Protein AF-A0A3M9XNM8-F1 (afdb_monomer_lite)

pLDDT: mean 76.63, std 26.69, range [20.72, 98.88]

Secondary structure (DSSP, 8-state):
------SS----TT----SHHHHHHHHHHTSPPSTTTGGGGSTTSHHHHHHHHHHHHHHHHHHHHHHGGGGGSTTT--SSHHHHHHHTT-S-TT-TTTT-HHHHHH-----SHHHHHHHHHHTT-EEEEEE-TTS-----------SPPPPS-PPPPS--------------------S--SS--S-------------------------------PPP-SS-------S------PPP------------------S-------SS----EEEEEEHHHHHHHTTPPPPP--TT-----EEEE-S--SS-S-HHHHHHHHHHHTTS----PPP-----S-----SEEEEE--GGG----EEEETT-GGG-EEE--TT-EEEEEEETTEEEEEEEEEETT-EEEEEEESS--SS-TTTPBPP----TTEEEEEEEEEESS--TTSTTS-EEEEEEE-TTS-EEEEEEEGGGGEEEETTEEEEEEETTS-EEBSSTTTT-EE--TTSEEEEEEEEE-TT--TT--PEEEEEEEEEEEEEEEEEEESS--EEEEP---PPP-S-EEEEESTTTTTB-HHHHHHHHHHTT--SEEEEE--SSSSB-EEEETTEEEE--TT-SB-HHHHHHHHHHHHHHHHTT-EEEEEEESEEETTTS-GGGB-B-TTS-B-B-SSSS-EEEBPTT-HHHHHHHHHHHHHHHHHHHHTT---EEEEE-----B-TTT--B----HHHHHHHHHHHSSPPPP-S-TTSPPPHHHHHHHHHHHHHHHHHHHHHHHHHHHH-TT-EEEEEEEHHHHS-TT-TTTHHHHS-GGGSTTSSSEEEEE-HHHHHHT-HHHHHHHHHHHHHHH---GGGEEEE----SSGGGHHHHHHHHHHHHHHHHHTT-SEEEE--HHHHHHHTEEEEEPP-

Organism: NCBI:txid369798

Foldseek 3Di:
DDPDDPPDPDDPPQDFLQALVSQLVVLLVPDDDDPVSVCCPPPPGPNVVVSSVVSRVVSVVRVVVSLVVLCVALVRNDPCNVVLCVVLPPPDCLDLQNRRSNLSVPQDDDDDQVSLQVSCVNVLWHKGKDFPVVPDDDDDDWDFDPDDDDDDDDDDDDDFDFDFDDDDDDDDDDDDDDPDDPDDDDDYDDDDDDDDDDDDDDDDDDDPPDTGTGDDDDDDDDDDDDPDDDPDDDDDDDDDDDDDDDDDDDDDDDDDDDDDDDDDDDDDDDRWMKMWTDPQSSCVSVVHPRDDDPVPPPDRDIDIDGDDDPDDDDDDSSVVSVVVVVPDDDDDDDDDDDDPPDDDPFFWDKDQDALVPFDDWDWDFAPPQQQKWKDWDPPKFKFKADDPFWIKMKIKAWFLATKMWTKDFLWDQFFFSRFTWDRAQACAFKKKKWKKFKDLFAFLPDLPHKWKWWWWAPPVRHTDIFTASQVVQWDDGRGITIGMDNLQAGWGDSDPPVRTDRHDRRTTGMIITITGGNSHDHPGGATDPDITMMMMIIGPIAMDGPDCRITIGTAAQAAAAQAAAEAECVLDRGGYLVSLVRRCRRLRHDAEYEYEDDARHFFQWDDDPNATAGDDPVHGGDPSSLVRLLNNLLVCVVRNYAYEYEYEQKHQCSHHDLLQFFAFPVGHTQWDPDVVTMTGGQLQDPVSLVSLLRVQQVSQVSNVVSVHAAHYEHPHLAQGADPPQRATRQDRPRRQVVCCVPPVDGQDHDGHLLDDDDPSNLVSLLVLLVSSLVSLLVSVVSNCVVVVRYAYEYEAEQCVLVPPSRVSNVSNRPRLSQAPPSGQAYEYEHQVCLQVVVVVSVVVSVVVCCVSRVDQQLRYEYELDADPDLVCCVPRVVSSSVSLSVNVVSNHNHYYYDHSSRCSNSSMRMHTDDD

Radius of gyration: 39.52 Å; chains: 1; bounding box: 108×105×100 Å

InterPro domains:
  IPR057102 Non-contractile tail sheath, N-terminal domain [PF23844] (365-548)
  IPR057122 Non-contractile tail sheath, TIM barrel [PF23845] (559-907)

Sequence (915 aa):
MGLLDCDGGAQPHNWCPATEDDALPSVLGLLPQGAPWAAADIDGSVQNRFWRAIANVTSYAYQRLCDFPQEFHCSTIAESRDQWMTEYGLPDDCDPSGNNLCVKVTMKGGQDCDTFVEIARNAGWVITCEDIAAWYTNYAGCFEVGCTHLGPAPVLIEGSNLAIGEVCGCEYGPGIDHPEPEYWEFIRTATAHCPVPGSNLGETSGDPDCCFIVGYYDPPLRNNGEVVRSACDFNGATIQFECPVGSTPSLRRTPCGGEDVRFLLDYGGSYHWRVHVDVNASYALRGEPLAEPDENLSNAGNFEVGCTPLCSDEGPAAFLLCFLEQVKPAHTVMHTNINVDDVPADLYGYYLATEADRYWPQPMERFDPRFWTVNFPRPCNASVTTASTGMRAECALYNHNDLAGLIWQSEDTIDHPLLAYETNRDYSGLTMSFNIKQTGLADFDSLNGAVLTINGRDASSAPKTWYVRLWNYATGTSTKMDVVLDFDNLVGGFSLPADADPVYPFDIDDMLISMVSPDYVIGDSSPLSEPCYGTLEITELTVSGSGARTIKLFNAAAPSHGLKAATGYDDSYNITPERLLRNIRSLGYSSIINHYVGMSHYSRLTNVGGDWIADSSAGFLNPPCVAWHNDFLARAKLYRFDVILSLSFELLNENCPPAWRQYDYNGNPALTGWTPPSTLLSITNQSAQAHLHGAAKAFCSLAHDAGLPVRFQIGEPWWWVHFTSYVPNFYDASTTALYTAETGLAAPAITDMRDPMNDAQKAYLDWLGEKLGQATLDLRDAVKAEFPNATTYLLFYAPQVQASNTPELHRVNRPAAWSSPAFDVLQLEDYDFVIDGDVDQSATAASAITNLLGYPAEKQDYFSGFVLNAVDAATLWPRIVKAAEVGVKRGANNIYIWAMPQIMRDGLVVFKKGP

Structure (mmCIF, N/CA/C/O backbone):
data_AF-A0A3M9XNM8-F1
#
_entry.id   AF-A0A3M9XNM8-F1
#
loop_
_atom_site.group_PDB
_atom_site.id
_atom_site.type_symbol
_atom_site.label_atom_id
_atom_site.label_alt_id
_atom_site.label_comp_id
_atom_site.label_asym_id
_atom_site.label_entity_id
_atom_site.label_seq_id
_atom_site.pdbx_PDB_ins_code
_atom_site.Cartn_x
_atom_site.Cartn_y
_atom_site.Cartn_z
_atom_site.occupancy
_atom_site.B_iso_or_equiv
_atom_site.auth_seq_id
_atom_site.auth_comp_id
_atom_site.auth_asym_id
_atom_site.auth_atom_id
_atom_site.pdbx_PDB_model_num
ATOM 1 N N . MET A 1 1 ? 9.310 -36.075 -45.713 1.00 35.47 1 MET A N 1
ATOM 2 C CA . MET A 1 1 ? 8.466 -37.156 -45.162 1.00 35.47 1 MET A CA 1
ATOM 3 C C . MET A 1 1 ? 9.096 -38.474 -45.569 1.00 35.47 1 MET A C 1
ATOM 5 O O . MET A 1 1 ? 9.268 -38.691 -46.759 1.00 35.47 1 MET A O 1
ATOM 9 N N . GLY A 1 2 ? 9.524 -39.255 -44.582 1.00 32.59 2 GLY A N 1
ATOM 10 C CA . GLY A 1 2 ? 10.341 -40.465 -44.708 1.00 32.59 2 GLY A CA 1
ATOM 11 C C . GLY A 1 2 ? 11.018 -40.728 -43.361 1.00 32.59 2 GLY A C 1
ATOM 12 O O . GLY A 1 2 ? 12.233 -40.637 -43.254 1.00 32.59 2 GLY A O 1
ATOM 13 N N . LEU A 1 3 ? 10.203 -40.864 -42.312 1.00 35.59 3 LEU A N 1
ATOM 14 C CA . LEU A 1 3 ? 10.636 -41.234 -40.965 1.00 35.59 3 LEU A CA 1
ATOM 15 C C . LEU A 1 3 ? 10.812 -42.755 -40.938 1.00 35.59 3 LEU A C 1
ATOM 17 O O . LEU A 1 3 ? 9.859 -43.454 -41.260 1.00 35.59 3 LEU A O 1
ATOM 21 N N . LEU A 1 4 ? 12.015 -43.200 -40.560 1.00 35.34 4 LEU A N 1
ATOM 22 C CA . LEU A 1 4 ? 12.321 -44.479 -39.906 1.00 35.34 4 LEU A CA 1
ATOM 23 C C . LEU A 1 4 ? 11.525 -45.690 -40.422 1.00 35.34 4 LEU A C 1
ATOM 25 O O . LEU A 1 4 ? 10.580 -46.132 -39.776 1.00 35.34 4 LEU A O 1
ATOM 29 N N . ASP A 1 5 ? 11.952 -46.254 -41.551 1.00 34.34 5 ASP A N 1
ATOM 30 C CA . ASP A 1 5 ? 11.640 -47.649 -41.864 1.00 34.34 5 ASP A CA 1
ATOM 31 C C . ASP A 1 5 ? 12.819 -48.491 -41.355 1.00 34.34 5 ASP A C 1
ATOM 33 O O . ASP A 1 5 ? 13.928 -48.431 -41.893 1.00 34.34 5 ASP A O 1
ATOM 37 N N . CYS A 1 6 ? 12.621 -49.178 -40.230 1.00 38.09 6 CYS A N 1
ATOM 38 C CA . CYS A 1 6 ? 13.597 -50.118 -39.697 1.00 38.09 6 CYS A CA 1
ATOM 39 C C . CYS A 1 6 ? 13.520 -51.404 -40.531 1.00 38.09 6 CYS A C 1
ATOM 41 O O . CYS A 1 6 ? 12.634 -52.232 -40.317 1.00 38.09 6 CYS A O 1
ATOM 43 N N . ASP A 1 7 ? 14.456 -51.582 -41.465 1.00 38.59 7 ASP A N 1
ATOM 44 C CA . ASP A 1 7 ? 14.658 -52.824 -42.223 1.00 38.59 7 ASP A CA 1
ATOM 45 C C . ASP A 1 7 ? 15.117 -53.953 -41.276 1.00 38.59 7 ASP A C 1
ATOM 47 O O . ASP A 1 7 ? 16.304 -54.250 -41.134 1.00 38.59 7 ASP A O 1
ATOM 51 N N . GLY A 1 8 ? 14.172 -54.564 -40.557 1.00 43.25 8 GLY A N 1
ATOM 52 C CA . GLY A 1 8 ? 14.503 -55.524 -39.505 1.00 43.25 8 GLY A CA 1
ATOM 53 C C . GLY A 1 8 ? 13.328 -56.289 -38.906 1.00 43.25 8 GLY A C 1
ATOM 54 O O . GLY A 1 8 ? 13.337 -56.526 -37.705 1.00 43.25 8 GLY A O 1
ATOM 55 N N . GLY A 1 9 ? 12.336 -56.692 -39.709 1.00 45.12 9 GLY A N 1
ATOM 56 C CA . GLY A 1 9 ? 11.262 -57.600 -39.278 1.00 45.12 9 GLY A CA 1
ATOM 57 C C . GLY A 1 9 ? 10.347 -57.049 -38.173 1.00 45.12 9 GLY A C 1
ATOM 58 O O . GLY A 1 9 ? 10.582 -55.992 -37.599 1.00 45.12 9 GLY A O 1
ATOM 59 N N . ALA A 1 10 ? 9.250 -57.756 -37.889 1.00 41.66 10 ALA A N 1
ATOM 60 C CA . ALA A 1 10 ? 8.318 -57.363 -36.834 1.00 41.66 10 ALA A CA 1
ATOM 61 C C . ALA A 1 10 ? 9.004 -57.461 -35.460 1.00 41.66 10 ALA A C 1
ATOM 63 O O . ALA A 1 10 ? 9.077 -58.541 -34.872 1.00 41.66 10 ALA A O 1
ATOM 64 N N . GLN A 1 11 ? 9.522 -56.338 -34.966 1.00 50.59 11 GLN A N 1
ATOM 65 C CA . GLN A 1 11 ? 9.981 -56.215 -33.586 1.00 50.59 11 GLN A CA 1
ATOM 66 C C . GLN A 1 11 ? 8.760 -56.342 -32.654 1.00 50.59 11 GLN A C 1
ATOM 68 O O . GLN A 1 11 ? 7.706 -55.768 -32.951 1.00 50.59 11 GLN A O 1
ATOM 73 N N . PRO A 1 12 ? 8.844 -57.113 -31.555 1.00 48.88 12 PRO A N 1
ATOM 74 C CA . PRO A 1 12 ? 7.753 -57.215 -30.592 1.00 48.88 12 PRO A CA 1
ATOM 75 C C . PRO A 1 12 ? 7.434 -55.830 -30.013 1.00 48.88 12 PRO A C 1
ATOM 77 O O . PRO A 1 12 ? 8.330 -55.009 -29.843 1.00 48.88 12 PRO A O 1
ATOM 80 N N . HIS A 1 13 ? 6.164 -55.586 -29.674 1.00 52.31 13 HIS A N 1
ATOM 81 C CA . HIS A 1 13 ? 5.646 -54.286 -29.209 1.00 52.31 13 HIS A CA 1
ATOM 82 C C . HIS A 1 13 ? 6.380 -53.663 -27.996 1.00 52.31 13 HIS A C 1
ATOM 84 O O . HIS A 1 13 ? 6.143 -52.496 -27.706 1.00 52.31 13 HIS A O 1
ATOM 90 N N . ASN A 1 14 ? 7.290 -54.400 -27.345 1.00 56.22 14 ASN A N 1
ATOM 91 C CA . ASN A 1 14 ? 8.088 -53.982 -26.189 1.00 56.22 14 ASN A CA 1
ATOM 92 C C . ASN A 1 14 ? 9.605 -54.188 -26.418 1.00 56.22 14 ASN A C 1
ATOM 94 O O . ASN A 1 14 ? 10.292 -54.720 -25.546 1.00 56.22 14 ASN A O 1
ATOM 98 N N . TRP A 1 15 ? 10.143 -53.868 -27.600 1.00 63.38 15 TRP A N 1
ATOM 99 C CA . TRP A 1 15 ? 11.594 -53.933 -27.817 1.00 63.38 15 TRP A CA 1
ATOM 100 C C . TRP A 1 15 ? 12.292 -52.660 -27.324 1.00 63.38 15 TRP A C 1
ATOM 102 O O . TRP A 1 15 ? 11.965 -51.558 -27.759 1.00 63.38 15 TRP A O 1
ATOM 112 N N . CYS A 1 16 ? 13.274 -52.833 -26.439 1.00 72.38 16 CYS A N 1
ATOM 113 C CA . CYS A 1 16 ? 14.096 -51.768 -25.875 1.00 72.38 16 CYS A CA 1
ATOM 114 C C . CYS A 1 16 ? 15.573 -52.035 -26.192 1.00 72.38 16 CYS A C 1
ATOM 116 O O . CYS A 1 16 ? 16.052 -53.124 -25.864 1.00 72.38 16 CYS A O 1
ATOM 118 N N . PRO A 1 17 ? 16.303 -51.085 -26.811 1.00 75.94 17 PRO A N 1
ATOM 119 C CA . PRO A 1 17 ? 17.737 -51.224 -27.050 1.00 75.94 17 PRO A CA 1
ATOM 120 C C . PRO A 1 17 ? 18.480 -51.380 -25.718 1.00 75.94 17 PRO A C 1
ATOM 122 O O . PRO A 1 17 ? 18.564 -50.436 -24.932 1.00 75.94 17 PRO A O 1
ATOM 125 N N . ALA A 1 18 ? 18.985 -52.582 -25.445 1.00 73.62 18 ALA A N 1
ATOM 126 C CA . ALA A 1 18 ? 19.551 -52.933 -24.144 1.00 73.62 18 ALA A CA 1
ATOM 127 C C . ALA A 1 18 ? 21.083 -52.947 -24.157 1.00 73.62 18 ALA A C 1
ATOM 129 O O . ALA A 1 18 ? 21.706 -53.036 -23.102 1.00 73.62 18 ALA A O 1
ATOM 130 N N . THR A 1 19 ? 21.706 -52.862 -25.326 1.00 86.06 19 THR A N 1
ATOM 131 C CA . THR A 1 19 ? 23.160 -52.902 -25.463 1.00 86.06 19 THR A CA 1
ATOM 132 C C . THR A 1 19 ? 23.673 -51.777 -26.350 1.00 86.06 19 THR A C 1
ATOM 134 O O . THR A 1 19 ? 22.929 -51.181 -27.131 1.00 86.06 19 THR A O 1
ATOM 137 N N . GLU A 1 20 ? 24.974 -51.505 -26.246 1.00 86.38 20 GLU A N 1
ATOM 138 C CA . GLU A 1 20 ? 25.678 -50.605 -27.160 1.00 86.38 20 GLU A CA 1
ATOM 139 C C . GLU A 1 20 ? 25.433 -50.994 -28.628 1.00 86.38 20 GLU A C 1
ATOM 141 O O . GLU A 1 20 ? 25.161 -50.123 -29.451 1.00 86.38 20 GLU A O 1
ATOM 146 N N . ASP A 1 21 ? 25.469 -52.293 -28.945 1.00 88.06 21 ASP A N 1
ATOM 147 C CA . ASP A 1 21 ? 25.273 -52.802 -30.306 1.00 88.06 21 ASP A CA 1
ATOM 148 C C . ASP A 1 21 ? 23.836 -52.592 -30.816 1.00 88.06 21 ASP A C 1
ATOM 150 O O . ASP A 1 21 ? 23.643 -52.397 -32.016 1.00 88.06 21 ASP A O 1
ATOM 154 N N . ASP A 1 22 ? 22.838 -52.549 -29.924 1.00 85.12 22 ASP A N 1
ATOM 155 C CA . ASP A 1 22 ? 21.449 -52.233 -30.289 1.00 85.12 22 ASP A CA 1
ATOM 156 C C . ASP A 1 22 ? 21.256 -50.736 -30.586 1.00 85.12 22 ASP A C 1
ATOM 158 O O . ASP A 1 22 ? 20.462 -50.361 -31.449 1.00 85.12 22 ASP A O 1
ATOM 162 N N . ALA A 1 23 ? 21.969 -49.862 -29.864 1.00 86.44 23 ALA A N 1
ATOM 163 C CA . ALA A 1 23 ? 21.849 -48.408 -29.996 1.00 86.44 23 ALA A CA 1
ATOM 164 C C . ALA A 1 23 ? 22.748 -47.821 -31.100 1.00 86.44 23 ALA A C 1
ATOM 166 O O . ALA A 1 23 ? 22.434 -46.765 -31.662 1.00 86.44 23 ALA A O 1
ATOM 167 N N . LEU A 1 24 ? 23.858 -48.491 -31.429 1.00 89.12 24 LEU A N 1
ATOM 168 C CA . LEU A 1 24 ? 24.862 -48.005 -32.376 1.00 89.12 24 LEU A CA 1
ATOM 169 C C . LEU A 1 24 ? 24.296 -47.684 -33.772 1.00 89.12 24 LEU A C 1
ATOM 171 O O . LEU A 1 24 ? 24.626 -46.611 -34.279 1.00 89.12 24 LEU A O 1
ATOM 175 N N . PRO A 1 25 ? 23.420 -48.502 -34.392 1.00 87.62 25 PRO A N 1
ATOM 176 C CA . PRO A 1 25 ? 22.849 -48.182 -35.702 1.00 87.62 25 PRO A CA 1
ATOM 177 C C . PRO A 1 25 ? 22.071 -46.860 -35.711 1.00 87.62 25 PRO A C 1
ATOM 179 O O . PRO A 1 25 ? 22.201 -46.075 -36.649 1.00 87.62 25 PRO A O 1
ATOM 182 N N . SER A 1 26 ? 21.318 -46.573 -34.645 1.00 83.19 26 SER A N 1
ATOM 183 C CA . SER A 1 26 ? 20.571 -45.319 -34.497 1.00 83.19 26 SER A CA 1
ATOM 184 C C . SER A 1 26 ? 21.504 -44.121 -34.323 1.00 83.19 26 SER A C 1
ATOM 186 O O . SER A 1 26 ? 21.275 -43.075 -34.923 1.00 83.19 26 SER A O 1
ATOM 188 N N . VAL A 1 27 ? 22.587 -44.273 -33.552 1.00 87.00 27 VAL A N 1
ATOM 189 C CA . VAL A 1 27 ? 23.592 -43.213 -33.360 1.00 87.00 27 VAL A CA 1
ATOM 190 C C . VAL A 1 27 ? 24.348 -42.921 -34.657 1.00 87.00 27 VAL A C 1
ATOM 192 O O . VAL A 1 27 ? 24.519 -41.758 -35.019 1.00 87.00 27 VAL A O 1
ATOM 195 N N . LEU A 1 28 ? 24.763 -43.957 -35.389 1.00 87.88 28 LEU A N 1
ATOM 196 C CA . LEU A 1 28 ? 25.449 -43.801 -36.674 1.00 87.88 28 LEU A CA 1
ATOM 197 C C . LEU A 1 28 ? 24.516 -43.234 -37.753 1.00 87.88 28 LEU A C 1
ATOM 199 O O . LEU A 1 28 ? 24.940 -42.393 -38.544 1.00 87.88 28 LEU A O 1
ATOM 203 N N . GLY A 1 29 ? 23.233 -43.608 -37.736 1.00 83.50 29 GLY A N 1
ATOM 204 C CA . GLY A 1 29 ? 22.210 -43.079 -38.642 1.00 83.50 29 GLY A CA 1
ATOM 205 C C . GLY A 1 29 ? 21.945 -41.574 -38.499 1.00 83.50 29 GLY A C 1
ATOM 206 O O . GLY A 1 29 ? 21.398 -40.965 -39.418 1.00 83.50 29 GLY A O 1
ATOM 207 N N . LEU A 1 30 ? 22.355 -40.960 -37.383 1.00 85.00 30 LEU A N 1
ATOM 208 C CA . LEU A 1 30 ? 22.268 -39.513 -37.154 1.00 85.00 30 LEU A CA 1
ATOM 209 C C . LEU A 1 30 ? 23.494 -38.741 -37.667 1.00 85.00 30 LEU A C 1
ATOM 211 O O . LEU A 1 30 ? 23.489 -37.507 -37.655 1.00 85.00 30 LEU A O 1
ATOM 215 N N . LEU A 1 31 ? 24.546 -39.431 -38.115 1.00 83.69 31 LEU A N 1
ATOM 216 C CA . LEU A 1 31 ? 25.737 -38.771 -38.637 1.00 83.69 31 LEU A CA 1
ATOM 217 C C . LEU A 1 31 ? 25.488 -38.192 -40.038 1.00 83.69 31 LEU A C 1
ATOM 219 O O . LEU A 1 31 ? 24.802 -38.804 -40.861 1.00 83.69 31 LEU A O 1
ATOM 223 N N . PRO A 1 32 ? 26.073 -37.024 -40.364 1.00 80.19 32 PRO A N 1
ATOM 224 C CA . PRO A 1 32 ? 26.011 -36.490 -41.717 1.00 80.19 32 PRO A CA 1
ATOM 225 C C . PRO A 1 32 ? 26.644 -37.455 -42.725 1.00 80.19 32 PRO A C 1
ATOM 227 O O . PRO A 1 32 ? 27.686 -38.054 -42.466 1.00 80.19 32 PRO A O 1
ATOM 230 N N . GLN A 1 33 ? 26.073 -37.553 -43.923 1.00 77.25 33 GLN A N 1
ATOM 231 C CA . GLN A 1 33 ? 26.666 -38.377 -44.975 1.00 77.25 33 GLN A CA 1
ATOM 232 C C . GLN A 1 33 ? 27.911 -37.709 -45.579 1.00 77.25 33 GLN A C 1
ATOM 234 O O . GLN A 1 33 ? 27.912 -36.513 -45.874 1.00 77.25 33 GLN A O 1
ATOM 239 N N . GLY A 1 34 ? 28.978 -38.483 -45.797 1.00 75.38 34 GLY A N 1
ATOM 240 C CA . GLY A 1 34 ? 30.185 -38.020 -46.487 1.00 75.38 34 GLY A CA 1
ATOM 241 C C . GLY A 1 34 ? 31.465 -38.745 -46.065 1.00 75.38 34 GLY A C 1
ATOM 242 O O . GLY A 1 34 ? 31.527 -39.388 -45.020 1.00 75.38 34 GLY A O 1
ATOM 243 N N . ALA A 1 35 ? 32.523 -38.598 -46.869 1.00 76.62 35 ALA A N 1
ATOM 244 C CA . ALA A 1 35 ? 33.829 -39.223 -46.624 1.00 76.62 35 ALA A CA 1
ATOM 245 C C . ALA A 1 35 ? 34.437 -38.973 -45.220 1.00 76.62 35 ALA A C 1
ATOM 247 O O . ALA A 1 35 ? 35.075 -39.890 -44.705 1.00 76.62 35 ALA A O 1
ATOM 248 N N . PRO A 1 36 ? 34.239 -37.807 -44.563 1.00 79.62 36 PRO A N 1
ATOM 249 C CA . PRO A 1 36 ? 34.740 -37.572 -43.204 1.00 79.62 36 PRO A CA 1
ATOM 250 C C . PRO A 1 36 ? 34.132 -38.466 -42.113 1.00 79.62 36 PRO A C 1
ATOM 252 O O . PRO A 1 36 ? 34.724 -38.569 -41.042 1.00 79.62 36 PRO A O 1
ATOM 255 N N . TRP A 1 37 ? 32.981 -39.095 -42.370 1.00 83.25 37 TRP A N 1
ATOM 256 C CA . TRP A 1 37 ? 32.236 -39.907 -41.396 1.00 83.25 37 TRP A CA 1
ATOM 257 C C . TRP A 1 37 ? 32.237 -41.399 -41.735 1.00 83.25 37 TRP A C 1
ATOM 259 O O . TRP A 1 37 ? 31.847 -42.216 -40.912 1.00 83.25 37 TRP A O 1
ATOM 269 N N . ALA A 1 38 ? 32.749 -41.770 -42.913 1.00 81.50 38 ALA A N 1
ATOM 270 C CA . ALA A 1 38 ? 32.775 -43.151 -43.392 1.00 81.50 38 ALA A CA 1
ATOM 271 C C . ALA A 1 38 ? 33.567 -44.106 -42.479 1.00 81.50 38 ALA A C 1
ATOM 273 O O . ALA A 1 38 ? 33.347 -45.312 -42.509 1.00 81.50 38 ALA A O 1
ATOM 274 N N . ALA A 1 39 ? 34.493 -43.589 -41.661 1.00 84.38 39 ALA A N 1
ATOM 275 C CA . ALA A 1 39 ? 35.225 -44.413 -40.706 1.00 84.38 39 ALA A CA 1
ATOM 276 C C . ALA A 1 39 ? 34.393 -44.773 -39.463 1.00 84.38 39 ALA A C 1
ATOM 278 O O . ALA A 1 39 ? 34.780 -45.698 -38.752 1.00 84.38 39 ALA A O 1
ATOM 279 N N . ALA A 1 40 ? 33.264 -44.106 -39.200 1.00 84.44 40 ALA A N 1
ATOM 280 C CA . ALA A 1 40 ? 32.361 -44.445 -38.100 1.00 84.44 40 ALA A CA 1
ATOM 281 C C . ALA A 1 40 ? 31.691 -45.822 -38.284 1.00 84.44 40 ALA A C 1
ATOM 283 O O . ALA A 1 40 ? 31.472 -46.515 -37.293 1.00 84.44 40 ALA A O 1
ATOM 284 N N . ASP A 1 41 ? 31.490 -46.258 -39.532 1.00 83.00 41 ASP A N 1
ATOM 285 C CA . ASP A 1 41 ? 30.942 -47.580 -39.880 1.00 83.00 41 ASP A CA 1
ATOM 286 C C . ASP A 1 41 ? 32.004 -48.698 -39.907 1.00 83.00 41 ASP A C 1
ATOM 288 O O . ASP A 1 41 ? 31.681 -49.877 -40.047 1.00 83.00 41 ASP A O 1
ATOM 292 N N . ILE A 1 42 ? 33.294 -48.353 -39.791 1.00 88.25 42 ILE A N 1
ATOM 293 C CA . ILE A 1 42 ? 34.397 -49.322 -39.811 1.00 88.25 42 ILE A CA 1
ATOM 294 C C . ILE A 1 42 ? 34.717 -49.741 -38.378 1.00 88.25 42 ILE A C 1
ATOM 296 O O . ILE A 1 42 ? 35.346 -48.985 -37.629 1.00 88.25 42 ILE A O 1
ATOM 300 N N . ASP A 1 43 ? 34.323 -50.960 -38.015 1.00 86.94 43 ASP A N 1
ATOM 301 C CA . ASP A 1 43 ? 34.532 -51.511 -36.676 1.00 86.94 43 ASP A CA 1
ATOM 302 C C . ASP A 1 43 ? 36.015 -51.453 -36.258 1.00 86.94 43 ASP A C 1
ATOM 304 O O . ASP A 1 43 ? 36.925 -51.806 -37.015 1.00 86.94 43 ASP A O 1
ATOM 308 N N . GLY A 1 44 ? 36.278 -50.927 -35.060 1.00 85.31 44 GLY A N 1
ATOM 309 C CA . GLY A 1 44 ? 37.638 -50.753 -34.536 1.00 85.31 44 GLY A CA 1
ATOM 310 C C . GLY A 1 44 ? 38.397 -49.510 -35.029 1.00 85.31 44 GLY A C 1
ATOM 311 O O . GLY A 1 44 ? 39.551 -49.304 -34.631 1.00 85.31 44 GLY A O 1
ATOM 312 N N . SER A 1 45 ? 37.790 -48.633 -35.834 1.00 92.00 45 SER A N 1
ATOM 313 C CA . SER A 1 45 ? 38.358 -47.306 -36.114 1.00 92.00 45 SER A CA 1
ATOM 314 C C . SER A 1 45 ? 38.275 -46.377 -34.885 1.00 92.00 45 SER A C 1
ATOM 316 O O . SER A 1 45 ? 37.566 -46.649 -33.915 1.00 92.00 45 SER A O 1
ATOM 318 N N . VAL A 1 46 ? 39.001 -45.250 -34.900 1.00 90.62 46 VAL A N 1
ATOM 319 C CA . VAL A 1 46 ? 38.904 -44.239 -33.824 1.00 90.62 46 VAL A CA 1
ATOM 320 C C . VAL A 1 46 ? 37.504 -43.618 -33.770 1.00 90.62 46 VAL A C 1
ATOM 322 O O . VAL A 1 46 ? 36.965 -43.450 -32.681 1.00 90.62 46 VAL A O 1
ATOM 325 N N . GLN A 1 47 ? 36.905 -43.315 -34.927 1.00 88.56 47 GLN A N 1
ATOM 326 C CA . GLN A 1 47 ? 35.549 -42.763 -34.992 1.00 88.56 47 GLN A CA 1
ATOM 327 C C . GLN A 1 47 ? 34.505 -43.783 -34.545 1.00 88.56 47 GLN A C 1
ATOM 329 O O . GLN A 1 47 ? 33.627 -43.435 -33.766 1.00 88.56 47 GLN A O 1
ATOM 334 N N . ASN A 1 48 ? 34.624 -45.039 -34.976 1.00 92.50 48 ASN A N 1
ATOM 335 C CA . ASN A 1 48 ? 33.705 -46.092 -34.564 1.00 92.50 48 ASN A CA 1
ATOM 336 C C . ASN A 1 48 ? 33.754 -46.303 -33.043 1.00 92.50 48 ASN A C 1
ATOM 338 O O . ASN A 1 48 ? 32.711 -46.290 -32.406 1.00 92.50 48 ASN A O 1
ATOM 342 N N . ARG A 1 49 ? 34.947 -46.357 -32.429 1.00 90.75 49 ARG A N 1
ATOM 343 C CA . ARG A 1 49 ? 35.080 -46.428 -30.959 1.00 90.75 49 ARG A CA 1
ATOM 344 C C . ARG A 1 49 ? 34.471 -45.228 -30.230 1.00 90.75 49 ARG A C 1
ATOM 346 O O . ARG A 1 49 ? 33.905 -45.400 -29.156 1.00 90.75 49 ARG A O 1
ATOM 353 N N . PHE A 1 50 ? 34.596 -44.024 -30.788 1.00 91.94 50 PHE A N 1
ATOM 354 C CA . PHE A 1 50 ? 33.979 -42.827 -30.212 1.00 91.94 50 PHE A CA 1
ATOM 355 C C . PHE A 1 50 ? 32.447 -42.916 -30.246 1.00 91.94 50 PHE A C 1
ATOM 357 O O . PHE A 1 50 ? 31.795 -42.704 -29.227 1.00 91.94 50 PHE A O 1
ATOM 364 N N . TRP A 1 51 ? 31.868 -43.291 -31.388 1.00 92.12 51 TRP A N 1
ATOM 365 C CA . TRP A 1 51 ? 30.414 -43.403 -31.528 1.00 92.12 51 TRP A CA 1
ATOM 366 C C . TRP A 1 51 ? 29.827 -44.602 -30.792 1.00 92.12 51 TRP A C 1
ATOM 368 O O . TRP A 1 51 ? 28.719 -44.507 -30.282 1.00 92.12 51 TRP A O 1
ATOM 378 N N . ARG A 1 52 ? 30.600 -45.674 -30.628 1.00 92.31 52 ARG A N 1
ATOM 379 C CA . ARG A 1 52 ? 30.317 -46.774 -29.701 1.00 92.31 52 ARG A CA 1
ATOM 380 C C . ARG A 1 52 ? 30.225 -46.305 -28.251 1.00 92.31 52 ARG A C 1
ATOM 382 O O . ARG A 1 52 ? 29.258 -46.620 -27.570 1.00 92.31 52 ARG A O 1
ATOM 389 N N . ALA A 1 53 ? 31.138 -45.444 -27.799 1.00 90.31 53 ALA A N 1
ATOM 390 C CA . ALA A 1 53 ? 31.035 -44.854 -26.463 1.00 90.31 53 ALA A CA 1
ATOM 391 C C . ALA A 1 53 ? 29.763 -43.996 -26.293 1.00 90.31 53 ALA A C 1
ATOM 393 O O . ALA A 1 53 ? 29.113 -44.064 -25.251 1.00 90.31 53 ALA A O 1
ATOM 394 N N . ILE A 1 54 ? 29.369 -43.235 -27.322 1.00 89.25 54 ILE A N 1
ATOM 395 C CA . ILE A 1 54 ? 28.094 -42.495 -27.335 1.00 89.25 54 ILE A CA 1
ATOM 396 C C . ILE A 1 54 ? 26.897 -43.460 -27.327 1.00 89.25 54 ILE A C 1
ATOM 398 O O . ILE A 1 54 ? 25.942 -43.251 -26.577 1.00 89.25 54 ILE A O 1
ATOM 402 N N . ALA A 1 55 ? 26.946 -44.527 -28.125 1.00 90.38 55 ALA A N 1
ATOM 403 C CA . ALA A 1 55 ? 25.908 -45.549 -28.197 1.00 90.38 55 ALA A CA 1
ATOM 404 C C . ALA A 1 55 ? 25.720 -46.274 -26.863 1.00 90.38 55 ALA A C 1
ATOM 406 O O . ALA A 1 55 ? 24.583 -46.495 -26.472 1.00 90.38 55 ALA A O 1
ATOM 407 N N . ASN A 1 56 ? 26.792 -46.530 -26.113 1.00 89.69 56 ASN A N 1
ATOM 408 C CA . ASN A 1 56 ? 26.717 -47.111 -24.773 1.00 89.69 56 ASN A CA 1
ATOM 409 C C . ASN A 1 56 ? 25.983 -46.193 -23.770 1.00 89.69 56 ASN A C 1
ATOM 411 O O . ASN A 1 56 ? 25.168 -46.643 -22.965 1.00 89.69 56 ASN A O 1
ATOM 415 N N . VAL A 1 57 ? 26.217 -44.877 -23.833 1.00 88.31 57 VAL A N 1
ATOM 416 C CA . VAL A 1 57 ? 25.460 -43.912 -23.010 1.00 88.31 57 VAL A CA 1
ATOM 417 C C . VAL A 1 57 ? 24.006 -43.818 -23.480 1.00 88.31 57 VAL A C 1
ATOM 419 O O . VAL A 1 57 ? 23.086 -43.701 -22.672 1.00 88.31 57 VAL A O 1
ATOM 422 N N . THR A 1 58 ? 23.782 -43.915 -24.787 1.00 85.25 58 THR A N 1
ATOM 423 C CA . THR A 1 58 ? 22.444 -43.845 -25.382 1.00 85.25 58 THR A CA 1
ATOM 424 C C . THR A 1 58 ? 21.624 -45.096 -25.054 1.00 85.25 58 THR A C 1
ATOM 426 O O . THR A 1 58 ? 20.447 -44.969 -24.733 1.00 85.25 58 THR A O 1
ATOM 429 N N . SER A 1 59 ? 22.229 -46.289 -25.029 1.00 85.62 59 SER A N 1
ATOM 430 C CA . SER A 1 59 ? 21.557 -47.513 -24.577 1.00 85.62 59 SER A CA 1
ATOM 431 C C . SER A 1 59 ? 21.142 -47.418 -23.112 1.00 85.62 59 SER A C 1
ATOM 433 O O . SER A 1 59 ? 20.044 -47.840 -22.774 1.00 85.62 59 SER A O 1
ATOM 435 N N . TYR A 1 60 ? 21.947 -46.782 -22.253 1.00 82.94 60 TYR A N 1
ATOM 436 C CA . TYR A 1 60 ? 21.535 -46.506 -20.873 1.00 82.94 60 TYR A CA 1
ATOM 437 C C . TYR A 1 60 ? 20.314 -45.572 -20.816 1.00 82.94 60 TYR A C 1
ATOM 439 O O . TYR A 1 60 ? 19.360 -45.844 -20.093 1.00 82.94 60 TYR A O 1
ATOM 447 N N . ALA A 1 61 ? 20.294 -44.501 -21.616 1.00 82.62 61 ALA A N 1
ATOM 448 C CA . ALA A 1 61 ? 19.137 -43.608 -21.690 1.00 82.62 61 ALA A CA 1
ATOM 449 C C . ALA A 1 61 ? 17.876 -44.323 -22.216 1.00 82.62 61 ALA A C 1
ATOM 451 O O . ALA A 1 61 ? 16.786 -44.105 -21.689 1.00 82.62 61 ALA A O 1
ATOM 452 N N . TYR A 1 62 ? 18.016 -45.205 -23.211 1.00 82.12 62 TYR A N 1
ATOM 453 C CA . TYR A 1 62 ? 16.905 -46.016 -23.711 1.00 82.12 62 TYR A CA 1
ATOM 454 C C . TYR A 1 62 ? 16.386 -47.007 -22.674 1.00 82.12 62 TYR A C 1
ATOM 456 O O . TYR A 1 62 ? 15.174 -47.114 -22.522 1.00 82.12 62 TYR A O 1
ATOM 464 N N . GLN A 1 63 ? 17.268 -47.665 -21.919 1.00 80.38 63 GLN A N 1
ATOM 465 C CA . GLN A 1 63 ? 16.861 -48.502 -20.790 1.00 80.38 63 GLN A CA 1
ATOM 466 C C . GLN A 1 63 ? 16.058 -47.686 -19.772 1.00 80.38 63 GLN A C 1
ATOM 468 O O . GLN A 1 63 ? 14.947 -48.078 -19.435 1.00 80.38 63 GLN A O 1
ATOM 473 N N . ARG A 1 64 ? 16.528 -46.488 -19.387 1.00 81.75 64 ARG A N 1
ATOM 474 C CA . ARG A 1 64 ? 15.779 -45.626 -18.455 1.00 81.75 64 ARG A CA 1
ATOM 475 C C . ARG A 1 64 ? 14.403 -45.223 -18.975 1.00 81.75 64 ARG A C 1
ATOM 477 O O . ARG A 1 64 ? 13.437 -45.254 -18.223 1.00 81.75 64 ARG A O 1
ATOM 484 N N . LEU A 1 65 ? 14.298 -44.859 -20.251 1.00 78.44 65 LEU A N 1
ATOM 485 C CA . LEU A 1 65 ? 13.010 -44.523 -20.867 1.00 78.44 65 LEU A CA 1
ATOM 486 C C . LEU A 1 65 ? 12.071 -45.731 -20.944 1.00 78.44 65 LEU A C 1
ATOM 488 O O . LEU A 1 65 ? 10.859 -45.564 -20.861 1.00 78.44 65 LEU A O 1
ATOM 492 N N . CYS A 1 66 ? 12.622 -46.930 -21.098 1.00 78.75 66 CYS A N 1
ATOM 493 C CA . CYS A 1 66 ? 11.868 -48.176 -21.117 1.00 78.75 66 CYS A CA 1
ATOM 494 C C . CYS A 1 66 ? 11.439 -48.668 -19.733 1.00 78.75 66 CYS A C 1
ATOM 496 O O . CYS A 1 66 ? 10.419 -49.348 -19.629 1.00 78.75 66 CYS A O 1
ATOM 498 N N . ASP A 1 67 ? 12.181 -48.303 -18.692 1.00 77.56 67 ASP A N 1
ATOM 499 C CA . ASP A 1 67 ? 11.816 -48.567 -17.302 1.00 77.56 67 ASP A CA 1
ATOM 500 C C . ASP A 1 67 ? 10.780 -47.549 -16.797 1.00 77.56 67 ASP A C 1
ATOM 502 O O . ASP A 1 67 ? 9.962 -47.866 -15.940 1.00 77.56 67 ASP A O 1
ATOM 506 N N . PHE A 1 68 ? 10.730 -46.352 -17.389 1.00 79.69 68 PHE A N 1
ATOM 507 C CA . PHE A 1 68 ? 9.824 -45.270 -16.992 1.00 79.69 68 PHE A CA 1
ATOM 508 C C . PHE A 1 68 ? 8.324 -45.646 -16.960 1.00 79.69 68 PHE A C 1
ATOM 510 O O . PHE A 1 68 ? 7.643 -45.249 -16.019 1.00 79.69 68 PHE A O 1
ATOM 517 N N . PRO A 1 69 ? 7.765 -46.446 -17.895 1.00 77.38 69 PRO A N 1
ATOM 518 C CA . PRO A 1 69 ? 6.405 -46.975 -17.779 1.00 77.38 69 PRO A CA 1
ATOM 519 C C . PRO A 1 69 ? 6.132 -47.753 -16.483 1.00 77.38 69 PRO A C 1
ATOM 521 O O . PRO A 1 69 ? 4.998 -47.751 -16.009 1.00 77.38 69 PRO A O 1
ATOM 524 N N . GLN A 1 70 ? 7.144 -48.404 -15.896 1.00 77.75 70 GLN A N 1
ATOM 525 C CA . GLN A 1 70 ? 6.995 -49.120 -14.624 1.00 77.75 70 GLN A CA 1
ATOM 526 C C . GLN A 1 70 ? 6.746 -48.156 -13.454 1.00 77.75 70 GLN A C 1
ATOM 528 O O . GLN A 1 70 ? 6.082 -48.541 -12.494 1.00 77.75 70 GLN A O 1
ATOM 533 N N . GLU A 1 71 ? 7.170 -46.892 -13.569 1.00 81.44 71 GLU A N 1
ATOM 534 C CA . GLU A 1 71 ? 6.932 -45.832 -12.578 1.00 81.44 71 GLU A CA 1
ATOM 535 C C . GLU A 1 71 ? 5.489 -45.275 -12.608 1.00 81.44 71 GLU A C 1
ATOM 537 O O . GLU A 1 71 ? 5.128 -44.452 -11.772 1.00 81.44 71 GLU A O 1
ATOM 542 N N . PHE A 1 72 ? 4.620 -45.734 -13.522 1.00 77.00 72 PHE A N 1
ATOM 543 C CA . PHE A 1 72 ? 3.203 -45.322 -13.576 1.00 77.00 72 PHE A CA 1
ATOM 544 C C . PHE A 1 72 ? 2.236 -46.271 -12.857 1.00 77.00 72 PHE A C 1
ATOM 546 O O . PHE A 1 72 ? 1.041 -45.980 -12.768 1.00 77.00 72 PHE A O 1
ATOM 553 N N . HIS A 1 73 ? 2.713 -47.411 -12.353 1.00 75.81 73 HIS A N 1
ATOM 554 C CA . HIS A 1 73 ? 1.874 -48.380 -11.651 1.00 75.81 73 HIS A CA 1
ATOM 555 C C . HIS A 1 73 ? 2.410 -48.626 -10.246 1.00 75.81 73 HIS A C 1
ATOM 557 O O . HIS A 1 73 ? 3.538 -49.077 -10.085 1.00 75.81 73 HIS A O 1
ATOM 563 N N . CYS A 1 74 ? 1.570 -48.418 -9.228 1.00 72.62 74 CYS A N 1
ATOM 564 C CA . CYS A 1 74 ? 1.927 -48.558 -7.809 1.00 72.62 74 CYS A CA 1
ATOM 565 C C . CYS A 1 74 ? 2.647 -49.881 -7.461 1.00 72.62 74 CYS A C 1
ATOM 567 O O . CYS A 1 74 ? 3.407 -49.938 -6.499 1.00 72.62 74 CYS A O 1
ATOM 569 N N . SER A 1 75 ? 2.395 -50.954 -8.224 1.00 73.69 75 SER A N 1
ATOM 570 C CA . SER A 1 75 ? 2.947 -52.293 -8.000 1.00 73.69 75 SER A CA 1
ATOM 571 C C . SER A 1 75 ? 4.355 -52.475 -8.562 1.00 73.69 75 SER A C 1
ATOM 573 O O . SER A 1 75 ? 5.020 -53.448 -8.220 1.00 73.69 75 SER A O 1
ATOM 575 N N . THR A 1 76 ? 4.776 -51.591 -9.465 1.00 76.88 76 THR A N 1
ATOM 576 C CA . THR A 1 76 ? 6.050 -51.678 -10.190 1.00 76.88 76 THR A CA 1
ATOM 577 C C . THR A 1 76 ? 6.916 -50.433 -10.030 1.00 76.88 76 THR A C 1
ATOM 579 O O . THR A 1 76 ? 8.071 -50.480 -10.444 1.00 76.88 76 THR A O 1
ATOM 582 N N . ILE A 1 77 ? 6.400 -49.359 -9.413 1.00 80.69 77 ILE A N 1
ATOM 583 C CA . ILE A 1 77 ? 7.193 -48.162 -9.121 1.00 80.69 77 ILE A CA 1
ATOM 584 C C . ILE A 1 77 ? 8.357 -48.505 -8.190 1.00 80.69 77 ILE A C 1
ATOM 586 O O . ILE A 1 77 ? 8.192 -49.231 -7.202 1.00 80.69 77 ILE A O 1
ATOM 590 N N . ALA A 1 78 ? 9.526 -47.953 -8.483 1.00 80.75 78 ALA A N 1
ATOM 591 C CA . ALA A 1 78 ? 10.716 -48.151 -7.674 1.00 80.75 78 ALA A CA 1
ATOM 592 C C . ALA A 1 78 ? 11.395 -46.818 -7.360 1.00 80.75 78 ALA A C 1
ATOM 594 O O . ALA A 1 78 ? 11.723 -46.566 -6.202 1.00 80.75 78 ALA A O 1
ATOM 595 N N . GLU A 1 79 ? 11.573 -45.952 -8.358 1.00 78.69 79 GLU A N 1
ATOM 596 C CA . GLU A 1 79 ? 12.333 -44.710 -8.219 1.00 78.69 79 GLU A CA 1
ATOM 597 C C . GLU A 1 79 ? 11.514 -43.562 -7.625 1.00 78.69 79 GLU A C 1
ATOM 599 O O . GLU A 1 79 ? 12.027 -42.832 -6.779 1.00 78.69 79 GLU A O 1
ATOM 604 N N . SER A 1 80 ? 10.241 -43.409 -8.010 1.00 80.50 80 SER A N 1
ATOM 605 C CA . SER A 1 80 ? 9.369 -42.352 -7.468 1.00 80.50 80 SER A CA 1
ATOM 606 C C . SER A 1 80 ? 8.507 -42.813 -6.294 1.00 80.50 80 SER A C 1
ATOM 608 O O . SER A 1 80 ? 7.551 -42.132 -5.920 1.00 80.50 80 SER A O 1
ATOM 610 N N . ARG A 1 81 ? 8.819 -43.969 -5.693 1.00 80.88 81 ARG A N 1
ATOM 611 C CA . ARG A 1 81 ? 7.988 -44.577 -4.645 1.00 80.88 81 ARG A CA 1
ATOM 612 C C . ARG A 1 81 ? 7.753 -43.643 -3.458 1.00 80.88 81 ARG A C 1
ATOM 614 O O . ARG A 1 81 ? 6.611 -43.496 -3.046 1.00 80.88 81 ARG A O 1
ATOM 621 N N . ASP A 1 82 ? 8.782 -42.967 -2.956 1.00 80.06 82 ASP A N 1
ATOM 622 C CA . ASP A 1 82 ? 8.660 -42.077 -1.789 1.00 80.06 82 ASP A CA 1
ATOM 623 C C . ASP A 1 82 ? 7.805 -40.831 -2.081 1.00 80.06 82 ASP A C 1
ATOM 625 O O . ASP A 1 82 ? 7.081 -40.344 -1.211 1.00 80.06 82 ASP A O 1
ATOM 629 N N . GLN A 1 83 ? 7.837 -40.345 -3.327 1.00 78.25 83 GLN A N 1
ATOM 630 C CA . GLN A 1 83 ? 6.989 -39.240 -3.779 1.00 78.25 83 GLN A CA 1
ATOM 631 C C . GLN A 1 83 ? 5.530 -39.679 -3.853 1.00 78.25 83 GLN A C 1
ATOM 633 O O . GLN A 1 83 ? 4.672 -38.993 -3.312 1.00 78.25 83 GLN A O 1
ATOM 638 N N . TRP A 1 84 ? 5.257 -40.853 -4.430 1.00 79.50 84 TRP A N 1
ATOM 639 C CA . TRP A 1 84 ? 3.906 -41.413 -4.451 1.00 79.50 84 TRP A CA 1
ATOM 640 C C . TRP A 1 84 ? 3.383 -41.690 -3.043 1.00 79.50 84 TRP A C 1
ATOM 642 O O . TRP A 1 84 ? 2.232 -41.394 -2.756 1.00 79.50 84 TRP A O 1
ATOM 652 N N . MET A 1 85 ? 4.215 -42.227 -2.149 1.00 76.81 85 MET A N 1
ATOM 653 C CA . MET A 1 85 ? 3.833 -42.405 -0.748 1.00 76.81 85 MET A CA 1
ATOM 654 C C . MET A 1 85 ? 3.409 -41.054 -0.155 1.00 76.81 85 MET A C 1
ATOM 656 O O . MET A 1 85 ? 2.280 -40.933 0.298 1.00 76.81 85 MET A O 1
ATOM 660 N N . THR A 1 86 ? 4.234 -40.014 -0.298 1.00 74.94 86 THR A N 1
ATOM 661 C CA . THR A 1 86 ? 3.939 -38.661 0.210 1.00 74.94 86 THR A CA 1
ATOM 662 C C . THR A 1 86 ? 2.670 -38.052 -0.402 1.00 74.94 86 THR A C 1
ATOM 664 O O . THR A 1 86 ? 1.846 -37.492 0.317 1.00 74.94 86 THR A O 1
ATOM 667 N N . GLU A 1 87 ? 2.487 -38.156 -1.721 1.00 72.81 87 GLU A N 1
ATOM 668 C CA . GLU A 1 87 ? 1.321 -37.609 -2.433 1.00 72.81 87 GLU A CA 1
ATOM 669 C C . GLU A 1 87 ? 0.012 -38.276 -2.016 1.00 72.81 87 GLU A C 1
ATOM 671 O O . GLU A 1 87 ? -1.018 -37.612 -1.914 1.00 72.81 87 GLU A O 1
ATOM 676 N N . TYR A 1 88 ? 0.057 -39.582 -1.756 1.00 66.06 88 TYR A N 1
ATOM 677 C CA . TYR A 1 88 ? -1.093 -40.347 -1.287 1.00 66.06 88 TYR A CA 1
ATOM 678 C C . TYR A 1 88 ? -1.242 -40.325 0.242 1.00 66.06 88 TYR A C 1
ATOM 680 O O . TYR A 1 88 ? -2.095 -41.039 0.767 1.00 66.06 88 TYR A O 1
ATOM 688 N N . GLY A 1 89 ? -0.461 -39.489 0.939 1.00 63.72 89 GLY A N 1
ATOM 689 C CA . GLY A 1 89 ? -0.560 -39.281 2.385 1.00 63.72 89 GLY A CA 1
ATOM 690 C C . GLY A 1 89 ? 0.046 -40.400 3.232 1.00 63.72 89 GLY A C 1
ATOM 691 O O . GLY A 1 89 ? -0.308 -40.529 4.391 1.00 63.72 89 GLY A O 1
ATOM 692 N N . LEU A 1 90 ? 0.947 -41.207 2.670 1.00 68.62 90 LEU A N 1
ATOM 693 C CA . LEU A 1 90 ? 1.611 -42.335 3.323 1.00 68.62 90 LEU A CA 1
ATOM 694 C C . LEU A 1 90 ? 3.098 -42.025 3.641 1.00 68.62 90 LEU A C 1
ATOM 696 O O . LEU A 1 90 ? 3.774 -41.363 2.851 1.00 68.62 90 LEU A O 1
ATOM 700 N N . PRO A 1 91 ? 3.678 -42.579 4.721 1.00 58.44 91 PRO A N 1
ATOM 701 C CA . PRO A 1 91 ? 3.010 -43.409 5.702 1.00 58.44 91 PRO A CA 1
ATOM 702 C C . PRO A 1 91 ? 2.160 -42.570 6.662 1.00 58.44 91 PRO A C 1
ATOM 704 O O . PRO A 1 91 ? 2.615 -41.551 7.175 1.00 58.44 91 PRO A O 1
ATOM 707 N N . ASP A 1 92 ? 0.953 -43.038 6.922 1.00 57.56 92 ASP A N 1
ATOM 708 C CA . ASP A 1 92 ? 0.068 -42.541 7.958 1.00 57.56 92 ASP A CA 1
ATOM 709 C C . ASP A 1 92 ? -0.500 -43.769 8.674 1.00 57.56 92 ASP A C 1
ATOM 711 O O . ASP A 1 92 ? -1.151 -44.627 8.080 1.00 57.56 92 ASP A O 1
ATOM 715 N N . ASP A 1 93 ? -0.187 -43.883 9.963 1.00 49.16 93 ASP A N 1
ATOM 716 C CA . ASP A 1 93 ? -0.589 -45.014 10.802 1.00 49.16 93 ASP A CA 1
ATOM 717 C C . ASP A 1 93 ? -2.105 -45.032 11.070 1.00 49.16 93 ASP A C 1
ATOM 719 O O . ASP A 1 93 ? -2.626 -46.005 11.610 1.00 49.16 93 ASP A O 1
ATOM 723 N N . CYS A 1 94 ? -2.811 -43.960 10.697 1.00 44.47 94 CYS A N 1
ATOM 724 C CA . CYS A 1 94 ? -4.267 -43.871 10.708 1.00 44.47 94 CYS A CA 1
ATOM 725 C C . CYS A 1 94 ? -4.880 -44.131 9.321 1.00 44.47 94 CYS A C 1
ATOM 727 O O . CYS A 1 94 ? -6.106 -44.147 9.193 1.00 44.47 94 CYS A O 1
ATOM 729 N N . ASP A 1 95 ? -4.056 -44.328 8.286 1.00 51.88 95 ASP A N 1
ATOM 730 C CA . ASP A 1 95 ? -4.524 -44.522 6.922 1.00 51.88 95 ASP A CA 1
ATOM 731 C C . ASP A 1 95 ? -5.081 -45.941 6.723 1.00 51.88 95 ASP A C 1
ATOM 733 O O . ASP A 1 95 ? -4.366 -46.929 6.915 1.00 51.88 95 ASP A O 1
ATOM 737 N N . PRO A 1 96 ? -6.330 -46.085 6.244 1.00 47.31 96 PRO A N 1
ATOM 738 C CA . PRO A 1 96 ? -6.991 -47.383 6.118 1.00 47.31 96 PRO A CA 1
ATOM 739 C C . PRO A 1 96 ? -6.365 -48.318 5.066 1.00 47.31 96 PRO A C 1
ATOM 741 O O . PRO A 1 96 ? -6.784 -49.469 4.932 1.00 47.31 96 PRO A O 1
ATOM 744 N N . SER A 1 97 ? -5.391 -47.848 4.284 1.00 55.56 97 SER A N 1
ATOM 745 C CA . SER A 1 97 ? -4.580 -48.681 3.394 1.00 55.56 97 SER A CA 1
ATOM 746 C C . SER A 1 97 ? -3.372 -49.323 4.089 1.00 55.56 97 SER A C 1
ATOM 748 O O . SER A 1 97 ? -2.660 -50.094 3.442 1.00 55.56 97 SER A O 1
ATOM 750 N N . GLY A 1 98 ? -3.118 -49.036 5.372 1.00 56.16 98 GLY A N 1
ATOM 751 C CA . GLY A 1 98 ? -2.033 -49.638 6.156 1.00 56.16 98 GLY A CA 1
ATOM 752 C C . GLY A 1 98 ? -0.653 -49.366 5.555 1.00 56.16 98 GLY A C 1
ATOM 753 O O . GLY A 1 98 ? 0.183 -50.268 5.451 1.00 56.16 98 GLY A O 1
ATOM 754 N N . ASN A 1 99 ? -0.436 -48.143 5.057 1.00 65.75 99 ASN A N 1
ATOM 755 C CA . ASN A 1 99 ? 0.760 -47.738 4.308 1.00 65.75 99 ASN A CA 1
ATOM 756 C C . ASN A 1 99 ? 0.996 -48.519 3.000 1.00 65.75 99 ASN A C 1
ATOM 758 O O . ASN A 1 99 ? 2.086 -48.468 2.418 1.00 65.75 99 ASN A O 1
ATOM 762 N N . ASN A 1 100 ? -0.019 -49.228 2.493 1.00 74.50 100 ASN A N 1
ATOM 763 C CA . ASN A 1 100 ? 0.036 -49.911 1.209 1.00 74.50 100 ASN A CA 1
ATOM 764 C C . ASN A 1 100 ? -0.473 -49.000 0.088 1.00 74.50 100 ASN A C 1
ATOM 766 O O . ASN A 1 100 ? -1.666 -48.935 -0.215 1.00 74.50 100 ASN A O 1
ATOM 770 N N . LEU A 1 101 ? 0.476 -48.364 -0.597 1.00 74.88 101 LEU A N 1
ATOM 771 C CA . LEU A 1 101 ? 0.214 -47.468 -1.719 1.00 74.88 101 LEU A CA 1
ATOM 772 C C . LEU A 1 101 ? -0.724 -48.053 -2.779 1.00 74.88 101 LEU A C 1
ATOM 774 O O . LEU A 1 101 ? -1.587 -47.345 -3.285 1.00 74.88 101 LEU A O 1
ATOM 778 N N . CYS A 1 102 ? -0.601 -49.338 -3.121 1.00 72.88 102 CYS A N 1
ATOM 779 C CA . CYS A 1 102 ? -1.486 -49.920 -4.129 1.00 72.88 102 CYS A CA 1
ATOM 780 C C . CYS A 1 102 ? -2.925 -50.062 -3.654 1.00 72.88 102 CYS A C 1
ATOM 782 O O . CYS A 1 102 ? -3.852 -49.913 -4.451 1.00 72.88 102 CYS A O 1
ATOM 784 N N . VAL A 1 103 ? -3.121 -50.329 -2.367 1.00 66.00 103 VAL A N 1
ATOM 785 C CA . VAL A 1 103 ? -4.456 -50.348 -1.775 1.00 66.00 103 VAL A CA 1
ATOM 786 C C . VAL A 1 103 ? -5.023 -48.928 -1.793 1.00 66.00 103 VAL A C 1
ATOM 788 O O . VAL A 1 103 ? -6.123 -48.735 -2.302 1.00 66.00 103 VAL A O 1
ATOM 791 N N . LYS A 1 104 ? -4.240 -47.916 -1.394 1.00 70.06 104 LYS A N 1
ATOM 792 C CA . LYS A 1 104 ? -4.662 -46.505 -1.431 1.00 70.06 104 LYS A CA 1
ATOM 793 C C . LYS A 1 104 ? -5.039 -46.030 -2.840 1.00 70.06 104 LYS A C 1
ATOM 795 O O . LYS A 1 104 ? -6.083 -45.417 -3.025 1.00 70.06 104 LYS A O 1
ATOM 800 N N . VAL A 1 105 ? -4.242 -46.384 -3.851 1.00 69.25 105 VAL A N 1
ATOM 801 C CA . VAL A 1 105 ? -4.488 -46.043 -5.267 1.00 69.25 105 VAL A CA 1
ATOM 802 C C . VAL A 1 105 ? -5.740 -46.738 -5.828 1.00 69.25 105 VAL A C 1
ATOM 804 O O . VAL A 1 105 ? -6.374 -46.221 -6.748 1.00 69.25 105 VAL A O 1
ATOM 807 N N . THR A 1 106 ? -6.113 -47.912 -5.304 1.00 59.31 106 THR A N 1
ATOM 808 C CA . THR A 1 106 ? -7.260 -48.698 -5.800 1.00 59.31 106 THR A CA 1
ATOM 809 C C . THR A 1 106 ? -8.572 -48.422 -5.063 1.00 59.31 106 THR A C 1
ATOM 811 O O . THR A 1 106 ? -9.627 -48.798 -5.579 1.00 59.31 106 THR A O 1
ATOM 814 N N . MET A 1 107 ? -8.544 -47.721 -3.922 1.00 61.19 107 MET A N 1
ATOM 815 C CA . MET A 1 107 ? -9.743 -47.291 -3.195 1.00 61.19 107 MET A CA 1
ATOM 816 C C . MET A 1 107 ? -10.599 -46.348 -4.058 1.00 61.19 107 MET A C 1
ATOM 818 O O . MET A 1 107 ? -10.304 -45.167 -4.228 1.00 61.19 107 MET A O 1
ATOM 822 N N . LYS A 1 108 ? -11.700 -46.871 -4.606 1.00 54.56 108 LYS A N 1
ATOM 823 C CA . LYS A 1 108 ? -12.757 -46.087 -5.259 1.00 54.56 108 LYS A CA 1
ATOM 824 C C . LYS A 1 108 ? -13.880 -45.900 -4.245 1.00 54.56 108 LYS A C 1
ATOM 826 O O . LYS A 1 108 ? -14.450 -46.889 -3.806 1.00 54.56 108 LYS A O 1
ATOM 831 N N . GLY A 1 109 ? -14.174 -44.663 -3.849 1.00 51.72 109 GLY A N 1
ATOM 832 C CA . GLY A 1 109 ? -15.129 -44.337 -2.777 1.00 51.72 109 GLY A CA 1
ATOM 833 C C . GLY A 1 109 ? -16.593 -44.723 -3.049 1.00 51.72 109 GLY A C 1
ATOM 834 O O . GLY A 1 109 ? -17.422 -43.849 -3.289 1.00 51.72 109 GLY A O 1
ATOM 835 N N . GLY A 1 110 ? -16.917 -46.017 -3.000 1.00 52.84 110 GLY A N 1
ATOM 836 C CA . GLY A 1 110 ? -18.280 -46.559 -2.946 1.00 52.84 110 GLY A CA 1
ATOM 837 C C . GLY A 1 110 ? -18.768 -46.760 -1.504 1.00 52.84 110 GLY A C 1
ATOM 838 O O . GLY A 1 110 ? -17.967 -46.864 -0.578 1.00 52.84 110 GLY A O 1
ATOM 839 N N . GLN A 1 111 ? -20.090 -46.792 -1.305 1.00 55.66 111 GLN A N 1
ATOM 840 C CA . GLN A 1 111 ? -20.744 -46.968 0.006 1.00 55.66 111 GLN A CA 1
ATOM 841 C C . GLN A 1 111 ? -21.732 -48.153 0.001 1.00 55.66 111 GLN A C 1
ATOM 843 O O . GLN A 1 111 ? -22.821 -48.060 0.565 1.00 55.66 111 GLN A O 1
ATOM 848 N N . ASP A 1 112 ? -21.380 -49.252 -0.670 1.00 62.16 112 ASP A N 1
ATOM 849 C CA . ASP A 1 112 ? -22.178 -50.484 -0.721 1.00 62.16 112 ASP A CA 1
ATOM 850 C C . ASP A 1 112 ? -21.414 -51.693 -0.152 1.00 62.16 112 ASP A C 1
ATOM 852 O O . ASP A 1 112 ? -20.193 -51.669 0.028 1.00 62.16 112 ASP A O 1
ATOM 856 N N . CYS A 1 113 ? -22.149 -52.765 0.160 1.00 63.22 113 CYS A N 1
ATOM 857 C CA . CYS A 1 113 ? -21.570 -53.978 0.737 1.00 63.22 113 CYS A CA 1
ATOM 858 C C . CYS A 1 113 ? -20.493 -54.631 -0.133 1.00 63.22 113 CYS A C 1
ATOM 860 O O . CYS A 1 113 ? -19.532 -55.172 0.415 1.00 63.22 113 CYS A O 1
ATOM 862 N N . ASP A 1 114 ? -20.633 -54.587 -1.459 1.00 68.94 114 ASP A N 1
ATOM 863 C CA . ASP A 1 114 ? -19.651 -55.176 -2.371 1.00 68.94 114 ASP A CA 1
ATOM 864 C C . ASP A 1 114 ? -18.320 -54.418 -2.280 1.00 68.94 114 ASP A C 1
ATOM 866 O O . ASP A 1 114 ? -17.259 -55.038 -2.164 1.00 68.94 114 ASP A O 1
ATOM 870 N N . THR A 1 115 ? -18.386 -53.086 -2.204 1.00 62.94 115 THR A N 1
ATOM 871 C CA . THR A 1 115 ? -17.231 -52.213 -1.980 1.00 62.94 115 THR A CA 1
ATOM 872 C C . THR A 1 115 ? -16.561 -52.512 -0.635 1.00 62.94 115 THR A C 1
ATOM 874 O O . THR A 1 115 ? -15.338 -52.633 -0.567 1.00 62.94 115 THR A O 1
ATOM 877 N N . PHE A 1 116 ? -17.328 -52.701 0.446 1.00 63.34 116 PHE A N 1
ATOM 878 C CA . PHE A 1 116 ? -16.753 -53.025 1.760 1.00 63.34 116 PHE A CA 1
ATOM 879 C C . PHE A 1 116 ? -16.074 -54.396 1.794 1.00 63.34 116 PHE A C 1
ATOM 881 O O . PHE A 1 116 ? -14.981 -54.526 2.348 1.00 63.34 116 PHE A O 1
ATOM 888 N N . VAL A 1 117 ? -16.686 -55.412 1.181 1.00 69.19 117 VAL A N 1
ATOM 889 C CA . VAL A 1 117 ? -16.102 -56.758 1.075 1.00 69.19 117 VAL A CA 1
ATOM 890 C C . VAL A 1 117 ? -14.799 -56.724 0.273 1.00 69.19 117 VAL A C 1
ATOM 892 O O . VAL A 1 117 ? -13.838 -57.402 0.640 1.00 69.19 117 VAL A O 1
ATOM 895 N N . GLU A 1 118 ? -14.743 -55.932 -0.800 1.00 65.81 118 GLU A N 1
ATOM 896 C CA . GLU A 1 118 ? -13.545 -55.777 -1.628 1.00 65.81 118 GLU A CA 1
ATOM 897 C C . GLU A 1 118 ? -12.404 -55.086 -0.869 1.00 65.81 118 GLU A C 1
ATOM 899 O O . GLU A 1 118 ? -11.287 -55.610 -0.839 1.00 65.81 118 GLU A O 1
ATOM 904 N N . ILE A 1 119 ? -12.680 -53.962 -0.199 1.00 61.69 119 ILE A N 1
ATOM 905 C CA . ILE A 1 119 ? -11.655 -53.225 0.552 1.00 61.69 119 ILE A CA 1
ATOM 906 C C . ILE A 1 119 ? -11.129 -54.064 1.724 1.00 61.69 119 ILE A C 1
ATOM 908 O O . ILE A 1 119 ? -9.915 -54.183 1.895 1.00 61.69 119 ILE A O 1
ATOM 912 N N . ALA A 1 120 ? -12.013 -54.721 2.481 1.00 64.31 120 ALA A N 1
ATOM 913 C CA . ALA A 1 120 ? -11.607 -55.600 3.575 1.00 64.31 120 ALA A CA 1
ATOM 914 C C . ALA A 1 120 ? -10.744 -56.770 3.076 1.00 64.31 120 ALA A C 1
ATOM 916 O O . ALA A 1 120 ? -9.710 -57.067 3.674 1.00 64.31 120 ALA A O 1
ATOM 917 N N . ARG A 1 121 ? -11.098 -57.384 1.936 1.00 67.56 121 ARG A N 1
ATOM 918 C CA . ARG A 1 121 ? -10.292 -58.450 1.317 1.00 67.56 121 ARG A CA 1
ATOM 919 C C . ARG A 1 121 ? -8.907 -57.959 0.909 1.00 67.56 121 ARG A C 1
ATOM 921 O O . ARG A 1 121 ? -7.932 -58.669 1.153 1.00 67.56 121 ARG A O 1
ATOM 928 N N . ASN A 1 122 ? -8.806 -56.760 0.339 1.00 58.59 122 ASN A N 1
ATOM 929 C CA . ASN A 1 122 ? -7.526 -56.155 -0.040 1.00 58.59 122 ASN A CA 1
ATOM 930 C C . ASN A 1 122 ? -6.663 -55.789 1.183 1.00 58.59 122 ASN A C 1
ATOM 932 O O . ASN A 1 122 ? -5.439 -55.865 1.104 1.00 58.59 122 ASN A O 1
ATOM 936 N N . ALA A 1 123 ? -7.290 -55.499 2.325 1.00 56.84 123 ALA A N 1
ATOM 937 C CA . ALA A 1 123 ? -6.641 -55.345 3.630 1.00 56.84 123 ALA A CA 1
ATOM 938 C C . ALA A 1 123 ? -6.367 -56.690 4.352 1.00 56.84 123 ALA A C 1
ATOM 940 O O . ALA A 1 123 ? -5.932 -56.719 5.504 1.00 56.84 123 ALA A O 1
ATOM 941 N N . GLY A 1 124 ? -6.611 -57.833 3.697 1.00 60.00 124 GLY A N 1
ATOM 942 C CA . GLY A 1 124 ? -6.337 -59.164 4.244 1.00 60.00 124 GLY A CA 1
ATOM 943 C C . GLY A 1 124 ? -7.397 -59.688 5.220 1.00 60.00 124 GLY A C 1
ATOM 944 O O . GLY A 1 124 ? -7.083 -60.533 6.058 1.00 60.00 124 GLY A O 1
ATOM 945 N N . TRP A 1 125 ? -8.636 -59.204 5.140 1.00 62.03 125 TRP A N 1
ATOM 946 C CA . TRP A 1 125 ? -9.780 -59.647 5.941 1.00 62.03 125 TRP A CA 1
ATOM 947 C C . TRP A 1 125 ? -10.871 -60.256 5.059 1.00 62.03 125 TRP A C 1
ATOM 949 O O . TRP A 1 125 ? -11.222 -59.734 4.008 1.00 62.03 125 TRP A O 1
ATOM 959 N N . VAL A 1 126 ? -11.450 -61.371 5.484 1.00 64.31 126 VAL A N 1
ATOM 960 C CA . VAL A 1 126 ? -12.587 -62.000 4.809 1.00 64.31 126 VAL A CA 1
ATOM 961 C C . VAL A 1 126 ? -13.849 -61.624 5.570 1.00 64.31 126 VAL A C 1
ATOM 963 O O . VAL A 1 126 ? -14.031 -62.040 6.711 1.00 64.31 126 VAL A O 1
ATOM 966 N N . ILE A 1 127 ? -14.717 -60.833 4.940 1.00 65.44 127 ILE A N 1
ATOM 967 C CA . ILE A 1 127 ? -15.997 -60.404 5.515 1.00 65.44 127 ILE A CA 1
ATOM 968 C C . ILE A 1 127 ? -17.164 -60.733 4.577 1.00 65.44 127 ILE A C 1
ATOM 970 O O . ILE A 1 127 ? -16.985 -60.894 3.369 1.00 65.44 127 ILE A O 1
ATOM 974 N N . THR A 1 128 ? -18.369 -60.782 5.133 1.00 64.62 128 THR A N 1
ATOM 975 C CA . THR A 1 128 ? -19.649 -60.752 4.417 1.00 64.62 128 THR A CA 1
ATOM 976 C C . THR A 1 128 ? -20.473 -59.580 4.932 1.00 64.62 128 THR A C 1
ATOM 978 O O . THR A 1 128 ? -20.497 -59.340 6.135 1.00 64.62 128 THR A O 1
ATOM 981 N N . CYS A 1 129 ? -21.151 -58.864 4.041 1.00 61.59 129 CYS A N 1
ATOM 982 C CA . CYS A 1 129 ? -21.939 -57.677 4.362 1.00 61.59 129 CYS A CA 1
ATOM 983 C C . CYS A 1 129 ? -23.372 -57.843 3.824 1.00 61.59 129 CYS A C 1
ATOM 985 O O . CYS A 1 129 ? -23.553 -58.355 2.720 1.00 61.59 129 CYS A O 1
ATOM 987 N N . GLU A 1 130 ? -24.378 -57.440 4.602 1.00 60.00 130 GLU A N 1
ATOM 988 C CA . GLU A 1 130 ? -25.812 -57.527 4.293 1.00 60.00 130 GLU A CA 1
ATOM 989 C C . GLU A 1 130 ? -26.486 -56.149 4.445 1.00 60.00 130 GLU A C 1
ATOM 991 O O . GLU A 1 130 ? -26.327 -55.504 5.480 1.00 60.00 130 GLU A O 1
ATOM 996 N N . ASP A 1 131 ? -27.265 -55.714 3.442 1.00 60.38 131 ASP A N 1
ATOM 997 C CA . ASP A 1 131 ? -28.144 -54.532 3.528 1.00 60.38 131 ASP A CA 1
ATOM 998 C C . ASP A 1 131 ? -29.422 -54.869 4.299 1.00 60.38 131 ASP A C 1
ATOM 1000 O O . ASP A 1 131 ? -30.212 -55.714 3.870 1.00 60.38 131 ASP A O 1
ATOM 1004 N N . ILE A 1 132 ? -29.654 -54.193 5.418 1.00 54.72 132 ILE A N 1
ATOM 1005 C CA . ILE A 1 132 ? -30.837 -54.375 6.262 1.00 54.72 132 ILE A CA 1
ATOM 1006 C C . ILE A 1 132 ? -31.806 -53.181 6.190 1.00 54.72 132 ILE A C 1
ATOM 1008 O O . ILE A 1 132 ? -32.726 -53.088 7.005 1.00 54.72 132 ILE A O 1
ATOM 1012 N N . ALA A 1 133 ? -31.673 -52.296 5.187 1.00 50.69 133 ALA A N 1
ATOM 1013 C CA . ALA A 1 133 ? -32.505 -51.093 5.014 1.00 50.69 133 ALA A CA 1
ATOM 1014 C C . ALA A 1 133 ? -34.018 -51.355 4.929 1.00 50.69 133 ALA A C 1
ATOM 1016 O O . ALA A 1 133 ? -34.827 -50.462 5.176 1.00 50.69 133 ALA A O 1
ATOM 1017 N N . ALA A 1 134 ? -34.434 -52.578 4.597 1.00 44.28 134 ALA A N 1
ATOM 1018 C CA . ALA A 1 134 ? -35.841 -52.932 4.440 1.00 44.28 134 ALA A CA 1
ATOM 1019 C C . ALA A 1 134 ? -36.583 -53.245 5.762 1.00 44.28 134 ALA A C 1
ATOM 1021 O O . ALA A 1 134 ? -37.792 -53.486 5.717 1.00 44.28 134 ALA A O 1
ATOM 1022 N N . TRP A 1 135 ? -35.906 -53.308 6.919 1.00 43.34 135 TRP A N 1
ATOM 1023 C CA . TRP A 1 135 ? -36.446 -53.910 8.154 1.00 43.34 135 TRP A CA 1
ATOM 1024 C C . TRP A 1 135 ? -36.583 -52.936 9.358 1.00 43.34 135 TRP A C 1
ATOM 1026 O O . TRP A 1 135 ? -35.943 -53.162 10.372 1.00 43.34 135 TRP A O 1
ATOM 1036 N N . TYR A 1 136 ? -37.510 -51.962 9.318 1.00 35.28 136 TYR A N 1
ATOM 1037 C CA . TYR A 1 136 ? -38.095 -51.195 10.464 1.00 35.28 136 TYR A CA 1
ATOM 1038 C C . TYR A 1 136 ? -37.744 -49.698 10.666 1.00 35.28 136 TYR A C 1
ATOM 1040 O O . TYR A 1 136 ? -36.800 -49.146 10.116 1.00 35.28 136 TYR A O 1
ATOM 1048 N N . THR A 1 137 ? -38.664 -49.063 11.411 1.00 35.91 137 THR A N 1
ATOM 1049 C CA . THR A 1 137 ? -39.082 -47.657 11.577 1.00 35.91 137 THR A CA 1
ATOM 1050 C C . THR A 1 137 ? -38.187 -46.763 12.448 1.00 35.91 137 THR A C 1
ATOM 1052 O O . THR A 1 137 ? -37.566 -47.235 13.391 1.00 35.91 137 THR A O 1
ATOM 1055 N N . ASN A 1 138 ? -38.223 -45.451 12.169 1.00 29.69 138 ASN A N 1
ATOM 1056 C CA . ASN A 1 138 ? -37.508 -44.362 12.854 1.00 29.69 138 ASN A CA 1
ATOM 1057 C C . ASN A 1 138 ? -37.577 -44.416 14.396 1.00 29.69 138 ASN A C 1
ATOM 1059 O O . ASN A 1 138 ? -38.670 -44.423 14.961 1.00 29.69 138 ASN A O 1
ATOM 1063 N N . TYR A 1 139 ? -36.419 -44.322 15.058 1.00 31.33 139 TYR A N 1
ATOM 1064 C CA . TYR A 1 139 ? -36.286 -44.078 16.500 1.00 31.33 139 TYR A CA 1
ATOM 1065 C C . TYR A 1 139 ? -35.583 -42.732 16.740 1.00 31.33 139 TYR A C 1
ATOM 1067 O O . TYR A 1 139 ? -34.581 -42.433 16.092 1.00 31.33 139 TYR A O 1
ATOM 1075 N N . ALA A 1 140 ? -36.106 -41.918 17.661 1.00 29.05 140 ALA A N 1
ATOM 1076 C CA . ALA A 1 140 ? -35.452 -40.704 18.154 1.00 29.05 140 ALA A CA 1
ATOM 1077 C C . ALA A 1 140 ? -34.889 -40.969 19.560 1.00 29.05 140 ALA A C 1
ATOM 1079 O O . ALA A 1 140 ? -35.609 -41.489 20.411 1.00 29.05 140 ALA A O 1
ATOM 1080 N N . GLY A 1 141 ? -33.616 -40.630 19.786 1.00 29.14 141 GLY A N 1
ATOM 1081 C CA . GLY A 1 141 ? -32.938 -40.800 21.076 1.00 29.14 141 GLY A CA 1
ATOM 1082 C C . GLY A 1 141 ? -33.335 -39.737 22.107 1.00 29.14 141 GLY A C 1
ATOM 1083 O O . GLY A 1 141 ? -33.731 -38.624 21.752 1.00 29.14 141 GLY A O 1
ATOM 1084 N N . CYS A 1 142 ? -33.231 -40.080 23.391 1.00 31.27 142 CYS A N 1
ATOM 1085 C CA . CYS A 1 142 ? -33.391 -39.140 24.503 1.00 31.27 142 CYS A CA 1
ATOM 1086 C C . CYS A 1 142 ? -32.154 -38.233 24.640 1.00 31.27 142 CYS A C 1
ATOM 1088 O O . CYS A 1 142 ? -31.047 -38.652 24.315 1.00 31.27 142 CYS A O 1
ATOM 1090 N N . PHE A 1 143 ? -32.323 -37.008 25.151 1.00 31.55 143 PHE A N 1
ATOM 1091 C CA . PHE A 1 143 ? -31.208 -36.118 25.499 1.00 31.55 143 PHE A CA 1
ATOM 1092 C C . PHE A 1 143 ? -31.395 -35.517 26.896 1.00 31.55 143 PHE A C 1
ATOM 1094 O O . PHE A 1 143 ? -32.521 -35.296 27.345 1.00 31.55 143 PHE A O 1
ATOM 1101 N N . GLU A 1 144 ? -30.281 -35.255 27.574 1.00 29.98 144 GLU A N 1
ATOM 1102 C CA . GLU A 1 144 ? -30.226 -34.712 28.930 1.00 29.98 144 GLU A CA 1
ATOM 1103 C C . GLU A 1 144 ? -29.878 -33.216 28.877 1.00 29.98 144 GLU A C 1
ATOM 1105 O O . GLU A 1 144 ? -28.978 -32.803 28.144 1.00 29.98 144 GLU A O 1
ATOM 1110 N N . VAL A 1 145 ? -30.593 -32.379 29.634 1.00 29.48 145 VAL A N 1
ATOM 1111 C CA . VAL A 1 145 ? -30.293 -30.943 29.743 1.00 29.48 145 VAL A CA 1
ATOM 1112 C C . VAL A 1 145 ? -29.820 -30.682 31.168 1.00 29.48 145 VAL A C 1
ATOM 1114 O O . VAL A 1 145 ? -30.628 -30.637 32.092 1.00 29.48 145 VAL A O 1
ATOM 1117 N N . GLY A 1 146 ? -28.506 -30.542 31.362 1.00 33.38 146 GLY A N 1
ATOM 1118 C CA . GLY A 1 146 ? -27.924 -30.193 32.665 1.00 33.38 146 GLY A CA 1
ATOM 1119 C C . GLY A 1 146 ? -28.431 -28.844 33.207 1.00 33.38 146 GLY A C 1
ATOM 1120 O O . GLY A 1 146 ? -29.011 -28.060 32.455 1.00 33.38 146 GLY A O 1
ATOM 1121 N N . CYS A 1 147 ? -28.187 -28.580 34.502 1.00 31.11 147 CYS A N 1
ATOM 1122 C CA . CYS A 1 147 ? -28.756 -27.546 35.400 1.00 31.11 147 CYS A CA 1
ATOM 1123 C C . CYS A 1 147 ? -28.800 -26.076 34.907 1.00 31.11 147 CYS A C 1
ATOM 1125 O O . CYS A 1 147 ? -28.298 -25.163 35.564 1.00 31.11 147 CYS A O 1
ATOM 1127 N N . THR A 1 148 ? -29.431 -25.811 33.770 1.00 30.12 148 THR A N 1
ATOM 1128 C CA . THR A 1 148 ? -29.546 -24.484 33.165 1.00 30.12 148 THR A CA 1
ATOM 1129 C C . THR A 1 148 ? -30.881 -23.857 33.555 1.00 30.12 148 THR A C 1
ATOM 1131 O O . THR A 1 148 ? -31.945 -24.403 33.270 1.00 30.12 148 THR A O 1
ATOM 1134 N N . HIS A 1 149 ? -30.846 -22.682 34.188 1.00 28.09 149 HIS A N 1
ATOM 1135 C CA . HIS A 1 149 ? -32.046 -21.871 34.401 1.00 28.09 149 HIS A CA 1
ATOM 1136 C C . HIS A 1 149 ? -32.583 -21.365 33.053 1.00 28.09 149 HIS A C 1
ATOM 1138 O O . HIS A 1 149 ? -31.923 -20.588 32.364 1.00 28.09 149 HIS A O 1
ATOM 1144 N N . LEU A 1 150 ? -33.803 -21.765 32.695 1.00 33.84 150 LEU A N 1
ATOM 1145 C CA . LEU A 1 150 ? -34.522 -21.197 31.555 1.00 33.84 150 LEU A CA 1
ATOM 1146 C C . LEU A 1 150 ? -34.968 -19.763 31.898 1.00 33.84 150 LEU A C 1
ATOM 1148 O O . LEU A 1 150 ? -35.701 -19.542 32.862 1.00 33.84 150 LEU A O 1
ATOM 1152 N N . GLY A 1 151 ? -34.513 -18.780 31.115 1.00 29.70 151 GLY A N 1
ATOM 1153 C CA . GLY A 1 151 ? -34.991 -17.394 31.186 1.00 29.70 151 GLY A CA 1
ATOM 1154 C C . GLY A 1 151 ? -36.483 -17.261 30.818 1.00 29.70 151 GLY A C 1
ATOM 1155 O O . GLY A 1 151 ? -37.088 -18.211 30.315 1.00 29.70 151 GLY A O 1
ATOM 1156 N N . PRO A 1 152 ? -37.119 -16.100 31.062 1.00 29.03 152 PRO A N 1
ATOM 1157 C CA . PRO A 1 152 ? -38.559 -15.953 30.879 1.00 29.03 152 PRO A CA 1
ATOM 1158 C C . PRO A 1 152 ? -38.972 -16.008 29.393 1.00 29.03 152 PRO A C 1
ATOM 1160 O O . PRO A 1 152 ? -38.716 -15.084 28.632 1.00 29.03 152 PRO A O 1
ATOM 1163 N N . ALA A 1 153 ? -39.652 -17.108 29.049 1.00 28.50 153 ALA A N 1
ATOM 1164 C CA . ALA A 1 153 ? -40.617 -17.353 27.965 1.00 28.50 153 ALA A CA 1
ATOM 1165 C C . ALA A 1 153 ? -40.288 -16.916 26.513 1.00 28.50 153 ALA A C 1
ATOM 1167 O O . ALA A 1 153 ? -40.506 -15.761 26.145 1.00 28.50 153 ALA A O 1
ATOM 1168 N N . PRO A 1 154 ? -39.998 -17.875 25.611 1.00 28.36 154 PRO A N 1
ATOM 1169 C CA . PRO A 1 154 ? -40.353 -17.784 24.198 1.00 28.36 154 PRO A CA 1
ATOM 1170 C C . PRO A 1 154 ? -41.815 -18.206 23.961 1.00 28.36 154 PRO A C 1
ATOM 1172 O O . PRO A 1 154 ? -42.359 -19.084 24.631 1.00 28.36 154 PRO A O 1
ATOM 1175 N N . VAL A 1 155 ? -42.445 -17.576 22.971 1.00 27.62 155 VAL A N 1
ATOM 1176 C CA . VAL A 1 155 ? -43.805 -17.852 22.485 1.00 27.62 155 VAL A CA 1
ATOM 1177 C C . VAL A 1 155 ? -43.856 -19.217 21.781 1.00 27.62 155 VAL A C 1
ATOM 1179 O O . VAL A 1 155 ? -43.061 -19.480 20.883 1.00 27.62 155 VAL A O 1
ATOM 1182 N N . LEU A 1 156 ? -44.805 -20.073 22.177 1.00 28.02 156 LEU A N 1
ATOM 1183 C CA . LEU A 1 156 ? -45.063 -21.391 21.582 1.00 28.02 156 LEU A CA 1
ATOM 1184 C C . LEU A 1 156 ? -45.672 -21.258 20.174 1.00 28.02 156 LEU A C 1
ATOM 1186 O O . LEU A 1 156 ? -46.753 -20.691 20.019 1.00 28.02 156 LEU A O 1
ATOM 1190 N N . ILE A 1 157 ? -45.016 -21.844 19.170 1.00 25.39 157 ILE A N 1
ATOM 1191 C CA . ILE A 1 157 ? -45.658 -22.299 17.927 1.00 25.39 157 ILE A CA 1
ATOM 1192 C C . ILE A 1 157 ? -45.911 -23.802 18.105 1.00 25.39 157 ILE A C 1
ATOM 1194 O O . ILE A 1 157 ? -45.062 -24.509 18.644 1.00 25.39 157 ILE A O 1
ATOM 1198 N N . GLU A 1 158 ? -47.117 -24.243 17.748 1.00 29.81 158 GLU A N 1
ATOM 1199 C CA . GLU A 1 158 ? -47.701 -25.566 18.010 1.00 29.81 158 GLU A CA 1
ATOM 1200 C C . GLU A 1 158 ? -46.709 -26.740 17.885 1.00 29.81 158 GLU A C 1
ATOM 1202 O O . GLU A 1 158 ? -46.112 -26.944 16.831 1.00 29.81 158 GLU A O 1
ATOM 1207 N N . GLY A 1 159 ? -46.578 -27.543 18.953 1.00 31.08 159 GLY A N 1
ATOM 1208 C CA . GLY A 1 159 ? -45.898 -28.841 18.875 1.00 31.08 159 GLY A CA 1
ATOM 1209 C C . GLY A 1 159 ? -45.426 -29.481 20.184 1.00 31.08 159 GLY A C 1
ATOM 1210 O O . GLY A 1 159 ? -45.397 -30.700 20.256 1.00 31.08 159 GLY A O 1
ATOM 1211 N N . SER A 1 160 ? -45.097 -28.734 21.240 1.00 23.86 160 SER A N 1
ATOM 1212 C CA . SER A 1 160 ? -44.294 -29.311 22.341 1.00 23.86 160 SER A CA 1
ATOM 1213 C C . SER A 1 160 ? -44.972 -29.217 23.711 1.00 23.86 160 SER A C 1
ATOM 1215 O O . SER A 1 160 ? -45.228 -28.115 24.191 1.00 23.86 160 SER A O 1
ATOM 1217 N N . ASN A 1 161 ? -45.198 -30.357 24.378 1.00 27.09 161 ASN A N 1
ATOM 1218 C CA . ASN A 1 161 ? -45.531 -30.411 25.808 1.00 27.09 161 ASN A CA 1
ATOM 1219 C C . ASN A 1 161 ? -44.325 -30.932 26.607 1.00 27.09 161 ASN A C 1
ATOM 1221 O O . ASN A 1 161 ? -43.800 -31.998 26.301 1.00 27.09 161 ASN A O 1
ATOM 1225 N N . LEU A 1 162 ? -43.922 -30.199 27.650 1.00 26.69 162 LEU A N 1
ATOM 1226 C CA . LEU A 1 162 ? -42.972 -30.655 28.671 1.00 26.69 162 LEU A CA 1
ATOM 1227 C C . LEU A 1 162 ? -43.740 -31.411 29.768 1.00 26.69 162 LEU A C 1
ATOM 1229 O O . LEU A 1 162 ? -44.671 -30.847 30.343 1.00 26.69 162 LEU A O 1
ATOM 1233 N N . ALA A 1 163 ? -43.357 -32.648 30.088 1.00 29.00 163 ALA A N 1
ATOM 1234 C CA . ALA A 1 163 ? -43.922 -33.397 31.213 1.00 29.00 163 ALA A CA 1
ATOM 1235 C C . ALA A 1 163 ? -42.816 -34.088 32.023 1.00 29.00 163 ALA A C 1
ATOM 1237 O O . ALA A 1 163 ? -41.870 -34.602 31.446 1.00 29.00 163 ALA A O 1
ATOM 1238 N N . ILE A 1 164 ? -42.960 -34.083 33.351 1.00 28.75 164 ILE A N 1
ATOM 1239 C CA . ILE A 1 164 ? -42.013 -34.615 34.345 1.00 28.75 164 ILE A CA 1
ATOM 1240 C C . ILE A 1 164 ? -42.433 -36.041 34.713 1.00 28.75 164 ILE A C 1
ATOM 1242 O O . ILE A 1 164 ? -43.616 -36.252 34.984 1.00 28.75 164 ILE A O 1
ATOM 1246 N N . GLY A 1 165 ? -41.498 -36.994 34.767 1.00 26.88 165 GLY A N 1
ATOM 1247 C CA . GLY A 1 165 ? -41.755 -38.365 35.229 1.00 26.88 165 GLY A CA 1
ATOM 1248 C C . GLY A 1 165 ? -40.746 -38.828 36.281 1.00 26.88 165 GLY A C 1
ATOM 1249 O O . GLY A 1 165 ? -39.545 -38.754 36.044 1.00 26.88 165 GLY A O 1
ATOM 1250 N N . GLU A 1 166 ? -41.262 -39.284 37.428 1.00 26.25 166 GLU A N 1
ATOM 1251 C CA . GLU A 1 166 ? -40.544 -39.808 38.601 1.00 26.25 166 GLU A CA 1
ATOM 1252 C C . GLU A 1 166 ? -39.798 -41.129 38.344 1.00 26.25 166 GLU A C 1
ATOM 1254 O O . GLU A 1 166 ? -40.264 -42.013 37.626 1.00 26.25 166 GLU A O 1
ATOM 1259 N N . VAL A 1 167 ? -38.671 -41.281 39.041 1.00 29.81 167 VAL A N 1
ATOM 1260 C CA . VAL A 1 167 ? -37.916 -42.525 39.224 1.00 29.81 167 VAL A CA 1
ATOM 1261 C C . VAL A 1 167 ? -38.598 -43.366 40.306 1.00 29.81 167 VAL A C 1
ATOM 1263 O O . VAL A 1 167 ? -38.786 -42.854 41.404 1.00 29.81 167 VAL A O 1
ATOM 1266 N N . CYS A 1 168 ? -38.896 -44.650 40.055 1.00 29.67 168 CYS A N 1
ATOM 1267 C CA . CYS A 1 168 ? -38.766 -45.710 41.074 1.00 29.67 168 CYS A CA 1
ATOM 1268 C C . CYS A 1 168 ? -39.089 -47.119 40.562 1.00 29.67 168 CYS A C 1
ATOM 1270 O O . CYS A 1 168 ? -40.018 -47.326 39.785 1.00 29.67 168 CYS A O 1
ATOM 1272 N N . GLY A 1 169 ? -38.399 -48.108 41.139 1.00 25.98 169 GLY A N 1
ATOM 1273 C CA . GLY A 1 169 ? -38.827 -49.499 41.079 1.00 25.98 169 GLY A CA 1
ATOM 1274 C C . GLY A 1 169 ? -37.975 -50.475 41.891 1.00 25.98 169 GLY A C 1
ATOM 1275 O O . GLY A 1 169 ? -37.432 -51.408 41.313 1.00 25.98 169 GLY A O 1
ATOM 1276 N N . CYS A 1 170 ? -37.880 -50.315 43.216 1.00 22.38 170 CYS A N 1
ATOM 1277 C CA . CYS A 1 170 ? -37.454 -51.413 44.094 1.00 22.38 170 CYS A CA 1
ATOM 1278 C C . CYS A 1 170 ? -38.688 -52.125 44.679 1.00 22.38 170 CYS A C 1
ATOM 1280 O O . CYS A 1 170 ? -39.393 -51.550 45.499 1.00 22.38 170 CYS A O 1
ATOM 1282 N N . GLU A 1 171 ? -38.874 -53.374 44.242 1.00 26.91 171 GLU A N 1
ATOM 1283 C CA . GLU A 1 171 ? -39.571 -54.524 44.853 1.00 26.91 171 GLU A CA 1
ATOM 1284 C C . GLU A 1 171 ? -41.057 -54.466 45.282 1.00 26.91 171 GLU A C 1
ATOM 1286 O O . GLU A 1 171 ? -41.566 -53.561 45.936 1.00 26.91 171 GLU A O 1
ATOM 1291 N N . TYR A 1 172 ? -41.743 -55.564 44.940 1.00 29.94 172 TYR A N 1
ATOM 1292 C CA . TYR A 1 172 ? -43.147 -55.875 45.214 1.00 29.94 172 TYR A CA 1
ATOM 1293 C C . TYR A 1 172 ? -43.481 -56.070 46.708 1.00 29.94 172 TYR A C 1
ATOM 1295 O O . TYR A 1 172 ? -42.787 -56.779 47.433 1.00 29.94 172 TYR A O 1
ATOM 1303 N N . GLY A 1 173 ? -44.676 -55.608 47.098 1.00 25.34 173 GLY A N 1
ATOM 1304 C CA . GLY A 1 173 ? -45.452 -56.057 48.264 1.00 25.34 173 GLY A CA 1
ATOM 1305 C C . GLY A 1 173 ? -46.964 -55.889 47.999 1.00 25.34 173 GLY A C 1
ATOM 1306 O O . GLY A 1 173 ? -47.331 -55.025 47.207 1.00 25.34 173 GLY A O 1
ATOM 1307 N N . PRO A 1 174 ? -47.851 -56.734 48.566 1.00 27.25 174 PRO A N 1
ATOM 1308 C CA . PRO A 1 174 ? -49.189 -56.992 48.026 1.00 27.25 174 PRO A CA 1
ATOM 1309 C C . PRO A 1 174 ? -50.205 -55.883 48.328 1.00 27.25 174 PRO A C 1
ATOM 1311 O O . PRO A 1 174 ? -50.156 -55.234 49.372 1.00 27.25 174 PRO A O 1
ATOM 1314 N N . GLY A 1 175 ? -51.147 -55.716 47.397 1.00 37.88 175 GLY A N 1
ATOM 1315 C CA . GLY A 1 175 ? -52.168 -54.673 47.408 1.00 37.88 175 GLY A CA 1
ATOM 1316 C C . GLY A 1 175 ? -53.182 -54.751 48.550 1.00 37.88 175 GLY A C 1
ATOM 1317 O O . GLY A 1 175 ? -53.416 -55.799 49.156 1.00 37.88 175 GLY A O 1
ATOM 1318 N N . ILE A 1 176 ? -53.828 -53.610 48.785 1.00 24.84 176 ILE A N 1
ATOM 1319 C CA . ILE A 1 176 ? -55.067 -53.497 49.550 1.00 24.84 176 ILE A CA 1
ATOM 1320 C C . ILE A 1 176 ? -56.066 -52.761 48.655 1.00 24.84 176 ILE A C 1
ATOM 1322 O O . ILE A 1 176 ? -55.905 -51.571 48.390 1.00 24.84 176 ILE A O 1
ATOM 1326 N N . ASP A 1 177 ? -57.073 -53.494 48.178 1.00 33.34 177 ASP A N 1
ATOM 1327 C CA . ASP A 1 177 ? -58.233 -52.943 47.481 1.00 33.34 177 ASP A CA 1
ATOM 1328 C C . ASP A 1 177 ? -59.022 -52.009 48.404 1.00 33.34 177 ASP A C 1
ATOM 1330 O O . ASP A 1 177 ? -59.322 -52.336 49.559 1.00 33.34 177 ASP A O 1
ATOM 1334 N N . HIS A 1 178 ? -59.378 -50.845 47.862 1.00 29.30 178 HIS A N 1
ATOM 1335 C CA . HIS A 1 178 ? -60.212 -49.853 48.524 1.00 29.30 178 HIS A CA 1
ATOM 1336 C C . HIS A 1 178 ? -61.672 -50.339 48.582 1.00 29.30 178 HIS A C 1
ATOM 1338 O O . HIS A 1 178 ? -62.257 -50.658 47.544 1.00 29.30 178 HIS A O 1
ATOM 1344 N N . PRO A 1 179 ? -62.316 -50.364 49.757 1.00 32.00 179 PRO A N 1
ATOM 1345 C CA . PRO A 1 179 ? -63.655 -50.906 49.893 1.00 32.00 179 PRO A CA 1
ATOM 1346 C C . PRO A 1 179 ? -64.717 -49.808 49.770 1.00 32.00 179 PRO A C 1
ATOM 1348 O O . PRO A 1 179 ? -65.435 -49.606 50.730 1.00 32.00 179 PRO A O 1
ATOM 1351 N N . GLU A 1 180 ? -64.832 -49.122 48.625 1.00 35.00 180 GLU A N 1
ATOM 1352 C CA . GLU A 1 180 ? -66.065 -48.421 48.177 1.00 35.00 180 GLU A CA 1
ATOM 1353 C C . GLU A 1 180 ? -65.999 -48.190 46.645 1.00 35.00 180 GLU A C 1
ATOM 1355 O O . GLU A 1 180 ? -65.258 -47.307 46.216 1.00 35.00 180 GLU A O 1
ATOM 1360 N N . PRO A 1 181 ? -66.721 -48.960 45.798 1.00 46.31 181 PRO A N 1
ATOM 1361 C CA . PRO A 1 181 ? -66.538 -48.954 44.337 1.00 46.31 181 PRO A CA 1
ATOM 1362 C C . PRO A 1 181 ? -67.517 -48.068 43.527 1.00 46.31 181 PRO A C 1
ATOM 1364 O O . PRO A 1 181 ? -67.710 -48.328 42.342 1.00 46.31 181 PRO A O 1
ATOM 1367 N N . GLU A 1 182 ? -68.168 -47.044 44.106 1.00 42.91 182 GLU A N 1
ATOM 1368 C CA . GLU A 1 182 ? -69.302 -46.362 43.428 1.00 42.91 182 GLU A CA 1
ATOM 1369 C C . GLU A 1 182 ? -69.271 -44.821 43.313 1.00 42.91 182 GLU A C 1
ATOM 1371 O O . GLU A 1 182 ? -70.273 -44.227 42.925 1.00 42.91 182 GLU A O 1
ATOM 1376 N N . TYR A 1 183 ? -68.142 -44.138 43.504 1.00 31.28 183 TYR A N 1
ATOM 1377 C CA . TYR A 1 183 ? -67.992 -42.734 43.069 1.00 31.28 183 TYR A CA 1
ATOM 1378 C C . TYR A 1 183 ? -66.555 -42.515 42.538 1.00 31.28 183 TYR A C 1
ATOM 1380 O O . TYR A 1 183 ? -65.628 -42.890 43.244 1.00 31.28 183 TYR A O 1
ATOM 1388 N N . TRP A 1 184 ? -66.399 -41.904 41.338 1.00 28.62 184 TRP A N 1
ATOM 1389 C CA . TRP A 1 184 ? -65.169 -41.672 40.504 1.00 28.62 184 TRP A CA 1
ATOM 1390 C C . TRP A 1 184 ? -64.795 -42.871 39.572 1.00 28.62 184 TRP A C 1
ATOM 1392 O O . TRP A 1 184 ? -64.800 -43.995 40.041 1.00 28.62 184 TRP A O 1
ATOM 1402 N N . GLU A 1 185 ? -64.541 -42.819 38.244 1.00 29.00 185 GLU A N 1
ATOM 1403 C CA . GLU A 1 185 ? -63.962 -41.818 37.324 1.00 29.00 185 GLU A CA 1
ATOM 1404 C C . GLU A 1 185 ? -64.487 -41.940 35.859 1.00 29.00 185 GLU A C 1
ATOM 1406 O O . GLU A 1 185 ? -64.336 -42.960 35.188 1.00 29.00 185 GLU A O 1
ATOM 1411 N N . PHE A 1 186 ? -65.019 -40.848 35.301 1.00 28.78 186 PHE A N 1
ATOM 1412 C CA . PHE A 1 186 ? -64.867 -40.505 33.880 1.00 28.78 186 PHE A CA 1
ATOM 1413 C C . PHE A 1 186 ? -64.663 -38.981 33.835 1.00 28.78 186 PHE A C 1
ATOM 1415 O O . PHE A 1 186 ? -65.493 -38.239 34.359 1.00 28.78 186 PHE A O 1
ATOM 1422 N N . ILE A 1 187 ? -63.602 -38.543 33.143 1.00 25.16 187 ILE A N 1
ATOM 1423 C CA . ILE A 1 187 ? -63.318 -37.182 32.637 1.00 25.16 187 ILE A CA 1
ATOM 1424 C C . ILE A 1 187 ? -62.485 -36.210 33.526 1.00 25.16 187 ILE A C 1
ATOM 1426 O O . ILE A 1 187 ? -63.015 -35.540 34.405 1.00 25.16 187 ILE A O 1
ATOM 1430 N N . ARG A 1 188 ? -61.249 -35.967 33.034 1.00 24.33 188 ARG A N 1
ATOM 1431 C CA . ARG A 1 188 ? -60.502 -34.685 32.872 1.00 24.33 188 ARG A CA 1
ATOM 1432 C C . ARG A 1 188 ? -59.494 -34.168 33.929 1.00 24.33 188 ARG A C 1
ATOM 1434 O O . ARG A 1 188 ? -59.809 -33.934 35.084 1.00 24.33 188 ARG A O 1
ATOM 1441 N N . THR A 1 189 ? -58.374 -33.725 33.331 1.00 25.11 189 THR A N 1
ATOM 1442 C CA . THR A 1 189 ? -57.610 -32.463 33.505 1.00 25.11 189 THR A CA 1
ATOM 1443 C C . THR A 1 189 ? -56.522 -32.319 34.571 1.00 25.11 189 THR A C 1
ATOM 1445 O O . THR A 1 189 ? -56.745 -32.467 35.762 1.00 25.11 189 THR A O 1
ATOM 1448 N N . ALA A 1 190 ? -55.367 -31.893 34.044 1.00 31.06 190 ALA A N 1
ATOM 1449 C CA . ALA A 1 190 ? -54.219 -31.220 34.641 1.00 31.06 190 ALA A CA 1
ATOM 1450 C C . ALA A 1 190 ? -54.480 -30.403 35.916 1.00 31.06 190 ALA A C 1
ATOM 1452 O O . ALA A 1 190 ? -55.387 -29.575 35.949 1.00 31.06 190 ALA A O 1
ATOM 1453 N N . THR A 1 191 ? -53.585 -30.530 36.898 1.00 23.20 191 THR A N 1
ATOM 1454 C CA . THR A 1 191 ? -52.636 -29.492 37.368 1.00 23.20 191 THR A CA 1
ATOM 1455 C C . THR A 1 191 ? -52.100 -29.876 38.748 1.00 23.20 191 THR A C 1
ATOM 1457 O O . THR A 1 191 ? -52.865 -30.225 39.640 1.00 23.20 191 THR A O 1
ATOM 1460 N N . ALA A 1 192 ? -50.792 -29.732 38.955 1.00 23.31 192 ALA A N 1
ATOM 1461 C CA . ALA A 1 192 ? -50.239 -29.479 40.278 1.00 23.31 192 ALA A CA 1
ATOM 1462 C C . ALA A 1 192 ? -49.302 -28.272 40.179 1.00 23.31 192 ALA A C 1
ATOM 1464 O O . ALA A 1 192 ? -48.291 -28.287 39.480 1.00 23.31 192 ALA A O 1
ATOM 1465 N N . HIS A 1 193 ? -49.724 -27.195 40.837 1.00 23.75 193 HIS A N 1
ATOM 1466 C CA . HIS A 1 193 ? -48.934 -26.016 41.150 1.00 23.75 193 HIS A CA 1
ATOM 1467 C C . HIS A 1 193 ? -47.864 -26.361 42.187 1.00 23.75 193 HIS A C 1
ATOM 1469 O O . HIS A 1 193 ? -48.162 -27.051 43.159 1.00 23.75 193 HIS A O 1
ATOM 1475 N N . CYS A 1 194 ? -46.671 -25.782 42.051 1.00 24.36 194 CYS A N 1
ATOM 1476 C CA . CYS A 1 194 ? -45.763 -25.618 43.179 1.00 24.36 194 CYS A CA 1
ATOM 1477 C C . CYS A 1 194 ? -46.144 -24.300 43.882 1.00 24.36 194 CYS A C 1
ATOM 1479 O O . CYS A 1 194 ? -45.964 -23.230 43.291 1.00 24.36 194 CYS A O 1
ATOM 1481 N N . PRO A 1 195 ? -46.743 -24.318 45.085 1.00 26.56 195 PRO A N 1
ATOM 1482 C CA . PRO A 1 195 ? -46.980 -23.093 45.829 1.00 26.56 195 PRO A CA 1
ATOM 1483 C C . PRO A 1 195 ? -45.631 -22.558 46.314 1.00 26.56 195 PRO A C 1
ATOM 1485 O O . PRO A 1 195 ? -44.848 -23.295 46.907 1.00 26.56 195 PRO A O 1
ATOM 1488 N N . VAL A 1 196 ? -45.382 -21.264 46.116 1.00 37.09 196 VAL A N 1
ATOM 1489 C CA . VAL A 1 196 ? -44.318 -20.544 46.826 1.00 37.09 196 VAL A CA 1
ATOM 1490 C C . VAL A 1 196 ? -44.974 -19.618 47.849 1.00 37.09 196 VAL A C 1
ATOM 1492 O O . VAL A 1 196 ? -45.480 -18.560 47.470 1.00 37.09 196 VAL A O 1
ATOM 1495 N N . PRO A 1 197 ? -44.983 -19.979 49.143 1.00 24.06 197 PRO A N 1
ATOM 1496 C CA . PRO A 1 197 ? -45.329 -19.045 50.202 1.00 24.06 197 PRO A CA 1
ATOM 1497 C C . PRO A 1 197 ? -44.152 -18.817 51.168 1.00 24.06 197 PRO A C 1
ATOM 1499 O O . PRO A 1 197 ? -43.832 -19.680 51.975 1.00 24.06 197 PRO A O 1
ATOM 1502 N N . GLY A 1 198 ? -43.601 -17.596 51.154 1.00 26.84 198 GLY A N 1
ATOM 1503 C CA . GLY A 1 198 ? -42.998 -16.947 52.327 1.00 26.84 198 GLY A CA 1
ATOM 1504 C C . GLY A 1 198 ? -41.527 -17.241 52.678 1.00 26.84 198 GLY A C 1
ATOM 1505 O O . GLY A 1 198 ? -41.204 -18.273 53.243 1.00 26.84 198 GLY A O 1
ATOM 1506 N N . SER A 1 199 ? -40.711 -16.186 52.556 1.00 28.25 199 SER A N 1
ATOM 1507 C CA . SER A 1 199 ? -39.471 -15.869 53.300 1.00 28.25 199 SER A CA 1
ATOM 1508 C C . SER A 1 199 ? -38.111 -16.459 52.871 1.00 28.25 199 SER A C 1
ATOM 1510 O O . SER A 1 199 ? -37.892 -17.658 52.872 1.00 28.25 199 SER A O 1
ATOM 1512 N N . ASN A 1 200 ? -37.218 -15.500 52.579 1.00 29.31 200 ASN A N 1
ATOM 1513 C CA . ASN A 1 200 ? -35.759 -15.394 52.738 1.00 29.31 200 ASN A CA 1
ATOM 1514 C C . ASN A 1 200 ? -34.811 -16.549 52.362 1.00 29.31 200 ASN A C 1
ATOM 1516 O O . ASN A 1 200 ? -34.844 -17.621 52.941 1.00 29.31 200 ASN A O 1
ATOM 1520 N N . LEU A 1 201 ? -33.866 -16.187 51.479 1.00 36.06 201 LEU A N 1
ATOM 1521 C CA . LEU A 1 201 ? -32.475 -16.650 51.346 1.00 36.06 201 LEU A CA 1
ATOM 1522 C C . LEU A 1 201 ? -32.030 -17.849 52.207 1.00 36.06 201 LEU A C 1
ATOM 1524 O O . LEU A 1 201 ? -31.930 -17.726 53.424 1.00 36.06 201 LEU A O 1
ATOM 1528 N N . GLY A 1 202 ? -31.518 -18.875 51.522 1.00 36.59 202 GLY A N 1
ATOM 1529 C CA . GLY A 1 202 ? -30.378 -19.660 51.998 1.00 36.59 202 GLY A CA 1
ATOM 1530 C C . GLY A 1 202 ? -30.692 -20.969 52.727 1.00 36.59 202 GLY A C 1
ATOM 1531 O O . GLY A 1 202 ? -31.372 -20.982 53.742 1.00 36.59 202 GLY A O 1
ATOM 1532 N N . GLU A 1 203 ? -30.058 -22.027 52.212 1.00 38.34 203 GLU A N 1
ATOM 1533 C CA . GLU A 1 203 ? -29.592 -23.235 52.910 1.00 38.34 203 GLU A CA 1
ATOM 1534 C C . GLU A 1 203 ? -30.639 -24.186 53.527 1.00 38.34 203 GLU A C 1
ATOM 1536 O O . GLU A 1 203 ? -31.264 -23.916 54.545 1.00 38.34 203 GLU A O 1
ATOM 1541 N N . THR A 1 204 ? -30.714 -25.423 53.026 1.00 31.08 204 THR A N 1
ATOM 1542 C CA . THR A 1 204 ? -29.962 -26.573 53.579 1.00 31.08 204 THR A CA 1
ATOM 1543 C C . THR A 1 204 ? -30.391 -27.893 52.918 1.00 31.08 204 THR A C 1
ATOM 1545 O O . THR A 1 204 ? -31.515 -28.041 52.455 1.00 31.08 204 THR A O 1
ATOM 1548 N N . SER A 1 205 ? -29.442 -28.837 52.901 1.00 32.00 205 SER A N 1
ATOM 1549 C CA . SER A 1 205 ? -29.543 -30.269 52.560 1.00 32.00 205 SER A CA 1
ATOM 1550 C C . SER A 1 205 ? -29.896 -30.653 51.116 1.00 32.00 205 SER A C 1
ATOM 1552 O O . SER A 1 205 ? -31.016 -31.036 50.814 1.00 32.00 205 SER A O 1
ATOM 1554 N N . GLY A 1 206 ? -28.875 -30.633 50.255 1.00 36.88 206 GLY A N 1
ATOM 1555 C CA . GLY A 1 206 ? -28.240 -31.875 49.798 1.00 36.88 206 GLY A CA 1
ATOM 1556 C C . GLY A 1 206 ? -29.115 -32.945 49.148 1.00 36.88 206 GLY A C 1
ATOM 1557 O O . GLY A 1 206 ? -29.110 -34.069 49.636 1.00 36.88 206 GLY A O 1
ATOM 1558 N N . ASP A 1 207 ? -29.750 -32.624 48.025 1.00 31.91 207 ASP A N 1
ATOM 1559 C CA . ASP A 1 207 ? -29.968 -33.620 46.973 1.00 31.91 207 ASP A CA 1
ATOM 1560 C C . ASP A 1 207 ? -29.802 -32.954 45.587 1.00 31.91 207 ASP A C 1
ATOM 1562 O O . ASP A 1 207 ? -30.591 -32.067 45.246 1.00 31.91 207 ASP A O 1
ATOM 1566 N N . PRO A 1 208 ? -28.727 -33.257 44.834 1.00 30.73 208 PRO A N 1
ATOM 1567 C CA . PRO A 1 208 ? -28.461 -32.681 43.518 1.00 30.73 208 PRO A CA 1
ATOM 1568 C C . PRO A 1 208 ? -29.220 -33.358 42.360 1.00 30.73 208 PRO A C 1
ATOM 1570 O O . PRO A 1 208 ? -29.132 -32.861 41.239 1.00 30.73 208 PRO A O 1
ATOM 1573 N N . ASP A 1 209 ? -30.005 -34.413 42.604 1.00 31.02 209 ASP A N 1
ATOM 1574 C CA . ASP A 1 209 ? -30.516 -35.286 41.534 1.00 31.02 209 ASP A CA 1
ATOM 1575 C C . ASP A 1 209 ? -32.017 -35.098 41.227 1.00 31.02 209 ASP A C 1
ATOM 1577 O O . ASP A 1 209 ? -32.808 -36.041 41.220 1.00 31.02 209 ASP A O 1
ATOM 1581 N N . CYS A 1 210 ? -32.437 -33.870 40.912 1.00 29.75 210 CYS A N 1
ATOM 1582 C CA . CYS A 1 210 ? -33.728 -33.629 40.249 1.00 29.75 210 CYS A CA 1
ATOM 1583 C C . CYS A 1 210 ? -33.513 -33.222 38.783 1.00 29.75 210 CYS A C 1
ATOM 1585 O O . CYS A 1 210 ? -33.527 -32.038 38.444 1.00 29.75 210 CYS A O 1
ATOM 1587 N N . CYS A 1 211 ? -33.334 -34.214 37.905 1.00 28.56 211 CYS A N 1
ATOM 1588 C CA . CYS A 1 211 ? -33.310 -34.031 36.450 1.00 28.56 211 CYS A CA 1
ATOM 1589 C C . CYS A 1 211 ? -34.728 -34.130 35.856 1.00 28.56 211 CYS A C 1
ATOM 1591 O O . CYS A 1 211 ? -35.496 -35.035 36.177 1.00 28.56 211 CYS A O 1
ATOM 1593 N N . PHE A 1 212 ? -35.078 -33.207 34.956 1.00 28.53 212 PHE A N 1
ATOM 1594 C CA . PHE A 1 212 ? -36.290 -33.286 34.133 1.00 28.53 212 PHE A CA 1
ATOM 1595 C C . PHE A 1 212 ? -36.003 -34.077 32.847 1.00 28.53 212 PHE A C 1
ATOM 1597 O O . PHE A 1 212 ? -35.025 -33.792 32.161 1.00 28.53 212 PHE A O 1
ATOM 1604 N N . ILE A 1 213 ? -36.891 -35.003 32.475 1.00 30.06 213 ILE A N 1
ATOM 1605 C CA . ILE A 1 213 ? -36.848 -35.747 31.203 1.00 30.06 213 ILE A CA 1
ATOM 1606 C C . ILE A 1 213 ? -37.971 -35.230 30.295 1.00 30.06 213 ILE A C 1
ATOM 1608 O O . ILE A 1 213 ? -39.093 -35.056 30.760 1.00 30.06 213 ILE A O 1
ATOM 1612 N N . VAL A 1 214 ? -37.704 -35.007 29.004 1.00 27.73 214 VAL A N 1
ATOM 1613 C CA . VAL A 1 214 ? -38.727 -34.642 28.005 1.00 27.73 214 VAL A CA 1
ATOM 1614 C C . VAL A 1 214 ? -38.678 -35.641 26.851 1.00 27.73 214 VAL A C 1
ATOM 1616 O O . VAL A 1 214 ? -37.638 -35.802 26.222 1.00 27.73 214 VAL A O 1
ATOM 1619 N N . GLY A 1 215 ? -39.799 -36.305 26.559 1.00 29.20 215 GLY A N 1
ATOM 1620 C CA . GLY A 1 215 ? -39.934 -37.240 25.437 1.00 29.20 215 GLY A CA 1
ATOM 1621 C C . GLY A 1 215 ? -41.121 -36.888 24.538 1.00 29.20 215 GLY A C 1
ATOM 1622 O O . GLY A 1 215 ? -42.185 -36.512 25.033 1.00 29.20 215 GLY A O 1
ATOM 1623 N N . TYR A 1 216 ? -40.939 -37.007 23.220 1.00 26.84 216 TYR A N 1
ATOM 1624 C CA . TYR A 1 216 ? -42.003 -36.866 22.218 1.00 26.84 216 TYR A CA 1
ATOM 1625 C C . TYR A 1 216 ? -42.763 -38.193 22.071 1.00 26.84 216 TYR A C 1
ATOM 1627 O O . TYR A 1 216 ? -42.143 -39.243 21.920 1.00 26.84 216 TYR A O 1
ATOM 1635 N N . TYR A 1 217 ? -44.097 -38.144 22.060 1.00 30.12 217 TYR A N 1
ATOM 1636 C CA . TYR A 1 217 ? -44.952 -39.295 21.757 1.00 30.12 217 TYR A CA 1
ATOM 1637 C C . TYR A 1 217 ? -45.777 -39.007 20.503 1.00 30.12 217 TYR A C 1
ATOM 1639 O O . TYR A 1 217 ? -46.481 -37.998 20.451 1.00 30.12 217 TYR A O 1
ATOM 1647 N N . ASP A 1 218 ? -45.729 -39.907 19.522 1.00 27.30 218 ASP A N 1
ATOM 1648 C CA . ASP A 1 218 ? -46.642 -39.902 18.374 1.00 27.30 218 ASP A CA 1
ATOM 1649 C C . ASP A 1 218 ? -47.842 -40.835 18.665 1.00 27.30 218 ASP A C 1
ATOM 1651 O O . ASP A 1 218 ? -47.630 -41.958 19.141 1.00 27.30 218 ASP A O 1
ATOM 1655 N N . PRO A 1 219 ? -49.110 -40.430 18.448 1.00 28.20 219 PRO A N 1
ATOM 1656 C CA . PRO A 1 219 ? -50.260 -41.315 18.618 1.00 28.20 219 PRO A CA 1
ATOM 1657 C C . PRO A 1 219 ? -50.347 -42.368 17.496 1.00 28.20 219 PRO A C 1
ATOM 1659 O O . PRO A 1 219 ? -49.869 -42.162 16.383 1.00 28.20 219 PRO A O 1
ATOM 1662 N N . PRO A 1 220 ? -51.019 -43.506 17.736 1.00 33.97 220 PRO A N 1
ATOM 1663 C CA . PRO A 1 220 ? -50.811 -44.724 16.963 1.00 33.97 220 PRO A CA 1
ATOM 1664 C C . PRO A 1 220 ? -51.441 -44.654 15.566 1.00 33.97 220 PRO A C 1
ATOM 1666 O O . PRO A 1 220 ? -52.669 -44.672 15.411 1.00 33.97 220 PRO A O 1
ATOM 1669 N N . LEU A 1 221 ? -50.612 -44.707 14.521 1.00 29.67 221 LEU A N 1
ATOM 1670 C CA . LEU A 1 221 ? -51.061 -45.158 13.207 1.00 29.67 221 LEU A CA 1
ATOM 1671 C C . LEU A 1 221 ? -51.193 -46.687 13.217 1.00 29.67 221 LEU A C 1
ATOM 1673 O O . LEU A 1 221 ? -50.226 -47.437 13.236 1.00 29.67 221 LEU A O 1
ATOM 1677 N N . ARG A 1 222 ? -52.459 -47.109 13.247 1.00 34.88 222 ARG A N 1
ATOM 1678 C CA . ARG A 1 222 ? -53.024 -48.441 12.979 1.00 34.88 222 ARG A CA 1
ATOM 1679 C C . ARG A 1 222 ? -52.047 -49.459 12.368 1.00 34.88 222 ARG A C 1
ATOM 1681 O O . ARG A 1 222 ? -51.876 -49.485 11.154 1.00 34.88 222 ARG A O 1
ATOM 1688 N N . ASN A 1 223 ? -51.524 -50.356 13.200 1.00 30.95 223 ASN A N 1
ATOM 1689 C CA . ASN A 1 223 ? -51.597 -51.817 13.050 1.00 30.95 223 ASN A CA 1
ATOM 1690 C C . ASN A 1 223 ? -50.774 -52.475 14.169 1.00 30.95 223 ASN A C 1
ATOM 1692 O O . ASN A 1 223 ? -49.586 -52.220 14.282 1.00 30.95 223 ASN A O 1
ATOM 1696 N N . ASN A 1 224 ? -51.445 -53.295 14.984 1.00 37.16 224 ASN A N 1
ATOM 1697 C CA . ASN A 1 224 ? -50.956 -54.217 16.022 1.00 37.16 224 ASN A CA 1
ATOM 1698 C C . ASN A 1 224 ? -49.428 -54.428 16.153 1.00 37.16 224 ASN A C 1
ATOM 1700 O O . ASN A 1 224 ? -48.924 -55.501 15.825 1.00 37.16 224 ASN A O 1
ATOM 1704 N N . GLY A 1 225 ? -48.718 -53.456 16.721 1.00 28.12 225 GLY A N 1
ATOM 1705 C CA . GLY A 1 225 ? -47.397 -53.651 17.312 1.00 28.12 225 GLY A CA 1
ATOM 1706 C C . GLY A 1 225 ? -47.502 -53.393 18.809 1.00 28.12 225 GLY A C 1
ATOM 1707 O O . GLY A 1 225 ? -47.888 -52.299 19.214 1.00 28.12 225 GLY A O 1
ATOM 1708 N N . GLU A 1 226 ? -47.235 -54.408 19.627 1.00 27.50 226 GLU A N 1
ATOM 1709 C CA . GLU A 1 226 ? -47.063 -54.235 21.070 1.00 27.50 226 GLU A CA 1
ATOM 1710 C C . GLU A 1 226 ? -45.933 -53.232 21.351 1.00 27.50 226 GLU A C 1
ATOM 1712 O O . GLU A 1 226 ? -44.925 -53.192 20.647 1.00 27.50 226 GLU A O 1
ATOM 1717 N N . VAL A 1 227 ? -46.091 -52.427 22.402 1.00 29.31 227 VAL A N 1
ATOM 1718 C CA . VAL A 1 227 ? -45.009 -51.605 22.957 1.00 29.31 227 VAL A CA 1
ATOM 1719 C C . VAL A 1 227 ? -44.068 -52.549 23.704 1.00 29.31 227 VAL A C 1
ATOM 1721 O O . VAL A 1 227 ? -44.432 -53.033 24.772 1.00 29.31 227 VAL A O 1
ATOM 1724 N N . VAL A 1 228 ? -42.889 -52.855 23.148 1.00 27.34 228 VAL A N 1
ATOM 1725 C CA . VAL A 1 228 ? -42.021 -53.917 23.706 1.00 27.34 228 VAL A CA 1
ATOM 1726 C C . VAL A 1 228 ? -40.789 -53.423 24.476 1.00 27.34 228 VAL A C 1
ATOM 1728 O O . VAL A 1 228 ? -40.074 -54.273 24.987 1.00 27.34 228 VAL A O 1
ATOM 1731 N N . ARG A 1 229 ? -40.510 -52.116 24.631 1.00 28.12 229 ARG A N 1
ATOM 1732 C CA . ARG A 1 229 ? -39.492 -51.607 25.591 1.00 28.12 229 ARG A CA 1
ATOM 1733 C C . ARG A 1 229 ? -39.452 -50.076 25.664 1.00 28.12 229 ARG A C 1
ATOM 1735 O O . ARG A 1 229 ? -39.455 -49.414 24.632 1.00 28.12 229 ARG A O 1
ATOM 1742 N N . SER A 1 230 ? -39.322 -49.539 26.877 1.00 28.33 230 SER A N 1
ATOM 1743 C CA . SER A 1 230 ? -38.668 -48.250 27.138 1.00 28.33 230 SER A CA 1
ATOM 1744 C C . SER A 1 230 ? -37.155 -48.481 27.197 1.00 28.33 230 SER A C 1
ATOM 1746 O O . SER A 1 230 ? -36.709 -49.378 27.910 1.00 28.33 230 SER A O 1
ATOM 1748 N N . ALA A 1 231 ? -36.363 -47.706 26.461 1.00 29.53 231 ALA A N 1
ATOM 1749 C CA . ALA A 1 231 ? -34.911 -47.886 26.349 1.00 29.53 231 ALA A CA 1
ATOM 1750 C C . ALA A 1 231 ? -34.110 -47.188 27.470 1.00 29.53 231 ALA A C 1
ATOM 1752 O O . ALA A 1 231 ? -33.075 -46.591 27.211 1.00 29.53 231 ALA A O 1
ATOM 1753 N N . CYS A 1 232 ? -34.569 -47.275 28.718 1.00 26.58 232 CYS A N 1
ATOM 1754 C CA . CYS A 1 232 ? -33.793 -46.827 29.876 1.00 26.58 232 CYS A CA 1
ATOM 1755 C C . CYS A 1 232 ? -33.654 -47.994 30.853 1.00 26.58 232 CYS A C 1
ATOM 1757 O O . CYS A 1 232 ? -34.422 -48.096 31.805 1.00 26.58 232 CYS A O 1
ATOM 1759 N N . ASP A 1 233 ? -32.709 -48.898 30.595 1.00 28.69 233 ASP A N 1
ATOM 1760 C CA . ASP A 1 233 ? -32.277 -49.888 31.584 1.00 28.69 233 ASP A CA 1
ATOM 1761 C C . ASP A 1 233 ? -30.742 -49.930 31.595 1.00 28.69 233 ASP A C 1
ATOM 1763 O O . ASP A 1 233 ? -30.099 -50.301 30.612 1.00 28.69 233 ASP A O 1
ATOM 1767 N N . PHE A 1 234 ? -30.161 -49.439 32.690 1.00 38.44 234 PHE A N 1
ATOM 1768 C CA . PHE A 1 234 ? -28.724 -49.293 32.904 1.00 38.44 234 PHE A CA 1
ATOM 1769 C C . PHE A 1 234 ? -28.195 -50.539 33.617 1.00 38.44 234 PHE A C 1
ATOM 1771 O O . PHE A 1 234 ? -28.436 -50.674 34.811 1.00 38.44 234 PHE A O 1
ATOM 1778 N N . ASN A 1 235 ? -27.432 -51.404 32.932 1.00 24.31 235 ASN A N 1
ATOM 1779 C CA . ASN A 1 235 ? -26.477 -52.325 33.572 1.00 24.31 235 ASN A CA 1
ATOM 1780 C C . ASN A 1 235 ? -25.399 -52.866 32.595 1.00 24.31 235 ASN A C 1
ATOM 1782 O O . ASN A 1 235 ? -25.595 -53.877 31.933 1.00 24.31 235 ASN A O 1
ATOM 1786 N N . GLY A 1 236 ? -24.244 -52.183 32.570 1.00 24.16 236 GLY A N 1
ATOM 1787 C CA . GLY A 1 236 ? -22.872 -52.734 32.606 1.00 24.16 236 GLY A CA 1
ATOM 1788 C C . GLY A 1 236 ? -22.273 -53.557 31.445 1.00 24.16 236 GLY A C 1
ATOM 1789 O O . GLY A 1 236 ? -22.559 -54.740 31.323 1.00 24.16 236 GLY A O 1
ATOM 1790 N N . ALA A 1 237 ? -21.257 -52.993 30.766 1.00 25.73 237 ALA A N 1
ATOM 1791 C CA . ALA A 1 237 ? -19.837 -53.413 30.835 1.00 25.73 237 ALA A CA 1
ATOM 1792 C C . ALA A 1 237 ? -18.929 -52.389 30.107 1.00 25.73 237 ALA A C 1
ATOM 1794 O O . ALA A 1 237 ? -19.186 -52.024 28.964 1.00 25.73 237 ALA A O 1
ATOM 1795 N N . THR A 1 238 ? -17.865 -51.916 30.762 1.00 26.59 238 THR A N 1
ATOM 1796 C CA . THR A 1 238 ? -16.935 -50.893 30.241 1.00 26.59 238 THR A CA 1
ATOM 1797 C C . THR A 1 238 ? -15.636 -51.543 29.752 1.00 26.59 238 THR A C 1
ATOM 1799 O O . THR A 1 238 ? -14.977 -52.238 30.523 1.00 26.59 238 THR A O 1
ATOM 1802 N N . ILE A 1 239 ? -15.231 -51.286 28.504 1.00 25.11 239 ILE A N 1
ATOM 1803 C CA . ILE A 1 239 ? -13.877 -51.572 27.997 1.00 25.11 239 ILE A CA 1
ATOM 1804 C C . ILE A 1 239 ? -13.067 -50.272 28.119 1.00 25.11 239 ILE A C 1
ATOM 1806 O O . ILE A 1 239 ? -13.501 -49.229 27.635 1.00 25.11 239 ILE A O 1
ATOM 1810 N N . GLN A 1 240 ? -11.928 -50.302 28.820 1.00 26.66 240 GLN A N 1
ATOM 1811 C CA . GLN A 1 240 ? -11.057 -49.131 28.978 1.00 26.66 240 GLN A CA 1
ATOM 1812 C C . GLN A 1 240 ? -10.272 -48.849 27.691 1.00 26.66 240 GLN A C 1
ATOM 1814 O O . GLN A 1 240 ? -9.517 -49.703 27.233 1.00 26.66 240 GLN A O 1
ATOM 1819 N N . PHE A 1 241 ? -10.383 -47.624 27.179 1.00 27.64 241 PHE A N 1
ATOM 1820 C CA . PHE A 1 241 ? -9.401 -47.022 26.280 1.00 27.64 241 PHE A CA 1
ATOM 1821 C C . PHE A 1 241 ? -8.310 -46.361 27.139 1.00 27.64 241 PHE A C 1
ATOM 1823 O O . PHE A 1 241 ? -8.564 -45.342 27.778 1.00 27.64 241 PHE A O 1
ATOM 1830 N N . GLU A 1 242 ? -7.103 -46.929 27.191 1.00 25.84 242 GLU A N 1
ATOM 1831 C CA . GLU A 1 242 ? -5.916 -46.197 27.656 1.00 25.84 242 GLU A CA 1
ATOM 1832 C C . GLU A 1 242 ? -5.258 -45.534 26.436 1.00 25.84 242 GLU A C 1
ATOM 1834 O O . GLU A 1 242 ? -4.548 -46.184 25.675 1.00 25.84 242 GLU A O 1
ATOM 1839 N N . CYS A 1 243 ? -5.503 -44.236 26.237 1.00 26.36 243 CYS A N 1
ATOM 1840 C CA . CYS A 1 243 ? -4.663 -43.390 25.387 1.00 26.36 243 CYS A CA 1
ATOM 1841 C C . CYS A 1 243 ? -3.573 -42.780 26.293 1.00 26.36 243 CYS A C 1
ATOM 1843 O O . CYS A 1 243 ? -3.913 -42.259 27.362 1.00 26.36 243 CYS A O 1
ATOM 1845 N N . PRO A 1 244 ? -2.274 -42.896 25.970 1.00 27.41 244 PRO A N 1
ATOM 1846 C CA . PRO A 1 244 ? -1.213 -42.648 26.936 1.00 27.41 244 PRO A CA 1
ATOM 1847 C C . PRO A 1 244 ? -1.040 -41.153 27.225 1.00 27.41 244 PRO A C 1
ATOM 1849 O O . PRO A 1 244 ? -0.465 -40.414 26.433 1.00 27.41 244 PRO A O 1
ATOM 1852 N N . VAL A 1 245 ? -1.442 -40.732 28.424 1.00 30.08 245 VAL A N 1
ATOM 1853 C CA . VAL A 1 245 ? -0.896 -39.550 29.104 1.00 30.08 245 VAL A CA 1
ATOM 1854 C C . VAL A 1 245 ? -0.617 -39.948 30.556 1.00 30.08 245 VAL A C 1
ATOM 1856 O O . VAL A 1 245 ? -1.523 -40.366 31.276 1.00 30.08 245 VAL A O 1
ATOM 1859 N N . GLY A 1 246 ? 0.638 -39.861 31.011 1.00 26.69 246 GLY A N 1
ATOM 1860 C CA . GLY A 1 246 ? 0.942 -39.894 32.451 1.00 26.69 246 GLY A CA 1
ATOM 1861 C C . GLY A 1 246 ? 0.348 -38.639 33.113 1.00 26.69 246 GLY A C 1
ATOM 1862 O O . GLY A 1 246 ? 0.435 -37.561 32.546 1.00 26.69 246 GLY A O 1
ATOM 1863 N N . SER A 1 247 ? -0.268 -38.667 34.299 1.00 29.48 247 SER A N 1
ATOM 1864 C CA . SER A 1 247 ? 0.213 -39.317 35.517 1.00 29.48 247 SER A CA 1
ATOM 1865 C C . SER A 1 247 ? -0.885 -39.545 36.593 1.00 29.48 247 SER A C 1
ATOM 1867 O O . SER A 1 247 ? -1.432 -38.606 37.160 1.00 29.48 247 SER A O 1
ATOM 1869 N N . THR A 1 248 ? -1.039 -40.824 36.990 1.00 31.11 248 THR A N 1
ATOM 1870 C CA . THR A 1 248 ? -1.482 -41.385 38.305 1.00 31.11 248 THR A CA 1
ATOM 1871 C C . THR A 1 248 ? -3.004 -41.481 38.633 1.00 31.11 248 THR A C 1
ATOM 1873 O O . THR A 1 248 ? -3.811 -40.830 37.988 1.00 31.11 248 THR A O 1
ATOM 1876 N N . PRO A 1 249 ? -3.446 -42.367 39.569 1.00 36.53 249 PRO A N 1
ATOM 1877 C CA . PRO A 1 249 ? -3.844 -43.750 39.260 1.00 36.53 249 PRO A CA 1
ATOM 1878 C C . PRO A 1 249 ? -5.159 -44.214 39.954 1.00 36.53 249 PRO A C 1
ATOM 1880 O O . PRO A 1 249 ? -5.698 -43.550 40.834 1.00 36.53 249 PRO A O 1
ATOM 1883 N N . SER A 1 250 ? -5.545 -45.470 39.678 1.00 26.78 250 SER A N 1
ATOM 1884 C CA . SER A 1 250 ? -6.524 -46.331 40.391 1.00 26.78 250 SER A CA 1
ATOM 1885 C C . SER A 1 250 ? -7.984 -46.210 39.911 1.00 26.78 250 SER A C 1
ATOM 1887 O O . SER A 1 250 ? -8.504 -45.120 39.772 1.00 26.78 250 SER A O 1
ATOM 1889 N N . LEU A 1 251 ? -8.709 -47.292 39.595 1.00 24.73 251 LEU A N 1
ATOM 1890 C CA . LEU A 1 251 ? -8.891 -48.520 40.373 1.00 24.73 251 LEU A CA 1
ATOM 1891 C C . LEU A 1 251 ? -9.228 -49.755 39.501 1.00 24.73 251 LEU A C 1
ATOM 1893 O O . LEU A 1 251 ? -10.192 -49.770 38.754 1.00 24.73 251 LEU A O 1
ATOM 1897 N N . ARG A 1 252 ? -8.431 -50.811 39.716 1.00 22.23 252 ARG A N 1
ATOM 1898 C CA . ARG A 1 252 ? -8.750 -52.255 39.829 1.00 22.23 252 ARG A CA 1
ATOM 1899 C C . ARG A 1 252 ? -9.814 -52.909 38.914 1.00 22.23 252 ARG A C 1
ATOM 1901 O O . ARG A 1 252 ? -11.008 -52.838 39.166 1.00 22.23 252 ARG A O 1
ATOM 1908 N N . ARG A 1 253 ? -9.281 -53.768 38.027 1.00 23.52 253 ARG A N 1
ATOM 1909 C CA . ARG A 1 253 ? -9.724 -55.126 37.607 1.00 23.52 253 ARG A CA 1
ATOM 1910 C C . ARG A 1 253 ? -10.791 -55.788 38.500 1.00 23.52 253 ARG A C 1
ATOM 1912 O O . ARG A 1 253 ? -10.612 -55.782 39.716 1.00 23.52 253 ARG A O 1
ATOM 1919 N N . THR A 1 254 ? -11.762 -56.515 37.924 1.00 24.27 254 THR A N 1
ATOM 1920 C CA . THR A 1 254 ? -11.883 -58.007 37.799 1.00 24.27 254 THR A CA 1
ATOM 1921 C C . THR A 1 254 ? -13.265 -58.358 37.148 1.00 24.27 254 THR A C 1
ATOM 1923 O O . THR A 1 254 ? -14.051 -57.443 36.938 1.00 24.27 254 THR A O 1
ATOM 1926 N N . PRO A 1 255 ? -13.602 -59.630 36.837 1.00 25.52 255 PRO A N 1
ATOM 1927 C CA . PRO A 1 255 ? -13.555 -60.299 35.531 1.00 25.52 255 PRO A CA 1
ATOM 1928 C C . PRO A 1 255 ? -14.924 -60.493 34.833 1.00 25.52 255 PRO A C 1
ATOM 1930 O O . PRO A 1 255 ? -15.976 -60.507 35.466 1.00 25.52 255 PRO A O 1
ATOM 1933 N N . CYS A 1 256 ? -14.870 -60.730 33.520 1.00 26.19 256 CYS A N 1
ATOM 1934 C CA . CYS A 1 256 ? -16.013 -61.022 32.652 1.00 26.19 256 CYS A CA 1
ATOM 1935 C C . CYS A 1 256 ? -16.650 -62.395 32.926 1.00 26.19 256 CYS A C 1
ATOM 1937 O O . CYS A 1 256 ? -15.944 -63.373 33.181 1.00 26.19 256 CYS A O 1
ATOM 1939 N N . GLY A 1 257 ? -17.972 -62.472 32.758 1.00 24.17 257 GLY A N 1
ATOM 1940 C CA . GLY A 1 257 ? -18.719 -63.719 32.606 1.00 24.17 257 GLY A CA 1
ATOM 1941 C C . GLY A 1 257 ? -20.213 -63.463 32.392 1.00 24.17 257 GLY A C 1
ATOM 1942 O O . GLY A 1 257 ? -20.885 -63.023 33.320 1.00 24.17 257 GLY A O 1
ATOM 1943 N N . GLY A 1 258 ? -20.720 -63.752 31.191 1.00 23.98 258 GLY A N 1
ATOM 1944 C CA . GLY A 1 258 ? -22.151 -63.738 30.867 1.00 23.98 258 GLY A CA 1
ATOM 1945 C C . GLY A 1 258 ? -22.419 -63.423 29.395 1.00 23.98 258 GLY A C 1
ATOM 1946 O O . GLY A 1 258 ? -21.912 -62.439 28.878 1.00 23.98 258 GLY A O 1
ATOM 1947 N N . GLU A 1 259 ? -23.161 -64.306 28.738 1.00 30.80 259 GLU A N 1
ATOM 1948 C CA . GLU A 1 259 ? -23.444 -64.382 27.300 1.00 30.80 259 GLU A CA 1
ATOM 1949 C C . GLU A 1 259 ? -24.330 -63.215 26.792 1.00 30.80 259 GLU A C 1
ATOM 1951 O O . GLU A 1 259 ? -25.110 -62.657 27.558 1.00 30.80 259 GLU A O 1
ATOM 1956 N N . ASP A 1 260 ? -24.212 -62.887 25.495 1.00 28.19 260 ASP A N 1
ATOM 1957 C CA . ASP A 1 260 ? -24.855 -61.792 24.727 1.00 28.19 260 ASP A CA 1
ATOM 1958 C C . ASP A 1 260 ? -24.357 -60.347 24.970 1.00 28.19 260 ASP A C 1
ATOM 1960 O O . ASP A 1 260 ? -24.831 -59.624 25.843 1.00 28.19 260 ASP A O 1
ATOM 1964 N N . VAL A 1 261 ? -23.473 -59.860 24.084 1.00 22.55 261 VAL A N 1
ATOM 1965 C CA . VAL A 1 261 ? -23.058 -58.444 24.017 1.00 22.55 261 VAL A CA 1
ATOM 1966 C C . VAL A 1 261 ? -23.719 -57.774 22.808 1.00 22.55 261 VAL A C 1
ATOM 1968 O O . VAL A 1 261 ? -23.304 -57.987 21.670 1.00 22.55 261 VAL A O 1
ATOM 1971 N N . ARG A 1 262 ? -24.753 -56.953 23.038 1.00 26.98 262 ARG A N 1
ATOM 1972 C CA . ARG A 1 262 ? -25.262 -55.990 22.043 1.00 26.98 262 ARG A CA 1
ATOM 1973 C C . ARG A 1 262 ? -24.699 -54.609 22.369 1.00 26.98 262 ARG A C 1
ATOM 1975 O O . ARG A 1 262 ? -24.973 -54.081 23.442 1.00 26.98 262 ARG A O 1
ATOM 1982 N N . PHE A 1 263 ? -23.936 -54.023 21.448 1.00 26.08 263 PHE A N 1
ATOM 1983 C CA . PHE A 1 263 ? -23.514 -52.627 21.542 1.00 26.08 263 PHE A CA 1
ATOM 1984 C C . PHE A 1 263 ? -24.708 -51.724 21.210 1.00 26.08 263 PHE A C 1
ATOM 1986 O O . PHE A 1 263 ? -25.123 -51.643 20.059 1.00 26.08 263 PHE A O 1
ATOM 1993 N N . LEU A 1 264 ? -25.276 -51.066 22.220 1.00 26.80 264 LEU A N 1
ATOM 1994 C CA . LEU A 1 264 ? -26.168 -49.921 22.039 1.00 26.80 264 LEU A CA 1
ATOM 1995 C C . LEU A 1 264 ? -25.377 -48.667 22.415 1.00 26.80 264 LEU A C 1
ATOM 1997 O O . LEU A 1 264 ? -25.250 -48.339 23.592 1.00 26.80 264 LEU A O 1
ATOM 2001 N N . LEU A 1 265 ? -24.808 -48.002 21.411 1.00 28.48 265 LEU A N 1
ATOM 2002 C CA . LEU A 1 265 ? -24.445 -46.592 21.509 1.00 28.48 265 LEU A CA 1
ATOM 2003 C C . LEU A 1 265 ? -25.583 -45.807 20.856 1.00 28.48 265 LEU A C 1
ATOM 2005 O O . LEU A 1 265 ? -25.796 -45.884 19.648 1.00 28.48 265 LEU A O 1
ATOM 2009 N N . ASP A 1 266 ? -26.353 -45.130 21.703 1.00 30.08 266 ASP A N 1
ATOM 2010 C CA . ASP A 1 266 ? -27.313 -44.105 21.308 1.00 30.08 266 ASP A CA 1
ATOM 2011 C C . ASP A 1 266 ? -26.592 -42.914 20.650 1.00 30.08 266 ASP A C 1
ATOM 2013 O O . ASP A 1 266 ? -25.395 -42.716 20.853 1.00 30.08 266 ASP A O 1
ATOM 2017 N N . TYR A 1 267 ? -27.375 -42.107 19.925 1.00 26.72 267 TYR A N 1
ATOM 2018 C CA . TYR A 1 267 ? -27.039 -40.881 19.176 1.00 26.72 267 TYR A CA 1
ATOM 2019 C C . TYR A 1 267 ? -26.743 -41.038 17.667 1.00 26.72 267 TYR A C 1
ATOM 2021 O O . TYR A 1 267 ? -25.607 -41.047 17.212 1.00 26.72 267 TYR A O 1
ATOM 2029 N N . GLY A 1 268 ? -27.818 -40.961 16.870 1.00 27.06 268 GLY A N 1
ATOM 2030 C CA . GLY A 1 268 ? -27.833 -40.097 15.679 1.00 27.06 268 GLY A CA 1
ATOM 2031 C C . GLY A 1 268 ? -27.449 -40.692 14.316 1.00 27.06 268 GLY A C 1
ATOM 2032 O O . GLY A 1 268 ? -26.382 -40.398 13.790 1.00 27.06 268 GLY A O 1
ATOM 2033 N N . GLY A 1 269 ? -28.418 -41.359 13.672 1.00 44.91 269 GLY A N 1
ATOM 2034 C CA . GLY A 1 269 ? -28.498 -41.611 12.219 1.00 44.91 269 GLY A CA 1
ATOM 2035 C C . GLY A 1 269 ? -28.055 -43.017 11.798 1.00 44.91 269 GLY A C 1
ATOM 2036 O O . GLY A 1 269 ? -27.193 -43.599 12.439 1.00 44.91 269 GLY A O 1
ATOM 2037 N N . SER A 1 270 ? -28.617 -43.623 10.748 1.00 35.41 270 SER A N 1
ATOM 2038 C CA . SER A 1 270 ? -28.014 -44.851 10.186 1.00 35.41 270 SER A CA 1
ATOM 2039 C C . SER A 1 270 ? -28.367 -45.089 8.721 1.00 35.41 270 SER A C 1
ATOM 2041 O O . SER A 1 270 ? -29.528 -45.041 8.330 1.00 35.41 270 SER A O 1
ATOM 2043 N N . TYR A 1 271 ? -27.334 -45.389 7.931 1.00 38.34 271 TYR A N 1
ATOM 2044 C CA . TYR A 1 271 ? -27.416 -46.314 6.799 1.00 38.34 271 TYR A CA 1
ATOM 2045 C C . TYR A 1 271 ? -27.297 -47.749 7.347 1.00 38.34 271 TYR A C 1
ATOM 2047 O O . TYR A 1 271 ? -26.725 -47.957 8.415 1.00 38.34 271 TYR A O 1
ATOM 2055 N N . HIS A 1 272 ? -27.870 -48.730 6.650 1.00 53.41 272 HIS A N 1
ATOM 2056 C CA . HIS A 1 272 ? -28.367 -49.971 7.249 1.00 53.41 272 HIS A CA 1
ATOM 2057 C C . HIS A 1 272 ? -27.569 -51.218 6.812 1.00 53.41 272 HIS A C 1
ATOM 2059 O O . HIS A 1 272 ? -28.043 -51.967 5.965 1.00 53.41 272 HIS A O 1
ATOM 2065 N N . TRP A 1 273 ? -26.390 -51.491 7.387 1.00 51.16 273 TRP A N 1
ATOM 2066 C CA . TRP A 1 273 ? -25.580 -52.661 6.992 1.00 51.16 273 TRP A CA 1
ATOM 2067 C C . TRP A 1 273 ? -25.157 -53.536 8.181 1.00 51.16 273 TRP A C 1
ATOM 2069 O O . TRP A 1 273 ? -24.680 -53.039 9.204 1.00 51.16 273 TRP A O 1
ATOM 2079 N N . ARG A 1 274 ? -25.281 -54.859 8.029 1.00 51.12 274 ARG A N 1
ATOM 2080 C CA . ARG A 1 274 ? -24.749 -55.870 8.957 1.00 51.12 274 ARG A CA 1
ATOM 2081 C C . ARG A 1 274 ? -23.501 -56.506 8.357 1.00 51.12 274 ARG A C 1
ATOM 2083 O O . ARG A 1 274 ? -23.544 -56.982 7.227 1.00 51.12 274 ARG A O 1
ATOM 2090 N N . VAL A 1 275 ? -22.405 -56.559 9.114 1.00 52.25 275 VAL A N 1
ATOM 2091 C CA . VAL A 1 275 ? -21.129 -57.123 8.652 1.00 52.25 275 VAL A CA 1
ATOM 2092 C C . VAL A 1 275 ? -20.711 -58.288 9.547 1.00 52.25 275 VAL A C 1
ATOM 2094 O O . VAL A 1 275 ? -20.789 -58.220 10.772 1.00 52.25 275 VAL A O 1
ATOM 2097 N N . HIS A 1 276 ? -20.262 -59.369 8.920 1.00 51.66 276 HIS A N 1
ATOM 2098 C CA . HIS A 1 276 ? -19.790 -60.583 9.569 1.00 51.66 276 HIS A CA 1
ATOM 2099 C C . HIS A 1 276 ? -18.367 -60.900 9.099 1.00 51.66 276 HIS A C 1
ATOM 2101 O O . HIS A 1 276 ? -18.100 -60.934 7.898 1.00 51.66 276 HIS A O 1
ATOM 2107 N N . VAL A 1 277 ? -17.448 -61.126 10.039 1.00 53.22 277 VAL A N 1
ATOM 2108 C CA . VAL A 1 277 ? -16.015 -61.329 9.767 1.00 53.22 277 VAL A CA 1
ATOM 2109 C C . VAL A 1 277 ? -15.657 -62.806 9.936 1.00 53.22 277 VAL A C 1
ATOM 2111 O O . VAL A 1 277 ? -15.835 -63.377 11.009 1.00 53.22 277 VAL A O 1
ATOM 2114 N N . ASP A 1 278 ? -15.110 -63.428 8.891 1.00 58.19 278 ASP A N 1
ATOM 2115 C CA . ASP A 1 278 ? -14.558 -64.783 8.946 1.00 58.19 278 ASP A CA 1
ATOM 2116 C C . ASP A 1 278 ? -13.079 -64.717 9.340 1.00 58.19 278 ASP A C 1
ATOM 2118 O O . ASP A 1 278 ? -12.168 -64.546 8.521 1.00 58.19 278 ASP A O 1
ATOM 2122 N N . VAL A 1 279 ? -12.843 -64.822 10.643 1.00 52.00 279 VAL A N 1
ATOM 2123 C CA . VAL A 1 279 ? -11.517 -64.699 11.254 1.00 52.00 279 VAL A CA 1
ATOM 2124 C C . VAL A 1 279 ? -10.557 -65.783 10.746 1.00 52.00 279 VAL A C 1
ATOM 2126 O O . VAL A 1 279 ? -9.402 -65.489 10.436 1.00 52.00 279 VAL A O 1
ATOM 2129 N N . ASN A 1 280 ? -11.032 -67.017 10.567 1.00 51.56 280 ASN A N 1
ATOM 2130 C CA . ASN A 1 280 ? -10.198 -68.134 10.116 1.00 51.56 280 ASN A CA 1
ATOM 2131 C C . ASN A 1 280 ? -9.802 -67.991 8.643 1.00 51.56 280 ASN A C 1
ATOM 2133 O O . ASN A 1 280 ? -8.638 -68.198 8.289 1.00 51.56 280 ASN A O 1
ATOM 2137 N N . ALA A 1 281 ? -10.741 -67.587 7.784 1.00 55.62 281 ALA A N 1
ATOM 2138 C CA . ALA A 1 281 ? -10.441 -67.303 6.385 1.00 55.62 281 ALA A CA 1
ATOM 2139 C C . ALA A 1 281 ? -9.532 -66.068 6.229 1.00 55.62 281 ALA A C 1
ATOM 2141 O O . ALA A 1 281 ? -8.680 -66.050 5.341 1.00 55.62 281 ALA A O 1
ATOM 2142 N N . SER A 1 282 ? -9.647 -65.077 7.121 1.00 56.62 282 SER A N 1
ATOM 2143 C CA . SER A 1 282 ? -8.756 -63.906 7.169 1.00 56.62 282 SER A CA 1
ATOM 2144 C C . SER A 1 282 ? -7.311 -64.290 7.506 1.00 56.62 282 SER A C 1
ATOM 2146 O O . SER A 1 282 ? -6.382 -63.842 6.838 1.00 56.62 282 SER A O 1
ATOM 2148 N N . TYR A 1 283 ? -7.097 -65.169 8.493 1.00 54.69 283 TYR A N 1
ATOM 2149 C CA . TYR A 1 283 ? -5.758 -65.679 8.820 1.00 54.69 283 TYR A CA 1
ATOM 2150 C C . TYR A 1 283 ? -5.141 -66.480 7.669 1.00 54.69 283 TYR A C 1
ATOM 2152 O O . TYR A 1 283 ? -3.977 -66.268 7.322 1.00 54.69 283 TYR A O 1
ATOM 2160 N N . ALA A 1 284 ? -5.938 -67.333 7.019 1.00 59.94 284 ALA A N 1
ATOM 2161 C CA . ALA A 1 284 ? -5.498 -68.080 5.845 1.00 59.94 284 ALA A CA 1
ATOM 2162 C C . ALA A 1 284 ? -5.126 -67.157 4.669 1.00 59.94 284 ALA A C 1
ATOM 2164 O O . ALA A 1 284 ? -4.115 -67.393 4.007 1.00 59.94 284 ALA A O 1
ATOM 2165 N N . LEU A 1 285 ? -5.898 -66.086 4.434 1.00 59.56 285 LEU A N 1
ATOM 2166 C CA . LEU A 1 285 ? -5.626 -65.096 3.386 1.00 59.56 285 LEU A CA 1
ATOM 2167 C C . LEU A 1 285 ? -4.314 -64.332 3.631 1.00 59.56 285 LEU A C 1
ATOM 2169 O O . LEU A 1 285 ? -3.610 -64.007 2.678 1.00 59.56 285 LEU A O 1
ATOM 2173 N N . ARG A 1 286 ? -3.957 -64.088 4.896 1.00 59.81 286 ARG A N 1
ATOM 2174 C CA . ARG A 1 286 ? -2.715 -63.401 5.288 1.00 59.81 286 ARG A CA 1
ATOM 2175 C C . ARG A 1 286 ? -1.495 -64.317 5.405 1.00 59.81 286 ARG A C 1
ATOM 2177 O O . ARG A 1 286 ? -0.407 -63.834 5.703 1.00 59.81 286 ARG A O 1
ATOM 2184 N N . GLY A 1 287 ? -1.654 -65.624 5.181 1.00 52.97 287 GLY A N 1
ATOM 2185 C CA . GLY A 1 287 ? -0.575 -66.604 5.351 1.00 52.97 287 GLY A CA 1
ATOM 2186 C C . GLY A 1 287 ? -0.090 -66.739 6.800 1.00 52.97 287 GLY A C 1
ATOM 2187 O O . GLY A 1 287 ? 1.012 -67.233 7.038 1.00 52.97 287 GLY A O 1
ATOM 2188 N N . GLU A 1 288 ? -0.895 -66.289 7.764 1.00 51.69 288 GLU A N 1
ATOM 2189 C CA . GLU A 1 288 ? -0.608 -66.382 9.193 1.00 51.69 288 GLU A CA 1
ATOM 2190 C C . GLU A 1 288 ? -0.986 -67.793 9.688 1.00 51.69 288 GLU A C 1
ATOM 2192 O O . GLU A 1 288 ? -1.977 -68.363 9.216 1.00 51.69 288 GLU A O 1
ATOM 2197 N N . PRO A 1 289 ? -0.209 -68.405 10.604 1.00 45.81 289 PRO A N 1
ATOM 2198 C CA . PRO A 1 289 ? -0.553 -69.717 11.136 1.00 45.81 289 PRO A CA 1
ATOM 2199 C C . PRO A 1 289 ? -1.933 -69.644 11.793 1.00 45.81 289 PRO A C 1
ATOM 2201 O O . PRO A 1 289 ? -2.169 -68.785 12.642 1.00 45.81 289 PRO A O 1
ATOM 2204 N N . LEU A 1 290 ? -2.838 -70.543 11.388 1.00 47.50 290 LEU A N 1
ATOM 2205 C CA . LEU A 1 290 ? -4.132 -70.704 12.047 1.00 47.50 290 LEU A CA 1
ATOM 2206 C C . LEU A 1 290 ? -3.864 -70.899 13.540 1.00 47.50 290 LEU A C 1
ATOM 2208 O O . LEU A 1 290 ? -3.097 -71.793 13.909 1.00 47.50 290 LEU A O 1
ATOM 2212 N N . ALA A 1 291 ? -4.452 -70.047 14.380 1.00 42.56 291 ALA A N 1
ATOM 2213 C CA . ALA A 1 291 ? -4.420 -70.257 15.817 1.00 42.56 291 ALA A CA 1
ATOM 2214 C C . ALA A 1 291 ? -4.913 -71.686 16.092 1.00 42.56 291 ALA A C 1
ATOM 2216 O O . ALA A 1 291 ? -5.940 -72.096 15.541 1.00 42.56 291 ALA A O 1
ATOM 2217 N N . GLU A 1 292 ? -4.168 -72.468 16.885 1.00 39.25 292 GLU A N 1
ATOM 2218 C CA . GLU A 1 292 ? -4.720 -73.729 17.380 1.00 39.25 292 GLU A CA 1
ATOM 2219 C C . GLU A 1 292 ? -6.069 -73.422 18.042 1.00 39.25 292 GLU A C 1
ATOM 2221 O O . GLU A 1 292 ? -6.187 -72.388 18.708 1.00 39.25 292 GLU A O 1
ATOM 2226 N N . PRO A 1 293 ? -7.098 -74.254 17.810 1.00 34.81 293 PRO A N 1
ATOM 2227 C CA . PRO A 1 293 ? -8.440 -73.958 18.265 1.00 34.81 293 PRO A CA 1
ATOM 2228 C C . PRO A 1 293 ? -8.435 -73.956 19.789 1.00 34.81 293 PRO A C 1
ATOM 2230 O O . PRO A 1 293 ? -8.445 -75.007 20.424 1.00 34.81 293 PRO A O 1
ATOM 2233 N N . ASP A 1 294 ? -8.415 -72.768 20.381 1.00 32.06 294 ASP A N 1
ATOM 2234 C CA . ASP A 1 294 ? -8.872 -72.610 21.747 1.00 32.06 294 ASP A CA 1
ATOM 2235 C C . ASP A 1 294 ? -10.381 -72.876 21.694 1.00 32.06 294 ASP A C 1
ATOM 2237 O O . ASP A 1 294 ? -11.115 -72.174 20.991 1.00 32.06 294 ASP A O 1
ATOM 2241 N N . GLU A 1 295 ? -10.850 -73.929 22.369 1.00 32.62 295 GLU A N 1
ATOM 2242 C CA . GLU A 1 295 ? -12.247 -74.406 22.339 1.00 32.62 295 GLU A CA 1
ATOM 2243 C C . GLU A 1 295 ? -13.271 -73.344 22.819 1.00 32.62 295 GLU A C 1
ATOM 2245 O O . GLU A 1 295 ? -14.470 -73.604 22.825 1.00 32.62 295 GLU A O 1
ATOM 2250 N N . ASN A 1 296 ? -12.818 -72.130 23.159 1.00 33.03 296 ASN A N 1
ATOM 2251 C CA . ASN A 1 296 ? -13.619 -70.971 23.556 1.00 33.03 296 ASN A CA 1
ATOM 2252 C C . ASN A 1 296 ? -13.710 -69.838 22.506 1.00 33.03 296 ASN A C 1
ATOM 2254 O O . ASN A 1 296 ? -14.351 -68.824 22.776 1.00 33.03 296 ASN A O 1
ATOM 2258 N N . LEU A 1 297 ? -13.111 -69.974 21.315 1.00 31.11 297 LEU A N 1
ATOM 2259 C CA . LEU A 1 297 ? -13.251 -69.015 20.202 1.00 31.11 297 LEU A CA 1
ATOM 2260 C C . LEU A 1 297 ? -14.139 -69.569 19.078 1.00 31.11 297 LEU A C 1
ATOM 2262 O O . LEU A 1 297 ? -13.802 -69.514 17.898 1.00 31.11 297 LEU A O 1
ATOM 2266 N N . SER A 1 298 ? -15.320 -70.082 19.418 1.00 32.91 298 SER A N 1
ATOM 2267 C CA . SER A 1 298 ? -16.367 -70.357 18.427 1.00 32.91 298 SER A CA 1
ATOM 2268 C C . SER A 1 298 ? -17.199 -69.105 18.127 1.00 32.91 298 SER A C 1
ATOM 2270 O O . SER A 1 298 ? -18.421 -69.172 18.170 1.00 32.91 298 SER A O 1
ATOM 2272 N N . ASN A 1 299 ? -16.584 -67.949 17.871 1.00 32.31 299 ASN A N 1
ATOM 2273 C CA . ASN A 1 299 ? -17.332 -66.690 17.779 1.00 32.31 299 ASN A CA 1
ATOM 2274 C C . ASN A 1 299 ? -17.152 -66.019 16.415 1.00 32.31 299 ASN A C 1
ATOM 2276 O O . ASN A 1 299 ? -16.392 -65.071 16.245 1.00 32.31 299 ASN A O 1
ATOM 2280 N N . ALA A 1 300 ? -17.920 -66.520 15.448 1.00 30.27 300 ALA A N 1
ATOM 2281 C CA . ALA A 1 300 ? -18.493 -65.699 14.389 1.00 30.27 300 ALA A CA 1
ATOM 2282 C C . ALA A 1 300 ? -19.317 -64.574 15.047 1.00 30.27 300 ALA A C 1
ATOM 2284 O O . ALA A 1 300 ? -20.401 -64.820 15.575 1.00 30.27 300 ALA A O 1
ATOM 2285 N N . GLY A 1 301 ? -18.767 -63.361 15.107 1.00 32.75 301 GLY A N 1
ATOM 2286 C CA . GLY A 1 301 ? -19.449 -62.192 15.662 1.00 32.75 301 GLY A CA 1
ATOM 2287 C C . GLY A 1 301 ? -20.219 -61.443 14.576 1.00 32.75 301 GLY A C 1
ATOM 2288 O O . GLY A 1 301 ? -19.639 -61.067 13.559 1.00 32.75 301 GLY A O 1
ATOM 2289 N N . ASN A 1 302 ? -21.515 -61.208 14.793 1.00 30.52 302 ASN A N 1
ATOM 2290 C CA . ASN A 1 302 ? -22.294 -60.255 14.001 1.00 30.52 302 ASN A CA 1
ATOM 2291 C C . ASN A 1 302 ? -22.116 -58.860 14.607 1.00 30.52 302 ASN A C 1
ATOM 2293 O O . ASN A 1 302 ? -22.390 -58.686 15.794 1.00 30.52 302 ASN A O 1
ATOM 2297 N N . PHE A 1 303 ? -21.711 -57.870 13.811 1.00 38.25 303 PHE A N 1
ATOM 2298 C CA . PHE A 1 303 ? -21.719 -56.469 14.233 1.00 38.25 303 PHE A CA 1
ATOM 2299 C C . PHE A 1 303 ? -22.563 -55.631 13.261 1.00 38.25 303 PHE A C 1
ATOM 2301 O O . PHE A 1 303 ? -22.480 -55.788 12.040 1.00 38.25 303 PHE A O 1
ATOM 2308 N N . GLU A 1 304 ? -23.420 -54.773 13.813 1.00 34.41 304 GLU A N 1
ATOM 2309 C CA . GLU A 1 304 ? -24.235 -53.811 13.063 1.00 34.41 304 GLU A CA 1
ATOM 2310 C C . GLU A 1 304 ? -23.538 -52.450 13.114 1.00 34.41 304 GLU A C 1
ATOM 2312 O O . GLU A 1 304 ? -23.290 -51.914 14.193 1.00 34.41 304 GLU A O 1
ATOM 2317 N N . VAL A 1 305 ? -23.183 -51.900 11.950 1.00 35.69 305 VAL A N 1
ATOM 2318 C CA . VAL A 1 305 ? -22.468 -50.620 11.864 1.00 35.69 305 VAL A CA 1
ATOM 2319 C C . VAL A 1 305 ? -23.501 -49.487 11.837 1.00 35.69 305 VAL A C 1
ATOM 2321 O O . VAL A 1 305 ? -23.993 -49.114 10.775 1.00 35.69 305 VAL A O 1
ATOM 2324 N N . GLY A 1 306 ? -23.863 -48.973 13.018 1.00 30.86 306 GLY A N 1
ATOM 2325 C CA . GLY A 1 306 ? -24.620 -47.723 13.208 1.00 30.86 306 GLY A CA 1
ATOM 2326 C C . GLY A 1 306 ? -23.685 -46.514 13.390 1.00 30.86 306 GLY A C 1
ATOM 2327 O O . GLY A 1 306 ? -22.541 -46.685 13.796 1.00 30.86 306 GLY A O 1
ATOM 2328 N N . CYS A 1 307 ? -24.133 -45.305 13.033 1.00 29.86 307 CYS A N 1
ATOM 2329 C CA . CYS A 1 307 ? -23.280 -44.151 12.706 1.00 29.86 307 CYS A CA 1
ATOM 2330 C C . CYS A 1 307 ? -22.273 -43.629 13.758 1.00 29.86 307 CYS A C 1
ATOM 2332 O O . CYS A 1 307 ? -22.544 -43.554 14.951 1.00 29.86 307 CYS A O 1
ATOM 2334 N N . THR A 1 308 ? -21.212 -43.045 13.172 1.00 28.75 308 THR A N 1
ATOM 2335 C CA . THR A 1 308 ? -20.211 -42.059 13.649 1.00 28.75 308 THR A CA 1
ATOM 2336 C C . THR A 1 308 ? -19.076 -42.551 14.555 1.00 28.75 308 THR A C 1
ATOM 2338 O O . THR A 1 308 ? -19.308 -42.816 15.732 1.00 28.75 308 THR A O 1
ATOM 2341 N N . PRO A 1 309 ? -17.804 -42.518 14.100 1.00 27.97 309 PRO A N 1
ATOM 2342 C CA . PRO A 1 309 ? -16.698 -42.342 15.020 1.00 27.97 309 PRO A CA 1
ATOM 2343 C C . PRO A 1 309 ? -16.484 -40.859 15.324 1.00 27.97 309 PRO A C 1
ATOM 2345 O O . PRO A 1 309 ? -16.383 -40.009 14.440 1.00 27.97 309 PRO A O 1
ATOM 2348 N N . LEU A 1 310 ? -16.337 -40.586 16.615 1.00 33.69 310 LEU A N 1
ATOM 2349 C CA . LEU A 1 310 ? -15.396 -39.606 17.142 1.00 33.69 310 LEU A CA 1
ATOM 2350 C C . LEU A 1 310 ? -14.004 -39.875 16.537 1.00 33.69 310 LEU A C 1
ATOM 2352 O O . LEU A 1 310 ? -13.221 -40.602 17.131 1.00 33.69 310 LEU A O 1
ATOM 2356 N N . CYS A 1 311 ? -13.774 -39.391 15.317 1.00 28.11 311 CYS A N 1
ATOM 2357 C CA . CYS A 1 311 ? -12.509 -39.053 14.657 1.00 28.11 311 CYS A CA 1
ATOM 2358 C C . CYS A 1 311 ? -12.862 -38.614 13.219 1.00 28.11 311 CYS A C 1
ATOM 2360 O O . CYS A 1 311 ? -13.662 -39.248 12.539 1.00 28.11 311 CYS A O 1
ATOM 2362 N N . SER A 1 312 ? -12.305 -37.481 12.813 1.00 34.81 312 SER A N 1
ATOM 2363 C CA . SER A 1 312 ? -12.539 -36.671 11.607 1.00 34.81 312 SER A CA 1
ATOM 2364 C C . SER A 1 312 ? -12.740 -37.377 10.243 1.00 34.81 312 SER A C 1
ATOM 2366 O O . SER A 1 312 ? -12.065 -38.340 9.902 1.00 34.81 312 SER A O 1
ATOM 2368 N N . ASP A 1 313 ? -13.633 -36.780 9.442 1.00 36.94 313 ASP A N 1
ATOM 2369 C CA . ASP A 1 313 ? -13.658 -36.596 7.974 1.00 36.94 313 ASP A CA 1
ATOM 2370 C C . ASP A 1 313 ? -13.637 -37.760 6.946 1.00 36.94 313 ASP A C 1
ATOM 2372 O O . ASP A 1 313 ? -13.931 -37.482 5.784 1.00 36.94 313 ASP A O 1
ATOM 2376 N N . GLU A 1 314 ? -13.422 -39.042 7.279 1.00 48.41 314 GLU A N 1
ATOM 2377 C CA . GLU A 1 314 ? -13.196 -40.078 6.224 1.00 48.41 314 GLU A CA 1
ATOM 2378 C C . GLU A 1 314 ? -14.302 -41.144 5.984 1.00 48.41 314 GLU A C 1
ATOM 2380 O O . GLU A 1 314 ? -14.159 -42.044 5.153 1.00 48.41 314 GLU A O 1
ATOM 2385 N N . GLY A 1 315 ? -15.478 -41.025 6.607 1.00 47.25 315 GLY A N 1
ATOM 2386 C CA . GLY A 1 315 ? -16.666 -41.826 6.254 1.00 47.25 315 GLY A CA 1
ATOM 2387 C C . GLY A 1 315 ? -16.696 -43.297 6.748 1.00 47.25 315 GLY A C 1
ATOM 2388 O O . GLY A 1 315 ? -15.776 -43.772 7.410 1.00 47.25 315 GLY A O 1
ATOM 2389 N N . PRO A 1 316 ? -17.785 -44.052 6.467 1.00 45.12 316 PRO A N 1
ATOM 2390 C CA . PRO A 1 316 ? -18.075 -45.355 7.097 1.00 45.12 316 PRO A CA 1
ATOM 2391 C C . PRO A 1 316 ? -17.079 -46.479 6.765 1.00 45.12 316 PRO A C 1
ATOM 2393 O O . PRO A 1 316 ? -16.890 -47.396 7.564 1.00 45.12 316 PRO A O 1
ATOM 2396 N N . ALA A 1 317 ? -16.436 -46.405 5.594 1.00 44.31 317 ALA A N 1
ATOM 2397 C CA . ALA A 1 317 ? -15.432 -47.373 5.151 1.00 44.31 317 ALA A CA 1
ATOM 2398 C C . ALA A 1 317 ? -14.175 -47.338 6.038 1.00 44.31 317 ALA A C 1
ATOM 2400 O O . ALA A 1 317 ? -13.639 -48.389 6.386 1.00 44.31 317 ALA A O 1
ATOM 2401 N N . ALA A 1 318 ? -13.744 -46.136 6.437 1.00 47.31 318 ALA A N 1
ATOM 2402 C CA . ALA A 1 318 ? -12.575 -45.926 7.285 1.00 47.31 318 ALA A CA 1
ATOM 2403 C C . ALA A 1 318 ? -12.796 -46.487 8.698 1.00 47.31 318 ALA A C 1
ATOM 2405 O O . ALA A 1 318 ? -11.929 -47.170 9.236 1.00 47.31 318 ALA A O 1
ATOM 2406 N N . PHE A 1 319 ? -13.996 -46.304 9.265 1.00 47.44 319 PHE A N 1
ATOM 2407 C CA . PHE A 1 319 ? -14.360 -46.873 10.568 1.00 47.44 319 PHE A CA 1
ATOM 2408 C C . PHE A 1 319 ? -14.251 -48.404 10.600 1.00 47.44 319 PHE A C 1
ATOM 2410 O O . PHE A 1 319 ? -13.659 -48.965 11.522 1.00 47.44 319 PHE A O 1
ATOM 2417 N N . LEU A 1 320 ? -14.801 -49.080 9.584 1.00 47.94 320 LEU A N 1
ATOM 2418 C CA . LEU A 1 320 ? -14.751 -50.539 9.482 1.00 47.94 320 LEU A CA 1
ATOM 2419 C C . LEU A 1 320 ? -13.303 -51.048 9.395 1.00 47.94 320 LEU A C 1
ATOM 2421 O O . LEU A 1 320 ? -12.984 -52.073 9.990 1.00 47.94 320 LEU A O 1
ATOM 2425 N N . LEU A 1 321 ? -12.422 -50.329 8.696 1.00 49.41 321 LEU A N 1
ATOM 2426 C CA . LEU A 1 321 ? -11.016 -50.710 8.529 1.00 49.41 321 LEU A CA 1
ATOM 2427 C C . LEU A 1 321 ? -10.193 -50.462 9.795 1.00 49.41 321 LEU A C 1
ATOM 2429 O O . LEU A 1 321 ? -9.490 -51.375 10.223 1.00 49.41 321 LEU A O 1
ATOM 2433 N N . CYS A 1 322 ? -10.373 -49.316 10.460 1.00 47.31 322 CYS A N 1
ATOM 2434 C CA . CYS A 1 322 ? -9.795 -49.058 11.782 1.00 47.31 322 CYS A CA 1
ATOM 2435 C C . CYS A 1 322 ? -10.213 -50.129 12.799 1.00 47.31 322 CYS A C 1
ATOM 2437 O O . CYS A 1 322 ? -9.386 -50.632 13.557 1.00 47.31 322 CYS A O 1
ATOM 2439 N N . PHE A 1 323 ? -11.492 -50.518 12.802 1.00 46.50 323 PHE A N 1
ATOM 2440 C CA . PHE A 1 323 ? -11.982 -51.591 13.663 1.00 46.50 323 PHE A CA 1
ATOM 2441 C C . PHE A 1 323 ? -11.308 -52.932 13.345 1.00 46.50 323 PHE A C 1
ATOM 2443 O O . PHE A 1 323 ? -10.841 -53.604 14.261 1.00 46.50 323 PHE A O 1
ATOM 2450 N N . LEU A 1 324 ? -11.218 -53.313 12.065 1.00 46.09 324 LEU A N 1
ATOM 2451 C CA . LEU A 1 324 ? -10.575 -54.559 11.640 1.00 46.09 324 LEU A CA 1
ATOM 2452 C C . LEU A 1 324 ? -9.079 -54.590 12.010 1.00 46.09 324 LEU A C 1
ATOM 2454 O O . LEU A 1 324 ? -8.596 -55.629 12.456 1.00 46.09 324 LEU A O 1
ATOM 2458 N N . GLU A 1 325 ? -8.347 -53.477 11.901 1.00 43.19 325 GLU A N 1
ATOM 2459 C CA . GLU A 1 325 ? -6.933 -53.406 12.304 1.00 43.19 325 GLU A CA 1
ATOM 2460 C C . GLU A 1 325 ? -6.709 -53.597 13.812 1.00 43.19 325 GLU A C 1
ATOM 2462 O O . GLU A 1 325 ? -5.738 -54.247 14.210 1.00 43.19 325 GLU A O 1
ATOM 2467 N N . GLN A 1 326 ? -7.627 -53.127 14.663 1.00 41.16 326 GLN A N 1
ATOM 2468 C CA . GLN A 1 326 ? -7.504 -53.265 16.121 1.00 41.16 326 GLN A CA 1
ATOM 2469 C C . GLN A 1 326 ? -7.764 -54.688 16.652 1.00 41.16 326 GLN A C 1
ATOM 2471 O O . GLN A 1 326 ? -7.577 -54.950 17.840 1.00 41.16 326 GLN A O 1
ATOM 2476 N N . VAL A 1 327 ? -8.122 -55.644 15.789 1.00 37.88 327 VAL A N 1
ATOM 2477 C CA . VAL A 1 327 ? -8.380 -57.051 16.157 1.00 37.88 327 VAL A CA 1
ATOM 2478 C C . VAL A 1 327 ? -7.086 -57.909 16.204 1.00 37.88 327 VAL A C 1
ATOM 2480 O O . VAL A 1 327 ? -7.154 -59.136 16.252 1.00 37.88 327 VAL A O 1
ATOM 2483 N N . LYS A 1 328 ? -5.871 -57.326 16.236 1.00 31.16 328 LYS A N 1
ATOM 2484 C CA . LYS A 1 328 ? -4.586 -58.078 16.276 1.00 31.16 328 LYS A CA 1
ATOM 2485 C C . LYS A 1 328 ? -3.795 -57.978 17.603 1.00 31.16 328 LYS A C 1
ATOM 2487 O O . LYS A 1 328 ? -3.945 -57.008 18.341 1.00 31.16 328 LYS A O 1
ATOM 2492 N N . PRO A 1 329 ? -2.967 -58.998 17.946 1.00 27.06 329 PRO A N 1
ATOM 2493 C CA . PRO A 1 329 ? -2.406 -59.170 19.284 1.00 27.06 329 PRO A CA 1
ATOM 2494 C C . PRO A 1 329 ? -1.259 -58.199 19.586 1.00 27.06 329 PRO A C 1
ATOM 2496 O O . PRO A 1 329 ? -0.454 -57.854 18.726 1.00 27.06 329 PRO A O 1
ATOM 2499 N N . ALA A 1 330 ? -1.191 -57.799 20.854 1.00 25.70 330 ALA A N 1
ATOM 2500 C CA . ALA A 1 330 ? -0.332 -56.749 21.374 1.00 25.70 330 ALA A CA 1
ATOM 2501 C C . ALA A 1 330 ? 1.190 -57.013 21.226 1.00 25.70 330 ALA A C 1
ATOM 2503 O O . ALA A 1 330 ? 1.653 -58.134 21.431 1.00 25.70 330 ALA A O 1
ATOM 2504 N N . HIS A 1 331 ? 1.932 -55.905 21.029 1.00 22.66 331 HIS A N 1
ATOM 2505 C CA . HIS A 1 331 ? 3.388 -55.654 21.164 1.00 22.66 331 HIS A CA 1
ATOM 2506 C C . HIS A 1 331 ? 4.214 -55.576 19.860 1.00 22.66 331 HIS A C 1
ATOM 2508 O O . HIS A 1 331 ? 4.544 -56.596 19.265 1.00 22.66 331 HIS A O 1
ATOM 2514 N N . THR A 1 332 ? 4.724 -54.383 19.510 1.00 22.56 332 THR A N 1
ATOM 2515 C CA . THR A 1 332 ? 6.138 -53.956 19.713 1.00 22.56 332 THR A CA 1
ATOM 2516 C C . THR A 1 332 ? 6.415 -52.581 19.074 1.00 22.56 332 THR A C 1
ATOM 2518 O O . THR A 1 332 ? 6.361 -52.431 17.862 1.00 22.56 332 THR A O 1
ATOM 2521 N N . VAL A 1 333 ? 6.781 -51.588 19.895 1.00 22.06 333 VAL A N 1
ATOM 2522 C CA . VAL A 1 333 ? 7.356 -50.295 19.471 1.00 22.06 333 VAL A CA 1
ATOM 2523 C C . VAL A 1 333 ? 8.869 -50.341 19.708 1.00 22.06 333 VAL A C 1
ATOM 2525 O O . VAL A 1 333 ? 9.306 -50.748 20.788 1.00 22.06 333 VAL A O 1
ATOM 2528 N N . MET A 1 334 ? 9.678 -49.925 18.726 1.00 20.89 334 MET A N 1
ATOM 2529 C CA . MET A 1 334 ? 11.109 -49.668 18.926 1.00 20.89 334 MET A CA 1
ATOM 2530 C C . MET A 1 334 ? 11.342 -48.219 19.364 1.00 20.89 334 MET A C 1
ATOM 2532 O O . MET A 1 334 ? 11.040 -47.275 18.645 1.00 20.89 334 MET A O 1
ATOM 2536 N N . HIS A 1 335 ? 11.935 -48.079 20.548 1.00 20.72 335 HIS A N 1
ATOM 2537 C CA . HIS A 1 335 ? 12.512 -46.852 21.086 1.00 20.72 335 HIS A CA 1
ATOM 2538 C C . HIS A 1 335 ? 13.705 -46.354 20.254 1.00 20.72 335 HIS A C 1
ATOM 2540 O O . HIS A 1 335 ? 14.676 -47.089 20.068 1.00 20.72 335 HIS A O 1
ATOM 2546 N N . THR A 1 336 ? 13.732 -45.055 19.952 1.00 22.81 336 THR A N 1
ATOM 2547 C CA . THR A 1 336 ? 14.981 -44.278 19.913 1.00 22.81 336 THR A CA 1
ATOM 2548 C C . THR A 1 336 ? 14.839 -43.057 20.812 1.00 22.81 336 THR A C 1
ATOM 2550 O O . THR A 1 336 ? 14.008 -42.188 20.576 1.00 22.81 336 THR A O 1
ATOM 2553 N N . ASN A 1 337 ? 15.642 -43.036 21.878 1.00 23.95 337 ASN A N 1
ATOM 2554 C CA . ASN A 1 337 ? 15.674 -42.004 22.909 1.00 23.95 337 ASN A CA 1
ATOM 2555 C C . ASN A 1 337 ? 16.094 -40.639 22.345 1.00 23.95 337 ASN A C 1
ATOM 2557 O O . ASN A 1 337 ? 17.275 -40.412 22.081 1.00 23.95 337 ASN A O 1
ATOM 2561 N N . ILE A 1 338 ? 15.145 -39.713 22.286 1.00 25.28 338 ILE A N 1
ATOM 2562 C CA . ILE A 1 338 ? 15.385 -38.285 22.494 1.00 25.28 338 ILE A CA 1
ATOM 2563 C C . ILE A 1 338 ? 14.562 -37.937 23.739 1.00 25.28 338 ILE A C 1
ATOM 2565 O O . ILE A 1 338 ? 13.411 -38.348 23.836 1.00 25.28 338 ILE A O 1
ATOM 2569 N N . ASN A 1 339 ? 15.162 -37.285 24.736 1.00 24.00 339 ASN A N 1
ATOM 2570 C CA . ASN A 1 339 ? 14.441 -36.829 25.929 1.00 24.00 339 ASN A CA 1
ATOM 2571 C C . ASN A 1 339 ? 13.306 -35.886 25.500 1.00 24.00 339 ASN A C 1
ATOM 2573 O O . ASN A 1 339 ? 13.590 -34.826 24.951 1.00 24.00 339 ASN A O 1
ATOM 2577 N N . VAL A 1 340 ? 12.054 -36.266 25.763 1.00 30.00 340 VAL A N 1
ATOM 2578 C CA . VAL A 1 340 ? 10.842 -35.511 25.386 1.00 30.00 340 VAL A CA 1
ATOM 2579 C C . VAL A 1 340 ? 10.219 -34.795 26.594 1.00 30.00 340 VAL A C 1
ATOM 2581 O O . VAL A 1 340 ? 9.004 -34.719 26.712 1.00 30.00 340 VAL A O 1
ATOM 2584 N N . ASP A 1 341 ? 11.041 -34.253 27.494 1.00 28.03 341 ASP A N 1
ATOM 2585 C CA . ASP A 1 341 ? 10.544 -33.406 28.594 1.00 28.03 341 ASP A CA 1
ATOM 2586 C C . ASP A 1 341 ? 10.536 -31.898 28.246 1.00 28.03 341 ASP A C 1
ATOM 2588 O O . ASP A 1 341 ? 10.254 -31.081 29.112 1.00 28.03 341 ASP A O 1
ATOM 2592 N N . ASP A 1 342 ? 10.763 -31.517 26.981 1.00 32.16 342 ASP A N 1
ATOM 2593 C CA . ASP A 1 342 ? 10.629 -30.134 26.487 1.00 32.16 342 ASP A CA 1
ATOM 2594 C C . ASP A 1 342 ? 9.917 -30.104 25.113 1.00 32.16 342 ASP A C 1
ATOM 2596 O O . ASP A 1 342 ? 10.545 -29.986 24.061 1.00 32.16 342 ASP A O 1
ATOM 2600 N N . VAL A 1 343 ? 8.585 -30.224 25.099 1.00 31.47 343 VAL A N 1
ATOM 2601 C CA . VAL A 1 343 ? 7.751 -29.935 23.910 1.00 31.47 343 VAL A CA 1
ATOM 2602 C C . VAL A 1 343 ? 7.429 -28.430 23.906 1.00 31.47 343 VAL A C 1
ATOM 2604 O O . VAL A 1 343 ? 6.935 -27.942 24.925 1.00 31.47 343 VAL A O 1
ATOM 2607 N N . PRO A 1 344 ? 7.649 -27.642 22.831 1.00 40.94 344 PRO A N 1
ATOM 2608 C CA . PRO A 1 344 ? 7.273 -26.234 22.867 1.00 40.94 344 PRO A CA 1
ATOM 2609 C C . PRO A 1 344 ? 5.758 -26.061 22.706 1.00 40.94 344 PRO A C 1
ATOM 2611 O O . PRO A 1 344 ? 5.163 -26.503 21.728 1.00 40.94 344 PRO A O 1
ATOM 2614 N N . ALA A 1 345 ? 5.162 -25.326 23.641 1.00 53.62 345 ALA A N 1
ATOM 2615 C CA . ALA A 1 345 ? 3.747 -24.959 23.744 1.00 53.62 345 ALA A CA 1
ATOM 2616 C C . ALA A 1 345 ? 3.219 -23.956 22.675 1.00 53.62 345 ALA A C 1
ATOM 2618 O O . ALA A 1 345 ? 2.224 -23.258 22.917 1.00 53.62 345 ALA A O 1
ATOM 2619 N N . ASP A 1 346 ? 3.869 -23.856 21.509 1.00 60.66 346 ASP A N 1
ATOM 2620 C CA . ASP A 1 346 ? 3.633 -22.811 20.496 1.00 60.66 346 ASP A CA 1
ATOM 2621 C C . ASP A 1 346 ? 3.033 -23.377 19.194 1.00 60.66 346 ASP A C 1
ATOM 2623 O O . ASP A 1 346 ? 3.520 -24.372 18.666 1.00 60.66 346 ASP A O 1
ATOM 2627 N N . LEU A 1 347 ? 2.028 -22.696 18.632 1.00 77.88 347 LEU A N 1
ATOM 2628 C CA . LEU A 1 347 ? 1.331 -23.065 17.385 1.00 77.88 347 LEU A CA 1
ATOM 2629 C C . LEU A 1 347 ? 2.116 -22.642 16.131 1.00 77.88 347 LEU A C 1
ATOM 2631 O O . LEU A 1 347 ? 2.051 -23.301 15.091 1.00 77.88 347 LEU A O 1
ATOM 2635 N N . TYR A 1 348 ? 2.846 -21.527 16.221 1.00 86.06 348 TYR A N 1
ATOM 2636 C CA . TYR A 1 348 ? 3.611 -20.965 15.109 1.00 86.06 348 TYR A CA 1
ATOM 2637 C C . TYR A 1 348 ? 5.115 -20.981 15.386 1.00 86.06 348 TYR A C 1
ATOM 2639 O O . TYR A 1 348 ? 5.588 -20.771 16.505 1.00 86.06 348 TYR A O 1
ATOM 2647 N N . GLY A 1 349 ? 5.880 -21.239 14.331 1.00 87.56 349 GLY A N 1
ATOM 2648 C CA . GLY A 1 349 ? 7.301 -20.949 14.235 1.00 87.56 349 GLY A CA 1
ATOM 2649 C C . GLY A 1 349 ? 7.529 -19.772 13.295 1.00 87.56 349 GLY A C 1
ATOM 2650 O O . GLY A 1 349 ? 6.674 -19.439 12.472 1.00 87.56 349 GLY A O 1
ATOM 2651 N N . TYR A 1 350 ? 8.688 -19.139 13.427 1.00 91.12 350 TYR A N 1
ATOM 2652 C CA . TYR A 1 350 ? 9.111 -18.085 12.519 1.00 91.12 350 TYR A CA 1
ATOM 2653 C C . TYR A 1 350 ? 10.597 -18.207 12.205 1.00 91.12 350 TYR A C 1
ATOM 2655 O O . TYR A 1 350 ? 11.358 -18.842 12.940 1.00 91.12 350 TYR A O 1
ATOM 2663 N N . TYR A 1 351 ? 10.996 -17.579 11.109 1.00 90.88 351 TYR A N 1
ATOM 2664 C CA . TYR A 1 351 ? 12.377 -17.456 10.682 1.00 90.88 351 TYR A CA 1
ATOM 2665 C C . TYR A 1 351 ? 12.594 -16.087 10.027 1.00 90.88 351 TYR A C 1
ATOM 2667 O O . TYR A 1 351 ? 11.690 -15.589 9.363 1.00 90.88 351 TYR A O 1
ATOM 2675 N N . LEU A 1 352 ? 13.764 -15.474 10.235 1.00 94.19 352 LEU A N 1
ATOM 2676 C CA . LEU A 1 352 ? 14.173 -14.243 9.549 1.00 94.19 352 LEU A CA 1
ATOM 2677 C C . LEU A 1 352 ? 15.174 -14.620 8.458 1.00 94.19 352 LEU A C 1
ATOM 2679 O O . LEU A 1 352 ? 16.360 -14.812 8.726 1.00 94.19 352 LEU A O 1
ATOM 2683 N N . ALA A 1 353 ? 14.652 -14.809 7.255 1.00 93.75 353 ALA A N 1
ATOM 2684 C CA . ALA A 1 353 ? 15.386 -15.258 6.096 1.00 93.75 353 ALA A CA 1
ATOM 2685 C C . ALA A 1 353 ? 16.312 -14.186 5.541 1.00 93.75 353 ALA A C 1
ATOM 2687 O O . ALA A 1 353 ? 16.014 -12.995 5.515 1.00 93.75 353 ALA A O 1
ATOM 2688 N N . THR A 1 354 ? 17.432 -14.652 5.019 1.00 92.69 354 THR A N 1
ATOM 2689 C CA . THR A 1 354 ? 18.434 -13.838 4.350 1.00 92.69 354 THR A CA 1
ATOM 2690 C C . THR A 1 354 ? 18.640 -14.339 2.928 1.00 92.69 354 THR A C 1
ATOM 2692 O O . THR A 1 354 ? 18.061 -15.333 2.486 1.00 92.69 354 THR A O 1
ATOM 2695 N N . GLU A 1 355 ? 19.515 -13.668 2.186 1.00 89.56 355 GLU A N 1
ATOM 2696 C CA . GLU A 1 355 ? 19.919 -14.138 0.864 1.00 89.56 355 GLU A CA 1
ATOM 2697 C C . GLU A 1 355 ? 20.588 -15.523 0.892 1.00 89.56 355 GLU A C 1
ATOM 2699 O O . GLU A 1 355 ? 20.557 -16.235 -0.111 1.00 89.56 355 GLU A O 1
ATOM 2704 N N . ALA A 1 356 ? 21.183 -15.917 2.026 1.00 89.69 356 ALA A N 1
ATOM 2705 C CA . ALA A 1 356 ? 21.837 -17.216 2.180 1.00 89.69 356 ALA A CA 1
ATOM 2706 C C . ALA A 1 356 ? 20.843 -18.391 2.153 1.00 89.69 356 ALA A C 1
ATOM 2708 O O . ALA A 1 356 ? 21.243 -19.522 1.881 1.00 89.69 356 ALA A O 1
ATOM 2709 N N . ASP A 1 357 ? 19.560 -18.114 2.385 1.00 89.06 357 ASP A N 1
ATOM 2710 C CA . ASP A 1 357 ? 18.489 -19.108 2.490 1.00 89.06 357 ASP A CA 1
ATOM 2711 C C . ASP A 1 357 ? 17.736 -19.303 1.167 1.00 89.06 357 ASP A C 1
ATOM 2713 O O . ASP A 1 357 ? 16.773 -20.067 1.083 1.00 89.06 357 ASP A O 1
ATOM 2717 N N . ARG A 1 358 ? 18.174 -18.610 0.109 1.00 86.50 358 ARG A N 1
ATOM 2718 C CA . ARG A 1 358 ? 17.614 -18.710 -1.239 1.00 86.50 358 ARG A CA 1
ATOM 2719 C C . ARG A 1 358 ? 17.816 -20.113 -1.818 1.00 86.50 358 ARG A C 1
ATOM 2721 O O . ARG A 1 358 ? 18.924 -20.648 -1.846 1.00 86.50 358 ARG A O 1
ATOM 2728 N N . TYR A 1 359 ? 16.755 -20.670 -2.392 1.00 79.94 359 TYR A N 1
ATOM 2729 C CA . TYR A 1 359 ? 16.764 -21.954 -3.096 1.00 79.94 359 TYR A CA 1
ATOM 2730 C C . TYR A 1 359 ? 15.916 -21.887 -4.383 1.00 79.94 359 TYR A C 1
ATOM 2732 O O . TYR A 1 359 ? 15.287 -20.873 -4.675 1.00 79.94 359 TYR A O 1
ATOM 2740 N N . TRP A 1 360 ? 15.934 -22.962 -5.184 1.00 77.75 360 TRP A N 1
ATOM 2741 C CA . TRP A 1 360 ? 15.170 -23.116 -6.441 1.00 77.75 360 TRP A CA 1
ATOM 2742 C C . TRP A 1 360 ? 15.215 -21.916 -7.411 1.00 77.75 360 TRP A C 1
ATOM 2744 O O . TRP A 1 360 ? 14.159 -21.439 -7.837 1.00 77.75 360 TRP A O 1
ATOM 2754 N N . PRO A 1 361 ? 16.407 -21.445 -7.828 1.00 90.06 361 PRO A N 1
ATOM 2755 C CA . PRO A 1 361 ? 16.492 -20.370 -8.809 1.00 90.06 361 PRO A CA 1
ATOM 2756 C C . PRO A 1 361 ? 15.827 -20.780 -10.126 1.00 90.06 361 PRO A C 1
ATOM 2758 O O . PRO A 1 361 ? 16.103 -21.853 -10.665 1.00 90.06 361 PRO A O 1
ATOM 2761 N N . GLN A 1 362 ? 14.987 -19.901 -10.657 1.00 90.94 362 GLN A N 1
ATOM 2762 C CA . GLN A 1 362 ? 14.382 -20.026 -11.978 1.00 90.94 362 GLN A CA 1
ATOM 2763 C C . GLN A 1 362 ? 14.970 -18.969 -12.916 1.00 90.94 362 GLN A C 1
ATOM 2765 O O . GLN A 1 362 ? 15.257 -17.857 -12.471 1.00 90.94 362 GLN A O 1
ATOM 2770 N N . PRO A 1 363 ? 15.163 -19.269 -14.208 1.00 93.94 363 PRO A N 1
ATOM 2771 C CA . PRO A 1 363 ? 15.545 -18.245 -15.167 1.00 93.94 363 PRO A CA 1
ATOM 2772 C C . PRO A 1 363 ? 14.391 -17.253 -15.367 1.00 93.94 363 PRO A C 1
ATOM 2774 O O . PRO A 1 363 ? 13.251 -17.648 -15.603 1.00 93.94 363 PRO A O 1
ATOM 2777 N N . MET A 1 364 ? 14.704 -15.965 -15.316 1.00 94.38 364 MET A N 1
ATOM 2778 C CA . MET A 1 364 ? 13.810 -14.860 -15.647 1.00 94.38 364 MET A CA 1
ATOM 2779 C C . MET A 1 364 ? 14.495 -13.988 -16.694 1.00 94.38 364 MET A C 1
ATOM 2781 O O . MET A 1 364 ? 15.687 -13.705 -16.563 1.00 94.38 364 MET A O 1
ATOM 2785 N N . GLU A 1 365 ? 13.782 -13.564 -17.737 1.00 93.44 365 GLU A N 1
ATOM 2786 C CA . GLU A 1 365 ? 14.336 -12.558 -18.646 1.00 93.44 365 GLU A CA 1
ATOM 2787 C C . GLU A 1 365 ? 14.601 -11.253 -17.888 1.00 93.44 365 GLU A C 1
ATOM 2789 O O . GLU A 1 365 ? 13.820 -10.830 -17.034 1.00 93.44 365 GLU A O 1
ATOM 2794 N N . ARG A 1 366 ? 15.740 -10.618 -18.165 1.00 94.38 366 ARG A N 1
ATOM 2795 C CA . ARG A 1 366 ? 16.054 -9.316 -17.573 1.00 94.38 366 ARG A CA 1
ATOM 2796 C C . ARG A 1 366 ? 15.011 -8.287 -18.020 1.00 94.38 366 ARG A C 1
ATOM 2798 O O . ARG A 1 366 ? 14.504 -8.381 -19.132 1.00 94.38 366 ARG A O 1
ATOM 2805 N N . PHE A 1 367 ? 14.738 -7.289 -17.178 1.00 95.31 367 PHE A N 1
ATOM 2806 C CA . PHE A 1 367 ? 13.709 -6.265 -17.407 1.00 95.31 367 PHE A CA 1
ATOM 2807 C C . PHE A 1 367 ? 12.266 -6.779 -17.392 1.00 95.31 367 PHE A C 1
ATOM 2809 O O . PHE A 1 367 ? 11.379 -6.132 -17.952 1.00 95.31 367 PHE A O 1
ATOM 2816 N N . ASP A 1 368 ? 12.018 -7.912 -16.732 1.00 95.56 368 ASP A N 1
ATOM 2817 C CA . ASP A 1 368 ? 10.671 -8.435 -16.529 1.00 95.56 368 ASP A CA 1
ATOM 2818 C C . ASP A 1 368 ? 9.731 -7.340 -15.962 1.00 95.56 368 ASP A C 1
ATOM 2820 O O . ASP A 1 368 ? 10.046 -6.748 -14.919 1.00 95.56 368 ASP A O 1
ATOM 2824 N N . PRO A 1 369 ? 8.586 -7.060 -16.625 1.00 96.56 369 PRO A N 1
ATOM 2825 C CA . PRO A 1 369 ? 7.664 -5.981 -16.267 1.00 96.56 369 PRO A CA 1
ATOM 2826 C C . PRO A 1 369 ? 7.245 -5.940 -14.795 1.00 96.56 369 PRO A C 1
ATOM 2828 O O . PRO A 1 369 ? 6.962 -4.866 -14.271 1.00 96.56 369 PRO A O 1
ATOM 2831 N N . ARG A 1 370 ? 7.223 -7.090 -14.109 1.00 95.56 370 ARG A N 1
ATOM 2832 C CA . ARG A 1 370 ? 6.806 -7.199 -12.702 1.00 95.56 370 ARG A CA 1
ATOM 2833 C C . ARG A 1 370 ? 7.689 -6.391 -11.757 1.00 95.56 370 ARG A C 1
ATOM 2835 O O . ARG A 1 370 ? 7.201 -5.928 -10.727 1.00 95.56 370 ARG A O 1
ATOM 2842 N N . PHE A 1 371 ? 8.965 -6.224 -12.087 1.00 97.25 371 PHE A N 1
ATOM 2843 C CA . PHE A 1 371 ? 9.968 -5.694 -11.160 1.00 97.25 371 PHE A CA 1
ATOM 2844 C C . PHE A 1 371 ? 10.339 -4.234 -11.406 1.00 97.25 371 PHE A C 1
ATOM 2846 O O . PHE A 1 371 ? 11.125 -3.673 -10.644 1.00 97.25 371 PHE A O 1
ATOM 2853 N N . TRP A 1 372 ? 9.744 -3.604 -12.417 1.00 98.12 372 TRP A N 1
ATOM 2854 C CA . TRP A 1 372 ? 9.876 -2.168 -12.607 1.00 98.12 372 TRP A CA 1
ATOM 2855 C C . TRP A 1 372 ? 9.148 -1.404 -11.505 1.00 98.12 372 TRP A C 1
ATOM 2857 O O . TRP A 1 372 ? 8.125 -1.851 -10.977 1.00 98.12 372 TRP A O 1
ATOM 2867 N N . THR A 1 373 ? 9.693 -0.246 -11.158 1.00 98.56 373 THR A N 1
ATOM 2868 C CA . THR A 1 373 ? 9.178 0.614 -10.094 1.00 98.56 373 THR A CA 1
ATOM 2869 C C . THR A 1 373 ? 8.974 2.038 -10.584 1.00 98.56 373 THR A C 1
ATOM 2871 O O . THR A 1 373 ? 9.402 2.396 -11.682 1.00 98.56 373 THR A O 1
ATOM 2874 N N . VAL A 1 374 ? 8.306 2.867 -9.786 1.00 98.19 374 VAL A N 1
ATOM 2875 C CA . VAL A 1 374 ? 8.229 4.311 -10.029 1.00 98.19 374 VAL A CA 1
ATOM 2876 C C . VAL A 1 374 ? 8.755 5.113 -8.853 1.00 98.19 374 VAL A C 1
ATOM 2878 O O . VAL A 1 374 ? 8.644 4.698 -7.704 1.00 98.19 374 VAL A O 1
ATOM 2881 N N . ASN A 1 375 ? 9.315 6.282 -9.144 1.00 96.56 375 ASN A N 1
ATOM 2882 C CA . ASN A 1 375 ? 9.690 7.267 -8.134 1.00 96.56 375 ASN A CA 1
ATOM 2883 C C . ASN A 1 375 ? 9.464 8.686 -8.668 1.00 96.56 375 ASN A C 1
ATOM 2885 O O . ASN A 1 375 ? 9.530 8.916 -9.878 1.00 96.56 375 ASN A O 1
ATOM 2889 N N . PHE A 1 376 ? 9.185 9.631 -7.776 1.00 96.19 376 PHE A N 1
ATOM 2890 C CA . PHE A 1 376 ? 8.831 11.005 -8.124 1.00 96.19 376 PHE A CA 1
ATOM 2891 C C . PHE A 1 376 ? 9.004 11.958 -6.928 1.00 96.19 376 PHE A C 1
ATOM 2893 O O . PHE A 1 376 ? 8.942 11.527 -5.775 1.00 96.19 376 PHE A O 1
ATOM 2900 N N . PRO A 1 377 ? 9.205 13.267 -7.170 1.00 93.50 377 PRO A N 1
ATOM 2901 C CA . PRO A 1 377 ? 9.151 14.272 -6.115 1.00 93.50 377 PRO A CA 1
ATOM 2902 C C . PRO A 1 377 ? 7.699 14.558 -5.704 1.00 93.50 377 PRO A C 1
ATOM 2904 O O . PRO A 1 377 ? 6.782 14.420 -6.505 1.00 93.50 377 PRO A O 1
ATOM 2907 N N . ARG A 1 378 ? 7.472 15.043 -4.480 1.00 91.50 378 ARG A N 1
ATOM 2908 C CA . ARG A 1 378 ? 6.173 15.644 -4.133 1.00 91.50 378 ARG A CA 1
ATOM 2909 C C . ARG A 1 378 ? 6.016 17.005 -4.825 1.00 91.50 378 ARG A C 1
ATOM 2911 O O . ARG A 1 378 ? 7.009 17.727 -4.934 1.00 91.50 378 ARG A O 1
ATOM 2918 N N . PRO A 1 379 ? 4.798 17.393 -5.240 1.00 92.50 379 PRO A N 1
ATOM 2919 C CA . PRO A 1 379 ? 3.507 16.728 -5.026 1.00 92.50 379 PRO A CA 1
ATOM 2920 C C . PRO A 1 379 ? 3.110 15.761 -6.158 1.00 92.50 379 PRO A C 1
ATOM 2922 O O . PRO A 1 379 ? 1.974 15.291 -6.163 1.00 92.50 379 PRO A O 1
ATOM 2925 N N . CYS A 1 380 ? 4.002 15.490 -7.121 1.00 94.94 380 CYS A N 1
ATOM 2926 C CA . CYS A 1 380 ? 3.760 14.514 -8.184 1.00 94.94 380 CYS A CA 1
ATOM 2927 C C . CYS A 1 380 ? 3.357 13.154 -7.598 1.00 94.94 380 CYS A C 1
ATOM 2929 O O . CYS A 1 380 ? 3.697 12.811 -6.467 1.00 94.94 380 CYS A O 1
ATOM 2931 N N . ASN A 1 381 ? 2.602 12.392 -8.383 1.00 96.69 381 ASN A N 1
ATOM 2932 C CA . ASN A 1 381 ? 2.211 11.030 -8.064 1.00 96.69 381 ASN A CA 1
ATOM 2933 C C . ASN A 1 381 ? 2.372 10.131 -9.287 1.00 96.69 381 ASN A C 1
ATOM 2935 O O . ASN A 1 381 ? 2.136 10.581 -10.408 1.00 96.69 381 ASN A O 1
ATOM 2939 N N . ALA A 1 382 ? 2.739 8.871 -9.093 1.00 98.06 382 ALA A N 1
ATOM 2940 C CA . ALA A 1 382 ? 2.785 7.885 -10.156 1.00 98.06 382 ALA A CA 1
ATOM 2941 C C . ALA A 1 382 ? 2.565 6.468 -9.624 1.00 98.06 382 ALA A C 1
ATOM 2943 O O . ALA A 1 382 ? 2.778 6.180 -8.450 1.00 98.06 382 ALA A O 1
ATOM 2944 N N . SER A 1 383 ? 2.194 5.572 -10.529 1.00 98.12 383 SER A N 1
ATOM 2945 C CA . SER A 1 383 ? 2.046 4.142 -10.262 1.00 98.12 383 SER A CA 1
ATOM 2946 C C . SER A 1 383 ? 2.488 3.338 -11.476 1.00 98.12 383 SER A C 1
ATOM 2948 O O . SER A 1 383 ? 2.401 3.842 -12.599 1.00 98.12 383 SER A O 1
ATOM 2950 N N . VAL A 1 384 ? 2.860 2.075 -11.279 1.00 98.44 384 VAL A N 1
ATOM 2951 C CA . VAL A 1 384 ? 3.149 1.132 -12.368 1.00 98.44 384 VAL A CA 1
ATOM 2952 C C . VAL A 1 384 ? 2.294 -0.127 -12.250 1.00 98.44 384 VAL A C 1
ATOM 2954 O O . VAL A 1 384 ? 2.069 -0.649 -11.162 1.00 98.44 384 VAL A O 1
ATOM 2957 N N . THR A 1 385 ? 1.811 -0.615 -13.390 1.00 98.31 385 THR A N 1
ATOM 2958 C CA . THR A 1 385 ? 0.985 -1.825 -13.522 1.00 98.31 385 THR A CA 1
ATOM 2959 C C . THR A 1 385 ? 1.542 -2.720 -14.622 1.00 98.31 385 THR A C 1
ATOM 2961 O O . THR A 1 385 ? 2.217 -2.239 -15.540 1.00 98.31 385 THR A O 1
ATOM 2964 N N . THR A 1 386 ? 1.269 -4.023 -14.549 1.00 95.50 386 THR A N 1
ATOM 2965 C CA . THR A 1 386 ? 1.687 -4.982 -15.583 1.00 95.50 386 THR A CA 1
ATOM 2966 C C . THR A 1 386 ? 0.526 -5.390 -16.485 1.00 95.50 386 THR A C 1
ATOM 2968 O O . THR A 1 386 ? -0.630 -5.454 -16.074 1.00 95.50 386 THR A O 1
ATOM 2971 N N . ALA A 1 387 ? 0.852 -5.716 -17.732 1.00 83.88 387 ALA A N 1
ATOM 2972 C CA . ALA A 1 387 ? -0.031 -6.343 -18.708 1.00 83.88 387 ALA A CA 1
ATOM 2973 C C . ALA A 1 387 ? 0.634 -7.619 -19.254 1.00 83.88 387 ALA A C 1
ATOM 2975 O O . ALA A 1 387 ? 1.796 -7.895 -18.968 1.00 83.88 387 ALA A O 1
ATOM 2976 N N . SER A 1 388 ? -0.078 -8.403 -20.070 1.00 72.75 388 SER A N 1
ATOM 2977 C CA . SER A 1 388 ? 0.406 -9.710 -20.550 1.00 72.75 388 SER A CA 1
ATOM 2978 C C . SER A 1 388 ? 1.744 -9.675 -21.302 1.00 72.75 388 SER A C 1
ATOM 2980 O O . SER A 1 388 ? 2.426 -10.692 -21.348 1.00 72.75 388 SER A O 1
ATOM 2982 N N . THR A 1 389 ? 2.105 -8.544 -21.917 1.00 77.62 389 THR A N 1
ATOM 2983 C CA . THR A 1 389 ? 3.338 -8.389 -22.715 1.00 77.62 389 THR A CA 1
ATOM 2984 C C . THR A 1 389 ? 4.116 -7.110 -22.383 1.00 77.62 389 THR A C 1
ATOM 2986 O O . THR A 1 389 ? 4.915 -6.639 -23.195 1.00 77.62 389 THR A O 1
ATOM 2989 N N . GLY A 1 390 ? 3.876 -6.503 -21.214 1.00 93.31 390 GLY A N 1
ATOM 2990 C CA . GLY A 1 390 ? 4.490 -5.218 -20.894 1.00 93.31 390 GLY A CA 1
ATOM 2991 C C . GLY A 1 390 ? 4.038 -4.589 -19.584 1.00 93.31 390 GLY A C 1
ATOM 2992 O O . GLY A 1 390 ? 3.501 -5.251 -18.697 1.00 93.31 390 GLY A O 1
ATOM 2993 N N . MET A 1 391 ? 4.254 -3.284 -19.482 1.00 97.00 391 MET A N 1
ATOM 2994 C CA . MET A 1 391 ? 3.915 -2.473 -18.318 1.00 97.00 391 MET A CA 1
ATOM 2995 C C . MET A 1 391 ? 3.381 -1.108 -18.731 1.00 97.00 391 MET A C 1
ATOM 2997 O O . MET A 1 391 ? 3.645 -0.609 -19.828 1.00 97.00 391 MET A O 1
ATOM 3001 N N . ARG A 1 392 ? 2.648 -0.491 -17.813 1.00 97.38 392 ARG A N 1
ATOM 3002 C CA . ARG A 1 392 ? 2.124 0.859 -17.959 1.00 97.38 392 ARG A CA 1
ATOM 3003 C C . ARG A 1 392 ? 2.375 1.644 -16.685 1.00 97.38 392 ARG A C 1
ATOM 3005 O O . ARG A 1 392 ? 1.975 1.211 -15.606 1.00 97.38 392 ARG A O 1
ATOM 3012 N N . ALA A 1 393 ? 2.996 2.805 -16.839 1.00 97.94 393 ALA A N 1
ATOM 3013 C CA . ALA A 1 393 ? 3.097 3.808 -15.799 1.00 97.94 393 ALA A CA 1
ATOM 3014 C C . ALA A 1 393 ? 2.053 4.906 -16.029 1.00 97.94 393 ALA A C 1
ATOM 3016 O O . ALA A 1 393 ? 1.819 5.339 -17.161 1.00 97.94 393 ALA A O 1
ATOM 3017 N N . GLU A 1 394 ? 1.434 5.358 -14.948 1.00 97.94 394 GLU A N 1
ATOM 3018 C CA . GLU A 1 394 ? 0.563 6.531 -14.928 1.00 97.94 394 GLU A CA 1
ATOM 3019 C C . GLU A 1 394 ? 1.158 7.573 -13.996 1.00 97.94 394 GLU A C 1
ATOM 3021 O O . GLU A 1 394 ? 1.716 7.207 -12.963 1.00 97.94 394 GLU A O 1
ATOM 3026 N N . CYS A 1 395 ? 1.024 8.856 -14.329 1.00 97.75 395 CYS A N 1
ATOM 3027 C CA . CYS A 1 395 ? 1.476 9.939 -13.466 1.00 97.75 395 CYS A CA 1
ATOM 3028 C C . CYS A 1 395 ? 0.497 11.119 -13.411 1.00 97.75 395 CYS A C 1
ATOM 3030 O O . CYS A 1 395 ? -0.290 11.364 -14.327 1.00 97.75 395 CYS A O 1
ATOM 3032 N N . ALA A 1 396 ? 0.570 11.849 -12.304 1.00 97.50 396 ALA A N 1
ATOM 3033 C CA . ALA A 1 396 ? -0.062 13.132 -12.057 1.00 97.50 396 ALA A CA 1
ATOM 3034 C C . ALA A 1 396 ? 1.042 14.141 -11.726 1.00 97.50 396 ALA A C 1
ATOM 3036 O O . ALA A 1 396 ? 1.685 14.036 -10.683 1.00 97.50 396 ALA A O 1
ATOM 3037 N N . LEU A 1 397 ? 1.268 15.084 -12.636 1.00 97.19 397 LEU A N 1
ATOM 3038 C CA . LEU A 1 397 ? 2.294 16.120 -12.560 1.00 97.19 397 LEU A CA 1
ATOM 3039 C C . LEU A 1 397 ? 1.617 17.460 -12.276 1.00 97.19 397 LEU A C 1
ATOM 3041 O O . LEU A 1 397 ? 0.593 17.784 -12.879 1.00 97.19 397 LEU A O 1
ATOM 3045 N N . TYR A 1 398 ? 2.188 18.243 -11.375 1.00 95.88 398 TYR A N 1
ATOM 3046 C CA . TYR A 1 398 ? 1.579 19.457 -10.844 1.00 95.88 398 TYR A CA 1
ATOM 3047 C C . TYR A 1 398 ? 2.446 20.698 -11.065 1.00 95.88 398 TYR A C 1
ATOM 3049 O O . TYR A 1 398 ? 1.895 21.769 -11.289 1.00 95.88 398 TYR A O 1
ATOM 3057 N N . ASN A 1 399 ? 3.774 20.581 -11.061 1.00 95.81 399 ASN A N 1
ATOM 3058 C CA . ASN A 1 399 ? 4.693 21.697 -11.305 1.00 95.81 399 ASN A CA 1
ATOM 3059 C C . ASN A 1 399 ? 5.454 21.551 -12.630 1.00 95.81 399 ASN A C 1
ATOM 3061 O O . ASN A 1 399 ? 5.597 20.454 -13.174 1.00 95.81 399 ASN A O 1
ATOM 3065 N N . HIS A 1 400 ? 5.989 22.665 -13.135 1.00 95.31 400 HIS A N 1
ATOM 3066 C CA . HIS A 1 400 ? 6.782 22.698 -14.367 1.00 95.31 400 HIS A CA 1
ATOM 3067 C C . HIS A 1 400 ? 8.067 21.855 -14.296 1.00 95.31 400 HIS A C 1
ATOM 3069 O O . HIS A 1 400 ? 8.554 21.415 -15.332 1.00 95.31 400 HIS A O 1
ATOM 3075 N N . ASN A 1 401 ? 8.609 21.583 -13.111 1.00 94.94 401 ASN A N 1
ATOM 3076 C CA . ASN A 1 401 ? 9.796 20.748 -12.920 1.00 94.94 401 ASN A CA 1
ATOM 3077 C C . ASN A 1 401 ? 9.489 19.326 -12.430 1.00 94.94 401 ASN A C 1
ATOM 3079 O O . ASN A 1 401 ? 10.430 18.601 -12.095 1.00 94.94 401 ASN A O 1
ATOM 3083 N N . ASP A 1 402 ? 8.219 18.924 -12.356 1.00 96.12 402 ASP A N 1
ATOM 3084 C CA . ASP A 1 402 ? 7.878 17.577 -11.909 1.00 96.12 402 ASP A CA 1
ATOM 3085 C C . ASP A 1 402 ? 8.372 16.533 -12.921 1.00 96.12 402 ASP A C 1
ATOM 3087 O O . ASP A 1 402 ? 8.199 16.666 -14.137 1.00 96.12 402 ASP A O 1
ATOM 3091 N N . LEU A 1 403 ? 8.974 15.468 -12.392 1.00 95.75 403 LEU A N 1
ATOM 3092 C CA . LEU A 1 403 ? 9.491 14.341 -13.156 1.00 95.75 403 LEU A CA 1
ATOM 3093 C C . LEU A 1 403 ? 9.171 13.050 -12.411 1.00 95.75 403 LEU A C 1
ATOM 3095 O O . LEU A 1 403 ? 9.698 12.805 -11.326 1.00 95.75 403 LEU A O 1
ATOM 3099 N N . ALA A 1 404 ? 8.339 12.211 -13.020 1.00 97.56 404 ALA A N 1
ATOM 3100 C CA . ALA A 1 404 ? 8.160 10.832 -12.588 1.00 97.56 404 ALA A CA 1
ATOM 3101 C C . ALA A 1 404 ? 9.106 9.923 -13.378 1.00 97.56 404 ALA A C 1
ATOM 3103 O O . ALA A 1 404 ? 9.317 10.117 -14.574 1.00 97.56 404 ALA A O 1
ATOM 3104 N N . GLY A 1 405 ? 9.698 8.935 -12.719 1.00 97.44 405 GLY A N 1
ATOM 3105 C CA . GLY A 1 405 ? 10.610 7.980 -13.337 1.00 97.44 405 GLY A CA 1
ATOM 3106 C C . GLY A 1 405 ? 10.043 6.574 -13.309 1.00 97.44 405 GLY A C 1
ATOM 3107 O O . GLY A 1 405 ? 9.604 6.136 -12.252 1.00 97.44 405 GLY A O 1
ATOM 3108 N N . LEU A 1 406 ? 10.089 5.869 -14.439 1.00 98.44 406 LEU A N 1
ATOM 3109 C CA . LEU A 1 406 ? 9.898 4.418 -14.512 1.00 98.44 406 LEU A CA 1
ATOM 3110 C C . LEU A 1 406 ? 11.272 3.745 -14.443 1.00 98.44 406 LEU A C 1
ATOM 3112 O O . LEU A 1 406 ? 12.125 4.017 -15.288 1.00 98.44 406 LEU A O 1
ATOM 3116 N N . ILE A 1 407 ? 11.498 2.922 -13.423 1.00 98.62 407 ILE A N 1
ATOM 3117 C CA . ILE A 1 407 ? 12.833 2.532 -12.967 1.00 98.62 407 ILE A CA 1
ATOM 3118 C C . ILE A 1 407 ? 13.024 1.020 -13.041 1.00 98.62 407 ILE A C 1
ATOM 3120 O O . ILE A 1 407 ? 12.186 0.248 -12.575 1.00 98.62 407 ILE A O 1
ATOM 3124 N N . TRP A 1 408 ? 14.167 0.610 -13.581 1.00 98.25 408 TRP A N 1
ATOM 3125 C CA . TRP A 1 408 ? 14.713 -0.735 -13.446 1.00 98.25 408 TRP A CA 1
ATOM 3126 C C . TRP A 1 408 ? 15.962 -0.684 -12.570 1.00 98.25 408 TRP A C 1
ATOM 3128 O O . TRP A 1 408 ? 16.850 0.131 -12.818 1.00 98.25 408 TRP A O 1
ATOM 3138 N N . GLN A 1 409 ? 16.056 -1.567 -11.577 1.00 98.44 409 GLN A N 1
ATOM 3139 C CA . GLN A 1 409 ? 17.209 -1.658 -10.680 1.00 98.44 409 GLN A CA 1
ATOM 3140 C C . GLN A 1 409 ? 17.955 -2.973 -10.915 1.00 98.44 409 GLN A C 1
ATOM 3142 O O . GLN A 1 409 ? 17.354 -4.042 -10.996 1.00 98.44 409 GLN A O 1
ATOM 3147 N N . SER A 1 410 ? 19.281 -2.914 -10.999 1.00 98.44 410 SER A N 1
ATOM 3148 C CA . SER A 1 410 ? 20.145 -4.094 -11.134 1.00 98.44 410 SER A CA 1
ATOM 3149 C C . SER A 1 410 ? 20.146 -4.990 -9.897 1.00 98.44 410 SER A C 1
ATOM 3151 O O . SER A 1 410 ? 20.516 -6.156 -10.000 1.00 98.44 410 SER A O 1
ATOM 3153 N N . GLU A 1 411 ? 19.769 -4.441 -8.744 1.00 97.88 411 GLU A N 1
ATOM 3154 C CA . GLU A 1 411 ? 19.661 -5.109 -7.449 1.00 97.88 411 GLU A CA 1
ATOM 3155 C C . GLU A 1 411 ? 18.219 -5.008 -6.951 1.00 97.88 411 GLU A C 1
ATOM 3157 O O . GLU A 1 411 ? 17.633 -3.924 -6.972 1.00 97.88 411 GLU A O 1
ATOM 3162 N N . ASP A 1 412 ? 17.664 -6.129 -6.496 1.00 97.38 412 ASP A N 1
ATOM 3163 C CA . ASP A 1 412 ? 16.356 -6.160 -5.852 1.00 97.38 412 ASP A CA 1
ATOM 3164 C C . ASP A 1 412 ? 16.501 -5.940 -4.344 1.00 97.38 412 ASP A C 1
ATOM 3166 O O . ASP A 1 412 ? 16.907 -6.838 -3.608 1.00 97.38 412 ASP A O 1
ATOM 3170 N N . THR A 1 413 ? 16.153 -4.740 -3.887 1.00 94.94 413 THR A N 1
ATOM 3171 C CA . THR A 1 413 ? 16.153 -4.378 -2.463 1.00 94.94 413 THR A CA 1
ATOM 3172 C C . THR A 1 413 ? 14.750 -4.311 -1.856 1.00 94.94 413 THR A C 1
ATOM 3174 O O . THR A 1 413 ? 14.605 -3.877 -0.713 1.00 94.94 413 THR A O 1
ATOM 3177 N N . ILE A 1 414 ? 13.715 -4.687 -2.617 1.00 95.75 414 ILE A N 1
ATOM 3178 C CA . ILE A 1 414 ? 12.310 -4.488 -2.235 1.00 95.75 414 ILE A CA 1
ATOM 3179 C C . ILE A 1 414 ? 11.635 -5.812 -1.890 1.00 95.75 414 ILE A C 1
ATOM 3181 O O . ILE A 1 414 ? 10.910 -5.884 -0.898 1.00 95.75 414 ILE A O 1
ATOM 3185 N N . ASP A 1 415 ? 11.836 -6.846 -2.710 1.00 97.06 415 ASP A N 1
ATOM 3186 C CA . ASP A 1 415 ? 11.221 -8.146 -2.457 1.00 97.06 415 ASP A CA 1
ATOM 3187 C C . ASP A 1 415 ? 11.807 -8.796 -1.206 1.00 97.06 415 ASP A C 1
ATOM 3189 O O . ASP A 1 415 ? 12.955 -8.569 -0.818 1.00 97.06 415 ASP A O 1
ATOM 3193 N N . HIS A 1 416 ? 11.019 -9.689 -0.609 1.00 97.31 416 HIS A N 1
ATOM 3194 C CA . HIS A 1 416 ? 11.507 -10.554 0.453 1.00 97.31 416 HIS A CA 1
ATOM 3195 C C . HIS A 1 416 ? 12.809 -11.266 0.016 1.00 97.31 416 HIS A C 1
ATOM 3197 O O . HIS A 1 416 ? 12.874 -11.740 -1.123 1.00 97.31 416 HIS A O 1
ATOM 3203 N N . PRO A 1 417 ? 13.826 -11.437 0.886 1.00 95.44 417 PRO A N 1
ATOM 3204 C CA . PRO A 1 417 ? 15.115 -12.036 0.531 1.00 95.44 417 PRO A CA 1
ATOM 3205 C C . PRO A 1 417 ? 15.026 -13.368 -0.222 1.00 95.44 417 PRO A C 1
ATOM 3207 O O . PRO A 1 417 ? 15.815 -13.612 -1.128 1.00 95.44 417 PRO A O 1
ATOM 3210 N N . LEU A 1 418 ? 14.037 -14.211 0.091 1.00 94.56 418 LEU A N 1
ATOM 3211 C CA . LEU A 1 418 ? 13.793 -15.486 -0.610 1.00 94.56 418 LEU A CA 1
ATOM 3212 C C . LEU A 1 418 ? 13.187 -15.355 -2.023 1.00 94.56 418 LEU A C 1
ATOM 3214 O O . LEU A 1 418 ? 13.104 -16.344 -2.749 1.00 94.56 418 LEU A O 1
ATOM 3218 N N . LEU A 1 419 ? 12.707 -14.169 -2.391 1.00 96.00 419 LEU A N 1
ATOM 3219 C CA . LEU A 1 419 ? 11.894 -13.899 -3.579 1.00 96.00 419 LEU A CA 1
ATOM 3220 C C . LEU A 1 419 ? 12.522 -12.883 -4.534 1.00 96.00 419 LEU A C 1
ATOM 3222 O O . LEU A 1 419 ? 12.148 -12.880 -5.709 1.00 96.00 419 LEU A O 1
ATOM 3226 N N . ALA A 1 420 ? 13.456 -12.071 -4.044 1.00 96.25 420 ALA A N 1
ATOM 3227 C CA . ALA A 1 420 ? 14.263 -11.143 -4.826 1.00 96.25 420 ALA A CA 1
ATOM 3228 C C . ALA A 1 420 ? 14.946 -11.829 -6.022 1.00 96.25 420 ALA A C 1
ATOM 3230 O O . ALA A 1 420 ? 15.269 -13.015 -5.953 1.00 96.25 420 ALA A O 1
ATOM 3231 N N . TYR A 1 421 ? 15.176 -11.111 -7.123 1.00 96.88 421 TYR A N 1
ATOM 3232 C CA . TYR A 1 421 ? 16.030 -11.598 -8.217 1.00 96.88 421 TYR A CA 1
ATOM 3233 C C . TYR A 1 421 ? 17.523 -11.394 -7.909 1.00 96.88 421 TYR A C 1
ATOM 3235 O O . TYR A 1 421 ? 17.893 -10.617 -7.032 1.00 96.88 421 TYR A O 1
ATOM 3243 N N . GLU A 1 422 ? 18.406 -12.113 -8.610 1.00 95.88 422 GLU A N 1
ATOM 3244 C CA . GLU A 1 422 ? 19.852 -11.954 -8.421 1.00 95.88 422 GLU A CA 1
ATOM 3245 C C . GLU A 1 422 ? 20.350 -10.590 -8.908 1.00 95.88 422 GLU A C 1
ATOM 3247 O O . GLU A 1 422 ? 19.972 -10.113 -9.980 1.00 95.88 422 GLU A O 1
ATOM 3252 N N . THR A 1 423 ? 21.281 -10.008 -8.157 1.00 97.00 423 THR A N 1
ATOM 3253 C CA . THR A 1 423 ? 21.950 -8.776 -8.561 1.00 97.00 423 THR A CA 1
ATOM 3254 C C . THR A 1 423 ? 22.888 -9.026 -9.733 1.00 97.00 423 THR A C 1
ATOM 3256 O O . THR A 1 423 ? 23.815 -9.834 -9.646 1.00 97.00 423 THR A O 1
ATOM 3259 N N . ASN A 1 424 ? 22.701 -8.276 -10.816 1.00 97.19 424 ASN A N 1
ATOM 3260 C CA . ASN A 1 424 ? 23.629 -8.253 -11.939 1.00 97.19 424 ASN A CA 1
ATOM 3261 C C . ASN A 1 424 ? 23.761 -6.819 -12.464 1.00 97.19 424 ASN A C 1
ATOM 3263 O O . ASN A 1 424 ? 22.782 -6.247 -12.939 1.00 97.19 424 ASN A O 1
ATOM 3267 N N . ARG A 1 425 ? 24.969 -6.245 -12.380 1.00 97.94 425 ARG A N 1
ATOM 3268 C CA . ARG A 1 425 ? 25.277 -4.873 -12.831 1.00 97.94 425 ARG A CA 1
ATOM 3269 C C . ARG A 1 425 ? 25.935 -4.811 -14.212 1.00 97.94 425 ARG A C 1
ATOM 3271 O O . ARG A 1 425 ? 26.101 -3.717 -14.739 1.00 97.94 425 ARG A O 1
ATOM 3278 N N . ASP A 1 426 ? 26.261 -5.958 -14.809 1.00 98.00 426 ASP A N 1
ATOM 3279 C CA . ASP A 1 426 ? 26.903 -6.039 -16.121 1.00 98.00 426 ASP A CA 1
ATOM 3280 C C . ASP A 1 426 ? 25.843 -6.160 -17.225 1.00 98.00 426 ASP A C 1
ATOM 3282 O O . ASP A 1 426 ? 25.055 -7.110 -17.271 1.00 98.00 426 ASP A O 1
ATOM 3286 N N . TYR A 1 427 ? 25.788 -5.160 -18.096 1.00 98.12 427 TYR A N 1
ATOM 3287 C CA . TYR A 1 427 ? 24.913 -5.077 -19.265 1.00 98.12 427 TYR A CA 1
ATOM 3288 C C . TYR A 1 427 ? 25.684 -5.248 -20.580 1.00 98.12 427 TYR A C 1
ATOM 3290 O O . TYR A 1 427 ? 25.093 -5.095 -21.648 1.00 98.12 427 TYR A O 1
ATOM 3298 N N . SER A 1 428 ? 26.983 -5.562 -20.533 1.00 97.44 428 SER A N 1
ATOM 3299 C CA . SER A 1 428 ? 27.787 -5.758 -21.739 1.00 97.44 428 SER A CA 1
ATOM 3300 C C . SER A 1 428 ? 27.247 -6.902 -22.604 1.00 97.44 428 SER A C 1
ATOM 3302 O O . SER A 1 428 ? 26.729 -7.912 -22.114 1.00 97.44 428 SER A O 1
ATOM 3304 N N . GLY A 1 429 ? 27.320 -6.727 -23.922 1.00 97.06 429 GLY A N 1
ATOM 3305 C CA . GLY A 1 429 ? 26.791 -7.676 -24.896 1.00 97.06 429 GLY A CA 1
ATOM 3306 C C . GLY A 1 429 ? 25.268 -7.826 -24.889 1.00 97.06 429 GLY A C 1
ATOM 3307 O O . GLY A 1 429 ? 24.783 -8.827 -25.426 1.00 97.06 429 GLY A O 1
ATOM 3308 N N . LEU A 1 430 ? 24.516 -6.903 -24.269 1.00 97.50 430 LEU A N 1
ATOM 3309 C CA . LEU A 1 430 ? 23.052 -6.885 -24.297 1.00 97.50 430 LEU A CA 1
ATOM 3310 C C . LEU A 1 430 ? 22.496 -5.860 -25.280 1.00 97.50 430 LEU A C 1
ATOM 3312 O O . LEU A 1 430 ? 22.960 -4.726 -25.384 1.00 97.50 430 LEU A O 1
ATOM 3316 N N . THR A 1 431 ? 21.405 -6.250 -25.927 1.00 97.81 431 THR A N 1
ATOM 3317 C CA . THR A 1 431 ? 20.530 -5.342 -26.663 1.00 97.81 431 THR A CA 1
ATOM 3318 C C . THR A 1 431 ? 19.111 -5.469 -26.124 1.00 97.81 431 THR A C 1
ATOM 3320 O O . THR A 1 431 ? 18.553 -6.569 -26.118 1.00 97.81 431 THR A O 1
ATOM 3323 N N . MET A 1 432 ? 18.532 -4.353 -25.680 1.00 96.81 432 MET A N 1
ATOM 3324 C CA . MET A 1 432 ? 17.142 -4.261 -25.228 1.00 96.81 432 MET A CA 1
ATOM 3325 C C . MET A 1 432 ? 16.294 -3.585 -26.304 1.00 96.81 432 MET A C 1
ATOM 3327 O O . MET A 1 432 ? 16.635 -2.494 -26.762 1.00 96.81 432 MET A O 1
ATOM 3331 N N . SER A 1 433 ? 15.179 -4.203 -26.685 1.00 97.00 433 SER A N 1
ATOM 3332 C CA . SER A 1 433 ? 14.214 -3.628 -27.627 1.00 97.00 433 SER A CA 1
ATOM 3333 C C . SER A 1 433 ? 12.798 -3.658 -27.078 1.00 97.00 433 SER A C 1
ATOM 3335 O O . SER A 1 433 ? 12.416 -4.615 -26.413 1.00 97.00 433 SER A O 1
ATOM 3337 N N . PHE A 1 434 ? 12.029 -2.602 -27.339 1.00 97.12 434 PHE A N 1
ATOM 3338 C CA . PHE A 1 434 ? 10.648 -2.466 -26.875 1.00 97.12 434 PHE A CA 1
ATOM 3339 C C . PHE A 1 434 ? 9.888 -1.407 -27.683 1.00 97.12 434 PHE A C 1
ATOM 3341 O O . PHE A 1 434 ? 10.480 -0.462 -28.210 1.00 97.12 434 PHE A O 1
ATOM 3348 N N . ASN A 1 435 ? 8.563 -1.533 -27.741 1.00 97.25 435 ASN A N 1
ATOM 3349 C CA . ASN A 1 435 ? 7.684 -0.456 -28.181 1.00 97.25 435 ASN A CA 1
ATOM 3350 C C . ASN A 1 435 ? 7.321 0.422 -26.981 1.00 97.25 435 ASN A C 1
ATOM 3352 O O . ASN A 1 435 ? 6.891 -0.090 -25.947 1.00 97.25 435 ASN A O 1
ATOM 3356 N N . ILE A 1 436 ? 7.450 1.738 -27.135 1.00 97.38 436 ILE A N 1
ATOM 3357 C CA . ILE A 1 436 ? 7.030 2.716 -26.133 1.00 97.38 436 ILE A CA 1
ATOM 3358 C C . ILE A 1 436 ? 6.000 3.676 -26.719 1.00 97.38 436 ILE A C 1
ATOM 3360 O O . ILE A 1 436 ? 6.125 4.142 -27.855 1.00 97.38 436 ILE A O 1
ATOM 3364 N N . LYS A 1 437 ? 4.970 3.983 -25.935 1.00 97.19 437 LYS A N 1
ATOM 3365 C CA . LYS A 1 437 ? 3.898 4.915 -26.285 1.00 97.19 437 LYS A CA 1
ATOM 3366 C C . LYS A 1 437 ? 3.586 5.801 -25.090 1.00 97.19 437 LYS A C 1
ATOM 3368 O O . LYS A 1 437 ? 3.527 5.314 -23.969 1.00 97.19 437 LYS A O 1
ATOM 3373 N N . GLN A 1 438 ? 3.326 7.078 -25.336 1.00 95.94 438 GLN A N 1
ATOM 3374 C CA . GLN A 1 438 ? 2.933 8.015 -24.290 1.00 95.94 438 GLN A CA 1
ATOM 3375 C C . GLN A 1 438 ? 1.712 8.845 -24.677 1.00 95.94 438 GLN A C 1
ATOM 3377 O O . GLN A 1 438 ? 1.468 9.110 -25.853 1.00 95.94 438 GLN A O 1
ATOM 3382 N N . THR A 1 439 ? 0.940 9.253 -23.671 1.00 97.00 439 THR A N 1
ATOM 3383 C CA . THR A 1 439 ? -0.208 10.161 -23.820 1.00 97.00 439 THR A CA 1
ATOM 3384 C C . THR A 1 439 ? -0.178 11.187 -22.695 1.00 97.00 439 THR A C 1
ATOM 3386 O O . THR A 1 439 ? 0.040 10.806 -21.549 1.00 97.00 439 THR A O 1
ATOM 3389 N N . GLY A 1 440 ? -0.414 12.465 -23.007 1.00 95.94 440 GLY A N 1
ATOM 3390 C CA . GLY A 1 440 ? -0.447 13.545 -22.009 1.00 95.94 440 GLY A CA 1
ATOM 3391 C C . GLY A 1 440 ? 0.926 13.971 -21.472 1.00 95.94 440 GLY A C 1
ATOM 3392 O O . GLY A 1 440 ? 0.981 14.736 -20.522 1.00 95.94 440 GLY A O 1
ATOM 3393 N N . LEU A 1 441 ? 2.022 13.492 -22.067 1.00 97.31 441 LEU A N 1
ATOM 3394 C CA . LEU A 1 441 ? 3.407 13.789 -21.680 1.00 97.31 441 LEU A CA 1
ATOM 3395 C C . LEU A 1 441 ? 4.136 14.546 -22.797 1.00 97.31 441 LEU A C 1
ATOM 3397 O O . LEU A 1 441 ? 3.645 14.598 -23.925 1.00 97.31 441 LEU A O 1
ATOM 3401 N N . ALA A 1 442 ? 5.305 15.114 -22.491 1.00 96.19 442 ALA A N 1
ATOM 3402 C CA . ALA A 1 442 ? 6.156 15.757 -23.491 1.00 96.19 442 ALA A CA 1
ATOM 3403 C C . ALA A 1 442 ? 6.575 14.785 -24.602 1.00 96.19 442 ALA A C 1
ATOM 3405 O O . ALA A 1 442 ? 7.125 13.721 -24.324 1.00 96.19 442 ALA A O 1
ATOM 3406 N N . ASP A 1 443 ? 6.374 15.187 -25.857 1.00 96.44 443 ASP A N 1
ATOM 3407 C CA . ASP A 1 443 ? 6.730 14.431 -27.061 1.00 96.44 443 ASP A CA 1
ATOM 3408 C C . ASP A 1 443 ? 8.193 13.935 -27.051 1.00 96.44 443 ASP A C 1
ATOM 3410 O O . ASP A 1 443 ? 9.109 14.648 -26.638 1.00 96.44 443 ASP A O 1
ATOM 3414 N N . PHE A 1 444 ? 8.440 12.717 -27.543 1.00 96.00 444 PHE A N 1
ATOM 3415 C CA . PHE A 1 444 ? 9.755 12.065 -27.523 1.00 96.00 444 PHE A CA 1
ATOM 3416 C C . PHE A 1 444 ? 10.828 12.846 -28.296 1.00 96.00 444 PHE A C 1
ATOM 3418 O O . PHE A 1 444 ? 11.994 12.849 -27.902 1.00 96.00 444 PHE A O 1
ATOM 3425 N N . ASP A 1 445 ? 10.449 13.530 -29.378 1.00 93.25 445 ASP A N 1
ATOM 3426 C CA . ASP A 1 445 ? 11.343 14.353 -30.197 1.00 93.25 445 ASP A CA 1
ATOM 3427 C C . ASP A 1 445 ? 11.562 15.768 -29.630 1.00 93.25 445 ASP A C 1
ATOM 3429 O O . ASP A 1 445 ? 12.381 16.520 -30.170 1.00 93.25 445 ASP A O 1
ATOM 3433 N N . SER A 1 446 ? 10.941 16.102 -28.495 1.00 91.44 446 SER A N 1
ATOM 3434 C CA . SER A 1 446 ? 11.270 17.296 -27.716 1.00 91.44 446 SER A CA 1
ATOM 3435 C C . SER A 1 446 ? 12.651 17.167 -27.067 1.00 91.44 446 SER A C 1
ATOM 3437 O O . SER A 1 446 ? 13.163 16.065 -26.840 1.00 91.44 446 SER A O 1
ATOM 3439 N N . LEU A 1 447 ? 13.288 18.300 -26.755 1.00 83.81 447 LEU A N 1
ATOM 3440 C CA . LEU A 1 447 ? 14.601 18.300 -26.094 1.00 83.81 447 LEU A CA 1
ATOM 3441 C C . LEU A 1 447 ? 14.540 17.590 -24.731 1.00 83.81 447 LEU A C 1
ATOM 3443 O O . LEU A 1 447 ? 15.394 16.759 -24.442 1.00 83.81 447 LEU A O 1
ATOM 3447 N N . ASN A 1 448 ? 13.487 17.878 -23.960 1.00 82.19 448 ASN A N 1
ATOM 3448 C CA . ASN A 1 448 ? 13.204 17.278 -22.655 1.00 82.19 448 ASN A CA 1
ATOM 3449 C C . ASN A 1 448 ? 12.150 16.154 -22.742 1.00 82.19 448 ASN A C 1
ATOM 3451 O O . ASN A 1 448 ? 11.442 15.917 -21.769 1.00 82.19 448 ASN A O 1
ATOM 3455 N N . GLY A 1 449 ? 11.998 15.498 -23.902 1.00 88.00 449 GLY A N 1
ATOM 3456 C CA . GLY A 1 449 ? 11.186 14.277 -24.012 1.00 88.00 449 GLY A CA 1
ATOM 3457 C C . GLY A 1 449 ? 11.762 13.140 -23.154 1.00 88.00 449 GLY A C 1
ATOM 3458 O O . GLY A 1 449 ? 12.720 13.347 -22.414 1.00 88.00 449 GLY A O 1
ATOM 3459 N N . ALA A 1 450 ? 11.226 11.920 -23.250 1.00 92.88 450 ALA A N 1
ATOM 3460 C CA . ALA A 1 450 ? 11.704 10.806 -22.421 1.00 92.88 450 ALA A CA 1
ATOM 3461 C C . ALA A 1 450 ? 13.229 10.570 -22.545 1.00 92.88 450 ALA A C 1
ATOM 3463 O O . ALA A 1 450 ? 13.751 10.212 -23.608 1.00 92.88 450 ALA A O 1
ATOM 3464 N N . VAL A 1 451 ? 13.936 10.754 -21.429 1.00 94.44 451 VAL A N 1
ATOM 3465 C CA . VAL A 1 451 ? 15.369 10.500 -21.266 1.00 94.44 451 VAL A CA 1
ATOM 3466 C C . VAL A 1 451 ? 15.538 9.247 -20.421 1.00 94.44 451 VAL A C 1
ATOM 3468 O O . VAL A 1 451 ? 14.897 9.095 -19.381 1.00 94.44 451 VAL A O 1
ATOM 3471 N N . LEU A 1 452 ? 16.431 8.368 -20.864 1.00 97.25 452 LEU A N 1
ATOM 3472 C CA . LEU A 1 452 ? 16.943 7.266 -20.070 1.00 97.25 452 LEU A CA 1
ATOM 3473 C C . LEU A 1 452 ? 18.136 7.770 -19.255 1.00 97.25 452 LEU A C 1
ATOM 3475 O O . LEU A 1 452 ? 19.217 8.010 -19.794 1.00 97.25 452 LEU A O 1
ATOM 3479 N N . THR A 1 453 ? 17.929 7.954 -17.959 1.00 97.88 453 THR A N 1
ATOM 3480 C CA . THR A 1 453 ? 19.003 8.235 -17.004 1.00 97.88 453 THR A CA 1
ATOM 3481 C C . THR A 1 453 ? 19.584 6.909 -16.536 1.00 97.88 453 THR A C 1
ATOM 3483 O O . THR A 1 453 ? 18.839 6.063 -16.055 1.00 97.88 453 THR A O 1
ATOM 3486 N N . ILE A 1 454 ? 20.893 6.717 -16.681 1.00 98.50 454 ILE A N 1
ATOM 3487 C CA . ILE A 1 454 ? 21.601 5.512 -16.233 1.00 98.50 454 ILE A CA 1
ATOM 3488 C C . ILE A 1 454 ? 22.546 5.917 -15.112 1.00 98.50 454 ILE A C 1
ATOM 3490 O O . ILE A 1 454 ? 23.420 6.757 -15.332 1.00 98.50 454 ILE A O 1
ATOM 3494 N N . ASN A 1 455 ? 22.400 5.311 -13.937 1.00 98.56 455 ASN A N 1
ATOM 3495 C CA . ASN A 1 455 ? 23.312 5.504 -12.815 1.00 98.56 455 ASN A CA 1
ATOM 3496 C C . ASN A 1 455 ? 24.228 4.287 -12.696 1.00 98.56 455 ASN A C 1
ATOM 3498 O O . ASN A 1 455 ? 23.776 3.149 -12.743 1.00 98.56 455 ASN A O 1
ATOM 3502 N N . GLY A 1 456 ? 25.531 4.510 -12.566 1.00 98.31 456 GLY A N 1
ATOM 3503 C CA . GLY A 1 456 ? 26.527 3.444 -12.634 1.00 98.31 456 GLY A CA 1
ATOM 3504 C C . GLY A 1 456 ? 27.898 3.921 -12.182 1.00 98.31 456 GLY A C 1
ATOM 3505 O O . GLY A 1 456 ? 28.019 4.934 -11.489 1.00 98.31 456 GLY A O 1
ATOM 3506 N N . ARG A 1 457 ? 28.921 3.131 -12.478 1.00 98.38 457 ARG A N 1
ATOM 3507 C CA . ARG A 1 457 ? 30.319 3.489 -12.263 1.00 98.38 457 ARG A CA 1
ATOM 3508 C C . ARG A 1 457 ? 30.989 3.525 -13.620 1.00 98.38 457 ARG A C 1
ATOM 3510 O O . ARG A 1 457 ? 30.669 2.716 -14.481 1.00 98.38 457 ARG A O 1
ATOM 3517 N N . ASP A 1 458 ? 31.908 4.454 -13.831 1.00 97.38 458 ASP A N 1
ATOM 3518 C CA . ASP A 1 458 ? 32.731 4.443 -15.036 1.00 97.38 458 ASP A CA 1
ATOM 3519 C C . ASP A 1 458 ? 33.838 3.369 -14.968 1.00 97.38 458 ASP A C 1
ATOM 3521 O O . ASP A 1 458 ? 33.991 2.649 -13.980 1.00 97.38 458 ASP A O 1
ATOM 3525 N N . ALA A 1 459 ? 34.659 3.273 -16.018 1.00 96.50 459 ALA A N 1
ATOM 3526 C CA . ALA A 1 459 ? 35.768 2.317 -16.082 1.00 96.50 459 ALA A CA 1
ATOM 3527 C C . ALA A 1 459 ? 36.850 2.516 -14.994 1.00 96.50 459 ALA A C 1
ATOM 3529 O O . ALA A 1 459 ? 37.699 1.646 -14.811 1.00 96.50 459 ALA A O 1
ATOM 3530 N N . SER A 1 460 ? 36.843 3.651 -14.284 1.00 97.06 460 SER A N 1
ATOM 3531 C CA . SER A 1 460 ? 37.715 3.930 -13.133 1.00 97.06 460 SER A CA 1
ATOM 3532 C C . SER A 1 460 ? 37.022 3.640 -11.795 1.00 97.06 460 SER A C 1
ATOM 3534 O O . SER A 1 460 ? 37.546 4.014 -10.745 1.00 97.06 460 SER A O 1
ATOM 3536 N N . SER A 1 461 ? 35.848 3.000 -11.827 1.00 96.31 461 SER A N 1
ATOM 3537 C CA . SER A 1 461 ? 34.975 2.739 -10.680 1.00 96.31 461 SER A CA 1
ATOM 3538 C C . SER A 1 461 ? 34.436 4.005 -9.995 1.00 96.31 461 SER A C 1
ATOM 3540 O O . SER A 1 461 ? 34.010 3.945 -8.841 1.00 96.31 461 SER A O 1
ATOM 3542 N N . ALA A 1 462 ? 34.442 5.160 -10.672 1.00 98.00 462 ALA A N 1
ATOM 3543 C CA . ALA A 1 462 ? 33.881 6.393 -10.126 1.00 98.00 462 ALA A CA 1
ATOM 3544 C C . ALA A 1 462 ? 32.364 6.459 -10.389 1.00 98.00 462 ALA A C 1
ATOM 3546 O O . ALA A 1 462 ? 31.954 6.166 -11.514 1.00 98.00 462 ALA A O 1
ATOM 3547 N N . PRO A 1 463 ? 31.524 6.863 -9.411 1.00 98.25 463 PRO A N 1
ATOM 3548 C CA . PRO A 1 463 ? 30.093 7.056 -9.639 1.00 98.25 463 PRO A CA 1
ATOM 3549 C C . PRO A 1 463 ? 29.836 8.017 -10.800 1.00 98.25 463 PRO A C 1
ATOM 3551 O O . PRO A 1 463 ? 30.408 9.109 -10.848 1.00 98.25 463 PRO A O 1
ATOM 3554 N N . LYS A 1 464 ? 28.970 7.613 -11.728 1.00 97.75 464 LYS A N 1
ATOM 3555 C CA . LYS A 1 464 ? 28.637 8.377 -12.927 1.00 97.75 464 LYS A CA 1
ATOM 3556 C C . LYS A 1 464 ? 27.164 8.213 -13.290 1.00 97.75 464 LYS A C 1
ATOM 3558 O O . LYS A 1 464 ? 26.591 7.136 -13.141 1.00 97.75 464 LYS A O 1
ATOM 3563 N N . THR A 1 465 ? 26.588 9.295 -13.805 1.00 98.19 465 THR A N 1
ATOM 3564 C CA . THR A 1 465 ? 25.245 9.325 -14.385 1.00 98.19 465 THR A CA 1
ATOM 3565 C C . THR A 1 465 ? 25.355 9.691 -15.859 1.00 98.19 465 THR A C 1
ATOM 3567 O O . THR A 1 465 ? 25.995 10.690 -16.196 1.00 98.19 465 THR A O 1
ATOM 3570 N N . TRP A 1 466 ? 24.725 8.906 -16.729 1.00 98.25 466 TRP A N 1
ATOM 3571 C CA . TRP A 1 466 ? 24.597 9.192 -18.158 1.00 98.25 466 TRP A CA 1
ATOM 3572 C C . TRP A 1 466 ? 23.150 9.538 -18.500 1.00 98.25 466 TRP A C 1
ATOM 3574 O O . TRP A 1 466 ? 22.221 8.935 -17.967 1.00 98.25 466 TRP A O 1
ATOM 3584 N N . TYR A 1 467 ? 22.964 10.470 -19.433 1.00 96.56 467 TYR A N 1
ATOM 3585 C CA . TYR A 1 467 ? 21.651 10.865 -19.941 1.00 96.56 467 TYR A CA 1
ATOM 3586 C C . TYR A 1 467 ? 21.542 10.468 -21.408 1.00 96.56 467 TYR A C 1
ATOM 3588 O O . TYR A 1 467 ? 22.196 11.055 -22.269 1.00 96.56 467 TYR A O 1
ATOM 3596 N N . VAL A 1 468 ? 20.734 9.454 -21.694 1.00 96.62 468 VAL A N 1
ATOM 3597 C CA . VAL A 1 468 ? 20.537 8.910 -23.037 1.00 96.62 468 VAL A CA 1
ATOM 3598 C C . VAL A 1 468 ? 19.176 9.359 -23.546 1.00 96.62 468 VAL A C 1
ATOM 3600 O O . VAL A 1 468 ? 18.128 8.945 -23.052 1.00 96.62 468 VAL A O 1
ATOM 3603 N N . ARG A 1 469 ? 19.171 10.218 -24.564 1.00 94.56 469 ARG A N 1
ATOM 3604 C CA . ARG A 1 469 ? 17.931 10.658 -25.203 1.00 94.56 469 ARG A CA 1
ATOM 3605 C C . ARG A 1 469 ? 17.357 9.531 -26.066 1.00 94.56 469 ARG A C 1
ATOM 3607 O O . ARG A 1 469 ? 17.911 9.233 -27.125 1.00 94.56 469 ARG A O 1
ATOM 3614 N N . LEU A 1 470 ? 16.236 8.937 -25.644 1.00 95.19 470 LEU A N 1
ATOM 3615 C CA . LEU A 1 470 ? 15.670 7.735 -26.280 1.00 95.19 470 LEU A CA 1
ATOM 3616 C C . LEU A 1 470 ? 15.339 7.928 -27.766 1.00 95.19 470 LEU A C 1
ATOM 3618 O O . LEU A 1 470 ? 15.537 7.010 -28.556 1.00 95.19 470 LEU A O 1
ATOM 3622 N N . TRP A 1 471 ? 14.918 9.133 -28.165 1.00 95.12 471 TRP A N 1
ATOM 3623 C CA . TRP A 1 471 ? 14.624 9.476 -29.562 1.00 95.12 471 TRP A CA 1
ATOM 3624 C C . TRP A 1 471 ? 15.780 9.192 -30.532 1.00 95.12 471 TRP A C 1
ATOM 3626 O O . TRP A 1 471 ? 15.553 8.867 -31.693 1.00 95.12 471 TRP A O 1
ATOM 3636 N N . ASN A 1 472 ? 17.029 9.279 -30.064 1.00 93.19 472 ASN A N 1
ATOM 3637 C CA . ASN A 1 472 ? 18.204 9.034 -30.903 1.00 93.19 472 ASN A CA 1
ATOM 3638 C C . ASN A 1 472 ? 18.405 7.537 -31.228 1.00 93.19 472 ASN A C 1
ATOM 3640 O O . ASN A 1 472 ? 19.199 7.211 -32.107 1.00 93.19 472 ASN A O 1
ATOM 3644 N N . TYR A 1 473 ? 17.685 6.647 -30.538 1.00 95.00 473 TYR A N 1
ATOM 3645 C CA . TYR A 1 473 ? 17.807 5.186 -30.609 1.00 95.00 473 TYR A CA 1
ATOM 3646 C C . TYR A 1 473 ? 16.492 4.509 -31.015 1.00 95.00 473 TYR A C 1
ATOM 3648 O O . TYR A 1 473 ? 16.270 3.332 -30.725 1.00 95.00 473 TYR A O 1
ATOM 3656 N N . ALA A 1 474 ? 15.592 5.261 -31.650 1.00 94.69 474 ALA A N 1
ATOM 3657 C CA . ALA A 1 474 ? 14.244 4.803 -31.927 1.00 94.69 474 ALA A CA 1
ATOM 3658 C C . ALA A 1 474 ? 13.754 5.191 -33.325 1.00 94.69 474 ALA A C 1
ATOM 3660 O O . ALA A 1 474 ? 14.230 6.143 -33.944 1.00 94.69 474 ALA A O 1
ATOM 3661 N N . THR A 1 475 ? 12.755 4.460 -33.815 1.00 96.06 475 THR A N 1
ATOM 3662 C CA . THR A 1 475 ? 12.006 4.801 -35.032 1.00 96.06 475 THR A CA 1
ATOM 3663 C C . THR A 1 475 ? 10.519 4.890 -34.720 1.00 96.06 475 THR A C 1
ATOM 3665 O O . THR A 1 475 ? 9.992 4.029 -34.024 1.00 96.06 475 THR A O 1
ATOM 3668 N N . GLY A 1 476 ? 9.819 5.902 -35.234 1.00 95.81 476 GLY A N 1
ATOM 3669 C CA . GLY A 1 476 ? 8.383 6.055 -34.991 1.00 95.81 476 GLY A CA 1
ATOM 3670 C C . GLY A 1 476 ? 7.898 7.497 -35.085 1.00 95.81 476 GLY A C 1
ATOM 3671 O O . GLY A 1 476 ? 8.415 8.290 -35.872 1.00 95.81 476 GLY A O 1
ATOM 3672 N N . THR A 1 477 ? 6.874 7.817 -34.299 1.00 95.75 477 THR A N 1
ATOM 3673 C CA . THR A 1 477 ? 6.285 9.152 -34.144 1.00 95.75 477 THR A CA 1
ATOM 3674 C C . THR A 1 477 ? 6.698 9.782 -32.813 1.00 95.75 477 THR A C 1
ATOM 3676 O O . THR A 1 477 ? 7.221 9.105 -31.928 1.00 95.75 477 THR A O 1
ATOM 3679 N N . SER A 1 478 ? 6.395 11.070 -32.629 1.00 94.88 478 SER A N 1
ATOM 3680 C CA . SER A 1 478 ? 6.697 11.809 -31.396 1.00 94.88 478 SER A CA 1
ATOM 3681 C C . SER A 1 478 ? 5.991 11.271 -30.138 1.00 94.88 478 SER A C 1
ATOM 3683 O O . SER A 1 478 ? 6.381 11.592 -29.021 1.00 94.88 478 SER A O 1
ATOM 3685 N N . THR A 1 479 ? 4.983 10.408 -30.285 1.00 95.44 479 THR A N 1
ATOM 3686 C CA . THR A 1 479 ? 4.200 9.833 -29.172 1.00 95.44 479 THR A CA 1
ATOM 3687 C C . THR A 1 479 ? 4.223 8.306 -29.120 1.00 95.44 479 THR A C 1
ATOM 3689 O O . THR A 1 479 ? 3.715 7.715 -28.166 1.00 95.44 479 THR A O 1
ATOM 3692 N N . LYS A 1 480 ? 4.816 7.642 -30.120 1.00 97.56 480 LYS A N 1
ATOM 3693 C CA . LYS A 1 480 ? 4.982 6.186 -30.164 1.00 97.56 480 LYS A CA 1
ATOM 3694 C C . LYS A 1 480 ? 6.212 5.811 -30.983 1.00 97.56 480 LYS A C 1
ATOM 3696 O O . LYS A 1 480 ? 6.272 6.129 -32.167 1.00 97.56 480 LYS A O 1
ATOM 3701 N N . MET A 1 481 ? 7.134 5.056 -30.400 1.00 97.62 481 MET A N 1
ATOM 3702 C CA . MET A 1 481 ? 8.366 4.650 -31.075 1.00 97.62 481 MET A CA 1
ATOM 3703 C C . MET A 1 481 ? 8.795 3.227 -30.710 1.00 97.62 481 MET A C 1
ATOM 3705 O O . MET A 1 481 ? 8.467 2.723 -29.639 1.00 97.62 481 MET A O 1
ATOM 3709 N N . ASP A 1 482 ? 9.518 2.590 -31.623 1.00 97.94 482 ASP A N 1
ATOM 3710 C CA . ASP A 1 482 ? 10.223 1.330 -31.404 1.00 97.94 482 ASP A CA 1
ATOM 3711 C C . ASP A 1 482 ? 11.670 1.663 -31.043 1.00 97.94 482 ASP A C 1
ATOM 3713 O O . ASP A 1 482 ? 12.372 2.292 -31.838 1.00 97.94 482 ASP A O 1
ATOM 3717 N N . VAL A 1 483 ? 12.091 1.294 -29.835 1.00 97.94 483 VAL A N 1
ATOM 3718 C CA . VAL A 1 483 ? 13.398 1.634 -29.261 1.00 97.94 483 VAL A CA 1
ATOM 3719 C C . VAL A 1 483 ? 14.314 0.417 -29.319 1.00 97.94 483 VAL A C 1
ATOM 3721 O O . VAL A 1 483 ? 13.885 -0.692 -28.997 1.00 97.94 483 VAL A O 1
ATOM 3724 N N . VAL A 1 484 ? 15.581 0.625 -29.688 1.00 98.06 484 VAL A N 1
ATOM 3725 C CA . VAL A 1 484 ? 16.633 -0.400 -29.641 1.00 98.06 484 VAL A CA 1
ATOM 3726 C C . VAL A 1 484 ? 17.863 0.169 -28.938 1.00 98.06 484 VAL A C 1
ATOM 3728 O O . VAL A 1 484 ? 18.525 1.065 -29.456 1.00 98.06 484 VAL A O 1
ATOM 3731 N N . LEU A 1 485 ? 18.182 -0.366 -27.762 1.00 97.69 485 LEU A N 1
ATOM 3732 C CA . LEU A 1 485 ? 19.332 0.031 -26.953 1.00 97.69 485 LEU A CA 1
ATOM 3733 C C . LEU A 1 485 ? 20.389 -1.073 -26.981 1.00 97.69 485 LEU A C 1
ATOM 3735 O O . LEU A 1 485 ? 20.223 -2.108 -26.339 1.00 97.69 485 LEU A O 1
ATOM 3739 N N . ASP A 1 486 ? 21.471 -0.848 -27.721 1.00 97.50 486 ASP A N 1
ATOM 3740 C CA . ASP A 1 486 ? 22.678 -1.678 -27.688 1.00 97.50 486 ASP A CA 1
ATOM 3741 C C . ASP A 1 486 ? 23.638 -1.118 -26.632 1.00 97.50 486 ASP A C 1
ATOM 3743 O O . ASP A 1 486 ? 24.231 -0.059 -26.839 1.00 97.50 486 ASP A O 1
ATOM 3747 N N . PHE A 1 487 ? 23.766 -1.808 -25.496 1.00 97.75 487 PHE A N 1
ATOM 3748 C CA . PHE A 1 487 ? 24.523 -1.323 -24.339 1.00 97.75 487 PHE A CA 1
ATOM 3749 C C . PHE A 1 487 ? 26.027 -1.186 -24.606 1.00 97.75 487 PHE A C 1
ATOM 3751 O O . PHE A 1 487 ? 26.664 -0.339 -23.980 1.00 97.75 487 PHE A O 1
ATOM 3758 N N . ASP A 1 488 ? 26.591 -1.936 -25.557 1.00 97.06 488 ASP A N 1
ATOM 3759 C CA . ASP A 1 488 ? 28.015 -1.830 -25.908 1.00 97.06 488 ASP A CA 1
ATOM 3760 C C . ASP A 1 488 ? 28.324 -0.571 -26.728 1.00 97.06 488 ASP A C 1
ATOM 3762 O O . ASP A 1 488 ? 29.453 -0.077 -26.725 1.00 97.06 488 ASP A O 1
ATOM 3766 N N . ASN A 1 489 ? 27.316 -0.044 -27.428 1.00 96.12 489 ASN A N 1
ATOM 3767 C CA . ASN A 1 489 ? 27.436 1.112 -28.314 1.00 96.12 489 ASN A CA 1
ATOM 3768 C C . ASN A 1 489 ? 26.564 2.295 -27.867 1.00 96.12 489 ASN A C 1
ATOM 3770 O O . ASN A 1 489 ? 26.347 3.232 -28.639 1.00 96.12 489 ASN A O 1
ATOM 3774 N N . LEU A 1 490 ? 26.055 2.266 -26.632 1.00 96.88 490 LEU A N 1
ATOM 3775 C CA . LEU A 1 490 ? 25.152 3.287 -26.122 1.00 96.88 490 LEU A CA 1
ATOM 3776 C C . LEU A 1 490 ? 25.919 4.573 -25.794 1.00 96.88 490 LEU A C 1
ATOM 3778 O O . LEU A 1 490 ? 26.894 4.576 -25.042 1.00 96.88 490 LEU A O 1
ATOM 3782 N N . VAL A 1 491 ? 25.461 5.692 -26.350 1.00 97.00 491 VAL A N 1
ATOM 3783 C CA . VAL A 1 491 ? 26.075 7.015 -26.182 1.00 97.00 491 VAL A CA 1
ATOM 3784 C C . VAL A 1 491 ? 25.056 7.980 -25.578 1.00 97.00 491 VAL A C 1
ATOM 3786 O O . VAL A 1 491 ? 24.001 8.245 -26.163 1.00 97.00 491 VAL A O 1
ATOM 3789 N N . GLY A 1 492 ? 25.371 8.508 -24.398 1.00 95.19 492 GLY A N 1
ATOM 3790 C CA . GLY A 1 492 ? 24.638 9.606 -23.778 1.00 95.19 492 GLY A CA 1
ATOM 3791 C C . GLY A 1 492 ? 24.896 10.938 -24.482 1.00 95.19 492 GLY A C 1
ATOM 3792 O O . GLY A 1 492 ? 25.864 11.081 -25.225 1.00 95.19 492 GLY A O 1
ATOM 3793 N N . GLY A 1 493 ? 24.018 11.909 -24.247 1.00 92.50 493 GLY A N 1
ATOM 3794 C CA . GLY A 1 493 ? 24.022 13.221 -24.892 1.00 92.50 493 GLY A CA 1
ATOM 3795 C C . GLY A 1 493 ? 22.665 13.563 -25.511 1.00 92.50 493 GLY A C 1
ATOM 3796 O O . GLY A 1 493 ? 21.903 12.692 -25.939 1.00 92.50 493 GLY A O 1
ATOM 3797 N N . PHE A 1 494 ? 22.356 14.856 -25.560 1.00 88.69 494 PHE A N 1
ATOM 3798 C CA . PHE A 1 494 ? 21.138 15.406 -26.151 1.00 88.69 494 PHE A CA 1
ATOM 3799 C C . PHE A 1 494 ? 21.352 15.844 -27.609 1.00 88.69 494 PHE A C 1
ATOM 3801 O O . PHE A 1 494 ? 20.423 15.755 -28.411 1.00 88.69 494 PHE A O 1
ATOM 3808 N N . SER A 1 495 ? 22.561 16.294 -27.965 1.00 87.94 495 SER A N 1
ATOM 3809 C CA . SER A 1 495 ? 22.927 16.897 -29.259 1.00 87.94 495 SER A CA 1
ATOM 3810 C C . SER A 1 495 ? 24.055 16.132 -29.968 1.00 87.94 495 SER A C 1
ATOM 3812 O O . SER A 1 495 ? 25.088 16.699 -30.343 1.00 87.94 495 SER A O 1
ATOM 3814 N N . LEU A 1 496 ? 23.858 14.828 -30.176 1.00 88.56 496 LEU A N 1
ATOM 3815 C CA . LEU A 1 496 ? 24.871 13.953 -30.768 1.00 88.56 496 LEU A CA 1
ATOM 3816 C C . LEU A 1 496 ? 25.265 14.384 -32.199 1.00 88.56 496 LEU A C 1
ATOM 3818 O O . LEU A 1 496 ? 24.399 14.764 -32.992 1.00 88.56 496 LEU A O 1
ATOM 3822 N N . PRO A 1 497 ? 26.561 14.299 -32.568 1.00 93.00 497 PRO A N 1
ATOM 3823 C CA . PRO A 1 497 ? 27.675 13.761 -31.777 1.00 93.00 497 PRO A CA 1
ATOM 3824 C C . PRO A 1 497 ? 28.399 14.799 -30.892 1.00 93.00 497 PRO A C 1
ATOM 3826 O O . PRO A 1 497 ? 29.454 14.486 -30.349 1.00 93.00 497 PRO A O 1
ATOM 3829 N N . ALA A 1 498 ? 27.907 16.039 -30.777 1.00 92.69 498 ALA A N 1
ATOM 3830 C CA . ALA A 1 498 ? 28.658 17.139 -30.160 1.00 92.69 498 ALA A CA 1
ATOM 3831 C C . ALA A 1 498 ? 28.876 16.976 -28.645 1.00 92.69 498 ALA A C 1
ATOM 3833 O O . ALA A 1 498 ? 29.892 17.435 -28.125 1.00 92.69 498 ALA A O 1
ATOM 3834 N N . ASP A 1 499 ? 27.945 16.320 -27.956 1.00 93.12 499 ASP A N 1
ATOM 3835 C CA . ASP A 1 499 ? 27.958 16.046 -26.516 1.00 93.12 499 ASP A CA 1
ATOM 3836 C C . ASP A 1 499 ? 27.990 14.540 -26.207 1.00 93.12 499 ASP A C 1
ATOM 3838 O O . ASP A 1 499 ? 27.497 14.105 -25.170 1.00 93.12 499 ASP A O 1
ATOM 3842 N N . ALA A 1 500 ? 28.568 13.750 -27.118 1.00 96.50 500 ALA A N 1
ATOM 3843 C CA . ALA A 1 500 ? 28.680 12.305 -26.973 1.00 96.50 500 ALA A CA 1
ATOM 3844 C C . ALA A 1 500 ? 29.409 11.912 -25.676 1.00 96.50 500 ALA A C 1
ATOM 3846 O O . ALA A 1 500 ? 30.586 12.229 -25.495 1.00 96.50 500 ALA A O 1
ATOM 3847 N N . ASP A 1 501 ? 28.722 11.156 -24.821 1.00 97.00 501 ASP A N 1
ATOM 3848 C CA . ASP A 1 501 ? 29.263 10.571 -23.595 1.00 97.00 501 ASP A CA 1
ATOM 3849 C C . ASP A 1 501 ? 28.982 9.057 -23.562 1.00 97.00 501 ASP A C 1
ATOM 3851 O O . ASP A 1 501 ? 27.885 8.643 -23.176 1.00 97.00 501 ASP A O 1
ATOM 3855 N N . PRO A 1 502 ? 29.926 8.210 -24.016 1.00 97.06 502 PRO A N 1
ATOM 3856 C CA . PRO A 1 502 ? 29.743 6.761 -24.055 1.00 97.06 502 PRO A CA 1
ATOM 3857 C C . PRO A 1 502 ? 29.385 6.168 -22.687 1.00 97.06 502 PRO A C 1
ATOM 3859 O O . PRO A 1 502 ? 30.020 6.472 -21.669 1.00 97.06 502 PRO A O 1
ATOM 3862 N N . VAL A 1 503 ? 28.377 5.296 -22.673 1.00 97.88 503 VAL A N 1
ATOM 3863 C CA . VAL A 1 503 ? 27.950 4.557 -21.482 1.00 97.88 503 VAL A CA 1
ATOM 3864 C C . VAL A 1 503 ? 28.936 3.422 -21.214 1.00 97.88 503 VAL A C 1
ATOM 3866 O O . VAL A 1 503 ? 29.396 2.756 -22.138 1.00 97.88 503 VAL A O 1
ATOM 3869 N N . TYR A 1 504 ? 29.281 3.205 -19.944 1.00 98.12 504 TYR A N 1
ATOM 3870 C CA . TYR A 1 504 ? 30.078 2.052 -19.526 1.00 98.12 504 TYR A CA 1
ATOM 3871 C C . TYR A 1 504 ? 29.138 0.946 -19.019 1.00 98.12 504 TYR A C 1
ATOM 3873 O O . TYR A 1 504 ? 28.548 1.112 -17.952 1.00 98.12 504 TYR A O 1
ATOM 3881 N N . PRO A 1 505 ? 28.959 -0.167 -19.757 1.00 97.75 505 PRO A N 1
ATOM 3882 C CA . PRO A 1 505 ? 27.865 -1.101 -19.486 1.00 97.75 505 PRO A CA 1
ATOM 3883 C C . PRO A 1 505 ? 28.152 -2.105 -18.364 1.00 97.75 505 PRO A C 1
ATOM 3885 O O . PRO A 1 505 ? 27.240 -2.802 -17.939 1.00 97.75 505 PRO A O 1
ATOM 3888 N N . PHE A 1 506 ? 29.391 -2.209 -17.880 1.00 98.06 506 PHE A N 1
ATOM 3889 C CA . PHE A 1 506 ? 29.799 -3.290 -16.974 1.00 98.06 506 PHE A CA 1
ATOM 3890 C C . PHE A 1 506 ? 29.390 -3.085 -15.506 1.00 98.06 506 PHE A C 1
ATOM 3892 O O . PHE A 1 506 ? 29.505 -4.021 -14.717 1.00 98.06 506 PHE A O 1
ATOM 3899 N N . ASP A 1 507 ? 28.966 -1.878 -15.119 1.00 98.19 507 ASP A N 1
ATOM 3900 C CA . ASP A 1 507 ? 28.653 -1.549 -13.723 1.00 98.19 507 ASP A CA 1
ATOM 3901 C C . ASP A 1 507 ? 27.547 -0.482 -13.621 1.00 98.19 507 ASP A C 1
ATOM 3903 O O . ASP A 1 507 ? 27.793 0.696 -13.343 1.00 98.19 507 ASP A O 1
ATOM 3907 N N . ILE A 1 508 ? 26.313 -0.894 -13.918 1.00 98.56 508 ILE A N 1
ATOM 3908 C CA . ILE A 1 508 ? 25.109 -0.056 -13.850 1.00 98.56 508 ILE A CA 1
ATOM 3909 C C . ILE A 1 508 ? 24.265 -0.454 -12.635 1.00 98.56 508 ILE A C 1
ATOM 3911 O O . ILE A 1 508 ? 23.950 -1.631 -12.442 1.00 98.56 508 ILE A O 1
ATOM 3915 N N . ASP A 1 509 ? 23.841 0.534 -11.850 1.00 98.50 509 ASP A N 1
ATOM 3916 C CA . ASP A 1 509 ? 22.953 0.357 -10.701 1.00 98.50 509 ASP A CA 1
ATOM 3917 C C . ASP A 1 509 ? 21.487 0.330 -11.079 1.00 98.50 509 ASP A C 1
ATOM 3919 O O . ASP A 1 509 ? 20.753 -0.558 -10.651 1.00 98.50 509 ASP A O 1
ATOM 3923 N N . ASP A 1 510 ? 21.066 1.318 -11.853 1.00 98.38 510 ASP A N 1
ATOM 3924 C CA . ASP A 1 510 ? 19.674 1.525 -12.194 1.00 98.38 510 ASP A CA 1
ATOM 3925 C C . ASP A 1 510 ? 19.542 2.334 -13.482 1.00 98.38 510 ASP A C 1
ATOM 3927 O O . ASP A 1 510 ? 20.481 2.984 -13.961 1.00 98.38 510 ASP A O 1
ATOM 3931 N N . MET A 1 511 ? 18.348 2.244 -14.054 1.00 98.00 511 MET A N 1
ATOM 3932 C CA . MET A 1 511 ? 17.937 2.993 -15.224 1.00 98.00 511 MET A CA 1
ATOM 3933 C C . MET A 1 511 ? 16.558 3.586 -14.990 1.00 98.00 511 MET A C 1
ATOM 3935 O O . MET A 1 511 ? 15.662 2.887 -14.528 1.00 98.00 511 MET A O 1
ATOM 3939 N N . LEU A 1 512 ? 16.374 4.845 -15.371 1.00 97.69 512 LEU A N 1
ATOM 3940 C CA . LEU A 1 512 ? 15.132 5.590 -15.210 1.00 97.69 512 LEU A CA 1
ATOM 3941 C C . LEU A 1 512 ? 14.693 6.161 -16.554 1.00 97.69 512 LEU A C 1
ATOM 3943 O O . LEU A 1 512 ? 15.447 6.907 -17.173 1.00 97.69 512 LEU A O 1
ATOM 3947 N N . ILE A 1 513 ? 13.462 5.873 -16.974 1.00 97.88 513 ILE A N 1
ATOM 3948 C CA . ILE A 1 513 ? 12.805 6.528 -18.112 1.00 97.88 513 ILE A CA 1
ATOM 3949 C C . ILE A 1 513 ? 11.922 7.655 -17.575 1.00 97.88 513 ILE A C 1
ATOM 3951 O O . ILE A 1 513 ? 10.990 7.407 -16.808 1.00 97.88 513 ILE A O 1
ATOM 3955 N N . SER A 1 514 ? 12.230 8.896 -17.955 1.00 96.94 514 SER A N 1
ATOM 3956 C CA . SER A 1 514 ? 11.538 10.077 -17.437 1.00 96.94 514 SER A CA 1
ATOM 3957 C C . SER A 1 514 ? 10.171 10.301 -18.089 1.00 96.94 514 SER A C 1
ATOM 3959 O O . SER A 1 514 ? 10.033 10.242 -19.311 1.00 96.94 514 SER A O 1
ATOM 3961 N N . MET A 1 515 ? 9.190 10.673 -17.274 1.00 97.75 515 MET A N 1
ATOM 3962 C CA . MET A 1 515 ? 7.867 11.152 -17.661 1.00 97.75 515 MET A CA 1
ATOM 3963 C C . MET A 1 515 ? 7.707 12.579 -17.138 1.00 97.75 515 MET A C 1
ATOM 3965 O O . MET A 1 515 ? 7.729 12.806 -15.927 1.00 97.75 515 MET A O 1
ATOM 3969 N N . VAL A 1 516 ? 7.557 13.533 -18.053 1.00 97.19 516 VAL A N 1
ATOM 3970 C CA . VAL A 1 516 ? 7.442 14.964 -17.744 1.00 97.19 516 VAL A CA 1
ATOM 3971 C C . VAL A 1 516 ? 6.276 15.589 -18.508 1.00 97.19 516 VAL A C 1
ATOM 3973 O O . VAL A 1 516 ? 5.835 15.057 -19.533 1.00 97.19 516 VAL A O 1
ATOM 3976 N N . SER A 1 517 ? 5.766 16.716 -18.013 1.00 97.00 517 SER A N 1
ATOM 3977 C CA . SER A 1 517 ? 4.643 17.412 -18.641 1.00 97.00 517 SER A CA 1
ATOM 3978 C C . SER A 1 517 ? 5.075 18.062 -19.964 1.00 97.00 517 SER A C 1
ATOM 3980 O O . SER A 1 517 ? 6.258 18.366 -20.141 1.00 97.00 517 SER A O 1
ATOM 3982 N N . PRO A 1 518 ? 4.146 18.321 -20.904 1.00 95.50 518 PRO A N 1
ATOM 3983 C CA . PRO A 1 518 ? 4.459 19.051 -22.137 1.00 95.50 518 PRO A CA 1
ATOM 3984 C C . PRO A 1 518 ? 5.101 20.426 -21.902 1.00 95.50 518 PRO A C 1
ATOM 3986 O O . PRO A 1 518 ? 5.907 20.873 -22.715 1.00 95.50 518 PRO A O 1
ATOM 3989 N N . ASP A 1 519 ? 4.784 21.059 -20.771 1.00 95.19 519 ASP A N 1
ATOM 3990 C CA . ASP A 1 519 ? 5.310 22.363 -20.368 1.00 95.19 519 ASP A CA 1
ATOM 3991 C C . ASP A 1 519 ? 6.525 22.247 -19.429 1.00 95.19 519 ASP A C 1
ATOM 3993 O O . ASP A 1 519 ? 6.825 23.186 -18.692 1.00 95.19 519 ASP A O 1
ATOM 3997 N N . TYR A 1 520 ? 7.221 21.105 -19.409 1.00 95.31 520 TYR A N 1
ATOM 3998 C CA . TYR A 1 520 ? 8.325 20.878 -18.481 1.00 95.31 520 TYR A CA 1
ATOM 3999 C C . TYR A 1 520 ? 9.487 21.860 -18.679 1.00 95.31 520 TYR A C 1
ATOM 4001 O O . TYR A 1 520 ? 10.057 21.993 -19.770 1.00 95.31 520 TYR A O 1
ATOM 4009 N N . VAL A 1 521 ? 9.900 22.492 -17.581 1.00 93.75 521 VAL A N 1
ATOM 4010 C CA . VAL A 1 521 ? 11.026 23.422 -17.519 1.00 93.75 521 VAL A CA 1
ATOM 4011 C C . VAL A 1 521 ? 11.943 23.023 -16.368 1.00 93.75 521 VAL A C 1
ATOM 4013 O O . VAL A 1 521 ? 11.564 23.007 -15.197 1.00 93.75 521 VAL A O 1
ATOM 4016 N N . ILE A 1 522 ? 13.198 22.728 -16.709 1.00 89.69 522 ILE A N 1
ATOM 4017 C CA . ILE A 1 522 ? 14.223 22.326 -15.742 1.00 89.69 522 ILE A CA 1
ATOM 4018 C C . ILE A 1 522 ? 14.376 23.408 -14.666 1.00 89.69 522 ILE A C 1
ATOM 4020 O O . ILE A 1 522 ? 14.700 24.556 -14.968 1.00 89.69 522 ILE A O 1
ATOM 4024 N N . GLY A 1 523 ? 14.200 23.012 -13.404 1.00 90.06 523 GLY A N 1
ATOM 4025 C CA . GLY A 1 523 ? 14.403 23.878 -12.240 1.00 90.06 523 GLY A CA 1
ATOM 4026 C C . GLY A 1 523 ? 13.279 24.879 -11.958 1.00 90.06 523 GLY A C 1
ATOM 4027 O O . GLY A 1 523 ? 13.396 25.630 -10.992 1.00 90.06 523 GLY A O 1
ATOM 4028 N N . ASP A 1 524 ? 12.202 24.889 -12.746 1.00 94.06 524 ASP A N 1
ATOM 4029 C CA . ASP A 1 524 ? 11.043 25.749 -12.510 1.00 94.06 524 ASP A CA 1
ATOM 4030 C C . ASP A 1 524 ? 10.012 25.048 -11.618 1.00 94.06 524 ASP A C 1
ATOM 4032 O O . ASP A 1 524 ? 9.224 24.224 -12.070 1.00 94.06 524 ASP A O 1
ATOM 4036 N N . SER A 1 525 ? 10.017 25.372 -10.327 1.00 92.75 525 SER A N 1
ATOM 4037 C CA . SER A 1 525 ? 9.079 24.795 -9.360 1.00 92.75 525 SER A CA 1
ATOM 4038 C C . SER A 1 525 ? 7.702 25.463 -9.357 1.00 92.75 525 SER A C 1
ATOM 4040 O O . SER A 1 525 ? 6.951 25.279 -8.398 1.00 92.75 525 SER A O 1
ATOM 4042 N N . SER A 1 526 ? 7.383 26.310 -10.340 1.00 94.06 526 SER A N 1
ATOM 4043 C CA . SER A 1 526 ? 6.074 26.955 -10.392 1.00 94.06 526 SER A CA 1
ATOM 4044 C C . SER A 1 526 ? 4.958 25.961 -10.764 1.00 94.06 526 SER A C 1
ATOM 4046 O O . SER A 1 526 ? 5.202 25.004 -11.509 1.00 94.06 526 SER A O 1
ATOM 4048 N N . PRO A 1 527 ? 3.732 26.162 -10.240 1.00 94.44 527 PRO A N 1
ATOM 4049 C CA . PRO A 1 527 ? 2.571 25.348 -10.590 1.00 94.44 527 PRO A CA 1
ATOM 4050 C C . PRO A 1 527 ? 2.271 25.373 -12.090 1.00 94.44 527 PRO A C 1
ATOM 4052 O O . PRO A 1 527 ? 2.299 26.437 -12.710 1.00 94.44 527 PRO A O 1
ATOM 4055 N N . LEU A 1 528 ? 1.893 24.222 -12.646 1.00 92.69 528 LEU A N 1
ATOM 4056 C CA . LEU A 1 528 ? 1.243 24.144 -13.950 1.00 92.69 528 LEU A CA 1
ATOM 4057 C C . LEU A 1 528 ? -0.113 24.858 -13.901 1.00 92.69 528 LEU A C 1
ATOM 4059 O O . LEU A 1 528 ? -0.752 24.950 -12.851 1.00 92.69 528 LEU A O 1
ATOM 4063 N N . SER A 1 529 ? -0.576 25.330 -15.062 1.00 89.12 529 SER A N 1
ATOM 4064 C CA . SER A 1 529 ? -1.895 25.972 -15.172 1.00 89.12 529 SER A CA 1
ATOM 4065 C C . SER A 1 529 ? -3.050 25.045 -14.779 1.00 89.12 529 SER A C 1
ATOM 4067 O O . SER A 1 529 ? -4.025 25.510 -14.203 1.00 89.12 529 SER A O 1
ATOM 4069 N N . GLU A 1 530 ? -2.902 23.748 -15.048 1.00 87.88 530 GLU A N 1
ATOM 4070 C CA . GLU A 1 530 ? -3.781 22.662 -14.621 1.00 87.88 530 GLU A CA 1
ATOM 4071 C C . GLU A 1 530 ? -2.920 21.411 -14.359 1.00 87.88 530 GLU A C 1
ATOM 4073 O O . GLU A 1 530 ? -1.884 21.249 -15.017 1.00 87.88 530 GLU A O 1
ATOM 4078 N N . PRO A 1 531 ? -3.325 20.499 -13.454 1.00 92.69 531 PRO A N 1
ATOM 4079 C CA . PRO A 1 531 ? -2.648 19.217 -13.280 1.00 92.69 531 PRO A CA 1
ATOM 4080 C C . PRO A 1 531 ? -2.546 18.431 -14.595 1.00 92.69 531 PRO A C 1
ATOM 4082 O O . PRO A 1 531 ? -3.527 18.252 -15.321 1.00 92.69 531 PRO A O 1
ATOM 4085 N N . CYS A 1 532 ? -1.357 17.914 -14.885 1.00 95.62 532 CYS A N 1
ATOM 4086 C CA . CYS A 1 532 ? -1.064 17.123 -16.071 1.00 95.62 532 CYS A CA 1
ATOM 4087 C C . CYS A 1 532 ? -1.114 15.628 -15.733 1.00 95.62 532 CYS A C 1
ATOM 4089 O O . CYS A 1 532 ? -0.271 15.120 -14.995 1.00 95.62 532 CYS A O 1
ATOM 4091 N N . TYR A 1 533 ? -2.078 14.904 -16.304 1.00 96.69 533 TYR A N 1
ATOM 4092 C CA . TYR A 1 533 ? -2.180 13.449 -16.165 1.00 96.69 533 TYR A CA 1
ATOM 4093 C C . TYR A 1 533 ? -1.609 12.750 -17.398 1.00 96.69 533 TYR A C 1
ATOM 4095 O O . TYR A 1 533 ? -2.089 12.961 -18.515 1.00 96.69 533 TYR A O 1
ATOM 4103 N N . GLY A 1 534 ? -0.595 11.913 -17.189 1.00 97.00 534 GLY A N 1
ATOM 4104 C CA . GLY A 1 534 ? 0.158 11.262 -18.254 1.00 97.00 534 GLY A CA 1
ATOM 4105 C C . GLY A 1 534 ? 0.187 9.743 -18.132 1.00 97.00 534 GLY A C 1
ATOM 4106 O O . GLY A 1 534 ? 0.010 9.179 -17.054 1.00 97.00 534 GLY A O 1
ATOM 4107 N N . THR A 1 535 ? 0.422 9.073 -19.259 1.00 97.75 535 THR A N 1
ATOM 4108 C CA . THR A 1 535 ? 0.623 7.618 -19.322 1.00 97.75 535 THR A CA 1
ATOM 4109 C C . THR A 1 535 ? 1.828 7.287 -20.188 1.00 97.75 535 THR A C 1
ATOM 4111 O O . THR A 1 535 ? 2.037 7.929 -21.222 1.00 97.75 535 THR A O 1
ATOM 4114 N N . LEU A 1 536 ? 2.581 6.268 -19.782 1.00 97.69 536 LEU A N 1
ATOM 4115 C CA . LEU A 1 536 ? 3.691 5.677 -20.522 1.00 97.69 536 LEU A CA 1
ATOM 4116 C C . LEU A 1 536 ? 3.491 4.159 -20.574 1.00 97.69 536 LEU A C 1
ATOM 4118 O O . LEU A 1 536 ? 3.433 3.498 -19.543 1.00 97.69 536 LEU A O 1
ATOM 4122 N N . GLU A 1 537 ? 3.377 3.602 -21.771 1.00 97.56 537 GLU A N 1
ATOM 4123 C CA . GLU A 1 537 ? 3.175 2.174 -22.019 1.00 97.56 537 GLU A CA 1
ATOM 4124 C C . GLU A 1 537 ? 4.430 1.605 -22.684 1.00 97.56 537 GLU A C 1
ATOM 4126 O O . GLU A 1 537 ? 4.873 2.132 -23.706 1.00 97.56 537 GLU A O 1
ATOM 4131 N N . ILE A 1 538 ? 4.986 0.529 -22.121 1.00 97.69 538 ILE A N 1
ATOM 4132 C CA . ILE A 1 538 ? 6.082 -0.253 -22.703 1.00 97.69 538 ILE A CA 1
ATOM 4133 C C . ILE A 1 538 ? 5.566 -1.659 -22.991 1.00 97.69 538 ILE A C 1
ATOM 4135 O O . ILE A 1 538 ? 5.035 -2.324 -22.104 1.00 97.69 538 ILE A O 1
ATOM 4139 N N . THR A 1 539 ? 5.723 -2.112 -24.231 1.00 96.94 539 THR A N 1
ATOM 4140 C CA . THR A 1 539 ? 5.258 -3.423 -24.713 1.00 96.94 539 THR A CA 1
ATOM 4141 C C . THR A 1 539 ? 6.302 -4.069 -25.614 1.00 96.94 539 THR A C 1
ATOM 4143 O O . THR A 1 539 ? 7.234 -3.396 -26.055 1.00 96.94 539 THR A O 1
ATOM 4146 N N . GLU A 1 540 ? 6.153 -5.367 -25.890 1.00 93.94 540 GLU A N 1
ATOM 4147 C CA . GLU A 1 540 ? 7.079 -6.126 -26.750 1.00 93.94 540 GLU A CA 1
ATOM 4148 C C . GLU A 1 540 ? 8.540 -6.017 -26.271 1.00 93.94 540 GLU A C 1
ATOM 4150 O O . GLU A 1 540 ? 9.478 -5.937 -27.069 1.00 93.94 540 GLU A O 1
ATOM 4155 N N . LEU A 1 541 ? 8.725 -5.966 -24.946 1.00 94.25 541 LEU A N 1
ATOM 4156 C CA . LEU A 1 541 ? 10.043 -5.893 -24.333 1.00 94.25 541 LEU A CA 1
ATOM 4157 C C . LEU A 1 541 ? 10.781 -7.209 -24.567 1.00 94.25 541 LEU A C 1
ATOM 4159 O O . LEU A 1 541 ? 10.287 -8.281 -24.228 1.00 94.25 541 LEU A O 1
ATOM 4163 N N . THR A 1 542 ? 11.969 -7.112 -25.149 1.00 93.81 542 THR A N 1
ATOM 4164 C CA . THR A 1 542 ? 12.807 -8.251 -25.521 1.00 93.81 542 THR A CA 1
ATOM 4165 C C . THR A 1 542 ? 14.272 -7.945 -25.244 1.00 93.81 542 THR A C 1
ATOM 4167 O O . THR A 1 542 ? 14.735 -6.813 -25.410 1.00 93.81 542 THR A O 1
ATOM 4170 N N . VAL A 1 543 ? 15.017 -8.975 -24.841 1.00 95.12 543 VAL A N 1
ATOM 4171 C CA . VAL A 1 543 ? 16.456 -8.889 -24.574 1.00 95.12 543 VAL A CA 1
ATOM 4172 C C . VAL A 1 543 ? 17.194 -9.897 -25.443 1.00 95.12 543 VAL A C 1
ATOM 4174 O O . VAL A 1 543 ? 16.853 -11.077 -25.498 1.00 95.12 543 VAL A O 1
ATOM 4177 N N . SER A 1 544 ? 18.233 -9.438 -26.129 1.00 95.44 544 SER A N 1
ATOM 4178 C CA . SER A 1 544 ? 19.067 -10.269 -26.996 1.00 95.44 544 SER A CA 1
ATOM 4179 C C . SER A 1 544 ? 20.554 -9.967 -26.800 1.00 95.44 544 SER A C 1
ATOM 4181 O O . SER A 1 544 ? 20.923 -9.122 -25.984 1.00 95.44 544 SER A O 1
ATOM 4183 N N . GLY A 1 545 ? 21.408 -10.688 -27.528 1.00 92.94 545 GLY A N 1
ATOM 4184 C CA . GLY A 1 545 ? 22.863 -10.569 -27.437 1.00 92.94 545 GLY A CA 1
ATOM 4185 C C . GLY A 1 545 ? 23.524 -11.711 -26.660 1.00 92.94 545 GLY A C 1
ATOM 4186 O O . GLY A 1 545 ? 22.873 -12.684 -26.270 1.00 92.94 545 GLY A O 1
ATOM 4187 N N . SER A 1 546 ? 24.847 -11.625 -26.508 1.00 89.75 546 SER A N 1
ATOM 4188 C CA . SER A 1 546 ? 25.670 -12.633 -25.823 1.00 89.75 546 SER A CA 1
ATOM 4189 C C . SER A 1 546 ? 25.804 -12.403 -24.316 1.00 89.75 546 SER A C 1
ATOM 4191 O O . SER A 1 546 ? 26.335 -13.275 -23.630 1.00 89.75 546 SER A O 1
ATOM 4193 N N . GLY A 1 547 ? 25.365 -11.244 -23.816 1.00 87.75 547 GLY A N 1
ATOM 4194 C CA . GLY A 1 547 ? 25.364 -10.906 -22.393 1.00 87.75 547 GLY A CA 1
ATOM 4195 C C . GLY A 1 547 ? 24.330 -11.687 -21.573 1.00 87.75 547 GLY A C 1
ATOM 4196 O O . GLY A 1 547 ? 23.622 -12.568 -22.072 1.00 87.75 547 GLY A O 1
ATOM 4197 N N . ALA A 1 548 ? 24.210 -11.344 -20.288 1.00 87.69 548 ALA A N 1
ATOM 4198 C CA . ALA A 1 548 ? 23.274 -11.976 -19.355 1.00 87.69 548 ALA A CA 1
ATOM 4199 C C . ALA A 1 548 ? 21.805 -11.591 -19.638 1.00 87.69 548 ALA A C 1
ATOM 4201 O O . ALA A 1 548 ? 21.219 -10.742 -18.968 1.00 87.69 548 ALA A O 1
ATOM 4202 N N . ARG A 1 549 ? 21.206 -12.217 -20.660 1.00 92.88 549 ARG A N 1
ATOM 4203 C CA . ARG A 1 549 ? 19.801 -11.997 -21.060 1.00 92.88 549 ARG A CA 1
ATOM 4204 C C . ARG A 1 549 ? 18.784 -12.480 -20.022 1.00 92.88 549 ARG A C 1
ATOM 4206 O O . ARG A 1 549 ? 17.678 -11.959 -19.943 1.00 92.88 549 ARG A O 1
ATOM 4213 N N . THR A 1 550 ? 19.167 -13.483 -19.237 1.00 94.88 550 THR A N 1
ATOM 4214 C CA . THR A 1 550 ? 18.370 -14.041 -18.146 1.00 94.88 550 THR A CA 1
ATOM 4215 C C . THR A 1 550 ? 19.128 -13.897 -16.842 1.00 94.88 550 THR A C 1
ATOM 4217 O O . THR A 1 550 ? 20.328 -14.174 -16.806 1.00 94.88 550 THR A O 1
ATOM 4220 N N . ILE A 1 551 ? 18.408 -13.545 -15.787 1.00 95.44 551 ILE A N 1
ATOM 4221 C CA . ILE A 1 551 ? 18.887 -13.525 -14.408 1.00 95.44 551 ILE A CA 1
ATOM 4222 C C . ILE A 1 551 ? 18.088 -14.537 -13.580 1.00 95.44 551 ILE A C 1
ATOM 4224 O O . ILE A 1 551 ? 16.986 -14.940 -13.959 1.00 95.44 551 ILE A O 1
ATOM 4228 N N . LYS A 1 552 ? 18.646 -14.999 -12.466 1.00 96.25 552 LYS A N 1
ATOM 4229 C CA . LYS A 1 552 ? 17.937 -15.879 -11.532 1.00 96.25 552 LYS A CA 1
ATOM 4230 C C . LYS A 1 552 ? 16.854 -15.098 -10.795 1.00 96.25 552 LYS A C 1
ATOM 4232 O O . LYS A 1 552 ? 17.136 -14.084 -10.167 1.00 96.25 552 LYS A O 1
ATOM 4237 N N . LEU A 1 553 ? 15.640 -15.626 -10.814 1.00 94.69 553 LEU A N 1
ATOM 4238 C CA . LEU A 1 553 ? 14.560 -15.266 -9.909 1.00 94.69 553 LEU A CA 1
ATOM 4239 C C . LEU A 1 553 ? 14.418 -16.378 -8.873 1.00 94.69 553 LEU A C 1
ATOM 4241 O O . LEU A 1 553 ? 14.266 -17.548 -9.231 1.00 94.69 553 LEU A O 1
ATOM 4245 N N . PHE A 1 554 ? 14.472 -16.023 -7.596 1.00 91.88 554 PHE A N 1
ATOM 4246 C CA . PHE A 1 554 ? 14.293 -16.988 -6.518 1.00 91.88 554 PHE A CA 1
ATOM 4247 C C . PHE A 1 554 ? 12.815 -17.152 -6.177 1.00 91.88 554 PHE A C 1
ATOM 4249 O O . PHE A 1 554 ? 11.979 -16.322 -6.539 1.00 91.88 554 PHE A O 1
ATOM 4256 N N . ASN A 1 555 ? 12.459 -18.263 -5.542 1.00 83.56 555 ASN A N 1
ATOM 4257 C CA . ASN A 1 555 ? 11.080 -18.509 -5.156 1.00 83.56 555 ASN A CA 1
ATOM 4258 C C . ASN A 1 555 ? 11.017 -19.232 -3.815 1.00 83.56 555 ASN A C 1
ATOM 4260 O O . ASN A 1 555 ? 11.792 -20.148 -3.557 1.00 83.56 555 ASN A O 1
ATOM 4264 N N . ALA A 1 556 ? 10.030 -18.855 -3.013 1.00 79.38 556 ALA A N 1
ATOM 4265 C CA . ALA A 1 556 ? 9.622 -19.559 -1.815 1.00 79.38 556 ALA A CA 1
ATOM 4266 C C . ALA A 1 556 ? 8.204 -20.087 -2.026 1.00 79.38 556 ALA A C 1
ATOM 4268 O O . ALA A 1 556 ? 7.370 -19.446 -2.671 1.00 79.38 556 ALA A O 1
ATOM 4269 N N . ALA A 1 557 ? 7.943 -21.267 -1.480 1.00 75.31 557 ALA A N 1
ATOM 4270 C CA . ALA A 1 557 ? 6.621 -21.874 -1.465 1.00 75.31 557 ALA A CA 1
ATOM 4271 C C . ALA A 1 557 ? 6.255 -22.202 -0.017 1.00 75.31 557 ALA A C 1
ATOM 4273 O O . ALA A 1 557 ? 6.136 -23.370 0.354 1.00 75.31 557 ALA A O 1
ATOM 4274 N N . ALA A 1 558 ? 6.144 -21.166 0.818 1.00 81.69 558 ALA A N 1
ATOM 4275 C CA . ALA A 1 558 ? 5.706 -21.358 2.191 1.00 81.69 558 ALA A CA 1
ATOM 4276 C C . ALA A 1 558 ? 4.264 -21.910 2.190 1.00 81.69 558 ALA A C 1
ATOM 4278 O O . ALA A 1 558 ? 3.396 -21.356 1.503 1.00 81.69 558 ALA A O 1
ATOM 4279 N N . PRO A 1 559 ? 3.986 -23.007 2.920 1.00 79.50 559 PRO A N 1
ATOM 42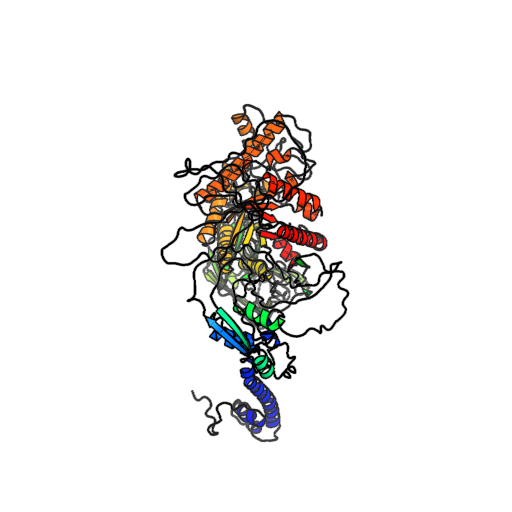80 C CA . PRO A 1 559 ? 2.632 -23.526 3.053 1.00 79.50 559 PRO A CA 1
ATOM 4281 C C . PRO A 1 559 ? 1.694 -22.487 3.667 1.00 79.50 559 PRO A C 1
ATOM 4283 O O . PRO A 1 559 ? 2.114 -21.643 4.460 1.00 79.50 559 PRO A O 1
ATOM 4286 N N . SER A 1 560 ? 0.400 -22.585 3.354 1.00 87.06 560 SER A N 1
ATOM 4287 C CA . SER A 1 560 ? -0.582 -21.713 3.996 1.00 87.06 560 SER A CA 1
ATOM 4288 C C . SER A 1 560 ? -0.603 -21.942 5.507 1.00 87.06 560 SER A C 1
ATOM 4290 O O . SER A 1 560 ? -0.831 -23.053 5.987 1.00 87.06 560 SER A O 1
ATOM 4292 N N . HIS A 1 561 ? -0.393 -20.867 6.262 1.00 86.50 561 HIS A N 1
ATOM 4293 C CA . HIS A 1 561 ? -0.343 -20.887 7.724 1.00 86.50 561 HIS A CA 1
ATOM 4294 C C . HIS A 1 561 ? -1.578 -20.228 8.361 1.00 86.50 561 HIS A C 1
ATOM 4296 O O . HIS A 1 561 ? -1.637 -20.067 9.573 1.00 86.50 561 HIS A O 1
ATOM 4302 N N . GLY A 1 562 ? -2.597 -19.853 7.586 1.00 89.00 562 GLY A N 1
ATOM 4303 C CA . GLY A 1 562 ? -3.868 -19.322 8.099 1.00 89.00 562 GLY A CA 1
ATOM 4304 C C . GLY A 1 562 ? -3.865 -17.841 8.505 1.00 89.00 562 GLY A C 1
ATOM 4305 O O . GLY A 1 562 ? -4.914 -17.206 8.382 1.00 89.00 562 GLY A O 1
ATOM 4306 N N . LEU A 1 563 ? -2.719 -17.274 8.904 1.00 94.50 563 LEU A N 1
ATOM 4307 C CA . LEU A 1 563 ? -2.563 -15.826 9.134 1.00 94.50 563 LEU A CA 1
ATOM 4308 C C . LEU A 1 563 ? -2.766 -15.014 7.843 1.00 94.50 563 LEU A C 1
ATOM 4310 O O . LEU A 1 563 ? -2.585 -15.519 6.731 1.00 94.50 563 LEU A O 1
ATOM 4314 N N . LYS A 1 564 ? -3.145 -13.746 8.003 1.00 96.81 564 LYS A N 1
ATOM 4315 C CA . LYS A 1 564 ? -3.498 -12.808 6.933 1.00 96.81 564 LYS A CA 1
ATOM 4316 C C . LYS A 1 564 ? -2.440 -11.722 6.780 1.00 96.81 564 LYS A C 1
ATOM 4318 O O . LYS A 1 564 ? -1.726 -11.397 7.728 1.00 96.81 564 LYS A O 1
ATOM 4323 N N . ALA A 1 565 ? -2.340 -11.186 5.571 1.00 94.31 565 ALA A N 1
ATOM 4324 C CA . ALA A 1 565 ? -1.437 -10.087 5.266 1.00 94.31 565 ALA A CA 1
ATOM 4325 C C . ALA A 1 565 ? -2.169 -8.757 5.421 1.00 94.31 565 ALA A C 1
ATOM 4327 O O . ALA A 1 565 ? -3.326 -8.627 5.004 1.00 94.31 565 ALA A O 1
ATOM 4328 N N . ALA A 1 566 ? -1.475 -7.769 5.973 1.00 97.12 566 ALA A N 1
ATOM 4329 C CA . ALA A 1 566 ? -1.904 -6.386 5.919 1.00 97.12 566 ALA A CA 1
ATOM 4330 C C . ALA A 1 566 ? -0.822 -5.525 5.237 1.00 97.12 566 ALA A C 1
ATOM 4332 O O . ALA A 1 566 ? 0.377 -5.681 5.486 1.00 97.12 566 ALA A O 1
ATOM 4333 N N . THR A 1 567 ? -1.240 -4.674 4.304 1.00 96.62 567 THR A N 1
ATOM 4334 C CA . THR A 1 567 ? -0.377 -3.865 3.427 1.00 96.62 567 THR A CA 1
ATOM 4335 C C . THR A 1 567 ? -0.998 -2.490 3.167 1.00 96.62 567 THR A C 1
ATOM 4337 O O . THR A 1 567 ? -2.140 -2.254 3.559 1.00 96.62 567 THR A O 1
ATOM 4340 N N . GLY A 1 568 ? -0.255 -1.576 2.545 1.00 95.62 568 GLY A N 1
ATOM 4341 C CA . GLY A 1 568 ? -0.688 -0.205 2.310 1.00 95.62 568 GLY A CA 1
ATOM 4342 C C . GLY A 1 568 ? -0.282 0.311 0.933 1.00 95.62 568 GLY A C 1
ATOM 4343 O O . GLY A 1 568 ? 0.812 0.024 0.448 1.00 95.62 568 GLY A O 1
ATOM 4344 N N . TYR A 1 569 ? -1.153 1.101 0.301 1.00 97.31 569 TYR A N 1
ATOM 4345 C CA . TYR A 1 569 ? -0.857 1.766 -0.968 1.00 97.31 569 TYR A CA 1
ATOM 4346 C C . TYR A 1 569 ? 0.266 2.792 -0.814 1.00 97.31 569 TYR A C 1
ATOM 4348 O O . TYR A 1 569 ? 1.173 2.819 -1.637 1.00 97.31 569 TYR A O 1
ATOM 4356 N N . ASP A 1 570 ? 0.276 3.570 0.270 1.00 93.44 570 ASP A N 1
ATOM 4357 C CA . ASP A 1 570 ? 1.356 4.529 0.538 1.00 93.44 570 ASP A CA 1
ATOM 4358 C C . ASP A 1 570 ? 2.732 3.855 0.703 1.00 93.44 570 ASP A C 1
ATOM 4360 O O . ASP A 1 570 ? 3.752 4.495 0.452 1.00 93.44 570 ASP A O 1
ATOM 4364 N N . ASP A 1 571 ? 2.767 2.560 1.032 1.00 92.50 571 ASP A N 1
ATOM 4365 C CA . ASP A 1 571 ? 4.002 1.778 1.126 1.00 92.50 571 ASP A CA 1
ATOM 4366 C C . ASP A 1 571 ? 4.360 1.017 -0.162 1.00 92.50 571 ASP A C 1
ATOM 4368 O O . ASP A 1 571 ? 5.440 0.437 -0.254 1.00 92.50 571 ASP A O 1
ATOM 4372 N N . SER A 1 572 ? 3.431 0.926 -1.120 1.00 95.81 572 SER A N 1
ATOM 4373 C CA . SER A 1 572 ? 3.534 0.021 -2.278 1.00 95.81 572 SER A CA 1
ATOM 4374 C C . SER A 1 572 ? 3.182 0.661 -3.624 1.00 95.81 572 SER A C 1
ATOM 4376 O O . SER A 1 572 ? 3.259 -0.016 -4.648 1.00 95.81 572 SER A O 1
ATOM 4378 N N . TYR A 1 573 ? 2.826 1.949 -3.666 1.00 94.44 573 TYR A N 1
ATOM 4379 C CA . TYR A 1 573 ? 2.489 2.679 -4.898 1.00 94.44 573 TYR A CA 1
ATOM 4380 C C . TYR A 1 573 ? 3.598 2.579 -5.955 1.00 94.44 573 TYR A C 1
ATOM 4382 O O . TYR A 1 573 ? 3.341 2.616 -7.160 1.00 94.44 573 TYR A O 1
ATOM 4390 N N . ASN A 1 574 ? 4.843 2.455 -5.487 1.00 95.69 574 ASN A N 1
ATOM 4391 C CA . ASN A 1 574 ? 6.042 2.424 -6.301 1.00 95.69 574 ASN A CA 1
ATOM 4392 C C . ASN A 1 574 ? 6.267 1.076 -6.992 1.00 95.69 574 ASN A C 1
ATOM 4394 O O . ASN A 1 574 ? 7.052 1.035 -7.934 1.00 95.69 574 ASN A O 1
ATOM 4398 N N . ILE A 1 575 ? 5.626 -0.011 -6.552 1.00 97.88 575 ILE A N 1
ATOM 4399 C CA . ILE A 1 575 ? 5.785 -1.350 -7.134 1.00 97.88 575 ILE A CA 1
ATOM 4400 C C . ILE A 1 575 ? 4.526 -1.818 -7.857 1.00 97.88 575 ILE A C 1
ATOM 4402 O O . ILE A 1 575 ? 3.422 -1.345 -7.601 1.00 97.88 575 ILE A O 1
ATOM 4406 N N . THR A 1 576 ? 4.680 -2.798 -8.748 1.00 98.44 576 THR A N 1
ATOM 4407 C CA . THR A 1 576 ? 3.528 -3.393 -9.433 1.00 98.44 576 THR A CA 1
ATOM 4408 C C . THR A 1 576 ? 2.659 -4.2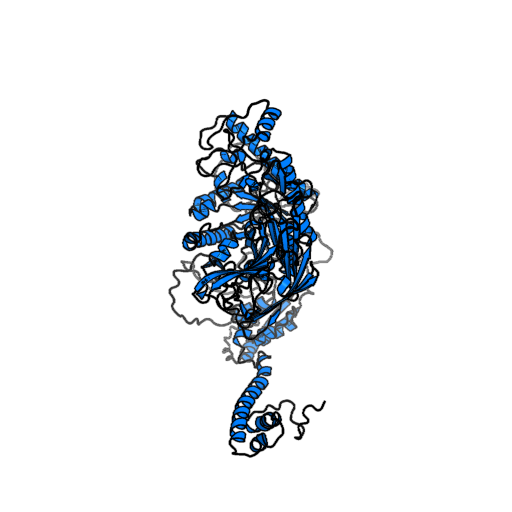02 -8.458 1.00 98.44 576 THR A C 1
ATOM 4410 O O . THR A 1 576 ? 3.193 -4.913 -7.595 1.00 98.44 576 THR A O 1
ATOM 4413 N N . PRO A 1 577 ? 1.321 -4.194 -8.613 1.00 98.31 577 PRO A N 1
ATOM 4414 C CA . PRO A 1 577 ? 0.445 -5.052 -7.817 1.00 98.31 577 PRO A CA 1
ATOM 4415 C C . PRO A 1 577 ? 0.764 -6.545 -7.943 1.00 98.31 577 PRO A C 1
ATOM 4417 O O . PRO A 1 577 ? 0.621 -7.307 -6.986 1.00 98.31 577 PRO A O 1
ATOM 4420 N N . GLU A 1 578 ? 1.231 -6.977 -9.119 1.00 97.19 578 GLU A N 1
ATOM 4421 C CA . GLU A 1 578 ? 1.674 -8.352 -9.351 1.00 97.19 578 GLU A CA 1
ATOM 4422 C C . GLU A 1 578 ? 2.853 -8.749 -8.453 1.00 97.19 578 GLU A C 1
ATOM 4424 O O . GLU A 1 578 ? 2.846 -9.848 -7.893 1.00 97.19 578 GLU A O 1
ATOM 4429 N N . ARG A 1 579 ? 3.833 -7.854 -8.271 1.00 97.06 579 ARG A N 1
ATOM 4430 C CA . ARG A 1 579 ? 4.989 -8.069 -7.391 1.00 97.06 579 ARG A CA 1
ATOM 4431 C C . ARG A 1 579 ? 4.585 -8.156 -5.922 1.00 97.06 579 ARG A C 1
ATOM 4433 O O . ARG A 1 579 ? 5.029 -9.068 -5.222 1.00 97.06 579 ARG A O 1
ATOM 4440 N N . LEU A 1 580 ? 3.696 -7.271 -5.467 1.00 98.00 580 LEU A N 1
ATOM 4441 C CA . LEU A 1 580 ? 3.178 -7.309 -4.096 1.00 98.00 580 LEU A CA 1
ATOM 4442 C C . LEU A 1 580 ? 2.433 -8.625 -3.813 1.00 98.00 580 LEU A C 1
ATOM 4444 O O . LEU A 1 580 ? 2.746 -9.331 -2.853 1.00 98.00 580 LEU A O 1
ATOM 4448 N N . LEU A 1 581 ? 1.487 -9.003 -4.679 1.00 97.44 581 LEU A N 1
ATOM 4449 C CA . LEU A 1 581 ? 0.696 -10.229 -4.514 1.00 97.44 581 LEU A CA 1
ATOM 4450 C C . LEU A 1 581 ? 1.546 -11.500 -4.620 1.00 97.44 581 LEU A C 1
ATOM 4452 O O . LEU A 1 581 ? 1.248 -12.493 -3.952 1.00 97.44 581 LEU A O 1
ATOM 4456 N N . ARG A 1 582 ? 2.622 -11.471 -5.417 1.00 95.31 582 ARG A N 1
ATOM 4457 C CA . ARG A 1 582 ? 3.617 -12.547 -5.448 1.00 95.31 582 ARG A CA 1
ATOM 4458 C C . ARG A 1 582 ? 4.261 -12.742 -4.075 1.00 95.31 582 ARG A C 1
ATOM 4460 O O . ARG A 1 582 ? 4.276 -13.873 -3.600 1.00 95.31 582 ARG A O 1
ATOM 4467 N N . ASN A 1 583 ? 4.732 -11.673 -3.427 1.00 96.81 583 ASN A N 1
ATOM 4468 C CA . ASN A 1 583 ? 5.317 -11.760 -2.084 1.00 96.81 583 ASN A CA 1
ATOM 4469 C C . ASN A 1 583 ? 4.310 -12.316 -1.068 1.00 96.81 583 ASN A C 1
ATOM 4471 O O . ASN A 1 583 ? 4.611 -13.288 -0.379 1.00 96.81 583 ASN A O 1
ATOM 4475 N N . ILE A 1 584 ? 3.090 -11.771 -1.036 1.00 96.56 584 ILE A N 1
ATOM 4476 C CA . ILE A 1 584 ? 2.022 -12.218 -0.125 1.00 96.56 584 ILE A CA 1
ATOM 4477 C C . ILE A 1 584 ? 1.770 -13.727 -0.274 1.00 96.56 584 ILE A C 1
ATOM 4479 O O . ILE A 1 584 ? 1.801 -14.470 0.707 1.00 96.56 584 ILE A O 1
ATOM 4483 N N . ARG A 1 585 ? 1.559 -14.204 -1.506 1.00 94.31 585 ARG A N 1
ATOM 4484 C CA . ARG A 1 585 ? 1.226 -15.611 -1.762 1.00 94.31 585 ARG A CA 1
ATOM 4485 C C . ARG A 1 585 ? 2.398 -16.552 -1.488 1.00 94.31 585 ARG A C 1
ATOM 4487 O O . ARG A 1 585 ? 2.192 -17.609 -0.899 1.00 94.31 585 ARG A O 1
ATOM 4494 N N . SER A 1 586 ? 3.603 -16.202 -1.934 1.00 92.62 586 SER A N 1
ATOM 4495 C CA . SER A 1 586 ? 4.789 -17.054 -1.774 1.00 92.62 586 SER A CA 1
ATOM 4496 C C . SER A 1 586 ? 5.199 -17.241 -0.309 1.00 92.62 586 SER A C 1
ATOM 4498 O O . SER A 1 586 ? 5.838 -18.242 0.019 1.00 92.62 586 SER A O 1
ATOM 4500 N N . LEU A 1 587 ? 4.807 -16.312 0.568 1.00 93.38 587 LEU A N 1
ATOM 4501 C CA . LEU A 1 587 ? 5.047 -16.374 2.011 1.00 93.38 587 LEU A CA 1
ATOM 4502 C C . LEU A 1 587 ? 3.941 -17.097 2.801 1.00 93.38 587 LEU A C 1
ATOM 4504 O O . LEU A 1 587 ? 4.074 -17.232 4.010 1.00 93.38 587 LEU A O 1
ATOM 4508 N N . GLY A 1 588 ? 2.902 -17.625 2.141 1.00 91.38 588 GLY A N 1
ATOM 4509 C CA . GLY A 1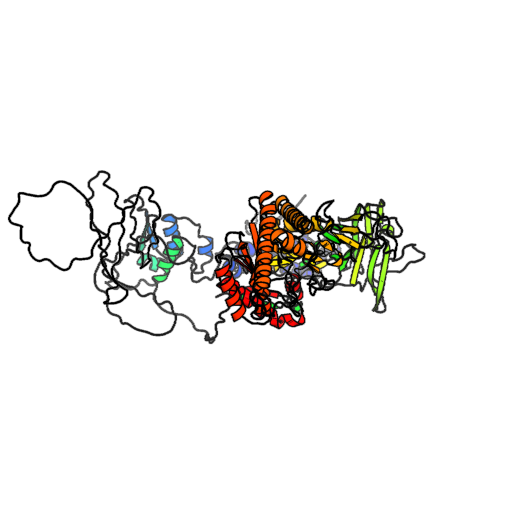 588 ? 1.878 -18.467 2.778 1.00 91.38 588 GLY A CA 1
ATOM 4510 C C . GLY A 1 588 ? 0.632 -17.719 3.273 1.00 91.38 588 GLY A C 1
ATOM 4511 O O . GLY A 1 588 ? -0.306 -18.344 3.783 1.00 91.38 588 GLY A O 1
ATOM 4512 N N . TYR A 1 589 ? 0.555 -16.400 3.069 1.00 94.31 589 TYR A N 1
ATOM 4513 C CA . TYR A 1 589 ? -0.652 -15.624 3.356 1.00 94.31 589 TYR A CA 1
ATOM 4514 C C . TYR A 1 589 ? -1.754 -15.945 2.340 1.00 94.31 589 TYR A C 1
ATOM 4516 O O . TYR A 1 589 ? -1.515 -16.067 1.137 1.00 94.31 589 TYR A O 1
ATOM 4524 N N . SER A 1 590 ? -2.990 -16.097 2.820 1.00 89.25 590 SER A N 1
ATOM 4525 C CA . SER A 1 590 ? -4.112 -16.566 1.994 1.00 89.25 590 SER A CA 1
ATOM 4526 C C . SER A 1 590 ? -5.471 -16.020 2.443 1.00 89.25 590 SER A C 1
ATOM 4528 O O . SER A 1 590 ? -5.641 -15.552 3.572 1.00 89.25 590 SER A O 1
ATOM 4530 N N . SER A 1 591 ? -6.462 -16.153 1.558 1.00 93.56 591 SER A N 1
ATOM 4531 C CA . SER A 1 591 ? -7.885 -15.827 1.753 1.00 93.56 591 SER A CA 1
ATOM 4532 C C . SER A 1 591 ? -8.233 -14.342 1.738 1.00 93.56 591 SER A C 1
ATOM 4534 O O . SER A 1 591 ? -9.065 -13.950 0.930 1.00 93.56 591 SER A O 1
ATOM 4536 N N . ILE A 1 592 ? -7.648 -13.519 2.610 1.00 96.69 592 ILE A N 1
ATOM 4537 C CA . ILE A 1 592 ? -8.022 -12.103 2.732 1.00 96.69 592 ILE A CA 1
ATOM 4538 C C . ILE A 1 592 ? -6.804 -11.222 3.004 1.00 96.69 592 ILE A C 1
ATOM 4540 O O . ILE A 1 592 ? -5.892 -11.619 3.732 1.00 96.69 592 ILE A O 1
ATOM 4544 N N . ILE A 1 593 ? -6.801 -10.037 2.395 1.00 98.50 593 ILE A N 1
ATOM 4545 C CA . ILE A 1 593 ? -5.784 -8.998 2.567 1.00 98.50 593 ILE A CA 1
ATOM 4546 C C . ILE A 1 593 ? -6.463 -7.762 3.155 1.00 98.50 593 ILE A C 1
ATOM 4548 O O . ILE A 1 593 ? -7.488 -7.320 2.634 1.00 98.50 593 ILE A O 1
ATOM 4552 N N . ASN A 1 594 ? -5.886 -7.187 4.209 1.00 98.50 594 ASN A N 1
ATOM 4553 C CA . ASN A 1 594 ? -6.231 -5.829 4.616 1.00 98.50 594 ASN A CA 1
ATOM 4554 C C . ASN A 1 594 ? -5.309 -4.841 3.892 1.00 98.50 594 ASN A C 1
ATOM 4556 O O . ASN A 1 594 ? -4.089 -4.954 3.991 1.00 98.50 594 ASN A O 1
ATOM 4560 N N . HIS A 1 595 ? -5.884 -3.926 3.118 1.00 98.50 595 HIS A N 1
ATOM 4561 C CA . HIS A 1 595 ? -5.151 -2.972 2.294 1.00 98.50 595 HIS A CA 1
ATOM 4562 C C . HIS A 1 595 ? -5.514 -1.545 2.699 1.00 98.50 595 HIS A C 1
ATOM 4564 O O . HIS A 1 595 ? -6.593 -1.050 2.361 1.00 98.50 595 HIS A O 1
ATOM 4570 N N . TYR A 1 596 ? -4.612 -0.889 3.426 1.00 97.88 596 TYR A N 1
ATOM 4571 C CA . TYR A 1 596 ? -4.703 0.530 3.747 1.00 97.88 596 TYR A CA 1
ATOM 4572 C C . TYR A 1 596 ? -4.512 1.364 2.481 1.00 97.88 596 TYR A C 1
ATOM 4574 O O . TYR A 1 596 ? -3.486 1.279 1.812 1.00 97.88 596 TYR A O 1
ATOM 4582 N N . VAL A 1 597 ? -5.490 2.193 2.126 1.00 97.38 597 VAL A N 1
ATOM 4583 C CA . VAL A 1 597 ? -5.449 2.967 0.873 1.00 97.38 597 VAL A CA 1
ATOM 4584 C C . VAL A 1 597 ? -4.515 4.179 0.935 1.00 97.38 597 VAL A C 1
ATOM 4586 O O . VAL A 1 597 ? -4.297 4.840 -0.082 1.00 97.38 597 VAL A O 1
ATOM 4589 N N . GLY A 1 598 ? -3.932 4.445 2.106 1.00 93.69 598 GLY A N 1
ATOM 4590 C CA . GLY A 1 598 ? -2.994 5.536 2.322 1.00 93.69 598 GLY A CA 1
ATOM 4591 C C . GLY A 1 598 ? -3.666 6.874 2.619 1.00 93.69 598 GLY A C 1
ATOM 4592 O O . GLY A 1 598 ? -4.886 7.011 2.591 1.00 93.69 598 GLY A O 1
ATOM 4593 N N . MET A 1 599 ? -2.831 7.875 2.870 1.00 94.06 599 MET A N 1
ATOM 4594 C CA . MET A 1 599 ? -3.181 9.261 3.210 1.00 94.06 599 MET A CA 1
ATOM 4595 C C . MET A 1 599 ? -2.607 10.283 2.214 1.00 94.06 599 MET A C 1
ATOM 4597 O O . MET A 1 599 ? -2.950 11.467 2.261 1.00 94.06 599 MET A O 1
ATOM 4601 N N . SER A 1 600 ? -1.650 9.858 1.383 1.00 94.31 600 SER A N 1
ATOM 4602 C CA . SER A 1 600 ? -0.745 10.764 0.672 1.00 94.31 600 SER A CA 1
ATOM 4603 C C . SER A 1 600 ? -0.775 10.555 -0.834 1.00 94.31 600 SER A C 1
ATOM 4605 O O . SER A 1 600 ? -0.606 11.524 -1.573 1.00 94.31 600 SER A O 1
ATOM 4607 N N . HIS A 1 601 ? -1.083 9.341 -1.308 1.00 95.50 601 HIS A N 1
ATOM 4608 C CA . HIS A 1 601 ? -1.008 9.041 -2.736 1.00 95.50 601 HIS A CA 1
ATOM 4609 C C . HIS A 1 601 ? -2.350 8.890 -3.462 1.00 95.50 601 HIS A C 1
ATOM 4611 O O . HIS A 1 601 ? -2.338 8.721 -4.682 1.00 95.50 601 HIS A O 1
ATOM 4617 N N . TYR A 1 602 ? -3.505 8.952 -2.792 1.00 96.31 602 TYR A N 1
ATOM 4618 C CA . TYR A 1 602 ? -4.788 8.731 -3.476 1.00 96.31 602 TYR A CA 1
ATOM 4619 C C . TYR A 1 602 ? -5.472 10.011 -3.965 1.00 96.31 602 TYR A C 1
ATOM 4621 O O . TYR A 1 602 ? -6.122 9.987 -5.010 1.00 96.31 602 TYR A O 1
ATOM 4629 N N . SER A 1 603 ? -5.341 11.117 -3.232 1.00 95.50 603 SER A N 1
ATOM 4630 C CA . SER A 1 603 ? -6.145 12.319 -3.467 1.00 95.50 603 SER A CA 1
ATOM 4631 C C . SER A 1 603 ? -5.781 13.029 -4.768 1.00 95.50 603 SER A C 1
ATOM 4633 O O . SER A 1 603 ? -4.628 13.035 -5.210 1.00 95.50 603 SER A O 1
ATOM 4635 N N . ARG A 1 604 ? -6.778 13.672 -5.379 1.00 95.12 604 ARG A N 1
ATOM 4636 C CA . ARG A 1 604 ? -6.546 14.723 -6.377 1.00 95.12 604 ARG A CA 1
ATOM 4637 C C . ARG A 1 604 ? -6.178 16.019 -5.673 1.00 95.12 604 ARG A C 1
ATOM 4639 O O . ARG A 1 604 ? -6.723 16.308 -4.610 1.00 95.12 604 ARG A O 1
ATOM 4646 N N . LEU A 1 605 ? -5.279 16.792 -6.275 1.00 94.94 605 LEU A N 1
ATOM 4647 C CA . LEU A 1 605 ? -4.807 18.056 -5.716 1.00 94.94 605 LEU A CA 1
ATOM 4648 C C . LEU A 1 605 ? -5.175 19.235 -6.620 1.00 94.94 605 LEU A C 1
ATOM 4650 O O . LEU A 1 605 ? -5.182 19.109 -7.844 1.00 94.94 605 LEU A O 1
ATOM 4654 N N . THR A 1 606 ? -5.429 20.386 -6.003 1.00 93.50 606 THR A N 1
ATOM 4655 C CA . THR A 1 606 ? -5.605 21.682 -6.666 1.00 93.50 606 THR A CA 1
ATOM 4656 C C . THR A 1 606 ? -4.692 22.726 -6.032 1.00 93.50 606 THR A C 1
ATOM 4658 O O . THR A 1 606 ? -4.346 22.614 -4.853 1.00 93.50 606 THR A O 1
ATOM 4661 N N . ASN A 1 607 ? -4.290 23.740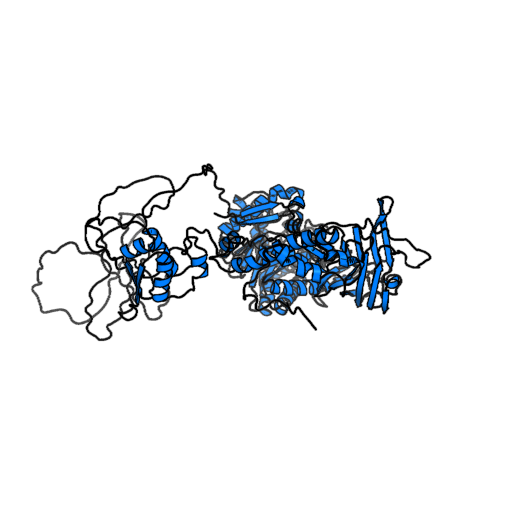 -6.800 1.00 92.69 607 ASN A N 1
ATOM 4662 C CA . ASN A 1 607 ? -3.426 24.801 -6.295 1.00 92.69 607 ASN A CA 1
ATOM 4663 C C . ASN A 1 607 ? -4.258 25.929 -5.671 1.00 92.69 607 ASN A C 1
ATOM 4665 O O . ASN A 1 607 ? -5.049 26.585 -6.352 1.00 92.69 607 ASN A O 1
ATOM 4669 N N . VAL A 1 608 ? -4.047 26.201 -4.384 1.00 89.94 608 VAL A N 1
ATOM 4670 C CA . VAL A 1 608 ? -4.657 27.331 -3.67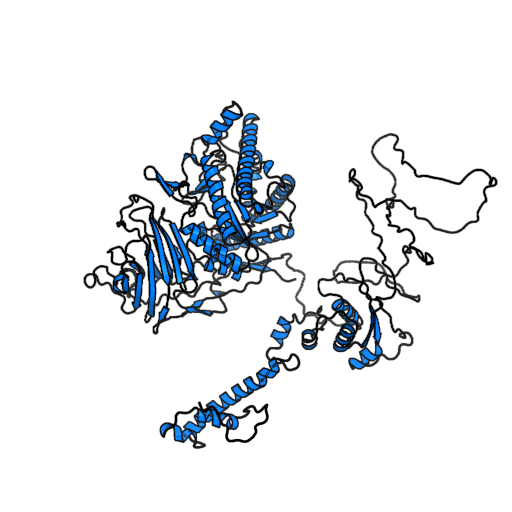7 1.00 89.94 608 VAL A CA 1
ATOM 4671 C C . VAL A 1 608 ? -3.561 28.165 -3.035 1.00 89.94 608 VAL A C 1
ATOM 4673 O O . VAL A 1 608 ? -2.962 27.776 -2.041 1.00 89.94 608 VAL A O 1
ATOM 4676 N N . GLY A 1 609 ? -3.302 29.344 -3.605 1.00 85.56 609 GLY A N 1
ATOM 4677 C CA . GLY A 1 609 ? -2.321 30.279 -3.048 1.00 85.56 609 GLY A CA 1
ATOM 4678 C C . GLY A 1 609 ? -0.879 29.762 -3.068 1.00 85.56 609 GLY A C 1
ATOM 4679 O O . GLY A 1 609 ? -0.074 30.229 -2.268 1.00 85.56 609 GLY A O 1
ATOM 4680 N N . GLY A 1 610 ? -0.554 28.830 -3.972 1.00 83.69 610 GLY A N 1
ATOM 4681 C CA . GLY A 1 610 ? 0.750 28.170 -4.048 1.00 83.69 610 GLY A CA 1
ATOM 4682 C C . GLY A 1 610 ? 0.789 26.782 -3.404 1.00 83.69 610 GLY A C 1
ATOM 4683 O O . GLY A 1 610 ? 1.663 26.001 -3.768 1.00 83.69 610 GLY A O 1
ATOM 4684 N N . ASP A 1 611 ? -0.176 26.438 -2.549 1.00 88.44 611 ASP A N 1
ATOM 4685 C CA . ASP A 1 611 ? -0.240 25.134 -1.884 1.00 88.44 611 ASP A CA 1
ATOM 4686 C C . ASP A 1 611 ? -1.076 24.134 -2.691 1.00 88.44 611 ASP A C 1
ATOM 4688 O O . ASP A 1 611 ? -2.166 24.457 -3.169 1.00 88.44 611 ASP A O 1
ATOM 4692 N N . TRP A 1 612 ? -0.589 22.900 -2.812 1.00 92.94 612 TRP A N 1
ATOM 4693 C CA . TRP A 1 612 ? -1.322 21.801 -3.439 1.00 92.94 612 TRP A CA 1
ATOM 4694 C C . TRP A 1 612 ? -2.153 21.063 -2.395 1.00 92.94 612 TRP A C 1
ATOM 4696 O O . TRP A 1 612 ? -1.613 20.273 -1.624 1.00 92.94 612 TRP A O 1
ATOM 4706 N N . ILE A 1 613 ? -3.462 21.309 -2.371 1.00 94.88 613 ILE A N 1
ATOM 4707 C CA . ILE A 1 613 ? -4.382 20.739 -1.379 1.00 94.88 613 ILE A CA 1
ATOM 4708 C C . ILE A 1 613 ? -5.377 19.774 -2.016 1.00 94.88 613 ILE A C 1
ATOM 4710 O O . ILE A 1 613 ? -5.714 19.910 -3.191 1.00 94.88 613 ILE A O 1
ATOM 4714 N N . ALA A 1 614 ? -5.863 18.815 -1.231 1.00 95.44 614 ALA A N 1
ATOM 4715 C CA . ALA A 1 614 ? -6.861 17.849 -1.651 1.00 95.44 614 ALA A CA 1
ATOM 4716 C C . ALA A 1 614 ? -8.122 18.555 -2.167 1.00 95.44 614 ALA A C 1
ATOM 4718 O O . ALA A 1 614 ? -8.707 19.396 -1.481 1.00 95.44 614 ALA A O 1
ATOM 4719 N N . ASP A 1 615 ? -8.546 18.181 -3.371 1.00 90.06 615 ASP A N 1
ATOM 4720 C CA . ASP A 1 615 ? -9.765 18.663 -4.006 1.00 90.06 615 ASP A CA 1
ATOM 4721 C C . ASP A 1 615 ? -10.595 17.484 -4.501 1.00 90.06 615 ASP A C 1
ATOM 4723 O O . ASP A 1 615 ? -10.100 16.555 -5.130 1.00 90.06 615 ASP A O 1
ATOM 4727 N N . SER A 1 616 ? -11.885 17.535 -4.193 1.00 89.62 616 SER A N 1
ATOM 4728 C CA . SER A 1 616 ? -12.859 16.500 -4.534 1.00 89.62 616 SER A CA 1
ATOM 4729 C C . SER A 1 616 ? -13.792 16.905 -5.679 1.00 89.62 616 SER A C 1
ATOM 4731 O O . SER A 1 616 ? -14.665 16.127 -6.061 1.00 89.62 616 SER A O 1
ATOM 4733 N N . SER A 1 617 ? -13.636 18.112 -6.235 1.00 86.31 617 SER A N 1
ATOM 4734 C CA . SER A 1 617 ? -14.521 18.669 -7.267 1.00 86.31 617 SER A CA 1
ATOM 4735 C C . SER A 1 617 ? -14.529 17.857 -8.572 1.00 86.31 617 SER A C 1
ATOM 4737 O O . SER A 1 617 ? -15.580 17.689 -9.191 1.00 86.31 617 SER A O 1
ATOM 4739 N N . ALA A 1 618 ? -13.374 17.307 -8.958 1.00 82.12 618 ALA A N 1
ATOM 4740 C CA . ALA A 1 618 ? -13.169 16.500 -10.164 1.00 82.12 618 ALA A CA 1
ATOM 4741 C C . ALA A 1 618 ? -13.113 14.982 -9.886 1.00 82.12 618 ALA A C 1
ATOM 4743 O O . ALA A 1 618 ? -12.678 14.206 -10.740 1.00 82.12 618 ALA A O 1
ATOM 4744 N N . GLY A 1 619 ? -13.528 14.559 -8.688 1.00 90.62 619 GLY A N 1
ATOM 4745 C CA . GLY A 1 619 ? -13.408 13.190 -8.183 1.00 90.62 619 GLY A CA 1
ATOM 4746 C C . GLY A 1 619 ? -12.454 13.088 -6.992 1.00 90.62 619 GLY A C 1
ATOM 4747 O O . GLY A 1 619 ? -11.722 14.023 -6.687 1.00 90.62 619 GLY A O 1
ATOM 4748 N N . PHE A 1 620 ? -12.470 11.941 -6.313 1.00 95.19 620 PHE A N 1
ATOM 4749 C CA . PHE A 1 620 ? -11.739 11.742 -5.053 1.00 95.19 620 PHE A CA 1
ATOM 4750 C C . PHE A 1 620 ? -10.365 11.092 -5.250 1.00 95.19 620 PHE A C 1
ATOM 4752 O O . PHE A 1 620 ? -9.443 11.376 -4.493 1.00 95.19 620 PHE A O 1
ATOM 4759 N N . LEU A 1 621 ? -10.225 10.249 -6.280 1.00 97.56 621 LEU A N 1
ATOM 4760 C CA . LEU A 1 621 ? -9.010 9.483 -6.556 1.00 97.56 621 LEU A CA 1
ATOM 4761 C C . LEU A 1 621 ? -8.286 10.033 -7.793 1.00 97.56 621 LEU A C 1
ATOM 4763 O O . LEU A 1 621 ? -8.915 10.340 -8.817 1.00 97.56 621 LEU A O 1
ATOM 4767 N N . ASN A 1 622 ? -6.964 10.175 -7.709 1.00 96.69 622 ASN A N 1
ATOM 4768 C CA . ASN A 1 622 ? -6.129 10.512 -8.859 1.00 96.69 622 ASN A CA 1
ATOM 4769 C C . ASN A 1 622 ? -5.953 9.295 -9.798 1.00 96.69 622 ASN A C 1
ATOM 4771 O O . ASN A 1 622 ? -6.124 8.156 -9.358 1.00 96.69 622 ASN A O 1
ATOM 4775 N N . PRO A 1 623 ? -5.652 9.507 -11.097 1.00 96.88 623 PRO A N 1
ATOM 4776 C CA . PRO A 1 623 ? -5.551 8.408 -12.059 1.00 96.88 623 PRO A CA 1
ATOM 4777 C C . PRO A 1 623 ? -4.530 7.314 -11.688 1.00 96.88 623 PRO A C 1
ATOM 4779 O O . PRO A 1 623 ? -4.952 6.159 -11.680 1.00 96.88 623 PRO A O 1
ATOM 4782 N N . PRO A 1 624 ? -3.283 7.631 -11.261 1.00 97.94 624 PRO A N 1
ATOM 4783 C CA . PRO A 1 624 ? -2.334 6.605 -10.812 1.00 97.94 624 PRO A CA 1
ATOM 4784 C C . PRO A 1 624 ? -2.898 5.660 -9.742 1.00 97.94 624 PRO A C 1
ATOM 4786 O O . PRO A 1 624 ? -2.854 4.438 -9.886 1.00 97.94 624 PRO A O 1
ATOM 4789 N N . CYS A 1 625 ? -3.532 6.217 -8.706 1.00 98.31 625 CYS A N 1
ATOM 4790 C CA . CYS A 1 625 ? -4.187 5.428 -7.666 1.00 98.31 625 CYS A CA 1
ATOM 4791 C C . CYS A 1 625 ? -5.268 4.499 -8.235 1.00 98.31 625 CYS A C 1
ATOM 4793 O O . CYS A 1 625 ? -5.322 3.319 -7.881 1.00 98.31 625 CYS A O 1
ATOM 4795 N N . VAL A 1 626 ? -6.104 5.003 -9.147 1.00 98.44 626 VAL A N 1
ATOM 4796 C CA . VAL A 1 626 ? -7.170 4.216 -9.782 1.00 98.44 626 VAL A CA 1
ATOM 4797 C C . VAL A 1 626 ? -6.596 3.068 -10.614 1.00 98.44 626 VAL A C 1
ATOM 4799 O O . VAL A 1 626 ? -7.087 1.944 -10.510 1.00 98.44 626 VAL A O 1
ATOM 4802 N N . ALA A 1 627 ? -5.567 3.309 -11.429 1.00 98.06 627 ALA A N 1
ATOM 4803 C CA . ALA A 1 627 ? -4.967 2.259 -12.250 1.00 98.06 627 ALA A CA 1
ATOM 4804 C C . ALA A 1 627 ? -4.305 1.168 -11.408 1.00 98.06 627 ALA A C 1
ATOM 4806 O O . ALA A 1 627 ? -4.546 -0.016 -11.655 1.00 98.06 627 ALA A O 1
ATOM 4807 N N . TRP A 1 628 ? -3.542 1.555 -10.384 1.00 98.75 628 TRP A N 1
ATOM 4808 C CA . TRP A 1 628 ? -2.897 0.602 -9.486 1.00 98.75 628 TRP A CA 1
ATOM 4809 C C . TRP A 1 628 ? -3.920 -0.282 -8.765 1.00 98.75 628 TRP A C 1
ATOM 4811 O O . TRP A 1 628 ? -3.797 -1.507 -8.779 1.00 98.75 628 TRP A O 1
ATOM 4821 N N . HIS A 1 629 ? -4.975 0.311 -8.195 1.00 98.81 629 HIS A N 1
ATOM 4822 C CA . HIS A 1 629 ? -5.995 -0.450 -7.468 1.00 98.81 629 HIS A CA 1
ATOM 4823 C C . HIS A 1 629 ? -6.839 -1.337 -8.388 1.00 98.81 629 HIS A C 1
ATOM 4825 O O . HIS A 1 629 ? -7.182 -2.448 -7.992 1.00 98.81 629 HIS A O 1
ATOM 4831 N N . ASN A 1 630 ? -7.138 -0.905 -9.618 1.00 98.56 630 ASN A N 1
ATOM 4832 C CA . ASN A 1 630 ? -7.820 -1.759 -10.593 1.00 98.56 630 ASN A CA 1
ATOM 4833 C C . ASN A 1 630 ? -7.013 -3.030 -10.898 1.00 98.56 630 ASN A C 1
ATOM 4835 O O . ASN A 1 630 ? -7.569 -4.130 -10.877 1.00 98.56 630 ASN A O 1
ATOM 4839 N N . ASP A 1 631 ? -5.707 -2.896 -11.142 1.00 98.31 631 ASP A N 1
ATOM 4840 C CA . ASP A 1 631 ? -4.825 -4.041 -11.391 1.00 98.31 631 ASP A CA 1
ATOM 4841 C C . ASP A 1 631 ? -4.666 -4.917 -10.133 1.00 98.31 631 ASP A C 1
ATOM 4843 O O . ASP A 1 631 ? -4.799 -6.142 -10.200 1.00 98.31 631 ASP A O 1
ATOM 4847 N N . PHE A 1 632 ? -4.491 -4.300 -8.959 1.00 98.69 632 PHE A N 1
ATOM 4848 C CA . PHE A 1 632 ? -4.417 -5.001 -7.674 1.00 98.69 632 PHE A CA 1
ATOM 4849 C C . PHE A 1 632 ? -5.661 -5.840 -7.385 1.00 98.69 632 PHE A C 1
ATOM 4851 O O . PHE A 1 632 ? -5.545 -7.035 -7.112 1.00 98.69 632 PHE A O 1
ATOM 4858 N N . LEU A 1 633 ? -6.853 -5.254 -7.491 1.00 98.75 633 LEU A N 1
ATOM 4859 C CA . LEU A 1 633 ? -8.118 -5.927 -7.192 1.00 98.75 633 LEU A CA 1
ATOM 4860 C C . LEU A 1 633 ? -8.432 -7.025 -8.218 1.00 98.75 633 LEU A C 1
ATOM 4862 O O . LEU A 1 633 ? -8.865 -8.118 -7.843 1.00 98.75 633 LEU A O 1
ATOM 4866 N N . ALA A 1 634 ? -8.152 -6.791 -9.504 1.00 97.75 634 ALA A N 1
ATOM 4867 C CA . ALA A 1 634 ? -8.313 -7.810 -10.540 1.00 97.75 634 ALA A CA 1
ATOM 4868 C C . ALA A 1 634 ? -7.418 -9.037 -10.281 1.00 97.75 634 ALA A C 1
ATOM 4870 O O . ALA A 1 634 ? -7.864 -10.182 -10.410 1.00 97.75 634 ALA A O 1
ATOM 4871 N N . ARG A 1 635 ? -6.166 -8.816 -9.864 1.00 96.56 635 ARG A N 1
ATOM 4872 C CA . ARG A 1 635 ? -5.222 -9.895 -9.534 1.00 96.56 635 ARG A CA 1
ATOM 4873 C C . ARG A 1 635 ? -5.530 -10.565 -8.207 1.00 96.56 635 ARG A C 1
ATOM 4875 O O . ARG A 1 635 ? -5.435 -11.786 -8.123 1.00 96.56 635 ARG A O 1
ATOM 4882 N N . ALA A 1 636 ? -5.940 -9.808 -7.194 1.00 97.56 636 ALA A N 1
ATOM 4883 C CA . ALA A 1 636 ? -6.391 -10.360 -5.923 1.00 97.56 636 ALA A CA 1
ATOM 4884 C C . ALA A 1 636 ? -7.521 -11.370 -6.162 1.00 97.56 636 ALA A C 1
ATOM 4886 O O . ALA A 1 636 ? -7.423 -12.518 -5.729 1.00 97.56 636 ALA A O 1
ATOM 4887 N N . LYS A 1 637 ? -8.511 -11.007 -6.989 1.00 96.56 637 LYS A N 1
ATOM 4888 C CA . LYS A 1 637 ? -9.574 -11.921 -7.424 1.00 96.56 637 LYS A CA 1
ATOM 4889 C C . LYS A 1 637 ? -9.041 -13.158 -8.145 1.00 96.56 637 LYS A C 1
ATOM 4891 O O . LYS A 1 637 ? -9.457 -14.271 -7.824 1.00 96.56 637 LYS A O 1
ATOM 4896 N N . LEU A 1 638 ? -8.119 -12.988 -9.098 1.00 94.44 638 LEU A N 1
ATOM 4897 C CA . LEU A 1 638 ? -7.493 -14.107 -9.818 1.00 94.44 638 LEU A CA 1
ATOM 4898 C C . LEU A 1 638 ? -6.801 -15.087 -8.856 1.00 94.44 638 LEU A C 1
ATOM 4900 O O . LEU A 1 638 ? -6.895 -16.303 -9.026 1.00 94.44 638 LEU A O 1
ATOM 4904 N N . TYR A 1 639 ? -6.152 -14.557 -7.821 1.00 90.75 639 TYR A N 1
ATOM 4905 C CA . TYR A 1 639 ? -5.469 -15.325 -6.782 1.00 90.75 639 TYR A CA 1
ATOM 4906 C C . TYR A 1 639 ? -6.368 -15.727 -5.606 1.00 90.75 639 TYR A C 1
ATOM 4908 O O . TYR A 1 639 ? -5.875 -16.330 -4.655 1.00 90.75 639 TYR A O 1
ATOM 4916 N N . ARG A 1 640 ? -7.684 -15.481 -5.700 1.00 93.62 640 ARG A N 1
ATOM 4917 C CA . ARG A 1 640 ? -8.695 -15.828 -4.687 1.00 93.62 640 ARG A CA 1
ATOM 4918 C C . ARG A 1 640 ? -8.449 -15.174 -3.323 1.00 93.62 640 ARG A C 1
ATOM 4920 O O . ARG A 1 640 ? -8.697 -15.785 -2.285 1.00 93.62 640 ARG A O 1
ATOM 4927 N N . PHE A 1 641 ? -7.971 -13.936 -3.341 1.00 97.12 641 PHE A N 1
ATOM 4928 C CA . PHE A 1 641 ? -7.991 -13.051 -2.188 1.00 97.12 641 PHE A CA 1
ATOM 4929 C C . PHE A 1 641 ? -9.250 -12.186 -2.214 1.00 97.12 641 PHE A C 1
ATOM 4931 O O . PHE A 1 641 ? -9.532 -11.517 -3.209 1.00 97.12 641 PHE A O 1
ATOM 4938 N N . ASP A 1 642 ? -9.955 -12.153 -1.090 1.00 97.69 642 ASP A N 1
ATOM 4939 C CA . ASP A 1 642 ? -10.782 -11.010 -0.729 1.00 97.69 642 ASP A CA 1
ATOM 4940 C C . ASP A 1 642 ? -9.876 -9.848 -0.291 1.00 97.69 642 ASP A C 1
ATOM 4942 O O . ASP A 1 642 ? -8.775 -10.056 0.227 1.00 97.69 642 ASP A O 1
ATOM 4946 N N . VAL A 1 643 ? -10.343 -8.613 -0.469 1.00 98.69 643 VAL A N 1
ATOM 4947 C CA . VAL A 1 643 ? -9.590 -7.407 -0.097 1.00 98.69 643 VAL A CA 1
ATOM 4948 C C . VAL A 1 643 ? -10.470 -6.507 0.753 1.00 98.69 643 VAL A C 1
ATOM 4950 O O . VAL A 1 643 ? -11.556 -6.128 0.322 1.00 98.69 643 VAL A O 1
ATOM 4953 N N . ILE A 1 644 ? -9.990 -6.157 1.944 1.00 98.88 644 ILE A N 1
ATOM 4954 C CA . ILE A 1 644 ? -10.553 -5.091 2.774 1.00 98.88 644 ILE A CA 1
ATOM 4955 C C . ILE A 1 644 ? -9.852 -3.797 2.380 1.00 98.88 644 ILE A C 1
ATOM 4957 O O . ILE A 1 644 ? -8.641 -3.689 2.553 1.00 98.88 644 ILE A O 1
ATOM 4961 N N . LEU A 1 645 ? -10.602 -2.824 1.867 1.00 98.81 645 LEU A N 1
ATOM 4962 C CA . LEU A 1 645 ? -10.085 -1.481 1.613 1.00 98.81 645 LEU A CA 1
ATOM 4963 C C . LEU A 1 645 ? -10.254 -0.650 2.886 1.00 98.81 645 LEU A C 1
ATOM 4965 O O . LEU A 1 645 ? -11.378 -0.423 3.340 1.00 98.81 645 LEU A O 1
ATOM 4969 N N . SER A 1 646 ? -9.130 -0.257 3.479 1.00 98.44 646 SER A N 1
ATOM 4970 C CA . SER A 1 646 ? -9.062 0.506 4.722 1.00 98.44 646 SER A CA 1
ATOM 4971 C C . SER A 1 646 ? -8.788 1.977 4.440 1.00 98.44 646 SER A C 1
ATOM 4973 O O . SER A 1 646 ? -7.800 2.299 3.786 1.00 98.44 646 SER A O 1
ATOM 4975 N N . LEU A 1 647 ? -9.658 2.860 4.935 1.00 98.31 647 LEU A N 1
ATOM 4976 C CA . LEU A 1 647 ? -9.513 4.314 4.838 1.00 98.31 647 LEU A CA 1
ATOM 4977 C C . LEU A 1 647 ? -9.409 4.921 6.238 1.00 98.31 647 LEU A C 1
ATOM 4979 O O . LEU A 1 647 ? -10.319 4.739 7.048 1.00 98.31 647 LEU A O 1
ATOM 4983 N N . SER A 1 648 ? -8.335 5.667 6.495 1.00 95.81 648 SER A N 1
ATOM 4984 C CA . SER A 1 648 ? -8.121 6.405 7.742 1.00 95.81 648 SER A CA 1
ATOM 4985 C C . SER A 1 648 ? -8.776 7.790 7.723 1.00 95.81 648 SER A C 1
ATOM 4987 O O . SER A 1 648 ? -9.068 8.352 6.664 1.00 95.81 648 SER A O 1
ATOM 4989 N N . PHE A 1 649 ? -8.976 8.386 8.903 1.00 96.44 649 PHE A N 1
ATOM 4990 C CA . PHE A 1 649 ? -9.381 9.792 9.049 1.00 96.44 649 PHE A CA 1
ATOM 4991 C C . PHE A 1 649 ? -8.160 10.716 8.951 1.00 96.44 649 PHE A C 1
ATOM 4993 O O . PHE A 1 649 ? -7.941 11.586 9.793 1.00 96.44 649 PHE A O 1
ATOM 5000 N N . GLU A 1 650 ? -7.342 10.523 7.923 1.00 95.25 650 GLU A N 1
ATOM 5001 C CA . GLU A 1 650 ? -6.003 11.091 7.850 1.00 95.25 650 GLU A CA 1
ATOM 5002 C C . GLU A 1 650 ? -5.649 11.530 6.424 1.00 95.25 650 GLU A C 1
ATOM 5004 O O . GLU A 1 650 ? -6.051 10.914 5.438 1.00 95.25 650 GLU A O 1
ATOM 5009 N N . LEU A 1 651 ? -4.881 12.615 6.313 1.00 96.19 651 LEU A N 1
ATOM 5010 C CA . LEU A 1 651 ? -4.270 13.066 5.064 1.00 96.19 651 LEU A CA 1
ATOM 5011 C C . LEU A 1 651 ? -2.842 13.542 5.317 1.00 96.19 651 LEU A C 1
ATOM 5013 O O . LEU A 1 651 ? -2.515 14.016 6.408 1.00 96.19 651 LEU A O 1
ATOM 5017 N N . LEU A 1 652 ? -2.005 13.519 4.279 1.00 96.44 652 LEU A N 1
ATOM 5018 C CA . LEU A 1 652 ? -0.717 14.205 4.333 1.00 96.44 652 LEU A CA 1
ATOM 5019 C C . LEU A 1 652 ? -0.933 15.689 4.680 1.00 96.44 652 LEU A C 1
ATOM 5021 O O . LEU A 1 652 ? -1.710 16.377 4.017 1.00 96.44 652 LEU A O 1
ATOM 5025 N N . ASN A 1 653 ? -0.243 16.214 5.700 1.00 96.44 653 ASN A N 1
ATOM 5026 C CA . ASN A 1 653 ? -0.505 17.567 6.208 1.00 96.44 653 ASN A CA 1
ATOM 5027 C C . ASN A 1 653 ? -0.264 18.645 5.140 1.00 96.44 653 ASN A C 1
ATOM 5029 O O . ASN A 1 653 ? -1.004 19.625 5.082 1.00 96.44 653 ASN A O 1
ATOM 5033 N N . GLU A 1 654 ? 0.741 18.443 4.282 1.00 95.56 654 GLU A N 1
ATOM 5034 C CA . GLU A 1 654 ? 1.047 19.320 3.142 1.00 95.56 654 GLU A CA 1
ATOM 5035 C C . GLU A 1 654 ? -0.130 19.412 2.154 1.00 95.56 654 GLU A C 1
ATOM 5037 O O . GLU A 1 654 ? -0.354 20.471 1.576 1.00 95.56 654 GLU A O 1
ATOM 5042 N N . ASN A 1 655 ? -0.918 18.339 2.008 1.00 96.06 655 ASN A N 1
ATOM 5043 C CA . ASN A 1 655 ? -2.064 18.289 1.101 1.00 96.06 655 ASN A CA 1
ATOM 5044 C C . ASN A 1 655 ? -3.420 18.466 1.795 1.00 96.06 655 ASN A C 1
ATOM 5046 O O . ASN A 1 655 ? -4.439 18.589 1.123 1.00 96.06 655 ASN A O 1
ATOM 5050 N N . CYS A 1 656 ? -3.480 18.490 3.124 1.00 96.81 656 CYS A N 1
ATOM 5051 C CA . CYS A 1 656 ? -4.741 18.619 3.843 1.00 96.81 656 CYS A CA 1
ATOM 5052 C C . CYS A 1 656 ? -5.182 20.093 3.914 1.00 96.81 656 CYS A C 1
ATOM 5054 O O . CYS A 1 656 ? -4.438 20.907 4.478 1.00 96.81 656 CYS A O 1
ATOM 5056 N N . PRO A 1 657 ? -6.378 20.478 3.423 1.00 96.06 657 PRO A N 1
ATOM 5057 C CA . PRO A 1 657 ? -6.905 21.827 3.617 1.00 96.06 657 PRO A CA 1
ATOM 5058 C C . PRO A 1 657 ? -6.879 22.229 5.105 1.00 96.06 657 PRO A C 1
ATOM 5060 O O . PRO A 1 657 ? -7.362 21.463 5.938 1.00 96.06 657 PRO A O 1
ATOM 5063 N N . PRO A 1 658 ? -6.372 23.419 5.487 1.00 95.69 658 PRO A N 1
ATOM 5064 C CA . PRO A 1 658 ? -6.236 23.794 6.900 1.00 95.69 658 PRO A CA 1
ATOM 5065 C C . PRO A 1 658 ? -7.530 23.677 7.715 1.00 95.69 658 PRO A C 1
ATOM 5067 O O . PRO A 1 658 ? -7.511 23.210 8.846 1.00 95.69 658 PRO A O 1
ATOM 5070 N N . ALA A 1 659 ? -8.676 24.027 7.123 1.00 95.69 659 ALA A N 1
ATOM 5071 C CA . ALA A 1 659 ? -9.977 23.934 7.788 1.00 95.69 659 ALA A CA 1
ATOM 5072 C C . ALA A 1 659 ? -10.432 22.492 8.078 1.00 95.69 659 ALA A C 1
ATOM 5074 O O . ALA A 1 659 ? -11.357 22.301 8.863 1.00 95.69 659 ALA A O 1
ATOM 5075 N N . TRP A 1 660 ? -9.834 21.491 7.426 1.00 97.06 660 TRP A N 1
ATOM 5076 C CA . TRP A 1 660 ? -10.156 20.081 7.638 1.00 97.06 660 TRP A CA 1
ATOM 5077 C C . TRP A 1 660 ? -9.348 19.463 8.773 1.00 97.06 660 TRP A C 1
ATOM 5079 O O . TRP A 1 660 ? -9.661 18.350 9.163 1.00 97.06 660 TRP A O 1
ATOM 5089 N N . ARG A 1 661 ? -8.323 20.137 9.301 1.00 97.75 661 ARG A N 1
ATOM 5090 C CA . ARG A 1 661 ? -7.416 19.567 10.305 1.00 97.75 661 ARG A CA 1
ATOM 5091 C C . ARG A 1 661 ? -8.010 19.648 11.707 1.00 97.75 661 ARG A C 1
ATOM 5093 O O . ARG A 1 661 ? -8.741 20.583 12.036 1.00 97.75 661 ARG A O 1
ATOM 5100 N N . GLN A 1 662 ? -7.643 18.688 12.543 1.00 98.12 662 GLN A N 1
ATOM 5101 C CA . GLN A 1 662 ? -7.796 18.769 13.992 1.00 98.12 662 GLN A CA 1
ATOM 5102 C C . GLN A 1 662 ? -6.743 19.725 14.596 1.00 98.12 662 GLN A C 1
ATOM 5104 O O . GLN A 1 662 ? -5.624 19.820 14.087 1.00 98.12 662 GLN A O 1
ATOM 5109 N N . TYR A 1 663 ? -7.094 20.434 15.677 1.00 98.12 663 TYR A N 1
ATOM 5110 C CA . TYR A 1 663 ? -6.221 21.412 16.348 1.00 98.12 663 TYR A CA 1
ATOM 5111 C C . TYR A 1 663 ? -6.278 21.290 17.873 1.00 98.12 663 TYR A C 1
ATOM 5113 O O . TYR A 1 663 ? -7.337 20.995 18.433 1.00 98.12 663 TYR A O 1
ATOM 5121 N N . ASP A 1 664 ? -5.162 21.563 18.547 1.00 97.56 664 ASP A N 1
ATOM 5122 C CA . ASP A 1 664 ? -5.102 21.715 20.002 1.00 97.56 664 ASP A CA 1
ATOM 5123 C C . ASP A 1 664 ? -5.698 23.053 20.481 1.00 97.56 664 ASP A C 1
ATOM 5125 O O . ASP A 1 664 ? -6.023 23.947 19.696 1.00 97.56 664 ASP A O 1
ATOM 5129 N N . TYR A 1 665 ? -5.825 23.210 21.803 1.00 96.62 665 TYR A N 1
ATOM 5130 C CA . TYR A 1 665 ? -6.377 24.422 22.423 1.00 96.62 665 TYR A CA 1
ATOM 5131 C C . TYR A 1 665 ? -5.594 25.706 22.078 1.00 96.62 665 TYR A C 1
ATOM 5133 O O . TYR A 1 665 ? -6.145 26.805 22.123 1.00 96.62 665 TYR A O 1
ATOM 5141 N N . ASN A 1 666 ? -4.308 25.579 21.738 1.00 95.50 666 ASN A N 1
ATOM 5142 C CA . ASN A 1 666 ? -3.426 26.690 21.388 1.00 95.50 666 ASN A CA 1
ATOM 5143 C C . ASN A 1 666 ? -3.384 26.965 19.873 1.00 95.50 666 ASN A C 1
ATOM 5145 O O . ASN A 1 666 ? -2.695 27.894 19.449 1.00 95.50 666 ASN A O 1
ATOM 5149 N N . GLY A 1 667 ? -4.114 26.192 19.063 1.00 95.81 667 GLY A N 1
ATOM 5150 C CA . GLY A 1 667 ? -4.158 26.324 17.610 1.00 95.81 667 GLY A CA 1
ATOM 5151 C C . GLY A 1 667 ? -3.020 25.617 16.867 1.00 95.81 667 GLY A C 1
ATOM 5152 O O . GLY A 1 667 ? -2.778 25.940 15.703 1.00 95.81 667 GLY A O 1
ATOM 5153 N N . ASN A 1 668 ? -2.327 24.660 17.489 1.00 96.56 668 ASN A N 1
ATOM 5154 C CA . ASN A 1 668 ? -1.370 23.801 16.790 1.00 96.56 668 ASN A CA 1
ATOM 5155 C C . ASN A 1 668 ? -2.101 22.633 16.108 1.00 96.56 668 ASN A C 1
ATOM 5157 O O . ASN A 1 668 ? -3.033 22.088 16.697 1.00 96.56 668 ASN A O 1
ATOM 5161 N N . PRO A 1 669 ? -1.719 22.244 14.878 1.00 96.25 669 PRO A N 1
ATOM 5162 C CA . PRO A 1 669 ? -2.382 21.158 14.164 1.00 96.25 669 PRO A CA 1
ATOM 5163 C C . PRO A 1 669 ? -2.029 19.782 14.744 1.00 96.25 669 PRO A C 1
ATOM 5165 O O . PRO A 1 669 ? -0.914 19.560 15.221 1.00 96.25 669 PRO A O 1
ATOM 5168 N N . ALA A 1 670 ? -2.959 18.838 14.604 1.00 95.62 670 ALA A N 1
ATOM 5169 C CA . ALA A 1 670 ? -2.788 17.434 14.956 1.00 95.62 670 ALA A CA 1
ATOM 5170 C C . ALA A 1 670 ? -1.796 16.742 14.010 1.00 95.62 670 ALA A C 1
ATOM 5172 O O . ALA A 1 670 ? -2.213 16.152 13.016 1.00 95.62 670 ALA A O 1
ATOM 5173 N N . LEU A 1 671 ? -0.494 16.852 14.279 1.00 94.69 671 LEU A N 1
ATOM 5174 C CA . LEU A 1 671 ? 0.554 16.221 13.471 1.00 94.69 671 LEU A CA 1
ATOM 5175 C C . LEU A 1 671 ? 0.965 14.864 14.046 1.00 94.69 671 LEU A C 1
ATOM 5177 O O . LEU A 1 671 ? 1.169 14.732 15.259 1.00 94.69 671 LEU A O 1
ATOM 5181 N N . THR A 1 672 ? 1.137 13.883 13.163 1.00 91.38 672 THR A N 1
ATOM 5182 C CA . THR A 1 672 ? 1.710 12.574 13.508 1.00 91.38 672 THR A CA 1
ATOM 5183 C C . THR A 1 672 ? 3.239 12.612 13.557 1.00 91.38 672 THR A C 1
ATOM 5185 O O . THR A 1 672 ? 3.870 13.635 13.284 1.00 91.38 672 THR A O 1
ATOM 5188 N N . GLY A 1 673 ? 3.851 11.485 13.933 1.00 87.94 673 GLY A N 1
ATOM 5189 C CA . GLY A 1 673 ? 5.306 11.339 14.024 1.00 87.94 673 GLY A CA 1
ATOM 5190 C C . GLY A 1 673 ? 6.031 11.107 12.692 1.00 87.94 673 GLY A C 1
ATOM 5191 O O . GLY A 1 673 ? 7.259 11.025 12.692 1.00 87.94 673 GLY A O 1
ATOM 5192 N N . TRP A 1 674 ? 5.312 10.984 11.572 1.00 88.25 674 TRP A N 1
ATOM 5193 C CA . TRP A 1 674 ? 5.908 10.725 10.258 1.00 88.25 674 TRP A CA 1
ATOM 5194 C C . TRP A 1 674 ? 6.664 11.944 9.709 1.00 88.25 674 TRP A C 1
ATOM 5196 O O . TRP A 1 674 ? 6.463 13.079 10.139 1.00 88.25 674 TRP A O 1
ATOM 5206 N N . THR A 1 675 ? 7.576 11.720 8.759 1.00 89.19 675 THR A N 1
ATOM 5207 C CA . THR A 1 675 ? 8.294 12.799 8.060 1.00 89.19 675 THR A CA 1
ATOM 5208 C C . THR A 1 675 ? 8.178 12.619 6.544 1.00 89.19 675 THR A C 1
ATOM 5210 O O . THR A 1 675 ? 8.768 11.681 6.009 1.00 89.19 675 THR A O 1
ATOM 5213 N N . PRO A 1 676 ? 7.478 13.524 5.832 1.00 92.12 676 PRO A N 1
ATOM 5214 C CA . PRO A 1 676 ? 6.670 14.635 6.360 1.00 92.12 676 PRO A CA 1
ATOM 5215 C C . PRO A 1 676 ? 5.503 14.138 7.234 1.00 92.12 676 PRO A C 1
ATOM 5217 O O . PRO A 1 676 ? 5.074 12.994 7.077 1.00 92.12 676 PRO A O 1
ATOM 5220 N N . PRO A 1 677 ? 4.977 14.975 8.142 1.00 94.69 677 PRO A N 1
ATOM 5221 C CA . PRO A 1 677 ? 3.872 14.565 8.983 1.00 94.69 677 PRO A CA 1
ATOM 5222 C C . PRO A 1 677 ? 2.574 14.551 8.190 1.00 94.69 677 PRO A C 1
ATOM 5224 O O . PRO A 1 677 ? 2.341 15.348 7.276 1.00 94.69 677 PRO A O 1
ATOM 5227 N N . SER A 1 678 ? 1.683 13.689 8.625 1.00 95.56 678 SER A N 1
ATOM 5228 C CA . SER A 1 678 ? 0.273 13.745 8.286 1.00 95.56 678 SER A CA 1
ATOM 5229 C C . SER A 1 678 ? -0.519 14.518 9.322 1.00 95.56 678 SER A C 1
ATOM 5231 O O . SER A 1 678 ? 0.033 15.012 10.310 1.00 95.56 678 SER A O 1
ATOM 5233 N N . THR A 1 679 ? -1.817 14.653 9.078 1.00 96.81 679 THR A N 1
ATOM 5234 C CA . THR A 1 679 ? -2.741 15.254 10.026 1.00 96.81 679 THR A CA 1
ATOM 5235 C C . THR A 1 679 ? -4.104 14.580 10.007 1.00 96.81 679 THR A C 1
ATOM 5237 O O . THR A 1 679 ? -4.582 14.138 8.959 1.00 96.81 679 THR A O 1
ATOM 5240 N N . LEU A 1 680 ? -4.732 14.528 11.181 1.00 96.25 680 LEU A N 1
ATOM 5241 C CA . LEU A 1 680 ? -6.043 13.922 11.361 1.00 96.25 680 LEU A CA 1
ATOM 5242 C C . LEU A 1 680 ? -7.144 14.892 10.925 1.00 96.25 680 LEU A C 1
ATOM 5244 O O . LEU A 1 680 ? -7.106 16.096 11.212 1.00 96.25 680 LEU A O 1
ATOM 5248 N N . LEU A 1 681 ? -8.142 14.345 10.240 1.00 97.19 681 LEU A N 1
ATOM 5249 C CA . LEU A 1 681 ? -9.290 15.075 9.732 1.00 97.19 681 LEU A CA 1
ATOM 5250 C C . LEU A 1 681 ? -10.291 15.363 10.853 1.00 97.19 681 LEU A C 1
ATOM 5252 O O . LEU A 1 681 ? -10.571 14.525 11.712 1.00 97.19 681 LEU A O 1
ATOM 5256 N N . SER A 1 682 ? -10.845 16.572 10.848 1.00 97.19 682 SER A N 1
ATOM 5257 C CA . SER A 1 682 ? -11.846 17.016 11.808 1.00 97.19 682 SER A CA 1
ATOM 5258 C C . SER A 1 682 ? -13.134 16.217 11.630 1.00 97.19 682 SER A C 1
ATOM 5260 O O . SER A 1 682 ? -13.747 16.178 10.558 1.00 97.19 682 SER A O 1
ATOM 5262 N N . ILE A 1 683 ? -13.563 15.609 12.732 1.00 97.62 683 ILE A N 1
ATOM 5263 C CA . ILE A 1 683 ? -14.762 14.773 12.823 1.00 97.62 683 ILE A CA 1
ATOM 5264 C C . ILE A 1 683 ? -16.039 15.596 12.609 1.00 97.62 683 ILE A C 1
ATOM 5266 O O . ILE A 1 683 ? -17.021 15.095 12.070 1.00 97.62 683 ILE A O 1
ATOM 5270 N N . THR A 1 684 ? -16.033 16.877 12.984 1.00 97.81 684 THR A N 1
ATOM 5271 C CA . THR A 1 684 ? -17.217 17.750 12.888 1.00 97.81 684 THR A CA 1
ATOM 5272 C C . THR A 1 684 ? -17.219 18.631 11.636 1.00 97.81 684 THR A C 1
ATOM 5274 O O . THR A 1 684 ? -18.196 19.339 11.370 1.00 97.81 684 THR A O 1
ATOM 5277 N N . ASN A 1 685 ? -16.148 18.599 10.836 1.00 97.88 685 ASN A N 1
ATOM 5278 C CA . ASN A 1 685 ? -16.068 19.370 9.605 1.00 97.88 685 ASN A CA 1
ATOM 5279 C C . ASN A 1 685 ? -16.802 18.666 8.455 1.00 97.88 685 ASN A C 1
ATOM 5281 O O . ASN A 1 685 ? -16.338 17.662 7.922 1.00 97.88 685 ASN A O 1
ATOM 5285 N N . GLN A 1 686 ? -17.913 19.246 7.999 1.00 96.69 686 GLN A N 1
ATOM 5286 C CA . GLN A 1 686 ? -18.742 18.648 6.944 1.00 96.69 686 GLN A CA 1
ATOM 5287 C C . GLN A 1 686 ? -18.005 18.435 5.613 1.00 96.69 686 GLN A C 1
ATOM 5289 O O . GLN A 1 686 ? -18.314 17.487 4.899 1.00 96.69 686 GLN A O 1
ATOM 5294 N N . SER A 1 687 ? -17.044 19.294 5.257 1.00 96.31 687 SER A N 1
ATOM 5295 C CA . SER A 1 687 ? -16.280 19.133 4.010 1.00 96.31 687 SER A CA 1
ATOM 5296 C C . SER A 1 687 ? -15.260 17.999 4.113 1.00 96.31 687 SER A C 1
ATOM 5298 O O . SER A 1 687 ? -15.137 17.218 3.173 1.00 96.31 687 SER A O 1
ATOM 5300 N N . ALA A 1 688 ? -14.597 17.858 5.264 1.00 96.81 688 ALA A N 1
ATOM 5301 C CA . ALA A 1 688 ? -13.712 16.727 5.533 1.00 96.81 688 ALA A CA 1
ATOM 5302 C C . ALA A 1 688 ? -14.490 15.398 5.549 1.00 96.81 688 ALA A C 1
ATOM 5304 O O . ALA A 1 688 ? -14.081 14.433 4.908 1.00 96.81 688 ALA A O 1
ATOM 5305 N N . GLN A 1 689 ? -15.665 15.367 6.192 1.00 97.88 689 GLN A N 1
ATOM 5306 C CA . GLN A 1 689 ? -16.541 14.189 6.174 1.00 97.88 689 GLN A CA 1
ATOM 5307 C C . GLN A 1 689 ? -17.040 13.869 4.755 1.00 97.88 689 GLN A C 1
ATOM 5309 O O . GLN A 1 689 ? -17.012 12.716 4.333 1.00 97.88 689 GLN A O 1
ATOM 5314 N N . ALA A 1 690 ? -17.415 14.878 3.960 1.00 97.12 690 ALA A N 1
ATOM 5315 C CA . ALA A 1 690 ? -17.803 14.671 2.564 1.00 97.12 690 ALA A CA 1
ATOM 5316 C C . ALA A 1 690 ? -16.661 14.087 1.711 1.00 97.12 690 ALA A C 1
ATOM 5318 O O . ALA A 1 690 ? -16.918 13.238 0.853 1.00 97.12 690 ALA A O 1
ATOM 5319 N N . HIS A 1 691 ? -15.415 14.503 1.960 1.00 97.25 691 HIS A N 1
ATOM 5320 C CA . HIS A 1 691 ? -14.234 13.922 1.326 1.00 97.25 691 HIS A CA 1
ATOM 5321 C C . HIS A 1 691 ? -14.069 12.441 1.688 1.00 97.25 691 HIS A C 1
ATOM 5323 O O . HIS A 1 691 ? -13.982 11.610 0.785 1.00 97.25 691 HIS A O 1
ATOM 5329 N N . LEU A 1 692 ? -14.128 12.098 2.981 1.00 97.88 692 LEU A N 1
ATOM 5330 C CA . LEU A 1 692 ? -14.044 10.713 3.460 1.00 97.88 692 LEU A CA 1
ATOM 5331 C C . LEU A 1 692 ? -15.142 9.825 2.863 1.00 97.88 692 LEU A C 1
ATOM 5333 O O . LEU A 1 692 ? -14.857 8.747 2.345 1.00 97.88 692 LEU A O 1
ATOM 5337 N N . HIS A 1 693 ? -16.392 10.295 2.861 1.00 98.19 693 HIS A N 1
ATOM 5338 C CA . HIS A 1 693 ? -17.519 9.559 2.284 1.00 98.19 693 HIS A CA 1
ATOM 5339 C C . HIS A 1 693 ? -17.322 9.321 0.785 1.00 98.19 693 HIS A C 1
ATOM 5341 O O . HIS A 1 693 ? -17.630 8.249 0.268 1.00 98.19 693 HIS A O 1
ATOM 5347 N N . GLY A 1 694 ? -16.835 10.327 0.061 1.00 98.12 694 GLY A N 1
ATOM 5348 C CA . GLY A 1 694 ? -16.584 10.214 -1.367 1.00 98.12 694 GLY A CA 1
ATOM 5349 C C . GLY A 1 694 ? -15.427 9.280 -1.707 1.00 98.12 694 GLY A C 1
ATOM 5350 O O . GLY A 1 694 ? -15.576 8.441 -2.595 1.00 98.12 694 GLY A O 1
ATOM 5351 N N . ALA A 1 695 ? -14.315 9.377 -0.976 1.00 98.38 695 ALA A N 1
ATOM 5352 C CA . ALA A 1 695 ? -13.162 8.497 -1.136 1.00 98.38 695 ALA A CA 1
ATOM 5353 C C . ALA A 1 695 ? -13.524 7.038 -0.820 1.00 98.38 695 ALA A C 1
ATOM 5355 O O . ALA A 1 695 ? -13.255 6.156 -1.634 1.00 98.38 695 ALA A O 1
ATOM 5356 N N . ALA A 1 696 ? -14.216 6.787 0.296 1.00 98.62 696 ALA A N 1
ATOM 5357 C CA . ALA A 1 696 ? -14.674 5.452 0.679 1.00 98.62 696 ALA A CA 1
ATOM 5358 C C . ALA A 1 696 ? -15.542 4.803 -0.403 1.00 98.62 696 ALA A C 1
ATOM 5360 O O . ALA A 1 696 ? -15.300 3.660 -0.794 1.00 98.62 696 ALA A O 1
ATOM 5361 N N . LYS A 1 697 ? -16.522 5.545 -0.933 1.00 98.69 697 LYS A N 1
ATOM 5362 C CA . LYS A 1 697 ? -17.383 5.055 -2.016 1.00 98.69 697 LYS A CA 1
ATOM 5363 C C . LYS A 1 697 ? -16.585 4.797 -3.287 1.00 98.69 697 LYS A C 1
ATOM 5365 O O . LYS A 1 697 ? -16.745 3.730 -3.858 1.00 98.69 697 LYS A O 1
ATOM 5370 N N . ALA A 1 698 ? -15.678 5.698 -3.672 1.00 98.62 698 ALA A N 1
ATOM 5371 C CA . ALA A 1 698 ? -14.835 5.510 -4.850 1.00 98.62 698 ALA A CA 1
ATOM 5372 C C . ALA A 1 698 ? -13.985 4.230 -4.756 1.00 98.62 698 ALA A C 1
ATOM 5374 O O . ALA A 1 698 ? -13.952 3.453 -5.705 1.00 98.62 698 ALA A O 1
ATOM 5375 N N . PHE A 1 699 ? -13.361 3.962 -3.607 1.00 98.81 699 PHE A N 1
ATOM 5376 C CA . PHE A 1 699 ? -12.624 2.717 -3.375 1.00 98.81 699 PHE A CA 1
ATOM 5377 C C . PHE A 1 699 ? -13.535 1.482 -3.391 1.00 98.81 699 PHE A C 1
ATOM 5379 O O . PHE A 1 699 ? -13.209 0.482 -4.032 1.00 98.81 699 PHE A O 1
ATOM 5386 N N . CYS A 1 700 ? -14.704 1.553 -2.751 1.00 98.81 700 CYS A N 1
ATOM 5387 C CA . CYS A 1 700 ? -15.687 0.470 -2.785 1.00 98.81 700 CYS A CA 1
ATOM 5388 C C . CYS A 1 700 ? -16.192 0.184 -4.210 1.00 98.81 700 CYS A C 1
ATOM 5390 O O . CYS A 1 700 ? -16.366 -0.985 -4.556 1.00 98.81 700 CYS A O 1
ATOM 5392 N N . SER A 1 701 ? -16.362 1.213 -5.051 1.00 98.75 701 SER A N 1
ATOM 5393 C CA . SER A 1 701 ? -16.696 1.055 -6.470 1.00 98.75 701 SER A CA 1
ATOM 5394 C C . SER A 1 701 ? -15.614 0.270 -7.210 1.00 98.75 701 SER A C 1
ATOM 5396 O O . SER A 1 701 ? -15.957 -0.643 -7.948 1.00 98.75 701 SER A O 1
ATOM 5398 N N . LEU A 1 702 ? -14.322 0.530 -6.962 1.00 98.75 702 LEU A N 1
ATOM 5399 C CA . LEU A 1 702 ? -13.239 -0.241 -7.595 1.00 98.75 702 LEU A CA 1
ATOM 5400 C C . LEU A 1 702 ? -13.318 -1.737 -7.242 1.00 98.75 702 LEU A C 1
ATOM 5402 O O . LEU A 1 702 ? -13.189 -2.592 -8.119 1.00 98.75 702 LEU A O 1
ATOM 5406 N N . ALA A 1 703 ? -13.574 -2.073 -5.971 1.00 98.69 703 ALA A N 1
ATOM 5407 C CA . ALA A 1 703 ? -13.754 -3.467 -5.549 1.00 98.69 703 ALA A CA 1
ATOM 5408 C C . ALA A 1 703 ? -15.000 -4.104 -6.186 1.00 98.69 703 ALA A C 1
ATOM 5410 O O . ALA A 1 703 ? -14.945 -5.241 -6.666 1.00 98.69 703 ALA A O 1
ATOM 5411 N N . HIS A 1 704 ? -16.107 -3.360 -6.227 1.00 98.56 704 HIS A N 1
ATOM 5412 C CA . HIS A 1 704 ? -17.347 -3.790 -6.861 1.00 98.56 704 HIS A CA 1
ATOM 5413 C C . HIS A 1 704 ? -17.167 -4.058 -8.362 1.00 98.56 704 HIS A C 1
ATOM 5415 O O . HIS A 1 704 ? -17.566 -5.119 -8.843 1.00 98.56 704 HIS A O 1
ATOM 5421 N N . ASP A 1 705 ? -16.512 -3.148 -9.083 1.00 98.38 705 ASP A N 1
ATOM 5422 C CA . ASP A 1 705 ? -16.283 -3.223 -10.529 1.00 98.38 705 ASP A CA 1
ATOM 5423 C C . ASP A 1 705 ? -15.321 -4.363 -10.896 1.00 98.38 705 ASP A C 1
ATOM 5425 O O . ASP A 1 705 ? -15.512 -5.050 -11.903 1.00 98.38 705 ASP A O 1
ATOM 5429 N N . ALA A 1 706 ? -14.338 -4.655 -10.035 1.00 97.81 706 ALA A N 1
ATOM 5430 C CA . ALA A 1 706 ? -13.510 -5.858 -10.145 1.00 97.81 706 ALA A CA 1
ATOM 5431 C C . ALA A 1 706 ? -14.316 -7.157 -9.901 1.00 97.81 706 ALA A C 1
ATOM 5433 O O . ALA A 1 706 ? -13.861 -8.267 -10.205 1.00 97.81 706 ALA A O 1
ATOM 5434 N N . GLY A 1 707 ? -15.538 -7.053 -9.373 1.00 97.75 707 GLY A N 1
ATOM 5435 C CA . GLY A 1 707 ? -16.403 -8.168 -9.006 1.00 97.75 707 GLY A CA 1
ATOM 5436 C C . GLY A 1 707 ? -15.903 -8.925 -7.778 1.00 97.75 707 GLY A C 1
ATOM 5437 O O . GLY A 1 707 ? -16.030 -10.151 -7.742 1.00 97.75 707 GLY A O 1
ATOM 5438 N N . LEU A 1 708 ? -15.288 -8.213 -6.831 1.00 98.19 708 LEU A N 1
ATOM 5439 C CA . LEU A 1 708 ? -14.988 -8.694 -5.484 1.00 98.19 708 LEU A CA 1
ATOM 5440 C C . LEU A 1 708 ? -16.128 -8.313 -4.521 1.00 98.19 708 LEU A C 1
ATOM 5442 O O . LEU A 1 708 ? -16.850 -7.341 -4.763 1.00 98.19 708 LEU A O 1
ATOM 5446 N N . PRO A 1 709 ? -16.308 -9.046 -3.408 1.00 98.00 709 PRO A N 1
ATOM 5447 C CA . PRO A 1 709 ? -17.148 -8.580 -2.314 1.00 98.00 709 PRO A CA 1
ATOM 5448 C C . PRO A 1 709 ? -16.646 -7.231 -1.785 1.00 98.00 709 PRO A C 1
ATOM 5450 O O . PRO A 1 709 ? -15.457 -7.070 -1.518 1.00 98.00 709 PRO A O 1
ATOM 5453 N N . VAL A 1 710 ? -17.552 -6.271 -1.585 1.00 98.81 710 VAL A N 1
ATOM 5454 C CA . VAL A 1 710 ? -17.188 -4.975 -0.999 1.00 98.81 710 VAL A CA 1
ATOM 5455 C C . VAL A 1 710 ? -16.921 -5.164 0.494 1.00 98.81 710 VAL A C 1
ATOM 5457 O O . VAL A 1 710 ? -17.819 -5.528 1.258 1.00 98.81 710 VAL A O 1
ATOM 5460 N N . ARG A 1 711 ? -15.675 -4.927 0.908 1.00 98.81 711 ARG A N 1
ATOM 5461 C CA . ARG A 1 711 ? -15.220 -4.977 2.302 1.00 98.81 711 ARG A CA 1
ATOM 5462 C C . ARG A 1 711 ? -14.514 -3.675 2.627 1.00 98.81 711 ARG A C 1
ATOM 5464 O O . ARG A 1 711 ? -13.493 -3.362 2.022 1.00 98.81 711 ARG A O 1
ATOM 5471 N N . PHE A 1 712 ? -15.075 -2.920 3.560 1.00 98.81 712 PHE A N 1
ATOM 5472 C CA . PHE A 1 712 ? -14.621 -1.570 3.862 1.00 98.81 712 PHE A CA 1
ATOM 5473 C C . PHE A 1 712 ? -14.299 -1.434 5.345 1.00 98.81 712 PHE A C 1
ATOM 5475 O O . PHE A 1 712 ? -15.166 -1.671 6.187 1.00 98.81 712 PHE A O 1
ATOM 5482 N N . GLN A 1 713 ? -13.061 -1.055 5.655 1.00 98.75 713 GLN A N 1
ATOM 5483 C CA . GLN A 1 713 ? -12.633 -0.728 7.011 1.00 98.75 713 GLN A CA 1
ATOM 5484 C C . GLN A 1 713 ? -12.601 0.790 7.188 1.00 98.75 713 GLN A C 1
ATOM 5486 O O . GLN A 1 713 ? -11.967 1.504 6.412 1.00 98.75 713 GLN A O 1
ATOM 5491 N N . ILE A 1 714 ? -13.233 1.259 8.264 1.00 98.44 714 ILE A N 1
ATOM 5492 C CA . ILE A 1 714 ? -12.960 2.578 8.830 1.00 98.44 714 ILE A CA 1
ATOM 5493 C C . ILE A 1 714 ? -11.715 2.445 9.709 1.00 98.44 714 ILE A C 1
ATOM 5495 O O . ILE A 1 714 ? -11.771 1.867 10.799 1.00 98.44 714 ILE A O 1
ATOM 5499 N N . GLY A 1 715 ? -10.595 2.925 9.181 1.00 94.12 715 GLY A N 1
ATOM 5500 C CA . GLY A 1 715 ? -9.313 3.008 9.861 1.00 94.12 715 GLY A CA 1
ATOM 5501 C C . GLY A 1 715 ? -9.206 4.296 10.669 1.00 94.12 715 GLY A C 1
ATOM 5502 O O . GLY A 1 715 ? -9.822 5.311 10.349 1.00 94.12 715 GLY A O 1
ATOM 5503 N N . GLU A 1 716 ? -8.435 4.233 11.744 1.00 89.69 716 GLU A N 1
ATOM 5504 C CA . GLU A 1 716 ? -7.972 5.385 12.520 1.00 89.69 716 GLU A CA 1
ATOM 5505 C C . GLU A 1 716 ? -8.968 6.535 12.802 1.00 89.69 716 GLU A C 1
ATOM 5507 O O . GLU A 1 716 ? -8.611 7.710 12.663 1.00 89.69 716 GLU A O 1
ATOM 5512 N N . PRO A 1 717 ? -10.229 6.273 13.204 1.00 92.19 717 PRO A N 1
ATOM 5513 C CA . PRO A 1 717 ? -11.205 7.336 13.379 1.00 92.19 717 PRO A CA 1
ATOM 5514 C C . PRO A 1 717 ? -11.109 7.899 14.802 1.00 92.19 717 PRO A C 1
ATOM 5516 O O . PRO A 1 717 ? -12.015 7.702 15.602 1.00 92.19 717 PRO A O 1
ATOM 5519 N N . TRP A 1 718 ? -10.006 8.543 15.182 1.00 91.19 718 TRP A N 1
ATOM 5520 C CA . TRP A 1 718 ? -9.845 9.065 16.546 1.00 91.19 718 TRP A CA 1
ATOM 5521 C C . TRP A 1 718 ? -9.690 10.580 16.607 1.00 91.19 718 TRP A C 1
ATOM 5523 O O . TRP A 1 718 ? -9.161 11.244 15.711 1.00 91.19 718 TRP A O 1
ATOM 5533 N N . TRP A 1 719 ? -10.111 11.129 17.744 1.00 95.19 719 TRP A N 1
ATOM 5534 C CA . TRP A 1 719 ? -9.644 12.431 18.186 1.00 95.19 719 TRP A CA 1
ATOM 5535 C C . TRP A 1 719 ? -8.182 12.309 18.598 1.00 95.19 719 TRP A C 1
ATOM 5537 O O . TRP A 1 719 ? -7.837 11.524 19.488 1.00 95.19 719 TRP A O 1
ATOM 5547 N N . TRP A 1 720 ? -7.320 13.075 17.935 1.00 94.25 720 TRP A N 1
ATOM 5548 C CA . TRP A 1 720 ? -5.884 12.945 18.104 1.00 94.25 720 TRP A CA 1
ATOM 5549 C C . TRP A 1 720 ? -5.432 13.448 19.472 1.00 94.25 720 TRP A C 1
ATOM 5551 O O . TRP A 1 720 ? -5.685 14.590 19.863 1.00 94.25 720 TRP A O 1
ATOM 5561 N N . VAL A 1 721 ? -4.689 12.604 20.177 1.00 92.62 721 VAL A N 1
ATOM 5562 C CA . VAL A 1 721 ? -3.965 12.962 21.394 1.00 92.62 721 VAL A CA 1
ATOM 5563 C C . VAL A 1 721 ? -2.518 12.565 21.184 1.00 92.62 721 VAL A C 1
ATOM 5565 O O . VAL A 1 721 ? -2.231 11.401 20.916 1.00 92.62 721 VAL A O 1
ATOM 5568 N N . HIS A 1 722 ? -1.602 13.521 21.311 1.00 88.44 722 HIS A N 1
ATOM 5569 C CA . HIS A 1 722 ? -0.181 13.243 21.131 1.00 88.44 722 HIS A CA 1
ATOM 5570 C C . HIS A 1 722 ? 0.309 12.200 22.142 1.00 88.44 722 HIS A C 1
ATOM 5572 O O . HIS A 1 722 ? 0.175 12.397 23.347 1.00 88.44 722 HIS A O 1
ATOM 5578 N N . PHE A 1 723 ? 0.956 11.138 21.658 1.00 77.94 723 PHE A N 1
ATOM 5579 C CA . PHE A 1 723 ? 1.402 10.015 22.492 1.00 77.94 723 PHE A CA 1
ATOM 5580 C C . PHE A 1 723 ? 2.386 10.399 23.610 1.00 77.94 723 PHE A C 1
ATOM 5582 O O . PHE A 1 723 ? 2.420 9.760 24.657 1.00 77.94 723 PHE A O 1
ATOM 5589 N N . THR A 1 724 ? 3.192 11.447 23.415 1.00 82.31 724 THR A N 1
ATOM 5590 C CA . THR A 1 724 ? 4.220 11.863 24.385 1.00 82.31 724 THR A CA 1
ATOM 5591 C C . THR A 1 724 ? 3.786 13.032 25.262 1.00 82.31 724 THR A C 1
ATOM 5593 O O . THR A 1 724 ? 4.038 13.028 26.467 1.00 82.31 724 THR A O 1
ATOM 5596 N N . SER A 1 725 ? 3.153 14.048 24.673 1.00 88.56 725 SER A N 1
ATOM 5597 C CA . SER A 1 725 ? 2.728 15.251 25.394 1.00 88.56 725 SER A CA 1
ATOM 5598 C C . SER A 1 725 ? 1.325 15.137 25.984 1.00 88.56 725 SER A C 1
ATOM 5600 O O . SER A 1 725 ? 0.993 15.931 26.856 1.00 88.56 725 SER A O 1
ATOM 5602 N N . TYR A 1 726 ? 0.521 14.165 25.538 1.00 92.19 726 TYR A N 1
ATOM 5603 C CA . TYR A 1 726 ? -0.873 13.958 25.944 1.00 92.19 726 TYR A CA 1
ATOM 5604 C C . TYR A 1 726 ? -1.789 15.163 25.676 1.00 92.19 726 TYR A C 1
ATOM 5606 O O . TYR A 1 726 ? -2.877 15.266 26.244 1.00 92.19 726 TYR A O 1
ATOM 5614 N N . VAL A 1 727 ? -1.361 16.063 24.785 1.00 95.06 727 VAL A N 1
ATOM 5615 C CA . VAL A 1 727 ? -2.141 17.222 24.344 1.00 95.06 727 VAL A CA 1
ATOM 5616 C C . VAL A 1 727 ? -3.239 16.744 23.387 1.00 95.06 727 VAL A C 1
ATOM 5618 O O . VAL A 1 727 ? -2.911 16.116 22.372 1.00 95.06 727 VAL A O 1
ATOM 5621 N N . PRO A 1 728 ? -4.523 17.023 23.678 1.00 96.19 728 PRO A N 1
ATOM 5622 C CA . PRO A 1 728 ? -5.622 16.664 22.793 1.00 96.19 728 PRO A CA 1
ATOM 5623 C C . PRO A 1 728 ? -5.873 17.711 21.700 1.00 96.19 728 PRO A C 1
ATOM 5625 O O . PRO A 1 728 ? -5.783 18.916 21.941 1.00 96.19 728 PRO A O 1
ATOM 5628 N N . ASN A 1 729 ? -6.270 17.245 20.516 1.00 96.88 729 ASN A N 1
ATOM 5629 C CA . ASN A 1 729 ? -6.519 18.064 19.331 1.00 96.88 729 ASN A CA 1
ATOM 5630 C C . ASN A 1 729 ? -7.998 18.047 18.911 1.00 96.88 729 ASN A C 1
ATOM 5632 O O . ASN A 1 729 ? -8.348 17.650 17.808 1.00 96.88 729 ASN A O 1
ATOM 5636 N N . PHE A 1 730 ? -8.888 18.488 19.793 1.00 96.31 730 PHE A N 1
ATOM 5637 C CA . PHE A 1 730 ? -10.330 18.559 19.523 1.00 96.31 730 PHE A CA 1
ATOM 5638 C C . PHE A 1 730 ? -10.877 19.995 19.595 1.00 96.31 730 PHE A C 1
ATOM 5640 O O . PHE A 1 730 ? -11.977 20.230 20.087 1.00 96.31 730 PHE A O 1
ATOM 5647 N N . TYR A 1 731 ? -10.087 20.978 19.154 1.00 98.00 731 TYR A N 1
ATOM 5648 C CA . TYR A 1 731 ? -10.410 22.412 19.217 1.00 98.00 731 TYR A CA 1
ATOM 5649 C C . TYR A 1 731 ? -10.411 23.108 17.857 1.00 98.00 731 TYR A C 1
ATOM 5651 O O . TYR A 1 731 ? -10.313 24.334 17.779 1.00 98.00 731 TYR A O 1
ATOM 5659 N N . ASP A 1 732 ? -10.549 22.353 16.769 1.00 98.06 732 ASP A N 1
ATOM 5660 C CA . ASP A 1 732 ? -10.752 22.959 15.460 1.00 98.06 732 ASP A CA 1
ATOM 5661 C C . ASP A 1 732 ? -12.028 23.827 15.430 1.00 98.06 732 ASP A C 1
ATOM 5663 O O . ASP A 1 732 ? -12.952 23.695 16.246 1.00 98.06 732 ASP A O 1
ATOM 5667 N N . ALA A 1 733 ? -12.066 24.764 14.481 1.00 97.56 733 ALA A N 1
ATOM 5668 C CA . ALA A 1 733 ? -13.109 25.783 14.421 1.00 97.56 733 ALA A CA 1
ATOM 5669 C C . ALA A 1 733 ? -14.517 25.187 14.242 1.00 97.56 733 ALA A C 1
ATOM 5671 O O . ALA A 1 733 ? -15.473 25.706 14.818 1.00 97.56 733 ALA A O 1
ATOM 5672 N N . SER A 1 734 ? -14.652 24.096 13.478 1.00 97.88 734 SER A N 1
ATOM 5673 C CA . SER A 1 734 ? -15.930 23.389 13.317 1.00 97.88 734 SER A CA 1
ATOM 5674 C C . SER A 1 734 ? -16.400 22.770 14.630 1.00 97.88 734 SER A C 1
ATOM 5676 O O . SER A 1 734 ? -17.563 22.942 14.997 1.00 97.88 734 SER A O 1
ATOM 5678 N N . THR A 1 735 ? -15.497 22.133 15.374 1.00 98.38 735 THR A N 1
ATOM 5679 C CA . THR A 1 735 ? -15.832 21.427 16.617 1.00 98.38 735 THR A CA 1
ATOM 5680 C C . THR A 1 735 ? -16.291 22.387 17.707 1.00 98.38 735 THR A C 1
ATOM 5682 O O . THR A 1 735 ? -17.364 22.212 18.287 1.00 98.38 735 THR A O 1
ATOM 5685 N N . THR A 1 736 ? -15.533 23.458 17.943 1.00 98.06 736 THR A N 1
ATOM 5686 C CA . THR A 1 736 ? -15.862 24.448 18.984 1.00 98.06 736 THR A CA 1
ATOM 5687 C C . THR A 1 736 ? -17.136 25.238 18.666 1.00 98.06 736 THR A C 1
ATOM 5689 O O . THR A 1 736 ? -17.944 25.509 19.565 1.00 98.06 736 THR A O 1
ATOM 5692 N N . ALA A 1 737 ? -17.363 25.567 17.389 1.00 98.19 737 ALA A N 1
ATOM 5693 C CA . ALA A 1 737 ? -18.594 26.208 16.939 1.00 98.19 737 ALA A CA 1
ATOM 5694 C C . ALA A 1 737 ? -19.810 25.286 17.102 1.00 98.19 737 ALA A C 1
ATOM 5696 O O . ALA A 1 737 ? -20.844 25.733 17.602 1.00 98.19 737 ALA A O 1
ATOM 5697 N N . LEU A 1 738 ? -19.685 24.007 16.728 1.00 98.56 738 LEU A N 1
ATOM 5698 C CA . LEU A 1 738 ? -20.775 23.040 16.847 1.00 98.56 738 LEU A CA 1
ATOM 5699 C C . LEU A 1 738 ? -21.134 22.773 18.313 1.00 98.56 738 LEU A C 1
ATOM 5701 O O . LEU A 1 738 ? -22.314 22.806 18.657 1.00 98.56 738 LEU A O 1
ATOM 5705 N N . TYR A 1 739 ? -20.139 22.607 19.189 1.00 98.62 739 TYR A N 1
ATOM 5706 C CA . TYR A 1 739 ? -20.378 22.440 20.625 1.00 98.62 739 TYR A CA 1
ATOM 5707 C C . TYR A 1 739 ? -21.159 23.624 21.206 1.00 98.62 739 TYR A C 1
ATOM 5709 O O . TYR A 1 739 ? -22.154 23.439 21.911 1.00 98.62 739 TYR A O 1
ATOM 5717 N N . THR A 1 740 ? -20.764 24.850 20.847 1.00 98.50 740 THR A N 1
ATOM 5718 C CA . THR A 1 740 ? -21.457 26.068 21.291 1.00 98.50 740 THR A CA 1
ATOM 5719 C C . THR A 1 740 ? -22.888 26.130 20.764 1.00 98.50 740 THR A C 1
ATOM 5721 O O . THR A 1 740 ? -23.800 26.495 21.504 1.00 98.50 740 THR A O 1
ATOM 5724 N N . ALA A 1 741 ? -23.100 25.763 19.500 1.00 98.44 741 ALA A N 1
ATOM 5725 C CA 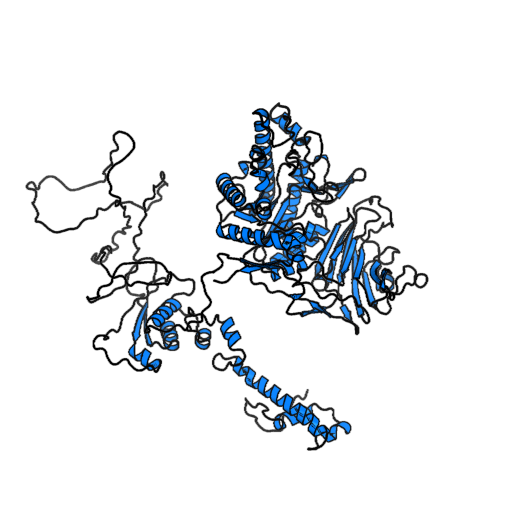. ALA A 1 741 ? -24.416 25.785 18.874 1.00 98.44 741 ALA A CA 1
ATOM 5726 C C . ALA A 1 741 ? -25.388 24.768 19.496 1.00 98.44 741 ALA A C 1
ATOM 5728 O O . ALA A 1 741 ? -26.560 25.089 19.680 1.00 98.44 741 ALA A O 1
ATOM 5729 N N . GLU A 1 742 ? -24.916 23.564 19.829 1.00 98.31 742 GLU A N 1
ATOM 5730 C CA . GLU A 1 742 ? -25.765 22.491 20.360 1.00 98.31 742 GLU A CA 1
ATOM 5731 C C . GLU A 1 742 ? -26.009 22.596 21.869 1.00 98.31 742 GLU A C 1
ATOM 5733 O O . GLU A 1 742 ? -27.095 22.259 22.339 1.00 98.31 742 GLU A O 1
ATOM 5738 N N . THR A 1 743 ? -25.024 23.073 22.635 1.00 97.94 743 THR A N 1
ATOM 5739 C CA . THR A 1 743 ? -25.096 23.088 24.108 1.00 97.94 743 THR A CA 1
ATOM 5740 C C . THR A 1 743 ? -25.367 24.471 24.698 1.00 97.94 743 THR A C 1
ATOM 5742 O O . THR A 1 743 ? -25.795 24.583 25.847 1.00 97.94 743 THR A O 1
ATOM 5745 N N . GLY A 1 744 ? -25.104 25.543 23.942 1.00 97.88 744 GLY A N 1
ATOM 5746 C CA . GLY A 1 744 ? -25.102 26.916 24.450 1.00 97.88 744 GLY A CA 1
ATOM 5747 C C . GLY A 1 744 ? -23.904 27.254 25.350 1.00 97.88 744 GLY A C 1
ATOM 5748 O O . GLY A 1 744 ? -23.892 28.325 25.959 1.00 97.88 744 GLY A O 1
ATOM 5749 N N . LEU A 1 745 ? -22.908 26.366 25.455 1.00 97.25 745 LEU A N 1
ATOM 5750 C CA . LEU A 1 745 ? -21.723 26.513 26.302 1.00 97.25 745 LEU A CA 1
ATOM 5751 C C . LEU A 1 745 ? -20.452 26.657 25.458 1.00 97.25 745 LEU A C 1
ATOM 5753 O O . LEU A 1 745 ? -20.334 26.077 24.385 1.00 97.25 745 LEU A O 1
ATOM 5757 N N . ALA A 1 746 ? -19.463 27.392 25.967 1.00 97.06 746 ALA A N 1
ATOM 5758 C CA . ALA A 1 746 ? -18.129 27.402 25.370 1.00 97.06 746 ALA A CA 1
ATOM 5759 C C . ALA A 1 746 ? -17.384 26.096 25.698 1.00 97.06 746 ALA A C 1
ATOM 5761 O O . ALA A 1 746 ? -17.516 25.580 26.812 1.00 97.06 746 ALA A O 1
ATOM 5762 N N . ALA A 1 747 ? -16.585 25.587 24.753 1.00 97.12 747 ALA A N 1
ATOM 5763 C CA . ALA A 1 747 ? -15.760 24.398 24.968 1.00 97.12 747 ALA A CA 1
ATOM 5764 C C . ALA A 1 747 ? -14.786 24.631 26.145 1.00 97.12 747 ALA A C 1
ATOM 5766 O O . ALA A 1 747 ? -14.032 25.612 26.123 1.00 97.12 747 ALA A O 1
ATOM 5767 N N . PRO A 1 748 ? -14.806 23.789 27.196 1.00 97.06 748 PRO A N 1
ATOM 5768 C CA . PRO A 1 748 ? -13.903 23.938 28.329 1.00 97.06 748 PRO A CA 1
ATOM 5769 C C . PRO A 1 748 ? -12.462 23.607 27.924 1.00 97.06 748 PRO A C 1
ATOM 5771 O O . PRO A 1 748 ? -12.224 22.704 27.127 1.00 97.06 748 PRO A O 1
ATOM 5774 N N . ALA A 1 749 ? -11.491 24.312 28.508 1.00 96.56 749 ALA A N 1
ATOM 5775 C CA . ALA A 1 749 ? -10.078 24.064 28.243 1.00 96.56 749 ALA A CA 1
ATOM 5776 C C . ALA A 1 749 ? -9.606 22.743 28.879 1.00 96.56 749 ALA A C 1
ATOM 5778 O O . ALA A 1 749 ? -9.818 22.489 30.065 1.00 96.56 749 ALA A O 1
ATOM 5779 N N . ILE A 1 750 ? -8.927 21.935 28.078 1.00 97.12 750 ILE A N 1
ATOM 5780 C CA . ILE A 1 750 ? -8.262 20.667 28.388 1.00 97.12 750 ILE A CA 1
ATOM 5781 C C . ILE A 1 750 ? -6.974 20.690 27.568 1.00 97.12 750 ILE A C 1
ATOM 5783 O O . ILE A 1 750 ? -7.021 20.592 26.342 1.00 97.12 750 ILE A O 1
ATOM 5787 N N . THR A 1 751 ? -5.846 20.892 28.240 1.00 95.88 751 THR A N 1
ATOM 5788 C CA . THR A 1 751 ? -4.522 21.009 27.609 1.00 95.88 751 THR A CA 1
ATOM 5789 C C . THR A 1 751 ? -3.666 19.761 27.791 1.00 95.88 751 THR A C 1
ATOM 5791 O O . THR A 1 751 ? -2.646 19.633 27.125 1.00 95.88 751 THR A O 1
ATOM 5794 N N . ASP A 1 752 ? -4.076 18.851 28.674 1.00 95.19 752 ASP A N 1
ATOM 5795 C CA . ASP A 1 752 ? -3.396 17.593 28.966 1.00 95.19 752 ASP A CA 1
ATOM 5796 C C . ASP A 1 752 ? -4.439 16.548 29.391 1.00 95.19 752 ASP A C 1
ATOM 5798 O O . ASP A 1 752 ? -5.238 16.789 30.298 1.00 95.19 752 ASP A O 1
ATOM 5802 N N . MET A 1 753 ? -4.459 15.391 28.727 1.00 94.81 753 MET A N 1
ATOM 5803 C CA . MET A 1 753 ? -5.415 14.312 29.014 1.00 94.81 753 MET A CA 1
ATOM 5804 C C . MET A 1 753 ? -5.153 13.574 30.337 1.00 94.81 753 MET A C 1
ATOM 5806 O O . MET A 1 753 ? -5.963 12.733 30.735 1.00 94.81 753 MET A O 1
ATOM 5810 N N . ARG A 1 754 ? -4.039 13.866 31.017 1.00 94.19 754 ARG A N 1
ATOM 5811 C CA . ARG A 1 754 ? -3.664 13.271 32.311 1.00 94.19 754 ARG A CA 1
ATOM 5812 C C . ARG A 1 754 ? -4.217 14.046 33.506 1.00 94.19 754 ARG A C 1
ATOM 5814 O O . ARG A 1 754 ? -4.270 13.509 34.613 1.00 94.19 754 ARG A O 1
ATOM 5821 N N . ASP A 1 755 ? -4.597 15.304 33.299 1.00 94.62 755 ASP A N 1
ATOM 5822 C CA . ASP A 1 755 ? -5.074 16.171 34.371 1.00 94.62 755 ASP A CA 1
ATOM 5823 C C . ASP A 1 755 ? -6.445 15.716 34.905 1.00 94.62 755 ASP A C 1
ATOM 5825 O O . ASP A 1 755 ? -7.285 15.211 34.153 1.00 94.62 755 ASP A O 1
ATOM 5829 N N . PRO A 1 756 ? -6.725 15.912 36.209 1.00 94.06 756 PRO A N 1
ATOM 5830 C CA . PRO A 1 756 ? -8.041 15.627 36.764 1.00 94.06 756 PRO A CA 1
ATOM 5831 C C . PRO A 1 756 ? -9.103 16.535 36.128 1.00 94.06 756 PRO A C 1
ATOM 5833 O O . PRO A 1 756 ? -8.961 17.757 36.108 1.00 94.06 756 PRO A O 1
ATOM 5836 N N . MET A 1 757 ? -10.201 15.935 35.662 1.00 96.12 757 MET A N 1
ATOM 5837 C CA . MET A 1 757 ? -11.259 16.649 34.942 1.00 96.12 757 MET A CA 1
ATOM 5838 C C . MET A 1 757 ? -12.482 16.935 35.816 1.00 96.12 757 MET A C 1
ATOM 5840 O O . MET A 1 757 ? -12.918 16.084 36.597 1.00 96.12 757 MET A O 1
ATOM 5844 N N . ASN A 1 758 ? -13.066 18.123 35.654 1.00 97.25 758 ASN A N 1
ATOM 5845 C CA . ASN A 1 758 ? -14.355 18.487 36.246 1.00 97.25 758 ASN A CA 1
ATOM 5846 C C . ASN A 1 758 ? -15.541 18.012 35.382 1.00 97.25 758 ASN A C 1
ATOM 5848 O O . ASN A 1 758 ? -15.362 17.573 34.247 1.00 97.25 758 ASN A O 1
ATOM 5852 N N . ASP A 1 759 ? -16.763 18.137 35.905 1.00 97.69 759 ASP A N 1
ATOM 5853 C CA . ASP A 1 759 ? -17.975 17.652 35.229 1.00 97.69 759 ASP A CA 1
ATOM 5854 C C . ASP A 1 759 ? -18.208 18.297 33.852 1.00 97.69 759 ASP A C 1
ATOM 5856 O O . ASP A 1 759 ? -18.655 17.622 32.929 1.00 97.69 759 ASP A O 1
ATOM 5860 N N . ALA A 1 760 ? -17.863 19.579 33.678 1.00 97.62 760 ALA A N 1
ATOM 5861 C CA . ALA A 1 760 ? -18.013 20.263 32.394 1.00 97.62 760 ALA A CA 1
ATOM 5862 C C . ALA A 1 760 ? -17.020 19.736 31.345 1.00 97.62 760 ALA A C 1
ATOM 5864 O O . ALA A 1 760 ? -17.391 19.548 30.190 1.00 97.62 760 ALA A O 1
ATOM 5865 N N . GLN A 1 761 ? -15.774 19.460 31.743 1.00 98.06 761 GLN A N 1
ATOM 5866 C CA . GLN A 1 761 ? -14.772 18.837 30.874 1.00 98.06 761 GLN A CA 1
ATOM 5867 C C . GLN A 1 761 ? -15.186 17.414 30.487 1.00 98.06 761 GLN A C 1
ATOM 5869 O O . GLN A 1 761 ? -15.127 17.071 29.312 1.00 98.06 761 GLN A O 1
ATOM 5874 N N . LYS A 1 762 ? -15.678 16.610 31.438 1.00 98.00 762 LYS A N 1
ATOM 5875 C CA . LYS A 1 762 ? -16.165 15.248 31.153 1.00 98.00 762 LYS A CA 1
ATOM 5876 C C . LYS A 1 762 ? -17.362 15.253 30.204 1.00 98.00 762 LYS A C 1
ATOM 5878 O O . LYS A 1 762 ? -17.363 14.483 29.253 1.00 98.00 762 LYS A O 1
ATOM 5883 N N . ALA A 1 763 ? -18.317 16.164 30.402 1.00 98.06 763 ALA A N 1
ATOM 5884 C CA . ALA A 1 763 ? -19.452 16.330 29.496 1.00 98.06 763 ALA A CA 1
ATOM 5885 C C . ALA A 1 763 ? -19.017 16.740 28.077 1.00 98.06 763 ALA A C 1
ATOM 5887 O O . ALA A 1 763 ? -19.597 16.272 27.101 1.00 98.06 763 ALA A O 1
ATOM 5888 N N . TYR A 1 764 ? -17.975 17.573 27.948 1.00 98.44 764 TYR A N 1
ATOM 5889 C CA . TYR A 1 764 ? -17.396 17.892 26.641 1.00 98.44 764 TYR A CA 1
ATOM 5890 C C . TYR A 1 764 ? -16.772 16.659 25.976 1.00 98.44 764 TYR A C 1
ATOM 5892 O O . TYR A 1 764 ? -17.011 16.421 24.795 1.00 98.44 764 TYR A O 1
ATOM 5900 N N . LEU A 1 765 ? -16.029 15.842 26.730 1.00 97.94 765 LEU A N 1
ATOM 5901 C CA . LEU A 1 765 ? -15.456 14.598 26.209 1.00 97.94 765 LEU A CA 1
ATOM 5902 C C . LEU A 1 765 ? -16.524 13.580 25.785 1.00 97.94 765 LEU A C 1
ATOM 5904 O O . LEU A 1 765 ? -16.375 12.957 24.738 1.00 97.94 765 LEU A O 1
ATOM 5908 N N . ASP A 1 766 ? -17.595 13.433 26.567 1.00 98.06 766 ASP A N 1
ATOM 5909 C CA . ASP A 1 766 ? -18.722 12.557 26.225 1.00 98.06 766 ASP A CA 1
ATOM 5910 C C . ASP A 1 766 ? -19.390 13.020 24.918 1.00 98.06 766 ASP A C 1
ATOM 5912 O O . ASP A 1 766 ? -19.629 12.211 24.022 1.00 98.06 766 ASP A O 1
ATOM 5916 N N . TRP A 1 767 ? -19.598 14.332 24.759 1.00 98.50 767 TRP A N 1
ATOM 5917 C CA . TRP A 1 767 ? -20.121 14.917 23.521 1.00 98.50 767 TRP A CA 1
ATOM 5918 C C . TRP A 1 767 ? -19.193 14.676 22.320 1.00 98.50 767 TRP A C 1
ATOM 5920 O O . TRP A 1 767 ? -19.660 14.329 21.236 1.00 98.50 767 TRP A O 1
ATOM 5930 N N . LEU A 1 768 ? -17.872 14.805 22.492 1.00 98.44 768 LEU A N 1
ATOM 5931 C CA . LEU A 1 768 ? -16.900 14.486 21.437 1.00 98.44 768 LEU A CA 1
ATOM 5932 C C . LEU A 1 768 ? -16.972 13.010 21.022 1.00 98.44 768 LEU A C 1
ATOM 5934 O O . LEU A 1 768 ? -16.899 12.707 19.827 1.00 98.44 768 LEU A O 1
ATOM 5938 N N . GLY A 1 769 ? -17.156 12.110 21.992 1.00 97.69 769 GLY A N 1
ATOM 5939 C CA . GLY A 1 769 ? -17.420 10.696 21.744 1.00 97.69 769 GLY A CA 1
ATOM 5940 C C . GLY A 1 769 ? -18.693 10.489 20.927 1.00 97.69 769 GLY A C 1
ATOM 5941 O O . GLY A 1 769 ? -18.666 9.799 19.910 1.00 97.69 769 GLY A O 1
ATOM 5942 N N . GLU A 1 770 ? -19.801 11.139 21.292 1.00 98.06 770 GLU A N 1
ATOM 5943 C CA . GLU A 1 770 ? -21.048 11.085 20.514 1.00 98.06 770 GLU A CA 1
ATOM 5944 C C . GLU A 1 770 ? -20.842 11.526 19.056 1.00 98.06 770 GLU A C 1
ATOM 5946 O O . GLU A 1 770 ? -21.335 10.864 18.140 1.00 98.06 770 GLU A O 1
ATOM 5951 N N . LYS A 1 771 ? -20.067 12.595 18.814 1.00 98.50 771 LYS A N 1
ATOM 5952 C CA . LYS A 1 771 ? -19.752 13.053 17.449 1.00 98.50 771 LYS A CA 1
ATOM 5953 C C . LYS A 1 771 ? -18.886 12.079 16.674 1.00 98.50 771 LYS A C 1
ATOM 5955 O O . LYS A 1 771 ? -19.146 11.870 15.491 1.00 98.50 771 LYS A O 1
ATOM 5960 N N . LEU A 1 772 ? -17.912 11.450 17.323 1.00 98.12 772 LEU A N 1
ATOM 5961 C CA . LEU A 1 772 ? -17.116 10.411 16.682 1.00 98.12 772 LEU A CA 1
ATOM 5962 C C . LEU A 1 772 ? -17.972 9.189 16.312 1.00 98.12 772 LEU A C 1
ATOM 5964 O O . LEU A 1 772 ? -17.890 8.667 15.196 1.00 98.12 772 LEU A O 1
ATOM 5968 N N . GLY A 1 773 ? -18.835 8.763 17.236 1.00 97.75 773 GLY A N 1
ATOM 5969 C CA . GLY A 1 773 ? -19.813 7.711 16.994 1.00 97.75 773 GLY A CA 1
ATOM 5970 C C . GLY A 1 773 ? -20.690 8.034 15.786 1.00 97.75 773 GLY A C 1
ATOM 5971 O O . GLY A 1 773 ? -20.797 7.220 14.878 1.00 97.75 773 GLY A O 1
ATOM 5972 N N . GLN A 1 774 ? -21.246 9.245 15.720 1.00 98.31 774 GLN A N 1
ATOM 5973 C CA . GLN A 1 774 ? -22.076 9.661 14.590 1.00 98.31 774 GLN A CA 1
ATOM 5974 C C . GLN A 1 774 ? -21.301 9.674 13.265 1.00 98.31 774 GLN A C 1
ATOM 5976 O O . GLN A 1 774 ? -21.767 9.082 12.299 1.00 98.31 774 GLN A O 1
ATOM 5981 N N . ALA A 1 775 ? -20.110 10.279 13.216 1.00 98.50 775 ALA A N 1
ATOM 5982 C CA . ALA A 1 775 ? -19.328 10.389 11.980 1.00 98.50 775 ALA A CA 1
ATOM 5983 C C . ALA A 1 775 ? -18.949 9.018 11.391 1.00 98.50 775 ALA A C 1
ATOM 5985 O O . ALA A 1 775 ? -19.046 8.790 10.187 1.00 98.50 775 ALA A O 1
ATOM 5986 N N . THR A 1 776 ? -18.563 8.069 12.245 1.00 98.56 776 THR A N 1
ATOM 5987 C CA . THR A 1 776 ? -18.231 6.702 11.808 1.00 98.56 776 THR A CA 1
ATOM 5988 C C . THR A 1 776 ? -19.459 5.913 11.345 1.00 98.56 776 THR A C 1
ATOM 5990 O O . THR A 1 776 ? -19.374 5.181 10.357 1.00 98.56 776 THR A O 1
ATOM 5993 N N . LEU A 1 777 ? -20.614 6.081 12.001 1.00 98.56 777 LEU A N 1
ATOM 5994 C CA . LEU A 1 777 ? -21.881 5.500 11.544 1.00 98.56 777 LEU A CA 1
ATOM 5995 C C . LEU A 1 777 ? -22.337 6.115 10.213 1.00 98.56 777 LEU A C 1
ATOM 5997 O O . LEU A 1 777 ? -22.752 5.376 9.324 1.00 98.56 777 LEU A O 1
ATOM 6001 N N . ASP A 1 778 ? -22.203 7.430 10.044 1.00 98.69 778 ASP A N 1
ATOM 6002 C CA . ASP A 1 778 ? -22.566 8.135 8.812 1.00 98.69 778 ASP A CA 1
ATOM 6003 C C . ASP A 1 778 ? -21.710 7.674 7.626 1.00 98.69 778 ASP A C 1
ATOM 6005 O O . ASP A 1 778 ? -22.239 7.440 6.537 1.00 98.69 778 ASP A O 1
ATOM 6009 N N . LEU A 1 779 ? -20.403 7.479 7.832 1.00 98.75 779 LEU A N 1
ATOM 6010 C CA . LEU A 1 779 ? -19.506 6.942 6.808 1.00 98.75 779 LEU A CA 1
ATOM 6011 C C . LEU A 1 779 ? -19.870 5.495 6.438 1.00 98.75 779 LEU A C 1
ATOM 6013 O O . LEU A 1 779 ? -19.971 5.160 5.254 1.00 98.75 779 LEU A O 1
ATOM 6017 N N . ARG A 1 780 ? -20.119 4.641 7.439 1.00 98.56 780 ARG A N 1
ATOM 6018 C CA . ARG A 1 780 ? -20.606 3.265 7.237 1.00 98.56 780 ARG A CA 1
ATOM 6019 C C . ARG A 1 780 ? -21.901 3.254 6.427 1.00 98.56 780 ARG A C 1
ATOM 6021 O O . ARG A 1 780 ? -22.025 2.489 5.470 1.00 98.56 780 ARG A O 1
ATOM 6028 N N . ASP A 1 781 ? -22.856 4.097 6.803 1.00 98.69 781 ASP A N 1
ATOM 6029 C CA . ASP A 1 781 ? -24.173 4.163 6.176 1.00 98.69 781 ASP A CA 1
ATOM 6030 C C . ASP A 1 781 ? -24.093 4.733 4.761 1.00 98.69 781 ASP A C 1
ATOM 6032 O O . ASP A 1 781 ? -24.789 4.246 3.873 1.00 98.69 781 ASP A O 1
ATOM 6036 N N . ALA A 1 782 ? -23.188 5.682 4.506 1.00 98.56 782 ALA A N 1
ATOM 6037 C CA . ALA A 1 782 ? -22.907 6.173 3.162 1.00 98.56 782 ALA A CA 1
ATOM 6038 C C . ALA A 1 782 ? -22.391 5.059 2.235 1.00 98.56 782 ALA A C 1
ATOM 6040 O O . ALA A 1 782 ? -22.820 4.984 1.083 1.00 98.56 782 ALA A O 1
ATOM 6041 N N . VAL A 1 783 ? -21.521 4.172 2.733 1.00 98.69 783 VAL A N 1
ATOM 6042 C CA . VAL A 1 783 ? -21.052 2.999 1.977 1.00 98.69 783 VAL A CA 1
ATOM 6043 C C . VAL A 1 783 ? -22.181 1.985 1.785 1.00 98.69 783 VAL A C 1
ATOM 6045 O O . VAL A 1 783 ? -22.424 1.561 0.657 1.00 98.69 783 VAL A O 1
ATOM 6048 N N . LYS A 1 784 ? -22.918 1.623 2.844 1.00 98.56 784 LYS A N 1
ATOM 6049 C CA . LYS A 1 784 ? -24.017 0.641 2.759 1.00 98.56 784 LYS A CA 1
ATOM 6050 C C . LYS A 1 784 ? -25.200 1.128 1.913 1.00 98.56 784 LYS A C 1
ATOM 6052 O O . LYS A 1 784 ? -25.902 0.306 1.330 1.00 98.56 784 LYS A O 1
ATOM 6057 N N . ALA A 1 785 ? -25.415 2.437 1.798 1.00 98.50 785 ALA A N 1
ATOM 6058 C CA . ALA A 1 785 ? -26.438 2.997 0.918 1.00 98.50 785 ALA A CA 1
ATOM 6059 C C . ALA A 1 785 ? -26.150 2.719 -0.568 1.00 98.50 785 ALA A C 1
ATOM 6061 O O . ALA A 1 785 ? -27.084 2.498 -1.337 1.00 98.50 785 ALA A O 1
ATOM 6062 N N . GLU A 1 786 ? -24.875 2.716 -0.969 1.00 98.25 786 GLU A N 1
ATOM 6063 C CA . GLU A 1 786 ? -24.455 2.420 -2.345 1.00 98.25 786 GLU A CA 1
ATOM 6064 C C . GLU A 1 786 ? -24.185 0.923 -2.556 1.00 98.25 786 GLU A C 1
ATOM 6066 O O . GLU A 1 786 ? -24.527 0.362 -3.597 1.00 98.25 786 GLU A O 1
ATOM 6071 N N . PHE A 1 787 ? -23.666 0.249 -1.528 1.00 98.50 787 PHE A N 1
ATOM 6072 C CA . PHE A 1 787 ? -23.326 -1.170 -1.534 1.00 98.50 787 PHE A CA 1
ATOM 6073 C C . PHE A 1 787 ? -24.028 -1.898 -0.371 1.00 98.50 787 PHE A C 1
ATOM 6075 O O . PHE A 1 787 ? -23.398 -2.175 0.650 1.00 98.50 787 PHE A O 1
ATOM 6082 N N . PRO A 1 788 ? -25.319 -2.268 -0.504 1.00 98.00 788 PRO A N 1
ATOM 6083 C CA . PRO A 1 788 ? -26.109 -2.832 0.601 1.00 98.00 788 PRO A CA 1
ATOM 6084 C C . PRO A 1 788 ? -25.543 -4.106 1.239 1.00 98.00 788 PRO A C 1
ATOM 6086 O O . PRO A 1 788 ? -25.811 -4.382 2.404 1.00 98.00 788 PRO A O 1
ATOM 6089 N N . ASN A 1 789 ? -24.750 -4.872 0.485 1.00 97.44 789 ASN A N 1
ATOM 6090 C CA . ASN A 1 789 ? -24.115 -6.110 0.945 1.00 97.44 789 ASN A CA 1
ATOM 6091 C C . ASN A 1 789 ? -22.662 -5.906 1.417 1.00 97.44 789 ASN A C 1
ATOM 6093 O O . ASN A 1 789 ? -21.951 -6.890 1.619 1.00 97.44 789 ASN A O 1
ATOM 6097 N N . ALA A 1 790 ? -22.193 -4.659 1.535 1.00 98.62 790 ALA A N 1
ATOM 6098 C CA . ALA A 1 790 ? -20.840 -4.376 1.991 1.00 98.62 790 ALA A CA 1
ATOM 6099 C C . ALA A 1 790 ? -20.633 -4.860 3.430 1.00 98.62 790 ALA A C 1
ATOM 6101 O O . ALA A 1 790 ? -21.438 -4.573 4.319 1.00 98.62 790 ALA A O 1
ATOM 6102 N N . THR A 1 791 ? -19.522 -5.560 3.661 1.00 98.75 791 THR A N 1
ATOM 6103 C CA . THR A 1 791 ? -19.053 -5.882 5.011 1.00 98.75 791 THR A CA 1
ATOM 6104 C C . THR A 1 791 ? -18.259 -4.700 5.544 1.00 98.75 791 THR A C 1
ATOM 6106 O O . THR A 1 791 ? -17.303 -4.252 4.909 1.00 98.75 791 THR A O 1
ATOM 6109 N N . THR A 1 792 ? -18.660 -4.196 6.703 1.00 98.69 792 THR A N 1
ATOM 6110 C CA . THR A 1 792 ? -18.066 -3.017 7.331 1.00 98.69 792 THR A CA 1
ATOM 6111 C C . THR A 1 792 ? -17.252 -3.400 8.553 1.00 98.69 792 THR A C 1
ATOM 6113 O O . THR A 1 792 ? -17.725 -4.130 9.427 1.00 98.69 792 THR A O 1
ATOM 6116 N N . TYR A 1 793 ? -16.028 -2.891 8.597 1.00 98.62 793 TYR A N 1
ATOM 6117 C CA . TYR A 1 793 ? -15.063 -3.138 9.652 1.00 98.62 793 TYR A CA 1
ATOM 6118 C C . TYR A 1 793 ? -14.730 -1.826 10.359 1.00 98.62 793 TYR A C 1
ATOM 6120 O O . TYR A 1 793 ? -14.696 -0.767 9.727 1.00 98.62 793 TYR A O 1
ATOM 6128 N N . LEU A 1 794 ? -14.457 -1.900 11.656 1.00 97.62 794 LEU A N 1
ATOM 6129 C CA . LEU A 1 794 ? -13.993 -0.761 12.443 1.00 97.62 794 LEU A CA 1
ATOM 6130 C C . LEU A 1 794 ? -12.677 -1.118 13.126 1.00 97.62 794 LEU A C 1
ATOM 6132 O O . LEU A 1 794 ? -12.649 -2.052 13.929 1.00 97.62 794 LEU A O 1
ATOM 6136 N N . LEU A 1 795 ? -11.617 -0.367 12.830 1.00 95.44 795 LEU A N 1
ATOM 6137 C CA . LEU A 1 795 ? -10.345 -0.489 13.535 1.00 95.44 795 LEU A CA 1
ATOM 6138 C C . LEU A 1 795 ? -10.443 0.167 14.916 1.00 95.44 795 LEU A C 1
ATOM 6140 O O . LEU A 1 795 ? -10.908 1.299 15.053 1.00 95.44 795 LEU A O 1
ATOM 6144 N N . PHE A 1 796 ? -9.981 -0.542 15.939 1.00 93.31 796 PHE A N 1
ATOM 6145 C CA . PHE A 1 796 ? -9.957 -0.089 17.318 1.00 93.31 796 PHE A CA 1
ATOM 6146 C C . PHE A 1 796 ? -8.545 -0.200 17.891 1.00 93.31 796 PHE A C 1
ATOM 6148 O O . PHE A 1 796 ? -8.048 -1.304 18.129 1.00 93.31 796 PHE A O 1
ATOM 6155 N N . TYR A 1 797 ? -7.940 0.954 18.175 1.00 90.38 797 TYR A N 1
ATOM 6156 C CA . TYR A 1 797 ? -6.612 1.051 18.767 1.00 90.38 797 TYR A CA 1
ATOM 6157 C C . TYR A 1 797 ? -6.681 1.061 20.299 1.00 90.38 797 TYR A C 1
ATOM 6159 O O . TYR A 1 797 ? -6.966 2.078 20.936 1.00 90.38 797 TYR A O 1
ATOM 6167 N N . ALA A 1 798 ? -6.440 -0.092 20.918 1.00 86.25 798 ALA A N 1
ATOM 6168 C CA . ALA A 1 798 ? -6.556 -0.255 22.364 1.00 86.25 798 ALA A CA 1
ATOM 6169 C C . ALA A 1 798 ? -5.528 0.519 23.218 1.00 86.25 798 ALA A C 1
ATOM 6171 O O . ALA A 1 798 ? -5.932 1.010 24.281 1.00 86.25 798 ALA A O 1
ATOM 6172 N N . PRO A 1 799 ? -4.250 0.672 22.809 1.00 83.06 799 PRO A N 1
ATOM 6173 C CA . PRO A 1 799 ? -3.216 1.262 23.653 1.00 83.06 799 PRO A CA 1
ATOM 6174 C C . PRO A 1 799 ? -3.514 2.686 24.088 1.00 83.06 799 PRO A C 1
ATOM 6176 O O . PRO A 1 799 ? -3.367 3.021 25.262 1.00 83.06 799 PRO A O 1
ATOM 6179 N N . GLN A 1 800 ? -4.031 3.504 23.175 1.00 73.94 800 GLN A N 1
ATOM 6180 C CA . GLN A 1 800 ? -4.383 4.882 23.491 1.00 73.94 800 GLN A CA 1
ATOM 6181 C C . GLN A 1 800 ? -5.632 4.972 24.380 1.00 73.94 800 GLN A C 1
ATOM 6183 O O . GLN A 1 800 ? -5.722 5.837 25.244 1.00 73.94 800 GLN A O 1
ATOM 6188 N N . VAL A 1 801 ? -6.605 4.079 24.193 1.00 79.38 801 VAL A N 1
ATOM 6189 C CA . VAL A 1 801 ? -7.920 4.184 24.843 1.00 79.38 801 VAL A CA 1
ATOM 6190 C C . VAL A 1 801 ? -7.928 3.624 26.269 1.00 79.38 801 VAL A C 1
ATOM 6192 O O . VAL A 1 801 ? -8.711 4.079 27.104 1.00 79.38 801 VAL A O 1
ATOM 6195 N N . GLN A 1 802 ? -7.075 2.638 26.555 1.00 73.75 802 GLN A N 1
ATOM 6196 C CA . GLN A 1 802 ? -7.006 1.938 27.847 1.00 73.75 802 GLN A CA 1
ATOM 6197 C C . GLN A 1 802 ? -5.799 2.362 28.702 1.00 73.75 802 GLN A C 1
ATOM 6199 O O . GLN A 1 802 ? -5.473 1.703 29.691 1.00 73.75 802 GLN A O 1
ATOM 6204 N N . ALA A 1 803 ? -5.122 3.454 28.339 1.00 76.62 803 ALA A N 1
ATOM 6205 C CA . ALA A 1 803 ? -3.955 3.931 29.066 1.00 76.62 803 ALA A CA 1
ATOM 6206 C C . ALA A 1 803 ? -4.338 4.460 30.461 1.00 76.62 803 ALA A C 1
ATOM 6208 O O . ALA A 1 803 ? -5.099 5.418 30.610 1.00 76.62 803 ALA A O 1
ATOM 6209 N N . SER A 1 804 ? -3.760 3.866 31.509 1.00 78.00 804 SER A N 1
ATOM 6210 C CA . SER A 1 804 ? -4.057 4.202 32.913 1.00 78.00 804 SER A CA 1
ATOM 6211 C C . SER A 1 804 ? -3.719 5.649 33.293 1.00 78.00 804 SER A C 1
ATOM 6213 O O . SER A 1 804 ? -4.287 6.195 34.238 1.00 78.00 804 SER A O 1
ATOM 6215 N N . ASN A 1 805 ? -2.813 6.286 32.549 1.00 85.56 805 ASN A N 1
ATOM 6216 C CA . ASN A 1 805 ? -2.406 7.671 32.753 1.00 85.56 805 ASN A CA 1
ATOM 6217 C C . ASN A 1 805 ? -3.348 8.700 32.098 1.00 85.56 805 ASN A C 1
ATOM 6219 O O . ASN A 1 805 ? -3.212 9.881 32.400 1.00 85.56 805 ASN A O 1
ATOM 6223 N N . THR A 1 806 ? -4.309 8.287 31.263 1.00 88.69 806 THR A N 1
ATOM 6224 C CA . THR A 1 806 ? -5.325 9.166 30.650 1.00 88.69 806 THR A CA 1
ATOM 6225 C C . THR A 1 806 ? -6.743 8.653 30.936 1.00 88.69 806 THR A C 1
ATOM 6227 O O . THR A 1 806 ? -7.484 8.263 30.031 1.00 88.69 806 THR A O 1
ATOM 6230 N N . PRO A 1 807 ? -7.170 8.652 32.214 1.00 88.38 807 PRO A N 1
ATOM 6231 C CA . PRO A 1 807 ? -8.338 7.897 32.670 1.00 88.38 807 PRO A CA 1
ATOM 6232 C C . PRO A 1 807 ? -9.662 8.304 32.012 1.00 88.38 807 PRO A C 1
ATOM 6234 O O . PRO A 1 807 ? -10.595 7.509 32.011 1.00 88.38 807 PRO A O 1
ATOM 6237 N N . GLU A 1 808 ? -9.766 9.508 31.444 1.00 93.12 808 GLU A N 1
ATOM 6238 C CA . GLU A 1 808 ? -10.991 10.014 30.808 1.00 93.12 808 GLU A CA 1
ATOM 6239 C C . GLU A 1 808 ? -10.967 9.916 29.264 1.00 93.12 808 GLU A C 1
ATOM 6241 O O . GLU A 1 808 ? -11.982 10.185 28.626 1.00 93.12 808 GLU A O 1
ATOM 6246 N N . LEU A 1 809 ? -9.855 9.494 28.636 1.00 91.44 809 LEU A N 1
ATOM 6247 C CA . LEU A 1 809 ? -9.721 9.453 27.165 1.00 91.44 809 LEU A CA 1
ATOM 6248 C C . LEU A 1 809 ? -10.683 8.459 26.498 1.00 91.44 809 LEU A C 1
ATOM 6250 O O . LEU A 1 809 ? -11.151 8.679 25.378 1.00 91.44 809 LEU A O 1
ATOM 6254 N N . HIS A 1 810 ? -11.071 7.409 27.220 1.00 90.50 810 HIS A N 1
ATOM 6255 C CA . HIS A 1 810 ? -12.077 6.455 26.764 1.00 90.50 810 HIS A CA 1
ATOM 6256 C C . HIS A 1 810 ? -13.437 7.092 26.437 1.00 90.50 810 HIS A C 1
ATOM 6258 O O . HIS A 1 810 ? -14.190 6.512 25.663 1.00 90.50 810 HIS A O 1
ATOM 6264 N N . ARG A 1 811 ? -13.771 8.263 26.994 1.00 93.81 811 ARG A N 1
ATOM 6265 C CA . ARG A 1 811 ? -15.023 8.973 26.675 1.00 93.81 811 ARG A CA 1
ATOM 6266 C C . ARG A 1 811 ? -15.079 9.426 25.222 1.00 93.81 811 ARG A C 1
ATOM 6268 O O . ARG A 1 811 ? -16.142 9.440 24.617 1.00 93.81 811 ARG A O 1
ATOM 6275 N N . VAL A 1 812 ? -13.914 9.761 24.676 1.00 93.75 812 VAL A N 1
ATOM 6276 C CA . VAL A 1 812 ? -13.761 10.390 23.367 1.00 93.75 812 VAL A CA 1
ATOM 6277 C C . VAL A 1 812 ? -13.566 9.347 22.268 1.00 93.75 812 VAL A C 1
ATOM 6279 O O . VAL A 1 812 ? -14.219 9.418 21.235 1.00 93.75 812 VAL A O 1
ATOM 6282 N N . ASN A 1 813 ? -12.697 8.358 22.506 1.00 93.44 813 ASN A N 1
ATOM 6283 C CA . ASN A 1 813 ? -12.259 7.378 21.500 1.00 93.44 813 ASN A CA 1
ATOM 6284 C C . ASN A 1 813 ? -12.814 5.956 21.745 1.00 93.44 813 ASN A C 1
ATOM 6286 O O . ASN A 1 813 ? -12.266 4.970 21.261 1.00 93.44 813 ASN A O 1
ATOM 6290 N N . ARG A 1 814 ? -13.907 5.829 22.512 1.00 92.19 814 ARG A N 1
ATOM 6291 C CA . ARG A 1 814 ? -14.684 4.580 22.659 1.00 92.19 814 ARG A CA 1
ATOM 6292 C C . ARG A 1 814 ? -16.186 4.867 22.770 1.00 92.19 814 ARG A C 1
ATOM 6294 O O . ARG A 1 814 ? -16.801 4.555 23.795 1.00 92.19 814 ARG A O 1
ATOM 6301 N N . PRO A 1 815 ? -16.796 5.487 21.750 1.00 93.25 815 PRO A N 1
ATOM 6302 C CA . PRO A 1 815 ? -18.212 5.811 21.798 1.00 93.25 815 PRO A CA 1
ATOM 6303 C C . PRO A 1 815 ? -19.082 4.556 21.892 1.00 93.25 815 PRO A C 1
ATOM 6305 O O . PRO A 1 815 ? -18.843 3.551 21.222 1.00 93.25 815 PRO A O 1
ATOM 6308 N N . ALA A 1 816 ? -20.156 4.635 22.683 1.00 91.69 816 ALA A N 1
ATOM 6309 C CA . ALA A 1 816 ? -21.113 3.536 22.844 1.00 91.69 816 ALA A CA 1
ATOM 6310 C C . ALA A 1 816 ? -21.775 3.124 21.515 1.00 91.69 816 ALA A C 1
ATOM 6312 O O . ALA A 1 816 ? -22.161 1.967 21.350 1.00 91.69 816 ALA A O 1
ATOM 6313 N N . ALA A 1 817 ? -21.848 4.055 20.557 1.00 95.31 817 ALA A N 1
ATOM 6314 C CA . ALA A 1 817 ? -22.340 3.852 19.197 1.00 95.31 817 ALA A CA 1
ATOM 6315 C C . ALA A 1 817 ? -21.612 2.737 18.421 1.00 95.31 817 ALA A C 1
ATOM 6317 O O . ALA A 1 817 ? -22.167 2.212 17.462 1.00 95.31 817 ALA A O 1
ATOM 6318 N N . TRP A 1 818 ? -20.395 2.362 18.825 1.00 96.19 818 TRP A N 1
ATOM 6319 C CA . TRP A 1 818 ? -19.631 1.282 18.194 1.00 96.19 818 TRP A CA 1
ATOM 6320 C C . TRP A 1 818 ? -20.019 -0.115 18.666 1.00 96.19 818 TRP A C 1
ATOM 6322 O O . TRP A 1 818 ? -19.575 -1.093 18.067 1.00 96.19 818 TRP A O 1
ATOM 6332 N N . SER A 1 819 ? -20.832 -0.227 19.718 1.00 96.00 819 SER A N 1
ATOM 6333 C CA . SER A 1 819 ? -21.244 -1.520 20.266 1.00 96.00 819 SER A CA 1
ATOM 6334 C C . SER A 1 819 ? -21.940 -2.377 19.206 1.00 96.00 819 SER A C 1
ATOM 6336 O O . SER A 1 819 ? -22.684 -1.882 18.358 1.00 96.00 819 SER A O 1
ATOM 6338 N N . SER A 1 820 ? -21.702 -3.682 19.257 1.00 96.19 820 SER A N 1
ATOM 6339 C CA . SER A 1 820 ? -22.323 -4.675 18.391 1.00 96.19 820 SER A CA 1
ATOM 6340 C C . SER A 1 820 ? -23.853 -4.530 18.413 1.00 96.19 820 SER A C 1
ATOM 6342 O O . SER A 1 820 ? -24.432 -4.370 19.494 1.00 96.19 820 SER A O 1
ATOM 6344 N N . PRO A 1 821 ? -24.532 -4.582 17.249 1.00 96.06 821 PRO A N 1
ATOM 6345 C CA . PRO A 1 821 ? -24.014 -4.949 15.926 1.00 96.06 821 PRO A CA 1
ATOM 6346 C C . PRO A 1 821 ? -23.745 -3.736 15.006 1.00 96.06 821 PRO A C 1
ATOM 6348 O O . PRO A 1 821 ? -24.098 -3.781 13.828 1.00 96.06 821 PRO A O 1
ATOM 6351 N N . ALA A 1 822 ? -23.196 -2.624 15.515 1.00 97.50 822 ALA A N 1
ATOM 6352 C CA . ALA A 1 822 ? -22.991 -1.418 14.703 1.00 97.50 822 ALA A CA 1
ATOM 6353 C C . ALA A 1 822 ? -22.114 -1.667 13.460 1.00 97.50 822 ALA A C 1
ATOM 6355 O O . ALA A 1 822 ? -22.451 -1.223 12.364 1.00 97.50 822 ALA A O 1
ATOM 6356 N N . PHE A 1 823 ? -21.019 -2.399 13.603 1.00 98.19 823 PHE A N 1
ATOM 6357 C CA . PHE A 1 823 ? -20.197 -2.853 12.485 1.00 98.19 823 PHE A CA 1
ATOM 6358 C C . PHE A 1 823 ? -20.344 -4.364 12.325 1.00 98.19 823 PHE A C 1
ATOM 6360 O O . PHE A 1 823 ? -20.839 -5.053 13.219 1.00 98.19 823 PHE A O 1
ATOM 6367 N N . ASP A 1 824 ? -19.956 -4.895 11.168 1.00 98.38 824 ASP A N 1
ATOM 6368 C CA . ASP A 1 824 ? -20.037 -6.337 10.934 1.00 98.38 824 ASP A CA 1
ATOM 6369 C C . ASP A 1 824 ? -18.883 -7.063 11.641 1.00 98.38 824 ASP A C 1
ATOM 6371 O O . ASP A 1 824 ? -19.079 -8.161 12.167 1.00 98.38 824 ASP A O 1
ATOM 6375 N N . VAL A 1 825 ? -17.708 -6.422 11.691 1.00 98.12 825 VAL A N 1
ATOM 6376 C CA . VAL A 1 825 ? -16.488 -6.934 12.327 1.00 98.12 825 VAL A CA 1
ATOM 6377 C C . VAL A 1 825 ? -15.756 -5.810 13.066 1.00 98.12 825 VAL A C 1
ATOM 6379 O O . VAL A 1 825 ? -15.554 -4.722 12.524 1.00 98.12 825 VAL A O 1
ATOM 6382 N N . LEU A 1 826 ? -15.319 -6.082 14.294 1.00 97.06 826 LEU A N 1
ATOM 6383 C CA . LEU A 1 826 ? -14.419 -5.209 15.048 1.00 97.06 826 LEU A CA 1
ATOM 6384 C C . LEU A 1 826 ? -12.970 -5.661 14.838 1.00 97.06 826 LEU A C 1
ATOM 6386 O O . LEU A 1 826 ? -12.653 -6.829 15.035 1.00 97.06 826 LEU A O 1
ATOM 6390 N N . GLN A 1 827 ? -12.081 -4.751 14.461 1.00 96.38 827 GLN A N 1
ATOM 6391 C CA . GLN A 1 827 ? -10.661 -5.024 14.261 1.00 96.38 827 GLN A CA 1
ATOM 6392 C C . GLN A 1 827 ? -9.859 -4.465 15.426 1.00 96.38 827 GLN A C 1
ATOM 6394 O O . GLN A 1 827 ? -9.718 -3.255 15.555 1.00 96.38 827 GLN A O 1
ATOM 6399 N N . LEU A 1 828 ? -9.356 -5.343 16.288 1.00 93.75 828 LEU A N 1
ATOM 6400 C CA . LEU A 1 828 ? -8.555 -4.951 17.438 1.00 93.75 828 LEU A CA 1
ATOM 6401 C C . LEU A 1 828 ? -7.087 -4.809 17.043 1.00 93.75 828 LEU A C 1
ATOM 6403 O O . LEU A 1 828 ? -6.486 -5.734 16.496 1.00 93.75 828 LEU A O 1
ATOM 6407 N N . GLU A 1 829 ? -6.507 -3.680 17.415 1.00 92.25 829 GLU A N 1
ATOM 6408 C CA . GLU A 1 829 ? -5.084 -3.408 17.307 1.00 92.25 829 GLU A CA 1
ATOM 6409 C C . GLU A 1 829 ? -4.539 -2.995 18.676 1.00 92.25 829 GLU A C 1
ATOM 6411 O O . GLU A 1 829 ? -5.071 -2.101 19.339 1.00 92.25 829 GLU A O 1
ATOM 6416 N N . ASP A 1 830 ? -3.488 -3.679 19.125 1.00 89.62 830 ASP A N 1
ATOM 6417 C CA . ASP A 1 830 ? -2.876 -3.455 20.436 1.00 89.62 830 ASP A CA 1
ATOM 6418 C C . ASP A 1 830 ? -1.346 -3.525 20.419 1.00 89.62 830 ASP A C 1
ATOM 6420 O O . ASP A 1 830 ? -0.712 -3.800 21.441 1.00 89.62 830 ASP A O 1
ATOM 6424 N N . TYR A 1 831 ? -0.750 -3.260 19.254 1.00 86.44 831 TYR A N 1
ATOM 6425 C CA . TYR A 1 831 ? 0.648 -3.587 19.018 1.00 86.44 831 TYR A CA 1
ATOM 6426 C C . TYR A 1 831 ? 1.629 -2.839 19.928 1.00 86.44 831 TYR A C 1
ATOM 6428 O O . TYR A 1 831 ? 2.689 -3.397 20.182 1.00 86.44 831 TYR A O 1
ATOM 6436 N N . ASP A 1 832 ? 1.307 -1.650 20.460 1.00 88.44 832 ASP A N 1
ATOM 6437 C CA . ASP A 1 832 ? 2.182 -0.970 21.434 1.00 88.44 832 ASP A CA 1
ATOM 6438 C C . ASP A 1 832 ? 2.430 -1.855 22.670 1.00 88.44 832 ASP A C 1
ATOM 6440 O O . ASP A 1 832 ? 3.563 -2.000 23.123 1.00 88.44 832 ASP A O 1
ATOM 6444 N N . PHE A 1 833 ? 1.403 -2.560 23.162 1.00 89.31 833 PHE A N 1
ATOM 6445 C CA . PHE A 1 833 ? 1.582 -3.521 24.255 1.00 89.31 833 PHE A CA 1
ATOM 6446 C C . PHE A 1 833 ? 2.440 -4.714 23.818 1.00 89.31 833 PHE A C 1
ATOM 6448 O O . PHE A 1 833 ? 3.275 -5.200 24.581 1.00 89.31 833 PHE A O 1
ATOM 6455 N N . VAL A 1 834 ? 2.278 -5.175 22.574 1.00 90.94 834 VAL A N 1
ATOM 6456 C CA . VAL A 1 834 ? 3.052 -6.294 22.015 1.00 90.94 834 VAL A CA 1
ATOM 6457 C C . VAL A 1 834 ? 4.533 -5.936 21.880 1.00 90.94 834 VAL A C 1
ATOM 6459 O O . VAL A 1 834 ? 5.392 -6.725 22.283 1.00 90.94 834 VAL A O 1
ATOM 6462 N N . ILE A 1 835 ? 4.850 -4.755 21.342 1.00 89.94 835 ILE A N 1
ATOM 6463 C CA . ILE A 1 835 ? 6.235 -4.306 21.167 1.00 89.94 835 ILE A CA 1
ATOM 6464 C C . ILE A 1 835 ? 6.891 -4.005 22.513 1.00 89.94 835 ILE A C 1
ATOM 6466 O O . ILE A 1 835 ? 8.055 -4.366 22.685 1.00 89.94 835 ILE A O 1
ATOM 6470 N N . ASP A 1 836 ? 6.149 -3.485 23.495 1.00 87.94 836 ASP A N 1
ATOM 6471 C CA . ASP A 1 836 ? 6.636 -3.288 24.866 1.00 87.94 836 ASP A CA 1
ATOM 6472 C C . ASP A 1 836 ? 6.818 -4.623 25.611 1.00 87.94 836 ASP A C 1
ATOM 6474 O O . ASP A 1 836 ? 7.670 -4.747 26.497 1.00 87.94 836 ASP A O 1
ATOM 6478 N N . GLY A 1 837 ? 6.121 -5.677 25.174 1.00 87.25 837 GLY A N 1
ATOM 6479 C CA . GLY A 1 837 ? 6.130 -7.001 25.799 1.00 87.25 837 GLY A CA 1
ATOM 6480 C C . GLY A 1 837 ? 5.156 -7.121 26.974 1.00 87.25 837 GLY A C 1
ATOM 6481 O O . GLY A 1 837 ? 5.301 -8.029 27.793 1.00 87.25 837 GLY A O 1
ATOM 6482 N N . ASP A 1 838 ? 4.174 -6.223 27.057 1.00 87.00 838 ASP A N 1
ATOM 6483 C CA . ASP A 1 838 ? 3.140 -6.181 28.090 1.00 87.00 838 ASP A CA 1
ATOM 6484 C C . ASP A 1 838 ? 1.939 -7.068 27.711 1.00 87.00 838 ASP A C 1
ATOM 6486 O O . ASP A 1 838 ? 0.862 -6.623 27.302 1.00 87.00 838 ASP A O 1
ATOM 6490 N N . VAL A 1 839 ? 2.158 -8.381 27.809 1.00 86.00 839 VAL A N 1
ATOM 6491 C CA . VAL A 1 839 ? 1.164 -9.405 27.445 1.00 86.00 839 VAL A CA 1
ATOM 6492 C C . VAL A 1 839 ? -0.092 -9.321 28.323 1.00 86.00 839 VAL A C 1
ATOM 6494 O O . VAL A 1 839 ? -1.199 -9.549 27.831 1.00 86.00 839 VAL A O 1
ATOM 6497 N N . ASP A 1 840 ? 0.060 -8.957 29.599 1.00 85.19 840 ASP A N 1
ATOM 6498 C CA . ASP A 1 840 ? -1.054 -8.844 30.546 1.00 85.19 840 ASP A CA 1
ATOM 6499 C C . ASP A 1 840 ? -1.966 -7.665 30.189 1.00 85.19 840 ASP A C 1
ATOM 6501 O O . ASP A 1 840 ? -3.197 -7.800 30.199 1.00 85.19 840 ASP A O 1
ATOM 6505 N N . GLN A 1 841 ? -1.382 -6.522 29.816 1.00 84.69 841 GLN A N 1
ATOM 6506 C CA . GLN A 1 841 ? -2.141 -5.360 29.367 1.00 84.69 841 GLN A CA 1
ATOM 6507 C C . GLN A 1 841 ? -2.835 -5.621 28.024 1.00 84.69 841 GLN A C 1
ATOM 6509 O O . GLN A 1 841 ? -4.004 -5.260 27.881 1.00 84.69 841 GLN A O 1
ATOM 6514 N N . SER A 1 842 ? -2.185 -6.308 27.077 1.00 86.81 842 SER A N 1
ATOM 6515 C CA . SER A 1 842 ? -2.821 -6.754 25.823 1.00 86.81 842 SER A CA 1
ATOM 6516 C C . SER A 1 842 ? -4.041 -7.648 26.091 1.00 86.81 842 SER A C 1
ATOM 6518 O O . SER A 1 842 ? -5.143 -7.372 25.606 1.00 86.81 842 SER A O 1
ATOM 6520 N N . ALA A 1 843 ? -3.897 -8.675 26.935 1.00 85.75 843 ALA A N 1
ATOM 6521 C CA . ALA A 1 843 ? -4.996 -9.577 27.283 1.00 85.75 843 ALA A CA 1
ATOM 6522 C C . ALA A 1 843 ? -6.143 -8.854 28.014 1.00 85.75 843 ALA A C 1
ATOM 6524 O O . ALA A 1 843 ? -7.325 -9.084 27.721 1.00 85.75 843 ALA A O 1
ATOM 6525 N N . THR A 1 844 ? -5.800 -7.952 28.937 1.00 85.44 844 THR A N 1
ATOM 6526 C CA . THR A 1 844 ? -6.763 -7.135 29.686 1.00 85.44 844 THR A CA 1
ATOM 6527 C C . THR A 1 844 ? -7.523 -6.198 28.757 1.00 85.44 844 THR A C 1
ATOM 6529 O O . THR A 1 844 ? -8.752 -6.137 28.819 1.00 85.44 844 THR A O 1
ATOM 6532 N N . ALA A 1 845 ? -6.819 -5.509 27.858 1.00 84.56 845 ALA A N 1
ATOM 6533 C CA . ALA A 1 845 ? -7.419 -4.598 26.898 1.00 84.56 845 ALA A CA 1
ATOM 6534 C C . ALA A 1 845 ? -8.346 -5.343 25.930 1.00 84.56 845 ALA A C 1
ATOM 6536 O O . ALA A 1 845 ? -9.503 -4.953 25.783 1.00 84.56 845 ALA A O 1
ATOM 6537 N N . ALA A 1 846 ? -7.902 -6.461 25.350 1.00 85.94 846 ALA A N 1
ATOM 6538 C CA . ALA A 1 846 ? -8.728 -7.277 24.460 1.00 85.94 846 ALA A CA 1
ATOM 6539 C C . ALA A 1 846 ? -10.020 -7.763 25.142 1.00 85.94 846 ALA A C 1
ATOM 6541 O O . ALA A 1 846 ? -11.112 -7.655 24.575 1.00 85.94 846 ALA A O 1
ATOM 6542 N N . SER A 1 847 ? -9.913 -8.237 26.388 1.00 85.19 847 SER A N 1
ATOM 6543 C CA . SER A 1 847 ? -11.064 -8.691 27.178 1.00 85.19 847 SER A CA 1
ATOM 6544 C C . SER A 1 847 ? -12.011 -7.539 27.517 1.00 85.19 847 SER A C 1
ATOM 6546 O O . SER A 1 847 ? -13.227 -7.668 27.378 1.00 85.19 847 SER A O 1
ATOM 6548 N N . ALA A 1 848 ? -11.469 -6.389 27.927 1.00 81.75 848 ALA A N 1
ATOM 6549 C CA . ALA A 1 848 ? -12.258 -5.204 28.233 1.00 81.75 848 ALA A CA 1
ATOM 6550 C C . ALA A 1 848 ? -13.024 -4.717 26.998 1.00 81.75 848 ALA A C 1
ATOM 6552 O O . ALA A 1 848 ? -14.224 -4.479 27.084 1.00 81.75 848 ALA A O 1
ATOM 6553 N N . ILE A 1 849 ? -12.365 -4.617 25.843 1.00 84.44 849 ILE A N 1
ATOM 6554 C CA . ILE A 1 849 ? -12.998 -4.168 24.598 1.00 84.44 849 ILE A CA 1
ATOM 6555 C C . ILE A 1 849 ? -14.061 -5.153 24.118 1.00 84.44 849 ILE A C 1
ATOM 6557 O O . ILE A 1 849 ? -15.161 -4.720 23.775 1.00 84.44 849 ILE A O 1
ATOM 6561 N N . THR A 1 850 ? -13.791 -6.457 24.192 1.00 85.81 850 THR A N 1
ATOM 6562 C CA . THR A 1 850 ? -14.786 -7.497 23.892 1.00 85.81 850 THR A CA 1
ATOM 6563 C C . THR A 1 850 ? -16.031 -7.339 24.763 1.00 85.81 850 THR A C 1
ATOM 6565 O O . THR A 1 850 ? -17.144 -7.279 24.245 1.00 85.81 850 THR A O 1
ATOM 6568 N N . ASN A 1 851 ? -15.856 -7.192 26.078 1.00 87.06 851 ASN A N 1
ATOM 6569 C CA . ASN A 1 851 ? -16.973 -7.053 27.013 1.00 87.06 851 ASN A CA 1
ATOM 6570 C C . ASN A 1 851 ? -17.736 -5.733 26.836 1.00 87.06 851 ASN A C 1
ATOM 6572 O O . ASN A 1 851 ? -18.949 -5.691 27.022 1.00 87.06 851 ASN A O 1
ATOM 6576 N N . LEU A 1 852 ? -17.031 -4.651 26.501 1.00 86.31 852 LEU A N 1
ATOM 6577 C CA . LEU A 1 852 ? -17.612 -3.314 26.391 1.00 86.31 852 LEU A CA 1
ATOM 6578 C C . LEU A 1 852 ? -18.342 -3.094 25.066 1.00 86.31 852 LEU A C 1
ATOM 6580 O O . LEU A 1 852 ? -19.381 -2.441 25.063 1.00 86.31 852 LEU A O 1
ATOM 6584 N N . LEU A 1 853 ? -17.800 -3.599 23.955 1.00 92.38 853 LEU A N 1
ATOM 6585 C CA . LEU A 1 853 ? -18.388 -3.433 22.625 1.00 92.38 853 LEU A CA 1
ATOM 6586 C C . LEU A 1 853 ? -19.235 -4.639 22.198 1.00 92.38 853 LEU A C 1
ATOM 6588 O O . LEU A 1 853 ? -20.010 -4.518 21.259 1.00 92.38 853 LEU A O 1
ATOM 6592 N N . GLY A 1 854 ? -19.143 -5.786 22.874 1.00 94.69 854 GLY A N 1
ATOM 6593 C CA . GLY A 1 854 ? -20.074 -6.908 22.711 1.00 94.69 854 GLY A CA 1
ATOM 6594 C C . GLY A 1 854 ? -19.960 -7.675 21.389 1.00 94.69 854 GLY A C 1
ATOM 6595 O O . GLY A 1 854 ? -20.921 -8.327 20.978 1.00 94.69 854 GLY A O 1
ATOM 6596 N N . TYR A 1 855 ? -18.824 -7.592 20.693 1.00 95.69 855 TYR A N 1
ATOM 6597 C CA . TYR A 1 855 ? -18.573 -8.405 19.499 1.00 95.69 855 TYR A CA 1
ATOM 6598 C C . TYR A 1 855 ? -18.130 -9.807 19.927 1.00 95.69 855 TYR A C 1
ATOM 6600 O O . TYR A 1 855 ? -17.174 -9.914 20.695 1.00 95.69 855 TYR A O 1
ATOM 6608 N N . PRO A 1 856 ? -18.775 -10.885 19.454 1.00 92.44 856 PRO A N 1
ATOM 6609 C CA . PRO A 1 856 ? -18.284 -12.234 19.708 1.00 92.44 856 PRO A CA 1
ATOM 6610 C C . PRO A 1 856 ? -16.981 -12.483 18.928 1.00 92.44 856 PRO A C 1
ATOM 6612 O O . PRO A 1 856 ? -16.683 -11.757 17.977 1.00 92.44 856 PRO A O 1
ATOM 6615 N N . ALA A 1 857 ? -16.191 -13.480 19.334 1.00 89.69 857 ALA A N 1
ATOM 6616 C CA . ALA A 1 857 ? -14.837 -13.701 18.812 1.00 89.69 857 ALA A CA 1
ATOM 6617 C C . ALA A 1 857 ? -14.808 -13.911 17.283 1.00 89.69 857 ALA A C 1
ATOM 6619 O O . ALA A 1 857 ? -13.954 -13.359 16.594 1.00 89.69 857 ALA A O 1
ATOM 6620 N N . GLU A 1 858 ? -15.815 -14.588 16.727 1.00 89.81 858 GLU A N 1
ATOM 6621 C CA . GLU A 1 858 ? -15.983 -14.803 15.286 1.00 89.81 858 GLU A CA 1
ATOM 6622 C C . GLU A 1 858 ? -16.320 -13.527 14.488 1.00 89.81 858 GLU A C 1
ATOM 6624 O O . GLU A 1 858 ? -16.276 -13.527 13.259 1.00 89.81 858 GLU A O 1
ATOM 6629 N N . LYS A 1 859 ? -16.647 -12.424 15.173 1.00 95.44 859 LYS A N 1
ATOM 6630 C CA . LYS A 1 859 ? -16.813 -11.077 14.600 1.00 95.44 859 LYS A CA 1
ATOM 6631 C C . LYS A 1 859 ? -15.707 -10.121 15.042 1.00 95.44 859 LYS A C 1
ATOM 6633 O O . LYS A 1 859 ? -15.883 -8.902 14.988 1.00 95.44 859 LYS A O 1
ATOM 6638 N N . GLN A 1 860 ? -14.581 -10.667 15.486 1.00 95.38 860 GLN A N 1
ATOM 6639 C CA . GLN A 1 860 ? -13.383 -9.908 15.786 1.00 95.38 860 GLN A CA 1
ATOM 6640 C C . GLN A 1 860 ? -12.237 -10.349 14.889 1.00 95.38 860 GLN A C 1
ATOM 6642 O O . GLN A 1 860 ? -11.994 -11.534 14.699 1.00 95.38 860 GLN A O 1
ATOM 6647 N N . ASP A 1 861 ? -11.507 -9.376 14.382 1.00 97.06 861 ASP A N 1
ATOM 6648 C CA . ASP A 1 861 ? -10.244 -9.547 13.682 1.00 97.06 861 ASP A CA 1
ATOM 6649 C C . ASP A 1 861 ? -9.130 -8.931 14.553 1.00 97.06 861 ASP A C 1
ATOM 6651 O O . ASP A 1 861 ? -9.397 -8.049 15.373 1.00 97.06 861 ASP A O 1
ATOM 6655 N N . TYR A 1 862 ? -7.881 -9.368 14.390 1.00 96.25 862 TYR A N 1
ATOM 6656 C CA . TYR A 1 862 ? -6.764 -8.941 15.239 1.00 96.25 862 TYR A CA 1
ATOM 6657 C C . TYR A 1 862 ? -5.513 -8.567 14.437 1.00 96.25 862 TYR A C 1
ATOM 6659 O O . TYR A 1 862 ? -5.085 -9.331 13.575 1.00 96.25 862 TYR A O 1
ATOM 6667 N N . PHE A 1 863 ? -4.900 -7.428 14.761 1.00 96.25 863 PHE A N 1
ATOM 6668 C CA . PHE A 1 863 ? -3.621 -6.967 14.216 1.00 96.25 863 PHE A CA 1
ATOM 6669 C C . PHE A 1 863 ? -2.523 -7.145 15.263 1.00 96.25 863 PHE A C 1
ATOM 6671 O O . PHE A 1 863 ? -2.534 -6.485 16.299 1.00 96.25 863 PHE A O 1
ATOM 6678 N N . SER A 1 864 ? -1.557 -8.027 14.993 1.00 93.56 864 SER A N 1
ATOM 6679 C CA . SER A 1 864 ? -0.501 -8.357 15.963 1.00 93.56 864 SER A CA 1
ATOM 6680 C C . SER A 1 864 ? 0.655 -7.354 16.010 1.00 93.56 864 SER A C 1
ATOM 6682 O O . SER A 1 864 ? 1.484 -7.436 16.913 1.00 93.56 864 SER A O 1
ATOM 6684 N N . GLY A 1 865 ? 0.746 -6.447 15.035 1.00 93.38 865 GLY A N 1
ATOM 6685 C CA . GLY A 1 865 ? 1.783 -5.414 14.970 1.00 93.38 865 GLY A CA 1
ATOM 6686 C C . GLY A 1 865 ? 2.858 -5.637 13.915 1.00 93.38 865 GLY A C 1
ATOM 6687 O O . GLY A 1 865 ? 2.834 -6.654 13.223 1.00 93.38 865 GLY A O 1
ATOM 6688 N N . PHE A 1 866 ? 3.780 -4.667 13.845 1.00 93.62 866 PHE A N 1
ATOM 6689 C CA . PHE A 1 866 ? 4.865 -4.527 12.867 1.00 93.62 866 PHE A CA 1
ATOM 6690 C C . PHE A 1 866 ? 6.175 -4.050 13.507 1.00 93.62 866 PHE A C 1
ATOM 6692 O O . PHE A 1 866 ? 6.192 -3.584 14.645 1.00 93.62 866 PHE A O 1
ATOM 6699 N N . VAL A 1 867 ? 7.279 -4.129 12.756 1.00 95.19 867 VAL A N 1
ATOM 6700 C CA . VAL A 1 867 ? 8.609 -3.680 13.198 1.00 95.19 867 VAL A CA 1
ATOM 6701 C C . VAL A 1 867 ? 9.024 -2.402 12.475 1.00 95.19 867 VAL A C 1
ATOM 6703 O O . VAL A 1 867 ? 9.494 -2.449 11.338 1.00 95.19 867 VAL A O 1
ATOM 6706 N N . LEU A 1 868 ? 8.930 -1.250 13.143 1.00 92.69 868 LEU A N 1
ATOM 6707 C CA . LEU A 1 868 ? 9.281 0.039 12.536 1.00 92.69 868 LEU A CA 1
ATOM 6708 C C . LEU A 1 868 ? 10.731 0.069 12.012 1.00 92.69 868 LEU A C 1
ATOM 6710 O O . LEU A 1 868 ? 10.949 0.290 10.818 1.00 92.69 868 LEU A O 1
ATOM 6714 N N . ASN A 1 869 ? 11.719 -0.229 12.866 1.00 94.38 869 ASN A N 1
ATOM 6715 C CA . ASN A 1 869 ? 13.138 -0.201 12.498 1.00 94.38 869 ASN A CA 1
ATOM 6716 C C . ASN A 1 869 ? 13.716 -1.610 12.330 1.00 94.38 869 ASN A C 1
ATOM 6718 O O . ASN A 1 869 ? 13.599 -2.441 13.226 1.00 94.38 869 ASN A O 1
ATOM 6722 N N . ALA A 1 870 ? 14.450 -1.846 11.238 1.00 94.12 870 ALA A N 1
ATOM 6723 C CA . ALA A 1 870 ? 15.064 -3.148 10.942 1.00 94.12 870 ALA A CA 1
ATOM 6724 C C . ALA A 1 870 ? 15.983 -3.668 12.066 1.00 94.12 870 ALA A C 1
ATOM 6726 O O . ALA A 1 870 ? 16.093 -4.871 12.286 1.00 94.12 870 ALA A O 1
ATOM 6727 N N . VAL A 1 871 ? 16.625 -2.764 12.817 1.00 95.88 871 VAL A N 1
ATOM 6728 C CA . VAL A 1 871 ? 17.509 -3.123 13.940 1.00 95.88 871 VAL A CA 1
ATOM 6729 C C . VAL A 1 871 ? 16.776 -3.830 15.086 1.00 95.88 871 VAL A C 1
ATOM 6731 O O . VAL A 1 871 ? 17.402 -4.579 15.833 1.00 95.88 871 VAL A O 1
ATOM 6734 N N . ASP A 1 872 ? 15.460 -3.639 15.196 1.00 96.38 872 ASP A N 1
ATOM 6735 C CA . ASP A 1 872 ? 14.630 -4.202 16.261 1.00 96.38 872 ASP A CA 1
ATOM 6736 C C . ASP A 1 872 ? 13.992 -5.550 15.859 1.00 96.38 872 ASP A C 1
ATOM 6738 O O . ASP A 1 872 ? 13.400 -6.237 16.697 1.00 96.38 872 ASP A O 1
ATOM 6742 N N . ALA A 1 873 ? 14.150 -5.975 14.597 1.00 95.31 873 ALA A N 1
ATOM 6743 C CA . ALA A 1 873 ? 13.486 -7.137 14.000 1.00 95.31 873 ALA A CA 1
ATOM 6744 C C . ALA A 1 873 ? 13.681 -8.435 14.794 1.00 95.31 873 ALA A C 1
ATOM 6746 O O . ALA A 1 873 ? 12.713 -9.138 15.089 1.00 95.31 873 ALA A O 1
ATOM 6747 N N . ALA A 1 874 ? 14.917 -8.724 15.210 1.00 92.00 874 ALA A N 1
ATOM 6748 C CA . ALA A 1 874 ? 15.244 -9.934 15.967 1.00 92.00 874 ALA A CA 1
ATOM 6749 C C . ALA A 1 874 ? 14.546 -10.004 17.340 1.00 92.00 874 ALA A C 1
ATOM 6751 O O . ALA A 1 874 ? 14.377 -11.094 17.883 1.00 92.00 874 ALA A O 1
ATOM 6752 N N . THR A 1 875 ? 14.135 -8.857 17.892 1.00 93.25 875 THR A N 1
ATOM 6753 C CA . THR A 1 875 ? 13.465 -8.764 19.197 1.00 93.25 875 THR A CA 1
ATOM 6754 C C . THR A 1 875 ? 11.948 -8.681 19.057 1.00 93.25 875 THR A C 1
ATOM 6756 O O . THR A 1 875 ? 11.225 -9.284 19.850 1.00 93.25 875 THR A O 1
ATOM 6759 N N . LEU A 1 876 ? 11.454 -7.927 18.073 1.00 96.06 876 LEU A N 1
ATOM 6760 C CA . LEU A 1 876 ? 10.035 -7.596 17.964 1.00 96.06 876 LEU A CA 1
ATOM 6761 C C . LEU A 1 876 ? 9.233 -8.634 17.171 1.00 96.06 876 LEU A C 1
ATOM 6763 O O . LEU A 1 876 ? 8.132 -8.979 17.597 1.00 96.06 876 LEU A O 1
ATOM 6767 N N . TRP A 1 877 ? 9.776 -9.216 16.095 1.00 96.31 877 TRP A N 1
ATOM 6768 C CA . TRP A 1 877 ? 9.070 -10.267 15.351 1.00 96.31 877 TRP A CA 1
ATOM 6769 C C . TRP A 1 877 ? 8.664 -11.479 16.200 1.00 96.31 877 TRP A C 1
ATOM 6771 O O . TRP A 1 877 ? 7.501 -11.874 16.106 1.00 96.31 877 TRP A O 1
ATOM 6781 N N . PRO A 1 878 ? 9.525 -12.045 17.075 1.00 93.44 878 PRO A N 1
ATOM 6782 C CA . PRO A 1 878 ? 9.086 -13.103 17.987 1.00 93.44 878 PRO A CA 1
ATOM 6783 C C . PRO A 1 878 ? 7.876 -12.713 18.850 1.00 93.44 878 PRO A C 1
ATOM 6785 O O . PRO A 1 878 ? 6.980 -13.534 19.047 1.00 93.44 878 PRO A O 1
ATOM 6788 N N . ARG A 1 879 ? 7.813 -11.465 19.339 1.00 94.44 879 ARG A N 1
ATOM 6789 C CA . ARG A 1 879 ? 6.676 -10.970 20.139 1.00 94.44 879 ARG A CA 1
ATOM 6790 C C . ARG A 1 879 ? 5.409 -10.879 19.297 1.00 94.44 879 ARG A C 1
ATOM 6792 O O . ARG A 1 879 ? 4.362 -11.352 19.722 1.00 94.44 879 ARG A O 1
ATOM 6799 N N . ILE A 1 880 ? 5.529 -10.342 18.086 1.00 96.06 880 ILE A N 1
ATOM 6800 C CA . ILE A 1 880 ? 4.424 -10.184 17.135 1.00 96.06 880 ILE A CA 1
ATOM 6801 C C . ILE A 1 880 ? 3.857 -11.547 16.719 1.00 96.06 880 ILE A C 1
ATOM 6803 O O . ILE A 1 880 ? 2.646 -11.754 16.774 1.00 96.06 880 ILE A O 1
ATOM 6807 N N . VAL A 1 881 ? 4.709 -12.518 16.377 1.00 94.94 881 VAL A N 1
ATOM 6808 C CA . VAL A 1 881 ? 4.268 -13.882 16.029 1.00 94.94 881 VAL A CA 1
ATOM 6809 C C . VAL A 1 881 ? 3.587 -14.553 17.224 1.00 94.94 881 VAL A C 1
ATOM 6811 O O . VAL A 1 881 ? 2.555 -15.209 17.063 1.00 94.94 881 VAL A O 1
ATOM 6814 N N . LYS A 1 882 ? 4.099 -14.341 18.443 1.00 92.62 882 LYS A N 1
ATOM 6815 C CA . LYS A 1 882 ? 3.449 -14.853 19.653 1.00 92.62 882 LYS A CA 1
ATOM 6816 C C . LYS A 1 882 ? 2.098 -14.182 19.915 1.00 92.62 882 LYS A C 1
ATOM 6818 O O . LYS A 1 882 ? 1.148 -14.865 20.287 1.00 92.62 882 LYS A O 1
ATOM 6823 N N . ALA A 1 883 ? 1.973 -12.879 19.678 1.00 93.50 883 ALA A N 1
ATOM 6824 C CA . ALA A 1 883 ? 0.704 -12.165 19.785 1.00 93.50 883 ALA A CA 1
ATOM 6825 C C . ALA A 1 883 ? -0.318 -12.662 18.749 1.00 93.50 883 ALA A C 1
ATOM 6827 O O . ALA A 1 883 ? -1.487 -12.869 19.083 1.00 93.50 883 ALA A O 1
ATOM 6828 N N . ALA A 1 884 ? 0.121 -12.950 17.518 1.00 94.06 884 ALA A N 1
ATOM 6829 C CA . ALA A 1 884 ? -0.716 -13.568 16.491 1.00 94.06 884 ALA A CA 1
ATOM 6830 C C . ALA A 1 884 ? -1.253 -14.940 16.942 1.00 94.06 884 ALA A C 1
ATOM 6832 O O . ALA A 1 884 ? -2.447 -15.214 16.807 1.00 94.06 884 ALA A O 1
ATOM 6833 N N . GLU A 1 885 ? -0.413 -15.774 17.563 1.00 92.12 885 GLU A N 1
ATOM 6834 C CA . GLU A 1 885 ? -0.844 -17.035 18.179 1.00 92.12 885 GLU A CA 1
ATOM 6835 C C . GLU A 1 885 ? -1.901 -16.823 19.275 1.00 92.12 885 GLU A C 1
ATOM 6837 O O . GLU A 1 885 ? -2.890 -17.554 19.332 1.00 92.12 885 GLU A O 1
ATOM 6842 N N . VAL A 1 886 ? -1.725 -15.812 20.130 1.00 90.69 886 VAL A N 1
ATOM 6843 C CA . VAL A 1 886 ? -2.716 -15.453 21.157 1.00 90.69 886 VAL A CA 1
ATOM 6844 C C . VAL A 1 886 ? -4.024 -14.984 20.509 1.00 90.69 886 VAL A C 1
ATOM 6846 O O . VAL A 1 886 ? -5.100 -15.324 20.992 1.00 90.69 886 VAL A O 1
ATOM 6849 N N . GLY A 1 887 ? -3.970 -14.254 19.391 1.00 91.19 887 GLY A N 1
ATOM 6850 C CA . GLY A 1 887 ? -5.138 -13.930 18.559 1.00 91.19 887 GLY A CA 1
ATOM 6851 C C . GLY A 1 887 ? -5.906 -15.174 18.107 1.00 91.19 887 GLY A C 1
ATOM 6852 O O . GLY A 1 887 ? -7.117 -15.255 18.305 1.00 91.19 887 GLY A O 1
ATOM 6853 N N . VAL A 1 888 ? -5.192 -16.181 17.597 1.00 91.19 888 VAL A N 1
ATOM 6854 C CA . VAL A 1 888 ? -5.789 -17.463 17.191 1.00 91.19 888 VAL A CA 1
ATOM 6855 C C . VAL A 1 888 ? -6.413 -18.193 18.381 1.00 91.19 888 VAL A C 1
ATOM 6857 O O . VAL A 1 888 ? -7.557 -18.630 18.297 1.00 91.19 888 VAL A O 1
ATOM 6860 N N . LYS A 1 889 ? -5.707 -18.285 19.514 1.00 89.12 889 LYS A N 1
ATOM 6861 C CA . LYS A 1 889 ? -6.211 -18.946 20.734 1.00 89.12 889 LYS A CA 1
ATOM 6862 C C . LYS A 1 889 ? -7.441 -18.248 21.328 1.00 89.12 889 LYS A C 1
ATOM 6864 O O . LYS A 1 889 ? -8.270 -18.914 21.938 1.00 89.12 889 LYS A O 1
ATOM 6869 N N . ARG A 1 890 ? -7.579 -16.930 21.133 1.00 87.00 890 ARG A N 1
ATOM 6870 C CA . ARG A 1 890 ? -8.775 -16.150 21.504 1.00 87.00 890 ARG A CA 1
ATOM 6871 C C . ARG A 1 890 ? -9.989 -16.440 20.609 1.00 87.00 890 ARG A C 1
ATOM 6873 O O . ARG A 1 890 ? -11.095 -16.065 20.981 1.00 87.00 890 ARG A O 1
ATOM 6880 N N . GLY A 1 891 ? -9.799 -17.092 19.460 1.00 88.25 891 GLY A N 1
ATOM 6881 C CA . GLY A 1 891 ? -10.865 -17.372 18.498 1.00 88.25 891 GLY A CA 1
ATOM 6882 C C . GLY A 1 891 ? -11.211 -16.193 17.585 1.00 88.25 891 GLY A C 1
ATOM 6883 O O . GLY A 1 891 ? -12.306 -16.178 17.031 1.00 88.25 891 GLY A O 1
ATOM 6884 N N . ALA A 1 892 ? -10.311 -15.210 17.435 1.00 92.00 892 ALA A N 1
ATOM 6885 C CA . ALA A 1 892 ? -10.489 -14.139 16.454 1.00 92.00 892 ALA A CA 1
ATOM 6886 C C . ALA A 1 892 ? -10.580 -14.728 15.033 1.00 92.00 892 ALA A C 1
ATOM 6888 O O . ALA A 1 892 ? -9.845 -15.655 14.689 1.00 92.00 892 ALA A O 1
ATOM 6889 N N . ASN A 1 893 ? -11.466 -14.176 14.209 1.00 93.56 893 ASN A N 1
ATOM 6890 C CA . ASN A 1 893 ? -11.778 -14.657 12.868 1.00 93.56 893 ASN A CA 1
ATOM 6891 C C . ASN A 1 893 ? -10.581 -14.547 11.909 1.00 93.56 893 ASN A C 1
ATOM 6893 O O . ASN A 1 893 ? -10.157 -15.544 11.325 1.00 93.56 893 ASN A O 1
ATOM 6897 N N . ASN A 1 894 ? -10.000 -13.351 11.768 1.00 96.31 894 ASN A N 1
ATOM 6898 C CA . ASN A 1 894 ? -8.774 -13.143 10.995 1.00 96.31 894 ASN A CA 1
ATOM 6899 C C . ASN A 1 894 ? -7.678 -12.504 11.844 1.00 96.31 894 ASN A C 1
ATOM 6901 O O . ASN A 1 894 ? -7.920 -11.554 12.585 1.00 96.31 894 ASN A O 1
ATOM 6905 N N . ILE A 1 895 ? -6.453 -13.007 11.691 1.00 96.94 895 ILE A N 1
ATOM 6906 C CA . ILE A 1 895 ? -5.266 -12.504 12.382 1.00 96.94 895 ILE A CA 1
ATOM 6907 C C . ILE A 1 895 ? -4.300 -11.969 11.331 1.00 96.94 895 ILE A C 1
ATOM 6909 O O . ILE A 1 895 ? -3.820 -12.739 10.498 1.00 96.94 895 ILE A O 1
ATOM 6913 N N . TYR A 1 896 ? -4.012 -10.673 11.379 1.00 97.44 896 TYR A N 1
ATOM 6914 C CA . TYR A 1 896 ? -3.154 -9.971 10.434 1.00 97.44 896 TYR A CA 1
ATOM 6915 C C . TYR A 1 896 ? -1.767 -9.740 11.029 1.00 97.44 896 TYR A C 1
ATOM 6917 O O . TYR A 1 896 ? -1.641 -9.217 12.139 1.00 97.44 896 TYR A O 1
ATOM 6925 N N . ILE A 1 897 ? -0.734 -10.074 10.252 1.00 95.25 897 ILE A N 1
ATOM 6926 C CA . ILE A 1 897 ? 0.603 -9.522 10.472 1.00 95.25 897 ILE A CA 1
ATOM 6927 C C . ILE A 1 897 ? 0.684 -8.215 9.687 1.00 95.25 897 ILE A C 1
ATOM 6929 O O . ILE A 1 897 ? 0.451 -8.192 8.475 1.00 95.25 897 ILE A O 1
ATOM 6933 N N . TRP A 1 898 ? 1.006 -7.137 10.390 1.00 89.69 898 TRP A N 1
ATOM 6934 C CA . TRP A 1 898 ? 1.245 -5.824 9.809 1.00 89.69 898 TRP A CA 1
ATOM 6935 C C . TRP A 1 898 ? 2.765 -5.572 9.819 1.00 89.69 898 TRP A C 1
ATOM 6937 O O . TRP A 1 898 ? 3.465 -6.074 10.685 1.00 89.69 898 TRP A O 1
ATOM 6947 N N . ALA A 1 899 ? 3.390 -4.883 8.875 1.00 93.31 899 ALA A N 1
ATOM 6948 C CA . ALA A 1 899 ? 2.933 -4.628 7.520 1.00 93.31 899 ALA A CA 1
ATOM 6949 C C . ALA A 1 899 ? 3.855 -5.353 6.526 1.00 93.31 899 ALA A C 1
ATOM 6951 O O . ALA A 1 899 ? 5.014 -5.665 6.828 1.00 93.31 899 ALA A O 1
ATOM 6952 N N . MET A 1 900 ? 3.339 -5.617 5.323 1.00 95.62 900 MET A N 1
ATOM 6953 C CA . MET A 1 900 ? 4.084 -6.288 4.249 1.00 95.62 900 MET A CA 1
ATOM 6954 C C . MET A 1 900 ? 5.480 -5.708 3.954 1.00 95.62 900 MET A C 1
ATOM 6956 O O . MET A 1 900 ? 6.397 -6.511 3.784 1.00 95.62 900 MET A O 1
ATOM 6960 N N . PRO A 1 901 ? 5.708 -4.380 3.922 1.00 94.38 901 PRO A N 1
ATOM 6961 C CA . PRO A 1 901 ? 7.046 -3.827 3.702 1.00 94.38 901 PRO A CA 1
ATOM 6962 C C . PRO A 1 901 ? 8.078 -4.310 4.726 1.00 94.38 901 PRO A C 1
ATOM 6964 O O . PRO A 1 901 ? 9.194 -4.661 4.357 1.00 94.38 901 PRO A O 1
ATOM 6967 N N . GLN A 1 902 ? 7.713 -4.378 6.007 1.00 96.69 902 GLN A N 1
ATOM 6968 C CA . GLN A 1 902 ? 8.608 -4.830 7.073 1.00 96.69 902 GLN A CA 1
ATOM 6969 C C . GLN A 1 902 ? 8.793 -6.350 7.034 1.00 96.69 902 GLN A C 1
ATOM 6971 O O . GLN A 1 902 ? 9.906 -6.820 7.255 1.00 96.69 902 GLN A O 1
ATOM 6976 N N . ILE A 1 903 ? 7.743 -7.112 6.695 1.00 97.06 903 ILE A N 1
ATOM 6977 C CA . ILE A 1 903 ? 7.842 -8.562 6.448 1.00 97.06 903 ILE A CA 1
ATOM 6978 C C . ILE A 1 903 ? 8.875 -8.836 5.347 1.00 97.06 903 ILE A C 1
ATOM 6980 O O . ILE A 1 903 ? 9.767 -9.662 5.534 1.00 97.06 903 ILE A O 1
ATOM 6984 N N . MET A 1 904 ? 8.781 -8.120 4.219 1.00 96.69 904 MET A N 1
ATOM 6985 C CA . MET A 1 904 ? 9.712 -8.255 3.097 1.00 96.69 904 MET A CA 1
ATOM 6986 C C . MET A 1 904 ? 11.124 -7.811 3.490 1.00 96.69 904 MET A C 1
ATOM 6988 O O . MET A 1 904 ? 12.059 -8.587 3.333 1.00 96.69 904 MET A O 1
ATOM 6992 N N . ARG A 1 905 ? 11.277 -6.617 4.076 1.00 96.50 905 ARG A N 1
ATOM 6993 C CA . ARG A 1 905 ? 12.574 -6.051 4.484 1.00 96.50 905 ARG A CA 1
ATOM 6994 C C . ARG A 1 905 ? 13.342 -6.951 5.453 1.00 96.50 905 ARG A C 1
ATOM 6996 O O . ARG A 1 905 ? 14.544 -7.134 5.289 1.00 96.50 905 ARG A O 1
ATOM 7003 N N . ASP A 1 906 ? 12.662 -7.472 6.472 1.00 97.31 906 ASP A N 1
ATOM 7004 C CA . ASP A 1 906 ? 13.303 -8.209 7.568 1.00 97.31 906 ASP A CA 1
ATOM 7005 C C . ASP A 1 906 ? 13.385 -9.721 7.312 1.00 97.31 906 ASP A C 1
ATOM 7007 O O . ASP A 1 906 ? 13.940 -10.457 8.130 1.00 97.31 906 ASP A O 1
ATOM 7011 N N . GLY A 1 907 ? 12.825 -10.195 6.195 1.00 95.88 907 GLY A N 1
ATOM 7012 C CA . GLY A 1 907 ? 12.840 -11.605 5.829 1.00 95.88 907 GLY A CA 1
ATOM 7013 C C . GLY A 1 907 ? 11.914 -12.484 6.669 1.00 95.88 907 GLY A C 1
ATOM 7014 O O . GLY A 1 907 ? 12.210 -13.661 6.866 1.00 95.88 907 GLY A O 1
ATOM 7015 N N . LEU A 1 908 ? 10.821 -11.947 7.214 1.00 96.62 908 LEU A N 1
ATOM 7016 C CA . LEU A 1 908 ? 9.940 -12.733 8.075 1.00 96.62 908 LEU A CA 1
ATOM 7017 C C . LEU A 1 908 ? 9.221 -13.840 7.286 1.00 96.62 908 LEU A C 1
ATOM 7019 O O . LEU A 1 908 ? 8.377 -13.581 6.431 1.00 96.62 908 LEU A O 1
ATOM 7023 N N . VAL A 1 909 ? 9.469 -15.083 7.689 1.00 93.44 909 VAL A N 1
ATOM 7024 C CA . VAL A 1 909 ? 8.717 -16.272 7.283 1.00 93.44 909 VAL A CA 1
ATOM 7025 C C . VAL A 1 909 ? 8.012 -16.843 8.506 1.00 93.44 909 VAL A C 1
ATOM 7027 O O . VAL A 1 909 ? 8.648 -17.075 9.534 1.00 93.44 909 VAL A O 1
ATOM 7030 N N . VAL A 1 910 ? 6.710 -17.109 8.396 1.00 91.25 910 VAL A N 1
ATOM 7031 C CA . VAL A 1 910 ? 5.913 -17.762 9.445 1.00 91.25 910 VAL A CA 1
ATOM 7032 C C . VAL A 1 910 ? 5.445 -19.126 8.951 1.00 91.25 910 VAL A C 1
ATOM 7034 O O . VAL A 1 910 ? 5.049 -19.283 7.800 1.00 91.25 910 VAL A O 1
ATOM 7037 N N . PHE A 1 911 ? 5.476 -20.129 9.823 1.00 85.75 911 PHE A N 1
ATOM 7038 C CA . PHE A 1 911 ? 5.005 -21.478 9.517 1.00 85.75 911 PHE A CA 1
ATOM 7039 C C . PHE A 1 911 ? 4.292 -22.085 10.724 1.00 85.75 911 PHE A C 1
ATOM 7041 O O . PHE A 1 911 ? 4.578 -21.747 11.873 1.00 85.75 911 PHE A O 1
ATOM 7048 N N . LYS A 1 912 ? 3.342 -22.989 10.478 1.00 80.38 912 LYS A N 1
ATOM 7049 C CA . LYS A 1 912 ? 2.722 -23.770 11.555 1.00 80.38 912 LYS A CA 1
ATOM 7050 C C . LYS A 1 912 ? 3.699 -24.842 12.025 1.00 80.38 912 LYS A C 1
ATOM 7052 O O . LYS A 1 912 ? 4.295 -25.528 11.196 1.00 80.38 912 LYS A O 1
ATOM 7057 N N . LYS A 1 913 ? 3.856 -24.988 13.340 1.00 72.31 913 LYS A N 1
ATOM 7058 C CA . LYS A 1 913 ? 4.545 -26.151 13.907 1.00 72.31 913 LYS A CA 1
ATOM 7059 C C . LYS A 1 913 ? 3.585 -27.342 13.792 1.00 72.31 913 LYS A C 1
ATOM 7061 O O . LYS A 1 913 ? 2.410 -27.205 14.129 1.00 72.31 913 LYS A O 1
ATOM 7066 N N . GLY A 1 914 ? 4.055 -28.455 13.227 1.00 53.72 914 GLY A N 1
ATOM 7067 C CA . GLY A 1 914 ? 3.308 -29.714 13.276 1.00 53.72 914 GLY A CA 1
ATOM 7068 C C . GLY A 1 914 ? 3.182 -30.207 14.726 1.00 53.72 914 GLY A C 1
ATOM 7069 O O . GLY A 1 914 ? 3.951 -29.732 15.569 1.00 53.72 914 GLY A O 1
ATOM 7070 N N . PRO A 1 915 ? 2.212 -31.088 15.025 1.00 37.22 915 PRO A N 1
ATOM 7071 C CA . PRO A 1 915 ? 2.158 -31.784 16.309 1.00 37.22 915 PRO A CA 1
ATOM 7072 C C . PRO A 1 915 ? 3.413 -32.624 16.575 1.00 37.22 915 PRO A C 1
ATOM 7074 O O . PRO A 1 915 ? 4.034 -33.101 15.595 1.00 37.22 915 PRO A O 1
#